Protein AF-0000000070793028 (afdb_homodimer)

pLDDT: mean 82.44, std 12.99, range [37.78, 98.0]

Organism: Legionella pneumophila subsp. pneumophila (strain Philadelphia 1 / ATCC 33152 / DSM 7513) (NCBI:txid272624)

Radius of gyration: 43.84 Å; Cα contacts (8 Å, |Δi|>4): 1846; chains: 2; bounding box: 76×145×100 Å

Nearest PDB structures (foldseek):
  5m3c-assembly1_B  TM=6.333E-01  e=8.699E-37  Pseudomonas aeruginosa
  4rnh-assembly1_A-2  TM=5.774E-01  e=2.459E-36  Pseudomonas aeruginosa PAO1
  8arv-assembly1_B  TM=9.266E-01  e=2.371E-21  Pseudomonas aeruginosa PAO1
  8pps-assembly1_B  TM=9.010E-01  e=1.137E-17  Pseudomonas aeruginosa PAO1
  8pps-assembly1_A  TM=9.004E-01  e=2.727E-17  Pseudomonas aeruginosa PAO1

Secondary structure (DSSP, 8-state):
--HHHHHHHHHHHHHHHHHHHHHHHHHHHHHHHHHHHHHHHHHHHSS--HHHHHHHHHH-HHHHHHTTHHHHHHHHHHHHHHHHHHHHHHHHHHHHHHHHHHHHHHHHHHHB-TTT--B-HHHHHHHHHHHHHHHTTT--EEEEEEEETTHHHHTTTS-HHHHHHHHHHHHHHHHT-HHHHHHBSS--EEEEEETTEEEEEESSBPTT--HHHHHHHHHHHHTSEEEETTEEEE--EEEEEEEETTT-SSHHHHHHHHHHHHHHHHHTT-SEEE--HHHHHHHHHHHHHHHHHHHHHHTT-EEEEEEEEEETTT--EEEEEEEEEEEETTTEEEEHHHHHHHHTTBTHHHHHHHHHHHHHHHHHHHHHHTT---EEEEE----TTHHHHHHHHHHHHT--GGGEEEEEEHHHHHHTHHHHHHHHHHHHHHT-EEEEEEET-SS--SGGGGGS---EEEEPHHHHHTTTT-HHHHHHHHHHHHHHHHHTPEEEEE---SHHHHHHHHHHT--EEESTTT---B-HHHHHHHHH-/--HHHHHHHHHHHHHHHHHHHHHHHHHHHHHHHHHHHHHHHHHHHSS--HHHHHHHHHH-HHHHHHHHHHHHHHHHHHHHHHHHHHHHHHHHHHHHHHHHHHHHHHHHHHHB-TTT--B-HHHHHHHHHHHHHHHTTT--EEEEEEEETTHHHHTTTS-HHHHHHHHHHHHHHHHT-HHHHHHBSS--EEEEEETTEEEEEESSBPTT--HHHHHHHHHHHHTSEEEETTEEEE--EEEEEEEETTT-SSHHHHHHHHHHHHHHHHHTT-SEEE--HHHHHHHHHHHHHHHHHHHHHHTT-EEEEEEEEEETTT--EEEEEEEEEEEETTTEEEEHHHHHHHHTTBTHHHHHHHHHHHHHHHHHHHHHHTT---EEEEE----TTHHHHHHHHHHHHT--GGGEEEEEEHHHHHHTHHHHHHHHHHHHHHT-EEEEEEET-SS--SGGGGGS---EEEEPHHHHHTTTT-HHHHHHHHHHHHHHHHHTPEEEEE---SHHHHHHHHHHT--EEESTTT---B-HHHHHHHHH-

InterPro domains:
  IPR000160 GGDEF domain [PF00990] (111-270)
  IPR000160 GGDEF domain [PS50887] (139-278)
  IPR000160 GGDEF domain [SM00267] (99-275)
  IPR000160 GGDEF domain [cd01949] (112-270)
  IPR001633 EAL domain [PF00563] (291-520)
  IPR001633 EAL domain [PS50883] (286-533)
  IPR001633 EAL domain [SM00052] (285-526)
  IPR001633 EAL domain [cd01948] (291-526)
  IPR029787 Nucleotide cyclase [SSF55073] (115-274)
  IPR035919 EAL domain superfamily [G3DSA:3.20.20.450] (290-533)
  IPR035919 EAL domain superfamily [SSF141868] (290-532)
  IPR043128 Reverse transcriptase/Diguanylate cyclase domain [G3DSA:3.30.70.270] (112-289)

Foldseek 3Di:
DPPVVVLVVVLVVLVVVLVVVLVVQLVVLVVVLVVVLQVQLCVPPVHRDPVSSVVSVVPPCVSVVSVCRNVVSNVVSVVVSVVVSVVVSVVSVVVVVVVVVVVVVVVQVVQADPLQRFGEPVVQQVVLVVLLVVQDQPFKKKKKKKFWPPLCNVPVVADSSQVVNQLSVLVVVLCVDPVNCQQAPDRKGKYAYDSGMIMIIRSGGDDPDDVVVVVVVSQVSQQFFGQGPNDTDGIQMAMFMEMPPVQHSHSVSRNVQRVLQSVVCVVVVHRGGYGDPVSVCLVVVLVLVVVQLLVCLVVLVKFKWWFFKAFLVPRAGQATEIWIWHQDPPPGIDTCVSNVVSCVVHCSQVSVVLSRLLVVLQLQLVCVVVPQQHAYEYEGAQDLCVLVSNVVSCVVSVHQQQSYEYEYEPVRCVVCVPSNQVRQVSSVVSVHAYEYECPPVDPDDCVSVLSGPHAEYEHDQVLLQCLQPDVVSVVVVLVVCVVCVVSNHQYEYENNCDDSSSVSCVVSPHGMYTHPVSHDTGGSVVVSVVNVD/DPPVVVLVVVLVVLVVVLVVVLVVQLVVLVVVLVVVLQVQLCVPPVHRDPVSSVCSVVPPCVSVVSVCRNVVSNVVSVVVSVVVSVVVSVVSVVVVVVVVVVVVVVVQVVQADPLQRFGEPVVQQVVLVVLLVVQDQPFKKKKKKKFWPPLCNPPVVADLSQVVNQLSVLVVVLCVDPVNCQQAPDRKGKYAYDSGMIMIIRSGGDPPDDVVVVVVVSQVSSQFFGQGPNDTDGIQMAMFMEMPPVQHSHSVSRNVQRVLQSVVCVVVVHRGGYGDPVSVCLVVVLVLVVVQLLVCLVVLVKFKWWFFKAFLVPRAGQATEIWIWHQDPPPGIDTCVSNVVSCVVHCSQVSVVLSRLLVVLQLQLVCVVVPQQHAYEYEGAQDLCVLVSNVVSCVVSVHQQLSYEYEYEPVRCVVCVPSNQVRQVSSVVSVHAYEYECPPVDPDDCVSVLSGPHAEYEHDQVLLQCLQPDVVSVVVVLVVCVVCVVSNHAYEYENNCDDSSSVSCVVSPHGMYTHPHSHDTGGSVVVSVVNVD

Solvent-accessible surface area (backbone atoms only — not comparable to full-atom values): 53905 Å² total; per-residue (Å²): 131,65,61,63,59,58,48,49,53,54,49,51,53,50,48,53,51,39,52,55,45,24,50,51,38,31,53,55,28,51,49,46,39,51,52,22,37,43,52,34,5,30,72,74,64,74,40,82,44,74,66,27,36,51,48,28,65,72,70,34,60,28,48,58,43,35,63,46,42,28,57,51,36,34,50,48,38,48,55,41,37,53,52,50,47,52,51,46,48,51,51,43,50,50,51,49,50,49,41,47,48,49,34,48,50,39,50,48,55,65,26,28,33,86,83,64,67,28,34,13,57,63,42,46,40,52,50,44,44,51,31,51,66,71,44,52,89,84,41,34,25,39,35,33,28,38,32,52,54,59,54,66,72,66,34,61,74,45,62,60,65,54,48,46,34,48,50,48,53,49,52,57,53,50,58,68,29,67,69,50,45,64,45,24,82,46,80,64,43,62,27,39,66,48,78,51,28,32,34,38,39,31,50,26,43,40,88,88,63,55,63,68,58,51,51,51,50,49,47,60,64,52,61,41,68,41,68,44,97,88,38,37,32,54,58,51,58,30,31,4,27,19,38,36,62,87,56,30,89,42,41,71,49,24,52,48,35,4,50,50,12,28,50,50,10,54,74,67,72,36,61,51,30,68,50,50,72,69,61,50,50,50,37,54,50,48,47,54,50,50,53,52,48,51,51,28,57,75,67,67,50,63,43,61,27,34,24,56,28,22,32,61,88,80,62,47,75,52,29,28,43,44,42,53,29,38,75,39,93,84,78,37,77,40,50,45,85,70,50,47,76,72,30,52,60,26,48,58,44,54,55,45,42,52,53,50,50,53,54,51,52,54,50,48,39,52,40,40,74,72,68,47,88,49,31,42,31,40,72,49,78,85,50,85,62,49,52,61,53,49,53,51,52,30,60,75,58,69,48,65,40,69,38,38,33,40,30,30,45,62,65,61,45,63,74,39,48,68,62,36,49,55,42,44,50,54,32,39,73,65,41,33,42,32,28,34,34,44,50,61,74,46,67,37,28,70,63,67,55,70,78,44,79,58,42,30,35,27,42,39,36,78,41,39,62,35,29,73,80,30,67,67,36,32,40,51,50,47,26,51,43,51,32,27,51,59,70,64,27,46,44,26,42,32,34,34,63,44,68,62,34,49,52,53,38,49,73,64,65,41,52,32,31,29,24,61,58,80,38,59,68,29,46,65,69,59,42,54,54,59,72,73,103,132,64,61,64,59,59,48,49,52,52,48,49,54,49,50,54,53,37,52,54,44,23,51,49,38,31,53,54,29,51,50,47,39,50,52,21,37,44,51,35,4,29,71,73,65,75,40,82,44,74,66,28,34,52,47,29,65,71,71,33,60,28,47,57,44,36,63,46,43,27,58,52,35,35,51,48,37,47,54,43,37,52,52,50,48,52,50,47,48,51,51,43,49,52,51,49,49,51,41,46,48,49,34,47,49,38,49,48,54,63,27,29,33,87,82,62,68,28,34,15,55,62,42,45,42,51,51,43,44,51,30,49,65,72,42,50,90,80,41,34,26,39,34,34,30,37,33,51,52,58,55,66,73,67,34,63,73,44,62,59,64,53,48,47,34,49,48,49,53,49,52,57,54,50,57,68,29,68,68,52,45,65,45,24,81,48,80,63,43,63,26,40,66,48,79,52,29,30,34,37,39,32,49,28,44,40,88,88,64,54,63,68,58,51,52,52,51,50,48,59,64,53,62,41,70,40,70,44,96,87,38,34,32,54,57,52,59,32,29,6,28,20,37,36,60,87,56,28,89,44,42,71,49,24,51,48,35,4,50,50,11,28,49,50,10,54,74,67,71,37,59,51,30,67,50,50,74,68,61,50,50,51,38,54,50,47,47,51,49,48,52,52,47,51,50,27,55,73,67,65,52,63,42,63,28,35,24,56,28,23,32,61,88,80,63,48,74,51,28,27,42,44,43,52,30,38,75,38,94,84,77,36,77,40,52,45,86,69,50,45,77,74,31,52,60,29,50,55,45,55,56,46,43,53,55,49,49,53,53,50,51,53,50,50,39,52,39,41,74,72,68,48,89,49,30,43,30,40,73,48,78,86,51,87,60,48,52,62,53,48,54,51,51,30,61,75,58,70,48,66,41,69,40,37,32,40,30,29,44,63,65,61,45,62,74,40,46,69,62,38,49,55,42,44,51,55,32,40,73,65,43,33,43,32,29,34,34,45,52,60,72,46,68,37,29,69,61,67,55,71,78,43,81,58,43,31,36,27,42,38,37,80,41,38,61,35,30,73,80,30,68,66,36,31,39,51,52,48,27,50,43,51,32,28,53,59,69,65,27,46,45,27,40,31,33,34,63,45,69,63,35,48,52,52,38,50,73,66,64,41,52,32,32,29,24,62,58,81,38,61,69,28,46,65,69,60,41,55,54,58,72,73,105

Structure (mmCIF, N/CA/C/O backbone):
data_AF-0000000070793028-model_v1
#
loop_
_entity.id
_entity.type
_entity.pdbx_description
1 polymer 'Diguanylate cyclase/phosphodiesterase domain 2'
#
loop_
_atom_site.group_PDB
_atom_site.id
_atom_site.type_symbol
_atom_site.label_atom_id
_atom_site.label_alt_id
_atom_site.label_comp_id
_atom_site.label_asym_id
_atom_site.label_entity_id
_atom_site.label_seq_id
_atom_site.pdbx_PDB_ins_code
_atom_site.Cartn_x
_atom_site.Cartn_y
_atom_site.Cartn_z
_atom_site.occupancy
_atom_site.B_iso_or_equiv
_atom_site.auth_seq_id
_atom_site.auth_comp_id
_atom_site.auth_asym_id
_atom_site.auth_atom_id
_atom_site.pdbx_PDB_model_num
ATOM 1 N N . MET A 1 1 ? 0.364 45.406 9.336 1 38.03 1 MET A N 1
ATOM 2 C CA . MET A 1 1 ? -0.402 46.562 9.742 1 38.03 1 MET A CA 1
ATOM 3 C C . MET A 1 1 ? 0.38 47.406 10.742 1 38.03 1 MET A C 1
ATOM 5 O O . MET A 1 1 ? 0.902 46.906 11.727 1 38.03 1 MET A O 1
ATOM 9 N N . ASN A 1 2 ? 0.795 48.531 10.273 1 39.72 2 ASN A N 1
ATOM 10 C CA . ASN A 1 2 ? 1.703 49.469 10.953 1 39.72 2 ASN A CA 1
ATOM 11 C C . ASN A 1 2 ? 1.126 49.938 12.281 1 39.72 2 ASN A C 1
ATOM 13 O O . ASN A 1 2 ? 0.086 50.594 12.312 1 39.72 2 ASN A O 1
ATOM 17 N N . ILE A 1 3 ? 1.421 49.312 13.211 1 48.75 3 ILE A N 1
ATOM 18 C CA . ILE A 1 3 ? 1.117 49.656 14.594 1 48.75 3 ILE A CA 1
ATOM 19 C C . ILE A 1 3 ? 1.218 51.188 14.766 1 48.75 3 ILE A C 1
ATOM 21 O O . ILE A 1 3 ? 0.395 51.781 15.453 1 48.75 3 ILE A O 1
ATOM 25 N N . LYS A 1 4 ? 2.156 51.656 14.125 1 51.72 4 LYS A N 1
ATOM 26 C CA . LYS A 1 4 ? 2.471 53.062 14.289 1 51.72 4 LYS A CA 1
ATOM 27 C C . LYS A 1 4 ? 1.321 53.938 13.805 1 51.72 4 LYS A C 1
ATOM 29 O O . LYS A 1 4 ? 0.979 54.938 14.445 1 51.72 4 LYS A O 1
ATOM 34 N N . SER A 1 5 ? 0.736 53.562 12.805 1 51.03 5 SER A N 1
ATOM 35 C CA . SER A 1 5 ? -0.311 54.406 12.234 1 51.03 5 SER A CA 1
ATOM 36 C C . SER A 1 5 ? -1.57 54.375 13.094 1 51.03 5 SER A C 1
ATOM 38 O O . SER A 1 5 ? -2.209 55.406 13.305 1 51.03 5 SER A O 1
ATOM 40 N N . ASN A 1 6 ? -1.872 53.188 13.602 1 52.53 6 ASN A N 1
ATOM 41 C CA . ASN A 1 6 ? -3.076 53.125 14.422 1 52.53 6 ASN A CA 1
ATOM 42 C C . ASN A 1 6 ? -2.889 53.812 15.766 1 52.53 6 ASN A C 1
ATOM 44 O O . ASN A 1 6 ? -3.822 54.438 16.281 1 52.53 6 ASN A O 1
ATOM 48 N N . LEU A 1 7 ? -1.711 53.781 16.156 1 54.06 7 LEU A N 1
ATOM 49 C CA . LEU A 1 7 ? -1.372 54.5 17.391 1 54.06 7 LEU A CA 1
ATOM 50 C C . LEU A 1 7 ? -1.397 56 17.156 1 54.06 7 LEU A C 1
ATOM 52 O O . LEU A 1 7 ? -1.752 56.75 18.062 1 54.06 7 LEU A O 1
ATOM 56 N N . ALA A 1 8 ? -0.998 56.344 15.984 1 55.41 8 ALA A N 1
ATOM 57 C CA . ALA A 1 8 ? -1.013 57.75 15.641 1 55.41 8 ALA A CA 1
ATOM 58 C C . ALA A 1 8 ? -2.428 58.344 15.703 1 55.41 8 ALA A C 1
ATOM 60 O O . ALA A 1 8 ? -2.635 59.438 16.203 1 55.41 8 ALA A O 1
ATOM 61 N N . TYR A 1 9 ? -3.371 57.531 15.266 1 55.03 9 TYR A N 1
ATOM 62 C CA . TYR A 1 9 ? -4.758 58 15.266 1 55.03 9 TYR A CA 1
ATOM 63 C C . TYR A 1 9 ? -5.285 58.125 16.688 1 55.03 9 TYR A C 1
ATOM 65 O O . TYR A 1 9 ? -5.961 59.094 17.031 1 55.03 9 TYR A O 1
ATOM 73 N N . SER A 1 10 ? -4.875 57.188 17.484 1 59.66 10 SER A N 1
ATOM 74 C CA . SER A 1 10 ? -5.309 57.219 18.875 1 59.66 10 SER A CA 1
ATOM 75 C C . SER A 1 10 ? -4.688 58.406 19.609 1 59.66 10 SER A C 1
ATOM 77 O O . SER A 1 10 ? -5.344 59.031 20.438 1 59.66 10 SER A O 1
ATOM 79 N N . SER A 1 11 ? -3.504 58.688 19.25 1 60.09 11 SER A N 1
ATOM 80 C CA . SER A 1 11 ? -2.809 59.812 19.812 1 60.09 11 SER A CA 1
ATOM 81 C C . SER A 1 11 ? -3.475 61.125 19.422 1 60.09 11 SER A C 1
ATOM 83 O O . SER A 1 11 ? -3.59 62.062 20.234 1 60.09 11 SER A O 1
ATOM 85 N N . VAL A 1 12 ? -3.893 61.156 18.188 1 58.31 12 VAL A N 1
ATOM 86 C CA . VAL A 1 12 ? -4.539 62.375 17.688 1 58.31 12 VAL A CA 1
ATOM 87 C C . VAL A 1 12 ? -5.875 62.562 18.391 1 58.31 12 VAL A C 1
ATOM 89 O O . VAL A 1 12 ? -6.23 63.719 18.734 1 58.31 12 VAL A O 1
ATOM 92 N N . ILE A 1 13 ? -6.543 61.5 18.641 1 60.06 13 ILE A N 1
ATOM 93 C CA . ILE A 1 13 ? -7.836 61.594 19.297 1 60.06 13 ILE A CA 1
ATOM 94 C C . ILE A 1 13 ? -7.641 62.031 20.75 1 60.06 13 ILE A C 1
ATOM 96 O O . ILE A 1 13 ? -8.367 62.906 21.234 1 60.06 13 ILE A O 1
ATOM 100 N N . LEU A 1 14 ? -6.582 61.531 21.328 1 63.25 14 LEU A N 1
ATOM 101 C CA . LEU A 1 14 ? -6.324 61.906 22.703 1 63.25 14 LEU A CA 1
ATOM 102 C C . LEU A 1 14 ? -5.871 63.375 22.797 1 63.25 14 LEU A C 1
ATOM 104 O O . LEU A 1 14 ? -6.293 64.125 23.688 1 63.25 14 LEU A O 1
ATOM 108 N N . LYS A 1 15 ? -5.129 63.812 21.812 1 61.56 15 LYS A N 1
ATOM 109 C CA . LYS A 1 15 ? -4.637 65.188 21.766 1 61.56 15 LYS A CA 1
ATOM 110 C C . LYS A 1 15 ? -5.781 66.188 21.531 1 61.56 15 LYS A C 1
ATOM 112 O O . LYS A 1 15 ? -5.793 67.25 22.109 1 61.56 15 LYS A O 1
ATOM 117 N N . GLY A 1 16 ? -6.676 65.812 20.688 1 62.75 16 GLY A N 1
ATOM 118 C CA . GLY A 1 16 ? -7.848 66.625 20.453 1 62.75 16 GLY A CA 1
ATOM 119 C C . GLY A 1 16 ? -8.688 66.812 21.703 1 62.75 16 GLY A C 1
ATOM 120 O O . GLY A 1 16 ? -9.172 67.938 21.953 1 62.75 16 GLY A O 1
ATOM 121 N N . HIS A 1 17 ? -8.766 65.812 22.469 1 64.12 17 HIS A N 1
ATOM 122 C CA . HIS A 1 17 ? -9.523 65.938 23.719 1 64.12 17 HIS A CA 1
ATOM 123 C C . HIS A 1 17 ? -8.781 66.812 24.734 1 64.12 17 HIS A C 1
ATOM 125 O O . HIS A 1 17 ? -9.398 67.562 25.469 1 64.12 17 HIS A O 1
ATOM 131 N N . VAL A 1 18 ? -7.535 66.75 24.703 1 63.78 18 VAL A N 1
ATOM 132 C CA . VAL A 1 18 ? -6.703 67.562 25.578 1 63.78 18 VAL A CA 1
ATOM 133 C C . VAL A 1 18 ? -6.891 69.062 25.234 1 63.78 18 VAL A C 1
ATOM 135 O O . VAL A 1 18 ? -7.043 69.875 26.141 1 63.78 18 VAL A O 1
ATOM 138 N N . ASN A 1 19 ? -6.91 69.312 23.969 1 62.62 19 ASN A N 1
ATOM 139 C CA . ASN A 1 19 ? -7.078 70.688 23.531 1 62.62 19 ASN A CA 1
ATOM 140 C C . ASN A 1 19 ? -8.438 71.25 23.953 1 62.62 19 ASN A C 1
ATOM 142 O O . ASN A 1 19 ? -8.531 72.438 24.359 1 62.62 19 ASN A O 1
ATOM 146 N N . ARG A 1 20 ? -9.375 70.5 23.906 1 66.31 20 ARG A N 1
ATOM 147 C CA . ARG A 1 20 ? -10.719 70.938 24.266 1 66.31 20 ARG A CA 1
ATOM 148 C C . ARG A 1 20 ? -10.805 71.25 25.75 1 66.31 20 ARG A C 1
ATOM 150 O O . ARG A 1 20 ? -11.391 72.25 26.125 1 66.31 20 ARG A O 1
ATOM 157 N N . TYR A 1 21 ? -10.109 70.562 26.531 1 64.56 21 TYR A N 1
ATOM 158 C CA . TYR A 1 21 ? -10.203 70.812 27.969 1 64.56 21 TYR A CA 1
ATOM 159 C C . TYR A 1 21 ? -9.281 71.938 28.406 1 64.56 21 TYR A C 1
ATOM 161 O O . TYR A 1 21 ? -9.586 72.625 29.359 1 64.56 21 TYR A O 1
ATOM 169 N N . ALA A 1 22 ? -8.227 72.125 27.703 1 64.19 22 ALA A N 1
ATOM 170 C CA . ALA A 1 22 ? -7.379 73.312 27.938 1 64.19 22 ALA A CA 1
ATOM 171 C C . ALA A 1 22 ? -8.125 74.562 27.656 1 64.19 22 ALA A C 1
ATOM 173 O O . ALA A 1 22 ? -8 75.562 28.422 1 64.19 22 ALA A O 1
ATOM 174 N N . PHE A 1 23 ? -8.953 74.562 26.688 1 66.88 23 PHE A N 1
ATOM 175 C CA . PHE A 1 23 ? -9.734 75.688 26.328 1 66.88 23 PHE A CA 1
ATOM 176 C C . PHE A 1 23 ? -10.797 76 27.391 1 66.88 23 PHE A C 1
ATOM 178 O O . PHE A 1 23 ? -11.07 77.125 27.719 1 66.88 23 PHE A O 1
ATOM 185 N N . LEU A 1 24 ? -11.234 74.938 27.953 1 69.12 24 LEU A N 1
ATOM 186 C CA . LEU A 1 24 ? -12.227 75.062 29 1 69.12 24 LEU A CA 1
ATOM 187 C C . LEU A 1 24 ? -11.586 75.688 30.25 1 69.12 24 LEU A C 1
ATOM 189 O O . LEU A 1 24 ? -12.195 76.562 30.906 1 69.12 24 LEU A O 1
ATOM 193 N N . GLY A 1 25 ? -10.367 75.312 30.5 1 67.56 25 GLY A N 1
ATOM 194 C CA . GLY A 1 25 ? -9.641 75.938 31.594 1 67.56 25 GLY A CA 1
ATOM 195 C C . GLY A 1 25 ? -9.383 77.438 31.375 1 67.56 25 GLY A C 1
ATOM 196 O O . GLY A 1 25 ? -9.516 78.25 32.312 1 67.56 25 GLY A O 1
ATOM 197 N N . LEU A 1 26 ? -9.125 77.875 30.219 1 67.5 26 LEU A N 1
ATOM 198 C CA . LEU A 1 26 ? -8.914 79.25 29.859 1 67.5 26 LEU A CA 1
ATOM 199 C C . LEU A 1 26 ? -10.195 80.062 30.047 1 67.5 26 LEU A C 1
ATOM 201 O O . LEU A 1 26 ? -10.148 81.188 30.578 1 67.5 26 LEU A O 1
ATOM 205 N N . LEU A 1 27 ? -11.25 79.5 29.703 1 71.75 27 LEU A N 1
ATOM 206 C CA . LEU A 1 27 ? -12.531 80.188 29.828 1 71.75 27 LEU A CA 1
ATOM 207 C C . LEU A 1 27 ? -12.875 80.375 31.281 1 71.75 27 LEU A C 1
ATOM 209 O O . LEU A 1 27 ? -13.367 81.5 31.641 1 71.75 27 LEU A O 1
ATOM 213 N N . ILE A 1 28 ? -12.539 79.438 32.094 1 70.12 28 ILE A N 1
ATOM 214 C CA . ILE A 1 28 ? -12.82 79.562 33.531 1 70.12 28 ILE A CA 1
ATOM 215 C C . ILE A 1 28 ? -11.93 80.625 34.156 1 70.12 28 ILE A C 1
ATOM 217 O O . ILE A 1 28 ? -12.391 81.438 34.938 1 70.12 28 ILE A O 1
ATOM 221 N N . SER A 1 29 ? -10.695 80.75 33.625 1 71.38 29 SER A N 1
ATOM 222 C CA . SER A 1 29 ? -9.75 81.688 34.156 1 71.38 29 SER A CA 1
ATOM 223 C C . SER A 1 29 ? -10.125 83.125 33.75 1 71.38 29 SER A C 1
ATOM 225 O O . SER A 1 29 ? -10.125 84.062 34.562 1 71.38 29 SER A O 1
ATOM 227 N N . VAL A 1 30 ? -10.555 83.312 32.594 1 71.06 30 VAL A N 1
ATOM 228 C CA . VAL A 1 30 ? -10.938 84.625 32.094 1 71.06 30 VAL A CA 1
ATOM 229 C C . VAL A 1 30 ? -12.219 85.062 32.781 1 71.06 30 VAL A C 1
ATOM 231 O O . VAL A 1 30 ? -12.336 86.25 33.156 1 71.06 30 VAL A O 1
ATOM 234 N N . GLY A 1 31 ? -13.039 84.125 33 1 73.94 31 GLY A N 1
ATOM 235 C CA . GLY A 1 31 ? -14.266 84.5 33.688 1 73.94 31 GLY A CA 1
ATOM 236 C C . GLY A 1 31 ? -14.031 84.938 35.125 1 73.94 31 GLY A C 1
ATOM 237 O O . GLY A 1 31 ? -14.648 85.875 35.625 1 73.94 31 GLY A O 1
ATOM 238 N N . SER A 1 32 ? -13.078 84.312 35.75 1 72.44 32 SER A N 1
ATOM 239 C CA . SER A 1 32 ? -12.742 84.688 37.125 1 72.44 32 SER A CA 1
ATOM 240 C C . SER A 1 32 ? -12.133 86.062 37.188 1 72.44 32 SER A C 1
ATOM 242 O O . SER A 1 32 ? -12.43 86.812 38.125 1 72.44 32 SER A O 1
ATOM 244 N N . ILE A 1 33 ? -11.391 86.438 36.219 1 72.75 33 ILE A N 1
ATOM 245 C CA . ILE A 1 33 ? -10.758 87.75 36.156 1 72.75 33 ILE A CA 1
ATOM 246 C C . ILE A 1 33 ? -11.812 88.812 35.969 1 72.75 33 ILE A C 1
ATOM 248 O O . ILE A 1 33 ? -11.797 89.875 36.625 1 72.75 33 ILE A O 1
ATOM 252 N N . LEU A 1 34 ? -12.711 88.5 35.188 1 75 34 LEU A N 1
ATOM 253 C CA . LEU A 1 34 ? -13.766 89.438 34.875 1 75 34 LEU A CA 1
ATOM 254 C C . LEU A 1 34 ? -14.648 89.688 36.094 1 75 34 LEU A C 1
ATOM 256 O O . LEU A 1 34 ? -14.977 90.812 36.438 1 75 34 LEU A O 1
ATOM 260 N N . ILE A 1 35 ? -14.867 88.562 36.719 1 76.94 35 ILE A N 1
ATOM 261 C CA . ILE A 1 35 ? -15.727 88.688 37.875 1 76.94 35 ILE A CA 1
ATOM 262 C C . ILE A 1 35 ? -15.008 89.438 39 1 76.94 35 ILE A C 1
ATOM 264 O O . ILE A 1 35 ? -15.586 90.312 39.625 1 76.94 35 ILE A O 1
ATOM 268 N N . ALA A 1 36 ? -13.711 89.25 39.156 1 75 36 ALA A N 1
ATOM 269 C CA . ALA A 1 36 ? -12.914 89.875 40.156 1 75 36 ALA A CA 1
ATOM 270 C C . ALA A 1 36 ? -12.797 91.375 39.875 1 75 36 ALA A C 1
ATOM 272 O O . ALA A 1 36 ? -12.945 92.25 40.781 1 75 36 ALA A O 1
ATOM 273 N N . SER A 1 37 ? -12.703 91.688 38.625 1 73.56 37 SER A N 1
ATOM 274 C CA . SER A 1 37 ? -12.562 93.125 38.219 1 73.56 37 SER A CA 1
ATOM 275 C C . SER A 1 37 ? -13.859 93.875 38.406 1 73.56 37 SER A C 1
ATOM 277 O O . SER A 1 37 ? -13.852 95 38.812 1 73.56 37 SER A O 1
ATOM 279 N N . CYS A 1 38 ? -14.875 93.125 38.219 1 77.19 38 CYS A N 1
ATOM 280 C CA . CYS A 1 38 ? -16.172 93.75 38.375 1 77.19 38 CYS A CA 1
ATOM 281 C C . CYS A 1 38 ? -16.469 94 39.844 1 77.19 38 CYS A C 1
ATOM 283 O O . CYS A 1 38 ? -16.984 95.062 40.219 1 77.19 38 CYS A O 1
ATOM 285 N N . ILE A 1 39 ? -16.047 93.125 40.625 1 77.69 39 ILE A N 1
ATOM 286 C CA . ILE A 1 39 ? -16.312 93.25 42.062 1 77.69 39 ILE A CA 1
ATOM 287 C C . ILE A 1 39 ? -15.453 94.375 42.625 1 77.69 39 ILE A C 1
ATOM 289 O O . ILE A 1 39 ? -15.945 95.188 43.406 1 77.69 39 ILE A O 1
ATOM 293 N N . VAL A 1 40 ? -14.273 94.562 42.156 1 76 40 VAL A N 1
ATOM 294 C CA . VAL A 1 40 ? -13.367 95.562 42.625 1 76 40 VAL A CA 1
ATOM 295 C C . VAL A 1 40 ? -13.836 96.938 42.125 1 76 40 VAL A C 1
ATOM 297 O O . VAL A 1 40 ? -13.797 97.938 42.875 1 76 40 VAL A O 1
ATOM 300 N N . SER A 1 41 ? -14.359 96.938 40.969 1 73.94 41 SER A N 1
ATOM 301 C CA . SER A 1 41 ? -14.898 98.188 40.406 1 73.94 41 SER A CA 1
ATOM 302 C C . SER A 1 41 ? -16.094 98.688 41.219 1 73.94 41 SER A C 1
ATOM 304 O O . SER A 1 41 ? -16.188 99.875 41.531 1 73.94 41 SER A O 1
ATOM 306 N N . TYR A 1 42 ? -16.844 97.812 41.594 1 79.44 42 TYR A N 1
ATOM 307 C CA . TYR A 1 42 ? -18.031 98.125 42.375 1 79.44 42 TYR A CA 1
ATOM 308 C C . TYR A 1 42 ? -17.641 98.625 43.75 1 79.44 42 TYR A C 1
ATOM 310 O O . TYR A 1 42 ? -18.234 99.625 44.25 1 79.44 42 TYR A O 1
ATOM 318 N N . GLN A 1 43 ? -16.625 98.188 44.25 1 76.94 43 GLN A N 1
ATOM 319 C CA . GLN A 1 43 ? -16.172 98.562 45.594 1 76.94 43 GLN A CA 1
ATOM 320 C C . GLN A 1 43 ? -15.531 100 45.562 1 76.94 43 GLN A C 1
ATOM 322 O O . GLN A 1 43 ? -15.703 100.75 46.469 1 76.94 43 GLN A O 1
ATOM 327 N N . LEU A 1 44 ? -14.945 100.25 44.406 1 71.56 44 LEU A N 1
ATOM 328 C CA . LEU A 1 44 ? -14.203 101.5 44.312 1 71.56 44 LEU A CA 1
ATOM 329 C C . LEU A 1 44 ? -15.117 102.688 43.875 1 71.56 44 LEU A C 1
ATOM 331 O O . LEU A 1 44 ? -15 103.812 44.375 1 71.56 44 LEU A O 1
ATOM 335 N N . THR A 1 45 ? -16.016 102.375 42.938 1 73 45 THR A N 1
ATOM 336 C CA . THR A 1 45 ? -16.734 103.5 42.312 1 73 45 THR A CA 1
ATOM 337 C C . THR A 1 45 ? -18.234 103.438 42.625 1 73 45 THR A C 1
ATOM 339 O O . THR A 1 45 ? -18.969 104.375 42.344 1 73 45 THR A O 1
ATOM 342 N N . GLY A 1 46 ? -18.781 102.375 43.312 1 75.06 46 GLY A N 1
ATOM 343 C CA . GLY A 1 46 ? -20.188 102.188 43.625 1 75.06 46 GLY A CA 1
ATOM 344 C C . GLY A 1 46 ? -21 101.688 42.438 1 75.06 46 GLY A C 1
ATOM 345 O O . GLY A 1 46 ? -22.188 101.375 42.562 1 75.06 46 GLY A O 1
ATOM 346 N N . SER A 1 47 ? -20.375 101.625 41.25 1 73.81 47 SER A N 1
ATOM 347 C CA . SER A 1 47 ? -21.047 101.125 40.031 1 73.81 47 SER A CA 1
ATOM 348 C C . SER A 1 47 ? -20.094 100.312 39.156 1 73.81 47 SER A C 1
ATOM 350 O O . SER A 1 47 ? -18.875 100.5 39.25 1 73.81 47 SER A O 1
ATOM 352 N N . VAL A 1 48 ? -20.641 99.375 38.469 1 72.75 48 VAL A N 1
ATOM 353 C CA . VAL A 1 48 ? -19.875 98.562 37.5 1 72.75 48 VAL A CA 1
ATOM 354 C C . VAL A 1 48 ? -19.828 99.312 36.156 1 72.75 48 VAL A C 1
ATOM 356 O O . VAL A 1 48 ? -20.844 99.438 35.469 1 72.75 48 VAL A O 1
ATOM 359 N N . SER A 1 49 ? -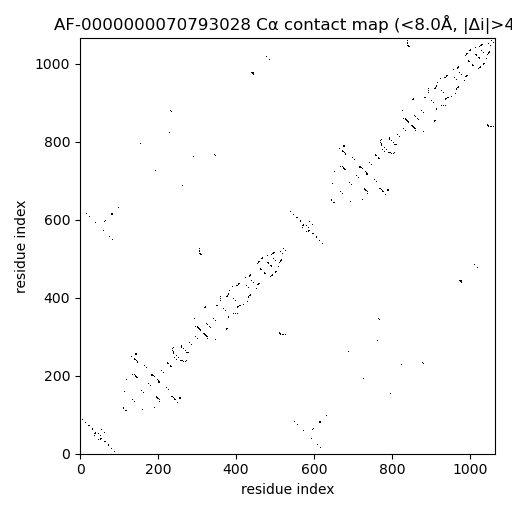18.719 100.188 35.969 1 73.25 49 SER A N 1
ATOM 360 C CA . SER A 1 49 ? -18.531 100.938 34.75 1 73.25 49 SER A CA 1
ATOM 361 C C . SER A 1 49 ? -17.172 100.688 34.125 1 73.25 49 SER A C 1
ATOM 363 O O . SER A 1 49 ? -16.297 100.062 34.781 1 73.25 49 SER A O 1
ATOM 365 N N . LEU A 1 50 ? -17.016 101 32.906 1 73.62 50 LEU A N 1
ATOM 366 C CA . LEU A 1 50 ? -15.758 100.812 32.188 1 73.62 50 LEU A CA 1
ATOM 367 C C . LEU A 1 50 ? -14.625 101.562 32.844 1 73.62 50 LEU A C 1
ATOM 369 O O . LEU A 1 50 ? -13.5 101.125 32.938 1 73.62 50 LEU A O 1
ATOM 373 N N . GLY A 1 51 ? -14.938 102.688 33.312 1 70.88 51 GLY A N 1
ATOM 374 C CA . GLY A 1 51 ? -13.969 103.5 34.031 1 70.88 51 GLY A CA 1
ATOM 375 C C . GLY A 1 51 ? -13.562 102.875 35.375 1 70.88 51 GLY A C 1
ATOM 376 O O . GLY A 1 51 ? -12.383 102.875 35.719 1 70.88 51 GLY A O 1
ATOM 377 N N . GLY A 1 52 ? -14.5 102.375 36.031 1 70.88 52 GLY A N 1
ATOM 378 C CA . GLY A 1 52 ? -14.211 101.688 37.281 1 70.88 52 GLY A CA 1
ATOM 379 C C . GLY A 1 52 ? -13.398 100.438 37.094 1 70.88 52 GLY A C 1
ATOM 380 O O . GLY A 1 52 ? -12.523 100.125 37.906 1 70.88 52 GLY A O 1
ATOM 381 N N . PHE A 1 53 ? -13.648 99.812 36 1 70.31 53 PHE A N 1
ATOM 382 C CA . PHE A 1 53 ? -12.906 98.625 35.625 1 70.31 53 PHE A CA 1
ATOM 383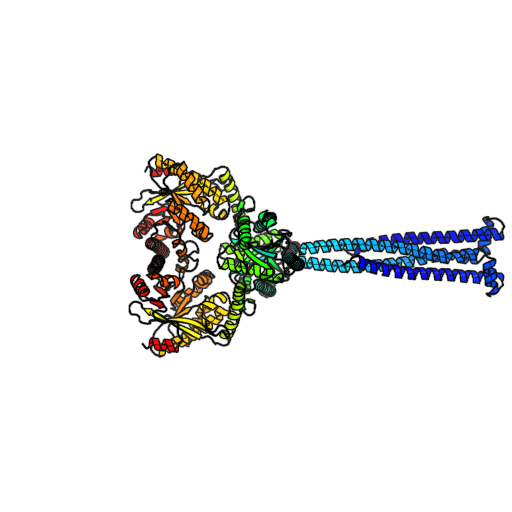 C C . PHE A 1 53 ? -11.438 98.938 35.375 1 70.31 53 PHE A C 1
ATOM 385 O O . PHE A 1 53 ? -10.547 98.25 35.844 1 70.31 53 PHE A O 1
ATOM 392 N N . ILE A 1 54 ? -11.203 99.938 34.75 1 71.25 54 ILE A N 1
ATOM 393 C CA . ILE A 1 54 ? -9.844 100.375 34.438 1 71.25 54 ILE A CA 1
ATOM 394 C C . ILE A 1 54 ? -9.141 100.812 35.688 1 71.25 54 ILE A C 1
ATOM 396 O O . ILE A 1 54 ? -7.965 100.5 35.906 1 71.25 54 ILE A O 1
ATOM 400 N N . GLN A 1 55 ? -9.852 101.438 36.531 1 74.94 55 GLN A N 1
ATOM 401 C CA . GLN A 1 55 ? -9.273 101.875 37.781 1 74.94 55 GLN A CA 1
ATOM 402 C C . GLN A 1 55 ? -8.977 100.75 38.719 1 74.94 55 GLN A C 1
ATOM 404 O O . GLN A 1 55 ? -7.949 100.688 39.406 1 74.94 55 GLN A O 1
ATOM 409 N N . ALA A 1 56 ? -9.812 99.875 38.625 1 71.06 56 ALA A N 1
ATOM 410 C CA . ALA A 1 56 ? -9.586 98.625 39.438 1 71.06 56 ALA A CA 1
ATOM 411 C C . ALA A 1 56 ? -8.344 97.875 38.969 1 71.06 56 ALA A C 1
ATOM 413 O O . ALA A 1 56 ? -7.535 97.438 39.781 1 71.06 56 ALA A O 1
ATOM 414 N N . GLN A 1 57 ? -8.164 97.75 37.625 1 67.38 57 GLN A N 1
ATOM 415 C CA . GLN A 1 57 ? -7.035 97.062 37.031 1 67.38 57 GLN A CA 1
ATOM 416 C C . GLN A 1 57 ? -5.727 97.812 37.281 1 67.38 57 GLN A C 1
ATOM 418 O O . GLN A 1 57 ? -4.68 97.188 37.469 1 67.38 57 GLN A O 1
ATOM 423 N N . ARG A 1 58 ? -5.84 99.125 37.531 1 68.44 58 ARG A N 1
ATOM 424 C CA . ARG A 1 58 ? -4.652 99.938 37.75 1 68.44 58 ARG A CA 1
ATOM 425 C C . ARG A 1 58 ? -4.285 100 39.219 1 68.44 58 ARG A C 1
ATOM 427 O O . ARG A 1 58 ? -3.105 100.062 39.562 1 68.44 58 ARG A O 1
ATOM 434 N N . SER A 1 59 ? -5.297 99.812 40 1 72.19 59 SER A N 1
ATOM 435 C CA . SER A 1 59 ? -5.02 100.188 41.406 1 72.19 59 SER A CA 1
ATOM 436 C C . SER A 1 59 ? -4.898 98.938 42.281 1 72.19 59 SER A C 1
ATOM 438 O O . SER A 1 59 ? -4.387 99 43.375 1 72.19 59 SER A O 1
ATOM 440 N N . ASN A 1 60 ? -5.32 97.75 41.719 1 74.69 60 ASN A N 1
ATOM 441 C CA . ASN A 1 60 ? -5.363 96.562 42.562 1 74.69 60 ASN A CA 1
ATOM 442 C C . ASN A 1 60 ? -4.402 95.5 42.094 1 74.69 60 ASN A C 1
ATOM 444 O O . ASN A 1 60 ? -4.715 94.75 41.156 1 74.69 60 ASN A O 1
ATOM 448 N N . PRO A 1 61 ? -3.303 95.375 42.719 1 73.69 61 PRO A N 1
ATOM 449 C CA . PRO A 1 61 ? -2.287 94.375 42.281 1 73.69 61 PRO A CA 1
ATOM 450 C C . PRO A 1 61 ? -2.781 92.938 42.344 1 73.69 61 PRO A C 1
ATOM 452 O O . PRO A 1 61 ? -2.244 92.062 41.656 1 73.69 61 PRO A O 1
ATOM 455 N N . ALA A 1 62 ? -3.881 92.688 43.094 1 73.81 62 ALA A N 1
ATOM 456 C CA . ALA A 1 62 ? -4.43 91.312 43.156 1 73.81 62 ALA A CA 1
ATOM 457 C C . ALA A 1 62 ? -5.008 90.938 41.812 1 73.81 62 ALA A C 1
ATOM 459 O O . ALA A 1 62 ? -4.969 89.75 41.438 1 73.81 62 ALA A O 1
ATOM 460 N N . ILE A 1 63 ? -5.465 91.812 41.062 1 74.06 63 ILE A N 1
ATOM 461 C CA . ILE A 1 63 ? -6.051 91.562 39.75 1 74.06 63 ILE A CA 1
ATOM 462 C C . ILE A 1 63 ? -4.949 91.188 38.75 1 74.06 63 ILE A C 1
ATOM 464 O O . ILE A 1 63 ? -5.141 90.375 37.844 1 74.06 63 ILE A O 1
ATOM 468 N N . TRP A 1 64 ? -3.711 91.625 39.031 1 72.69 64 TRP A N 1
ATOM 469 C CA . TRP A 1 64 ? -2.586 91.312 38.156 1 72.69 64 TRP A CA 1
ATOM 470 C C . TRP A 1 64 ? -2.203 89.875 38.25 1 72.69 64 TRP A C 1
ATOM 472 O O . TRP A 1 64 ? -1.866 89.25 37.281 1 72.69 64 TRP A O 1
ATOM 482 N N . ILE A 1 65 ? -2.365 89.438 39.438 1 72.69 65 ILE A N 1
ATOM 483 C CA . ILE A 1 65 ? -2.059 88 39.656 1 72.69 65 ILE A CA 1
ATOM 484 C C . ILE A 1 65 ? -3.166 87.188 39.062 1 72.69 65 ILE A C 1
ATOM 486 O O . ILE A 1 65 ? -2.893 86.125 38.469 1 72.69 65 ILE A O 1
ATOM 490 N N . LEU A 1 66 ? -4.348 87.625 39.188 1 72.19 66 LEU A N 1
ATOM 491 C CA . LEU A 1 66 ? -5.477 86.875 38.625 1 72.19 66 LEU A CA 1
ATOM 492 C C . LEU A 1 66 ? -5.367 86.875 37.094 1 72.19 66 LEU A C 1
ATOM 494 O O . LEU A 1 66 ? -5.754 85.875 36.469 1 72.19 66 LEU A O 1
ATOM 498 N N . ASP A 1 67 ? -4.691 87.875 36.562 1 67.12 67 ASP A N 1
ATOM 499 C CA . ASP A 1 67 ? -4.512 87.938 35.125 1 67.12 67 ASP A CA 1
ATOM 500 C C . ASP A 1 67 ? -3.537 86.875 34.625 1 67.12 67 ASP A C 1
ATOM 502 O O . ASP A 1 67 ? -3.572 86.5 33.438 1 67.12 67 ASP A O 1
ATOM 506 N N . LEU A 1 68 ? -2.785 86.312 35.531 1 70.62 68 LEU A N 1
ATOM 507 C CA . LEU A 1 68 ? -1.801 85.312 35.156 1 70.62 68 LEU A CA 1
ATOM 508 C C . LEU A 1 68 ? -2.398 83.875 35.219 1 70.62 68 LEU A C 1
ATOM 510 O O . LEU A 1 68 ? -1.828 82.938 34.656 1 70.62 68 LEU A O 1
ATOM 514 N N . THR A 1 69 ? -3.602 83.875 35.844 1 69.44 69 THR A N 1
ATOM 515 C CA . THR A 1 69 ? -4.188 82.562 36.125 1 69.44 69 THR A CA 1
ATOM 516 C C . THR A 1 69 ? -4.57 81.812 34.844 1 69.44 69 THR A C 1
ATOM 518 O O . THR A 1 69 ? -4.375 80.625 34.719 1 69.44 69 THR A O 1
ATOM 521 N N . PRO A 1 70 ? -5.039 82.562 33.781 1 66.44 70 PRO A N 1
ATOM 522 C CA . PRO A 1 70 ? -5.355 81.875 32.562 1 66.44 70 PRO A CA 1
ATOM 523 C C . PRO A 1 70 ? -4.129 81.188 31.922 1 66.44 70 PRO A C 1
ATOM 525 O O . PRO A 1 70 ? -4.219 80.062 31.422 1 66.44 70 PRO A O 1
ATOM 528 N N . PHE A 1 71 ? -3.051 81.812 32.031 1 64.88 71 PHE A N 1
ATOM 529 C CA . PHE A 1 71 ? -1.824 81.25 31.469 1 64.88 71 PHE A CA 1
ATOM 530 C C . PHE A 1 71 ? -1.367 80.062 32.281 1 64.88 71 PHE A C 1
ATOM 532 O O . PHE A 1 71 ? -0.907 79.062 31.688 1 64.88 71 PHE A O 1
ATOM 539 N N . MET A 1 72 ? -1.618 80.125 33.531 1 68.12 72 MET A N 1
ATOM 540 C CA . MET A 1 72 ? -1.228 79 34.375 1 68.12 72 MET A CA 1
ATOM 541 C C . MET A 1 72 ? -2.117 77.812 34.125 1 68.12 72 MET A C 1
ATOM 543 O O . MET A 1 72 ? -1.636 76.688 34.094 1 68.12 72 MET A O 1
ATOM 547 N N . PHE A 1 73 ? -3.365 78.062 33.812 1 67.56 73 PHE A N 1
ATOM 548 C CA . PHE A 1 73 ? -4.309 77 33.531 1 67.56 73 PHE A CA 1
ATOM 549 C C . PHE A 1 73 ? -3.998 76.312 32.188 1 67.56 73 PHE A C 1
ATOM 551 O O . PHE A 1 73 ? -4.047 75.062 32.094 1 67.56 73 PHE A O 1
ATOM 558 N N . VAL A 1 74 ? -3.699 77.125 31.266 1 63.16 74 VAL A N 1
ATOM 559 C CA . VAL A 1 74 ? -3.412 76.625 29.938 1 63.16 74 VAL A CA 1
ATOM 560 C C . VAL A 1 74 ? -2.129 75.75 29.969 1 63.16 74 VAL A C 1
ATOM 562 O O . VAL A 1 74 ? -2.074 74.688 29.422 1 63.16 74 VAL A O 1
ATOM 565 N N . TYR A 1 75 ? -1.206 76.312 30.625 1 62.97 75 TYR A N 1
ATOM 566 C CA . TYR A 1 75 ? 0.078 75.625 30.688 1 62.97 75 TYR A CA 1
ATOM 567 C C . TYR A 1 75 ? -0.038 74.312 31.469 1 62.97 75 TYR A C 1
ATOM 569 O O . TYR A 1 75 ? 0.491 73.25 31.062 1 62.97 75 TYR A O 1
ATOM 577 N N . TRP A 1 76 ? -0.752 74.438 32.531 1 66.12 76 TRP A N 1
ATOM 578 C CA . TRP A 1 76 ? -0.971 73.25 33.344 1 66.12 76 TRP A CA 1
ATOM 579 C C . TRP A 1 76 ? -1.772 72.188 32.594 1 66.12 76 TRP A C 1
ATOM 581 O O . TRP A 1 76 ? -1.436 71 32.625 1 66.12 76 TRP A O 1
ATOM 591 N N . GLY A 1 77 ? -2.797 72.625 31.953 1 62.97 77 GLY A N 1
ATOM 592 C CA . GLY A 1 77 ? -3.617 71.688 31.172 1 62.97 77 GLY A CA 1
ATOM 593 C C . GLY A 1 77 ? -2.85 71 30.062 1 62.97 77 GLY A C 1
ATOM 594 O O . GLY A 1 77 ? -2.986 69.812 29.859 1 62.97 77 GLY A O 1
ATOM 595 N N . GLN A 1 78 ? -2.076 71.75 29.406 1 59.91 78 GLN A N 1
ATOM 596 C CA . GLN A 1 78 ? -1.307 71.188 28.297 1 59.91 78 GLN A CA 1
ATOM 597 C C . GLN A 1 78 ? -0.252 70.25 28.797 1 59.91 78 GLN A C 1
ATOM 599 O O . GLN A 1 78 ? -0.059 69.188 28.203 1 59.91 78 GLN A O 1
ATOM 604 N N . ALA A 1 79 ? 0.403 70.625 29.828 1 63.09 79 ALA A N 1
ATOM 605 C CA . ALA A 1 79 ? 1.449 69.75 30.375 1 63.09 79 ALA A CA 1
ATOM 606 C C . ALA A 1 79 ? 0.866 68.438 30.875 1 63.09 79 ALA A C 1
ATOM 608 O O . ALA A 1 79 ? 1.439 67.375 30.656 1 63.09 79 ALA A O 1
ATOM 609 N N . PHE A 1 80 ? -0.225 68.625 31.484 1 64.25 80 PHE A N 1
ATOM 610 C CA . PHE A 1 80 ? -0.927 67.438 32 1 64.25 80 PHE A CA 1
ATOM 611 C C . PHE A 1 80 ? -1.357 66.5 30.875 1 64.25 80 PHE A C 1
ATOM 613 O O . PHE A 1 80 ? -1.153 65.312 30.938 1 64.25 80 PHE A O 1
ATOM 620 N N . CYS A 1 81 ? -1.915 67.062 29.953 1 60.53 81 CYS A N 1
ATOM 621 C CA . CYS A 1 81 ? -2.439 66.312 28.844 1 60.53 81 CYS A CA 1
ATOM 622 C C . CYS A 1 81 ? -1.317 65.625 28.094 1 60.53 81 CYS A C 1
ATOM 624 O O . CYS A 1 81 ? -1.458 64.438 27.719 1 60.53 81 CYS A O 1
ATOM 626 N N . TYR A 1 82 ? -0.352 66.375 27.922 1 59.75 82 TYR A N 1
ATOM 627 C CA . TYR A 1 82 ? 0.783 65.75 27.219 1 59.75 82 TYR A CA 1
ATOM 628 C C . TYR A 1 82 ? 1.328 64.562 27.984 1 59.75 82 TYR A C 1
ATOM 630 O O . TYR A 1 82 ? 1.645 63.531 27.391 1 59.75 82 TYR A O 1
ATOM 638 N N . GLY A 1 83 ? 1.393 64.688 29.266 1 63.62 83 GLY A N 1
ATOM 639 C CA . GLY A 1 83 ? 1.876 63.594 30.078 1 63.62 83 GLY A CA 1
ATOM 640 C C . GLY A 1 83 ? 0.967 62.375 30.047 1 63.62 83 GLY A C 1
ATOM 641 O O . GLY A 1 83 ? 1.44 61.25 29.938 1 63.62 83 GLY A O 1
ATOM 642 N N . LEU A 1 84 ? -0.252 62.562 30.094 1 63.38 84 LEU A N 1
ATOM 643 C CA . LEU A 1 84 ? -1.223 61.5 30.109 1 63.38 84 LEU A CA 1
ATOM 644 C C . LEU A 1 84 ? -1.264 60.781 28.75 1 63.38 84 LEU A C 1
ATOM 646 O O . LEU A 1 84 ? -1.354 59.562 28.688 1 63.38 84 LEU A O 1
ATOM 650 N N . VAL A 1 85 ? -1.31 61.562 27.719 1 60.94 85 VAL A N 1
ATOM 651 C CA . VAL A 1 85 ? -1.351 61 26.375 1 60.94 85 VAL A CA 1
ATOM 652 C C . VAL A 1 85 ? -0.11 60.156 26.141 1 60.94 85 VAL A C 1
ATOM 654 O O . VAL A 1 85 ? -0.202 59.062 25.562 1 60.94 85 VAL A O 1
ATOM 657 N N . ASN A 1 86 ? 0.972 60.656 26.594 1 62.78 86 ASN A N 1
ATOM 658 C CA . ASN A 1 86 ? 2.203 59.906 26.422 1 62.78 86 ASN A CA 1
ATOM 659 C C . ASN A 1 86 ? 2.15 58.594 27.172 1 62.78 86 ASN A C 1
ATOM 661 O O . ASN A 1 86 ? 2.604 57.562 26.656 1 62.78 86 ASN A O 1
ATOM 665 N N . LYS A 1 87 ? 1.602 58.625 28.328 1 65.44 87 LYS A N 1
ATOM 666 C CA . LYS A 1 87 ? 1.516 57.406 29.109 1 65.44 87 LYS A CA 1
ATOM 667 C C . LYS A 1 87 ? 0.507 56.438 28.5 1 65.44 87 LYS A C 1
ATOM 669 O O . LYS A 1 87 ? 0.755 55.219 28.438 1 65.44 87 LYS A O 1
ATOM 674 N N . ALA A 1 88 ? -0.579 56.938 28.109 1 63.56 88 ALA A N 1
ATOM 675 C CA . ALA A 1 88 ? -1.583 56.094 27.438 1 63.56 88 ALA A CA 1
ATOM 676 C C . ALA A 1 88 ? -1.02 55.469 26.172 1 63.56 88 ALA A C 1
ATOM 678 O O . ALA A 1 88 ? -1.276 54.281 25.906 1 63.56 88 ALA A O 1
ATOM 679 N N . GLU A 1 89 ? -0.335 56.281 25.453 1 60.94 89 GLU A N 1
ATOM 680 C CA . GLU A 1 89 ? 0.289 55.781 24.234 1 60.94 89 GLU A CA 1
ATOM 681 C C . GLU A 1 89 ? 1.272 54.656 24.547 1 60.94 89 GLU A C 1
ATOM 683 O O . GLU A 1 89 ? 1.317 53.625 23.828 1 60.94 89 GLU A O 1
ATOM 688 N N . SER A 1 90 ? 2.023 54.875 25.5 1 65.06 90 SER A N 1
ATOM 689 C CA . SER A 1 90 ? 2.996 53.844 25.875 1 65.06 90 SER A CA 1
ATOM 690 C C . SER A 1 90 ? 2.307 52.531 26.266 1 65.06 90 SER A C 1
ATOM 692 O O . SER A 1 90 ? 2.762 51.469 25.891 1 65.06 90 SER A O 1
ATOM 694 N N . LEU A 1 91 ? 1.286 52.656 26.938 1 62.66 91 LEU A N 1
ATOM 695 C CA . LEU A 1 91 ? 0.53 51.5 27.344 1 62.66 91 LEU A CA 1
ATOM 696 C C . LEU A 1 91 ? -0.09 50.781 26.141 1 62.66 91 LEU A C 1
ATOM 698 O O . LEU A 1 91 ? -0.101 49.562 26.062 1 62.66 91 LEU A O 1
ATOM 702 N N . LEU A 1 92 ? -0.624 51.531 25.297 1 59.12 92 LEU A N 1
ATOM 703 C CA . LEU A 1 92 ? -1.209 51 24.078 1 59.12 92 LEU A CA 1
ATOM 704 C C . LEU A 1 92 ? -0.155 50.281 23.25 1 59.12 92 LEU A C 1
ATOM 706 O O . LEU A 1 92 ? -0.415 49.188 22.719 1 59.12 92 LEU A O 1
ATOM 710 N N . VAL A 1 93 ? 0.936 50.938 23.172 1 59.72 93 VAL A N 1
ATOM 711 C CA . VAL A 1 93 ? 2.023 50.344 22.406 1 59.72 93 VAL A CA 1
ATOM 712 C C . VAL A 1 93 ? 2.438 49 23.031 1 59.72 93 VAL A C 1
ATOM 714 O O . VAL A 1 93 ? 2.619 48 22.328 1 59.72 93 VAL A O 1
ATOM 717 N N . ASP A 1 94 ? 2.574 49 24.312 1 61.78 94 ASP A N 1
ATOM 718 C CA . ASP A 1 94 ? 3.008 47.812 25 1 61.78 94 ASP A CA 1
ATOM 719 C C . ASP A 1 94 ? 2.006 46.656 24.812 1 61.78 94 ASP A C 1
ATOM 721 O O . ASP A 1 94 ? 2.393 45.531 24.531 1 61.78 94 ASP A O 1
ATOM 725 N N . LYS A 1 95 ? 0.808 47 24.984 1 61.19 95 LYS A N 1
ATOM 726 C CA . LYS A 1 95 ? -0.224 45.969 24.844 1 61.19 95 LYS A CA 1
ATOM 727 C C . LYS A 1 95 ? -0.33 45.469 23.406 1 61.19 95 LYS A C 1
ATOM 729 O O . LYS A 1 95 ? -0.519 44.281 23.156 1 61.19 95 LYS A O 1
ATOM 734 N N . THR A 1 96 ? -0.266 46.375 22.5 1 59.16 96 THR A N 1
ATOM 735 C CA . THR A 1 96 ? -0.298 46 21.094 1 59.16 96 THR A CA 1
ATOM 736 C C . THR A 1 96 ? 0.893 45.125 20.734 1 59.16 96 THR A C 1
ATOM 738 O O . THR A 1 96 ? 0.749 44.156 19.984 1 59.16 96 THR A O 1
ATOM 741 N N . LYS A 1 97 ? 1.955 45.531 21.297 1 60.78 97 LYS A N 1
ATOM 742 C CA . LYS A 1 97 ? 3.143 44.719 21.062 1 60.78 97 LYS A CA 1
ATOM 743 C C . LYS A 1 97 ? 2.953 43.281 21.578 1 60.78 97 LYS A C 1
ATOM 745 O O . LYS A 1 97 ? 3.344 42.312 20.922 1 60.78 97 LYS A O 1
ATOM 750 N N . GLU A 1 98 ? 2.453 43.281 22.703 1 62.75 98 GLU A N 1
ATOM 751 C CA . GLU A 1 98 ? 2.195 42 23.312 1 62.75 98 GLU A CA 1
ATOM 752 C C . GLU A 1 98 ? 1.252 41.156 22.438 1 62.75 98 GLU A C 1
ATOM 754 O O . GLU A 1 98 ? 1.497 39.969 22.203 1 62.75 98 GLU A O 1
ATOM 759 N N . LEU A 1 99 ? 0.216 41.781 22.109 1 60.5 99 LEU A N 1
ATOM 760 C CA . LEU A 1 99 ? -0.782 41.062 21.297 1 60.5 99 LEU A CA 1
ATOM 761 C C . LEU A 1 99 ? -0.223 40.719 19.938 1 60.5 99 LEU A C 1
ATOM 763 O O . LEU A 1 99 ? -0.514 39.625 19.406 1 60.5 99 LEU A O 1
ATOM 767 N N . LEU A 1 100 ? 0.485 41.562 19.453 1 58.97 100 LEU A N 1
ATOM 768 C CA . LEU A 1 100 ? 1.136 41.312 18.172 1 58.97 100 LEU A CA 1
ATOM 769 C C . LEU A 1 100 ? 2.137 40.156 18.297 1 58.97 100 LEU A C 1
ATOM 771 O O . LEU A 1 100 ? 2.271 39.344 17.391 1 58.97 100 LEU A O 1
ATOM 775 N N . ASN A 1 101 ? 2.74 40.188 19.391 1 61.66 101 ASN A N 1
ATOM 776 C CA . ASN A 1 101 ? 3.652 39.062 19.625 1 61.66 101 ASN A CA 1
ATOM 777 C C . ASN A 1 101 ? 2.91 37.719 19.672 1 61.66 101 ASN A C 1
ATOM 779 O O . ASN A 1 101 ? 3.391 36.719 19.141 1 61.66 101 ASN A O 1
ATOM 783 N N . ILE A 1 102 ? 1.849 37.844 20.359 1 59.19 102 ILE A N 1
ATOM 784 C CA . ILE A 1 102 ? 1.028 36.625 20.422 1 59.19 102 ILE A CA 1
ATOM 785 C C . ILE A 1 102 ? 0.546 36.25 19.016 1 59.19 102 ILE A C 1
ATOM 787 O O . ILE A 1 102 ? 0.608 35.094 18.625 1 59.19 102 ILE A O 1
ATOM 791 N N . SER A 1 103 ? -0.052 37.25 18.391 1 60.56 103 SER A N 1
ATOM 792 C CA . SER A 1 103 ? -0.522 37.031 17.031 1 60.56 103 SER A CA 1
ATOM 793 C C . SER A 1 103 ? 0.606 36.562 16.125 1 60.56 103 SER A C 1
ATOM 795 O O . SER A 1 103 ? 0.401 35.688 15.281 1 60.56 103 SER A O 1
ATOM 797 N N . GLY A 1 104 ? 1.718 37.219 16.344 1 59.34 104 GLY A N 1
ATOM 798 C CA . GLY A 1 104 ? 2.879 36.812 15.57 1 59.34 104 GLY A CA 1
ATOM 799 C C . GLY A 1 104 ? 3.262 35.344 15.828 1 59.34 104 GLY A C 1
ATOM 800 O O . GLY A 1 104 ? 3.543 34.594 14.891 1 59.34 104 GLY A O 1
ATOM 801 N N . ASN A 1 105 ? 3.221 35.062 17.047 1 61.59 105 ASN A N 1
ATOM 802 C CA . ASN A 1 105 ? 3.533 33.688 17.406 1 61.59 105 ASN A CA 1
ATOM 803 C C . ASN A 1 105 ? 2.512 32.719 16.828 1 61.59 105 ASN A C 1
ATOM 805 O O . ASN A 1 105 ? 2.873 31.625 16.391 1 61.59 105 ASN A O 1
ATOM 809 N N . LEU A 1 106 ? 1.292 33.156 16.969 1 63.12 106 LEU A N 1
ATOM 810 C CA . LEU A 1 106 ? 0.225 32.344 16.422 1 63.12 106 LEU A CA 1
ATOM 811 C C . LEU A 1 106 ? 0.36 32.188 14.914 1 63.12 106 LEU A C 1
ATOM 813 O O . LEU A 1 106 ? 0.118 31.109 14.367 1 63.12 106 LEU A O 1
ATOM 817 N N . GLU A 1 107 ? 0.673 33.281 14.336 1 64.19 107 GLU A N 1
ATOM 818 C CA . GLU A 1 107 ? 0.88 33.25 12.891 1 64.19 107 GLU A CA 1
ATOM 819 C C . GLU A 1 107 ? 2.021 32.281 12.523 1 64.19 107 GLU A C 1
ATOM 821 O O . GLU A 1 107 ? 1.95 31.594 11.516 1 64.19 107 GLU A O 1
ATOM 826 N N . LEU A 1 108 ? 2.953 32.375 13.328 1 62.12 108 LEU A N 1
ATOM 827 C CA . LEU A 1 108 ? 4.078 31.469 13.094 1 62.12 108 LEU A CA 1
ATOM 828 C C . LEU A 1 108 ? 3.645 30.016 13.227 1 62.12 108 LEU A C 1
ATOM 830 O O . LEU A 1 108 ? 4.059 29.156 12.43 1 62.12 108 LEU A O 1
ATOM 834 N N . LYS A 1 109 ? 2.842 29.906 14.125 1 66.56 109 LYS A N 1
ATOM 835 C CA . LYS A 1 109 ? 2.385 28.547 14.375 1 66.56 109 LYS A CA 1
ATOM 836 C C . LYS A 1 109 ? 1.522 28.031 13.219 1 66.56 109 LYS A C 1
ATOM 838 O O . LYS A 1 109 ? 1.446 26.828 12.977 1 66.56 109 LYS A O 1
ATOM 843 N N . LEU A 1 110 ? 1.021 29 12.547 1 70.38 110 LEU A N 1
ATOM 844 C CA . LEU A 1 110 ? 0.171 28.625 11.422 1 70.38 110 LEU A CA 1
ATOM 845 C C . LEU A 1 110 ? 1.012 28.281 10.195 1 70.38 110 LEU A C 1
ATOM 847 O O . LEU A 1 110 ? 0.531 27.625 9.273 1 70.38 110 LEU A O 1
ATOM 851 N N . LYS A 1 111 ? 2.229 28.766 10.352 1 79.5 111 LYS A N 1
ATOM 852 C CA . LYS A 1 111 ? 3.061 28.625 9.164 1 79.5 111 LYS A CA 1
ATOM 853 C C . LYS A 1 111 ? 4.016 27.438 9.297 1 79.5 111 LYS A C 1
ATOM 855 O O . LYS A 1 111 ? 4.715 27.094 8.344 1 79.5 111 LYS A O 1
ATOM 860 N N . TYR A 1 112 ? 3.959 26.859 10.383 1 82 112 TYR A N 1
ATOM 861 C CA . TYR A 1 112 ? 4.902 25.766 10.609 1 82 112 TYR A CA 1
ATOM 862 C C . TYR A 1 112 ? 4.176 24.5 11.047 1 82 112 TYR A C 1
ATOM 864 O O . TYR A 1 112 ? 3.127 24.562 11.688 1 82 112 TYR A O 1
ATOM 872 N N . ASP A 1 113 ? 4.742 23.438 10.602 1 80 113 ASP A N 1
ATOM 873 C CA . ASP A 1 113 ? 4.234 22.141 11.039 1 80 113 ASP A CA 1
ATOM 874 C C . ASP A 1 113 ? 4.598 21.859 12.492 1 80 113 ASP A C 1
ATOM 876 O O . ASP A 1 113 ? 5.758 22 12.883 1 80 113 ASP A O 1
ATOM 880 N N . SER A 1 114 ? 3.678 21.516 13.25 1 72.19 114 SER A N 1
ATOM 881 C CA . SER A 1 114 ? 3.871 21.375 14.688 1 72.19 114 SER A CA 1
ATOM 882 C C . SER A 1 114 ? 4.75 20.172 15.016 1 72.19 114 SER A C 1
ATOM 884 O O . SER A 1 114 ? 5.422 20.141 16.047 1 72.19 114 SER A O 1
ATOM 886 N N . LEU A 1 115 ? 4.781 19.219 14.188 1 74.31 115 LEU A N 1
ATOM 887 C CA . LEU A 1 115 ? 5.535 18 14.469 1 74.31 115 LEU A CA 1
ATOM 888 C C . LEU A 1 115 ? 7.012 18.188 14.133 1 74.31 115 LEU A C 1
ATOM 890 O O . LEU A 1 115 ? 7.883 17.812 14.922 1 74.31 115 LEU A O 1
ATOM 894 N N . THR A 1 116 ? 7.277 18.766 13.023 1 86.69 116 THR A N 1
ATOM 895 C CA . THR A 1 116 ? 8.648 18.812 12.516 1 86.69 116 THR A CA 1
ATOM 896 C C . THR A 1 116 ? 9.219 20.219 12.641 1 86.69 116 THR A C 1
ATOM 898 O O . THR A 1 116 ? 10.422 20.422 12.484 1 86.69 116 THR A O 1
ATOM 901 N N . ASN A 1 117 ? 8.367 21.234 12.852 1 82.56 117 ASN A N 1
ATOM 902 C CA . ASN A 1 117 ? 8.742 22.641 12.898 1 82.56 117 ASN A CA 1
ATOM 903 C C . ASN A 1 117 ? 9.242 23.125 11.539 1 82.56 117 ASN A C 1
ATOM 905 O O . ASN A 1 117 ? 9.984 24.109 11.461 1 82.56 117 ASN A O 1
ATOM 909 N N . LEU A 1 118 ? 8.938 22.406 10.578 1 90.81 118 LEU A N 1
ATOM 910 C CA . LEU A 1 118 ? 9.188 22.859 9.211 1 90.81 118 LEU A CA 1
ATOM 911 C C . LEU A 1 118 ? 8.055 23.75 8.719 1 90.81 118 LEU A C 1
ATOM 913 O O . LEU A 1 118 ? 6.938 23.688 9.234 1 90.81 118 LEU A O 1
ATOM 917 N N . PRO A 1 119 ? 8.461 24.641 7.762 1 89.56 119 PRO A N 1
ATOM 918 C CA . PRO A 1 119 ? 7.371 25.375 7.109 1 89.56 119 PRO A CA 1
ATOM 919 C C . PRO A 1 119 ? 6.27 24.453 6.59 1 89.56 119 PRO A C 1
ATOM 921 O O . PRO A 1 119 ? 6.551 23.328 6.172 1 89.56 119 PRO A O 1
ATOM 924 N N . ASN A 1 120 ? 5.051 24.859 6.734 1 86.12 120 ASN A N 1
ATOM 925 C CA . ASN A 1 120 ? 3.936 24.094 6.211 1 86.12 120 ASN A CA 1
ATOM 926 C C . ASN A 1 120 ? 3.588 24.5 4.781 1 86.12 120 ASN A C 1
ATOM 928 O O . ASN A 1 120 ? 4.336 25.25 4.145 1 86.12 120 ASN A O 1
ATOM 932 N N . ASN A 1 121 ? 2.514 24 4.238 1 82.94 121 ASN A N 1
ATOM 933 C CA . ASN A 1 121 ? 2.096 24.266 2.863 1 82.94 121 ASN A CA 1
ATOM 934 C C . ASN A 1 121 ? 1.858 25.75 2.623 1 82.94 121 ASN A C 1
ATOM 936 O O . ASN A 1 121 ? 2.18 26.266 1.552 1 82.94 121 ASN A O 1
ATOM 940 N N . ARG A 1 122 ? 1.363 26.406 3.564 1 78.31 122 ARG A N 1
ATOM 941 C CA . ARG A 1 122 ? 1.043 27.828 3.426 1 78.31 122 ARG A CA 1
ATOM 942 C C . ARG A 1 122 ? 2.307 28.656 3.227 1 78.31 122 ARG A C 1
ATOM 944 O O . ARG A 1 122 ? 2.373 29.484 2.316 1 78.31 122 ARG A O 1
ATOM 951 N N . LEU A 1 123 ? 3.189 28.453 4.137 1 87.31 123 LEU A N 1
ATOM 952 C CA . LEU A 1 123 ? 4.438 29.203 4.027 1 87.31 123 LEU A CA 1
ATOM 953 C C . LEU A 1 123 ? 5.18 28.844 2.748 1 87.31 123 LEU A C 1
ATOM 955 O O . LEU A 1 123 ? 5.801 29.703 2.115 1 87.31 123 LEU A O 1
ATOM 959 N N . LEU A 1 124 ? 5.176 27.609 2.441 1 92.81 124 LEU A N 1
ATOM 960 C CA . LEU A 1 124 ? 5.812 27.172 1.202 1 92.81 124 LEU A CA 1
ATOM 961 C C . LEU A 1 124 ? 5.23 27.922 0.005 1 92.81 124 LEU A C 1
ATOM 963 O O . LEU A 1 124 ? 5.977 28.438 -0.832 1 92.81 124 LEU A O 1
ATOM 967 N N . ASN A 1 125 ? 3.961 27.969 -0.063 1 89.56 125 ASN A N 1
ATOM 968 C CA . ASN A 1 125 ? 3.303 28.656 -1.167 1 89.56 125 ASN A CA 1
ATOM 969 C C . ASN A 1 125 ? 3.68 30.141 -1.208 1 89.56 125 ASN A C 1
ATOM 971 O O . ASN A 1 125 ? 3.902 30.688 -2.283 1 89.56 125 ASN A O 1
ATOM 975 N N . GLU A 1 126 ? 3.703 30.703 -0.087 1 87.62 126 GLU A N 1
ATOM 976 C CA . GLU A 1 126 ? 4.105 32.094 0.003 1 87.62 126 GLU A CA 1
ATOM 977 C C . GLU A 1 126 ? 5.52 32.312 -0.53 1 87.62 126 GLU A C 1
ATOM 979 O O . GLU A 1 126 ? 5.785 33.281 -1.254 1 87.62 126 GLU A O 1
ATOM 984 N N . LYS A 1 127 ? 6.324 31.438 -0.133 1 92.12 127 LYS A N 1
ATOM 985 C CA . LYS A 1 127 ? 7.719 31.547 -0.545 1 92.12 127 LYS A CA 1
ATOM 986 C C . LYS A 1 127 ? 7.875 31.281 -2.039 1 92.12 127 LYS A C 1
ATOM 988 O O . LYS A 1 127 ? 8.734 31.875 -2.695 1 92.12 127 LYS A O 1
ATOM 993 N N . ILE A 1 128 ? 7.125 30.391 -2.564 1 94.5 128 ILE A N 1
ATOM 994 C CA . ILE A 1 128 ? 7.152 30.141 -4 1 94.5 128 ILE A CA 1
ATOM 995 C C . ILE A 1 128 ? 6.711 31.391 -4.746 1 94.5 128 ILE A C 1
ATOM 997 O O . ILE A 1 128 ? 7.352 31.812 -5.719 1 94.5 128 ILE A O 1
ATOM 1001 N N . ARG A 1 129 ? 5.656 32 -4.277 1 91.56 129 ARG A N 1
ATOM 1002 C CA . ARG A 1 129 ? 5.152 33.219 -4.906 1 91.56 129 ARG A CA 1
ATOM 1003 C C . ARG A 1 129 ? 6.207 34.312 -4.887 1 91.56 129 ARG A C 1
ATOM 1005 O O . ARG A 1 129 ? 6.422 35 -5.895 1 91.56 129 ARG A O 1
ATOM 1012 N N . LEU A 1 130 ? 6.781 34.469 -3.777 1 90.94 130 LEU A N 1
ATOM 1013 C CA . LEU A 1 130 ? 7.82 35.469 -3.631 1 90.94 130 LEU A CA 1
ATOM 1014 C C . LEU A 1 130 ? 8.984 35.188 -4.574 1 90.94 130 LEU A C 1
ATOM 1016 O O . LEU A 1 130 ? 9.539 36.125 -5.172 1 90.94 130 LEU A O 1
ATOM 1020 N N . ALA A 1 131 ? 9.375 34 -4.645 1 92.62 131 ALA A N 1
ATOM 1021 C CA . ALA A 1 131 ? 10.484 33.625 -5.508 1 92.62 131 ALA A CA 1
ATOM 1022 C C . ALA A 1 131 ? 10.164 33.906 -6.973 1 92.62 131 ALA A C 1
ATOM 1024 O O . ALA A 1 131 ? 11.016 34.375 -7.727 1 92.62 131 ALA A O 1
ATOM 1025 N N . ILE A 1 132 ? 8.969 33.562 -7.359 1 93.31 132 ILE A N 1
ATOM 1026 C CA . ILE A 1 132 ? 8.531 33.781 -8.734 1 93.31 132 ILE A CA 1
ATOM 1027 C C . ILE A 1 132 ? 8.586 35.281 -9.047 1 93.31 132 ILE A C 1
ATOM 1029 O O . ILE A 1 132 ? 9.062 35.656 -10.117 1 93.31 132 ILE A O 1
ATOM 1033 N N . GLU A 1 133 ? 8.156 36.062 -8.125 1 90.06 133 GLU A N 1
ATOM 1034 C CA . GLU A 1 133 ? 8.148 37.5 -8.297 1 90.06 133 GLU A CA 1
ATOM 1035 C C . GLU A 1 133 ? 9.57 38.031 -8.438 1 90.06 133 GLU A C 1
ATOM 1037 O O . GLU A 1 133 ? 9.812 38.938 -9.242 1 90.06 133 GLU A O 1
ATOM 1042 N N . GLN A 1 134 ? 10.406 37.531 -7.703 1 88.19 134 GLN A N 1
ATOM 1043 C CA . GLN A 1 134 ? 11.789 38 -7.703 1 88.19 134 GLN A CA 1
ATOM 1044 C C . GLN A 1 134 ? 12.531 37.531 -8.953 1 88.19 134 GLN A C 1
ATOM 1046 O O . GLN A 1 134 ? 13.414 38.219 -9.453 1 88.19 134 GLN A O 1
ATOM 1051 N N . LEU A 1 135 ? 12.297 36.344 -9.352 1 87.88 135 LEU A N 1
ATOM 1052 C CA . LEU A 1 135 ? 13 35.75 -10.484 1 87.88 135 LEU A CA 1
ATOM 1053 C C . LEU A 1 135 ? 12.555 36.375 -11.797 1 87.88 135 LEU A C 1
ATOM 1055 O O . LEU A 1 135 ? 13.352 36.5 -12.719 1 87.88 135 LEU A O 1
ATOM 1059 N N . GLY A 1 136 ? 11.43 36.844 -11.914 1 79.81 136 GLY A N 1
ATOM 1060 C CA . GLY A 1 136 ? 10.922 37.344 -13.188 1 79.81 136 GLY A CA 1
ATOM 1061 C C . GLY A 1 136 ? 10.836 36.25 -14.242 1 79.81 136 GLY A C 1
ATOM 1062 O O . GLY A 1 136 ? 10.672 35.062 -13.922 1 79.81 136 GLY A O 1
ATOM 1063 N N . SER A 1 137 ? 10.914 36.5 -15.477 1 77.94 137 SER A N 1
ATOM 1064 C CA . SER A 1 137 ? 10.68 35.562 -16.562 1 77.94 137 SER A CA 1
ATOM 1065 C C . SER A 1 137 ? 11.961 34.812 -16.969 1 77.94 137 SER A C 1
ATOM 1067 O O . SER A 1 137 ? 11.922 33.844 -17.688 1 77.94 137 SER A O 1
ATOM 1069 N N . GLN A 1 138 ? 13.07 35.219 -16.469 1 79.56 138 GLN A N 1
ATOM 1070 C CA . GLN A 1 138 ? 14.305 34.656 -17 1 79.56 138 GLN A CA 1
ATOM 1071 C C . GLN A 1 138 ? 14.875 33.594 -16.031 1 79.56 138 GLN A C 1
ATOM 1073 O O . GLN A 1 138 ? 15.719 32.781 -16.422 1 79.56 138 GLN A O 1
ATOM 1078 N N . GLY A 1 139 ? 14.414 33.594 -14.891 1 87.44 139 GLY A N 1
ATOM 1079 C CA . GLY A 1 139 ? 14.969 32.656 -13.945 1 87.44 139 GLY A CA 1
ATOM 1080 C C . GLY A 1 139 ? 14.117 31.406 -13.781 1 87.44 139 GLY A C 1
ATOM 1081 O O . GLY A 1 139 ? 12.992 31.344 -14.281 1 87.44 139 GLY A O 1
ATOM 1082 N N . GLU A 1 140 ? 14.883 30.328 -13.25 1 93 140 GLU A N 1
ATOM 1083 C CA . GLU A 1 140 ? 14.172 29.078 -13.008 1 93 140 GLU A CA 1
ATOM 1084 C C . GLU A 1 140 ? 14.164 28.734 -11.516 1 93 140 GLU A C 1
ATOM 1086 O O . GLU A 1 140 ? 15.117 29.047 -10.797 1 93 140 GLU A O 1
ATOM 1091 N N . LEU A 1 141 ? 13.117 28.297 -11.086 1 94.81 141 LEU A N 1
ATOM 1092 C CA . LEU A 1 141 ? 13.047 27.734 -9.742 1 94.81 141 LEU A CA 1
ATOM 1093 C C . LEU A 1 141 ? 12.469 26.312 -9.773 1 94.81 141 LEU A C 1
ATOM 1095 O O . LEU A 1 141 ? 11.758 25.953 -10.711 1 94.81 141 LEU A O 1
ATOM 1099 N N . ALA A 1 142 ? 12.812 25.531 -8.805 1 95.75 142 ALA A N 1
ATOM 1100 C CA . ALA A 1 142 ? 12.352 24.141 -8.742 1 95.75 142 ALA A CA 1
ATOM 1101 C C . ALA A 1 142 ? 11.547 23.891 -7.473 1 95.75 142 ALA A C 1
ATOM 1103 O O . ALA A 1 142 ? 11.898 24.391 -6.398 1 95.75 142 ALA A O 1
ATOM 1104 N N . VAL A 1 143 ? 10.461 23.234 -7.664 1 96.62 143 VAL A N 1
ATOM 1105 C CA . VAL A 1 143 ? 9.695 22.672 -6.566 1 96.62 143 VAL A CA 1
ATOM 1106 C C . VAL A 1 143 ? 9.789 21.141 -6.605 1 96.62 143 VAL A C 1
ATOM 1108 O O . VAL A 1 143 ? 9.391 20.516 -7.59 1 96.62 143 VAL A O 1
ATOM 1111 N N . ILE A 1 144 ? 10.32 20.641 -5.539 1 96.94 144 ILE A N 1
ATOM 1112 C CA . ILE A 1 144 ? 10.531 19.188 -5.465 1 96.94 144 ILE A CA 1
ATOM 1113 C C . ILE A 1 144 ? 9.711 18.609 -4.324 1 96.94 144 ILE A C 1
ATOM 1115 O O . ILE A 1 144 ? 9.867 19 -3.166 1 96.94 144 ILE A O 1
ATOM 1119 N N . VAL A 1 145 ? 8.875 17.672 -4.66 1 95.19 145 VAL A N 1
ATOM 1120 C CA . VAL A 1 145 ? 8.07 17 -3.648 1 95.19 145 VAL A CA 1
ATOM 1121 C C . VAL A 1 145 ? 8.656 15.617 -3.359 1 95.19 145 VAL A C 1
ATOM 1123 O O . VAL A 1 145 ? 9.062 14.898 -4.277 1 95.19 145 VAL A O 1
ATOM 1126 N N . ILE A 1 146 ? 8.781 15.336 -2.08 1 93.5 146 ILE A N 1
ATOM 1127 C CA . ILE A 1 146 ? 9.336 14.07 -1.617 1 93.5 146 ILE A CA 1
ATOM 1128 C C . ILE A 1 146 ? 8.289 13.305 -0.812 1 93.5 146 ILE A C 1
ATOM 1130 O O . ILE A 1 146 ? 7.77 13.82 0.183 1 93.5 146 ILE A O 1
ATOM 1134 N N . LYS A 1 147 ? 8.062 12.148 -1.234 1 88.75 147 LYS A N 1
ATOM 1135 C CA . LYS A 1 147 ? 7.113 11.305 -0.516 1 88.75 147 LYS A CA 1
ATOM 1136 C C . LYS A 1 147 ? 7.809 10.086 0.089 1 88.75 147 LYS A C 1
ATOM 1138 O O . LYS A 1 147 ? 8.594 9.414 -0.582 1 88.75 147 LYS A O 1
ATOM 1143 N N . ILE A 1 148 ? 7.527 9.867 1.376 1 82.31 148 ILE A N 1
ATOM 1144 C CA . ILE A 1 148 ? 7.988 8.641 2.018 1 82.31 148 ILE A CA 1
ATOM 1145 C C . ILE A 1 148 ? 7.059 7.484 1.654 1 82.31 148 ILE A C 1
ATOM 1147 O O . ILE A 1 148 ? 5.852 7.555 1.896 1 82.31 148 ILE A O 1
ATOM 1151 N N . ASN A 1 149 ? 7.699 6.488 1.111 1 72.12 149 ASN A N 1
ATOM 1152 C CA . ASN A 1 149 ? 6.887 5.367 0.656 1 72.12 149 ASN A CA 1
ATOM 1153 C C . ASN A 1 149 ? 6.488 4.457 1.814 1 72.12 149 ASN A C 1
ATOM 1155 O O . ASN A 1 149 ? 7.34 4.035 2.598 1 72.12 149 ASN A O 1
ATOM 1159 N N . ASP A 1 150 ? 5.246 4.148 1.967 1 61.12 150 ASP A N 1
ATOM 1160 C CA . ASP A 1 150 ? 4.66 3.123 2.824 1 61.12 150 ASP A CA 1
ATOM 1161 C C . ASP A 1 150 ? 5.152 3.264 4.262 1 61.12 150 ASP A C 1
ATOM 1163 O O . ASP A 1 150 ? 5.574 2.283 4.879 1 61.12 150 ASP A O 1
ATOM 1167 N N . LEU A 1 151 ? 5.297 4.43 4.754 1 62.84 151 LEU A N 1
ATOM 1168 C CA . LEU A 1 151 ? 5.805 4.746 6.086 1 62.84 151 LEU A CA 1
ATOM 1169 C C . LEU A 1 151 ? 5.113 3.895 7.145 1 62.84 151 LEU A C 1
ATOM 1171 O O . LEU A 1 151 ? 5.773 3.293 7.996 1 62.84 151 LEU A O 1
ATOM 1175 N N . ASN A 1 152 ? 3.92 3.734 7.02 1 51.75 152 ASN A N 1
ATOM 1176 C CA . ASN A 1 152 ? 3.168 3.07 8.078 1 51.75 152 ASN A CA 1
ATOM 1177 C C . ASN A 1 152 ? 3.264 1.552 7.969 1 51.75 152 ASN A C 1
ATOM 1179 O O . ASN A 1 152 ? 3.234 0.849 8.984 1 51.75 152 ASN A O 1
ATOM 1183 N N . TYR A 1 153 ? 3.457 1.223 6.793 1 48.66 153 TYR A N 1
ATOM 1184 C CA . TYR A 1 153 ? 3.48 -0.218 6.566 1 48.66 153 TYR A CA 1
ATOM 1185 C C . TYR A 1 153 ? 4.836 -0.806 6.941 1 48.66 153 TYR A C 1
ATOM 1187 O O . TYR A 1 153 ? 4.91 -1.841 7.609 1 48.66 153 TYR A O 1
ATOM 1195 N N . ASN A 1 154 ? 5.766 -0.084 6.605 1 51.62 154 ASN A N 1
ATOM 1196 C CA . ASN A 1 154 ? 7.098 -0.664 6.719 1 51.62 154 ASN A CA 1
ATOM 1197 C C . ASN A 1 154 ? 7.676 -0.469 8.117 1 51.62 154 ASN A C 1
ATOM 1199 O O . ASN A 1 154 ? 8.578 -1.2 8.531 1 51.62 154 ASN A O 1
ATOM 1203 N N . PHE A 1 155 ? 7.086 0.477 8.812 1 54.84 155 PHE A N 1
ATOM 1204 C CA . PHE A 1 155 ? 7.734 0.817 10.078 1 54.84 155 PHE A CA 1
ATOM 1205 C C . PHE A 1 155 ? 6.715 0.882 11.211 1 54.84 155 PHE A C 1
ATOM 1207 O O . PHE A 1 155 ? 6.773 1.778 12.055 1 54.84 155 PHE A O 1
ATOM 1214 N N . SER A 1 156 ? 5.859 -0.004 11.062 1 54.88 156 SER A N 1
ATOM 1215 C CA . SER A 1 156 ? 4.77 -0.033 12.039 1 54.88 156 SER A CA 1
ATOM 1216 C C . SER A 1 156 ? 5.297 -0.228 13.453 1 54.88 156 SER A C 1
ATOM 1218 O O . SER A 1 156 ? 4.625 0.122 14.422 1 54.88 156 SER A O 1
ATOM 1220 N N . SER A 1 157 ? 6.438 -0.695 13.422 1 53.62 157 SER A N 1
ATOM 1221 C CA . SER A 1 157 ? 7.035 -0.949 14.727 1 53.62 157 SER A CA 1
ATOM 1222 C C . SER A 1 157 ? 7.652 0.319 15.305 1 53.62 157 SER A C 1
ATOM 1224 O O . SER A 1 157 ? 8.031 0.35 16.484 1 53.62 157 SER A O 1
ATOM 1226 N N . PHE A 1 158 ? 7.641 1.277 14.492 1 60.69 158 PHE A N 1
ATOM 1227 C CA . PHE A 1 158 ? 8.242 2.535 14.914 1 60.69 158 PHE A CA 1
ATOM 1228 C C . PHE A 1 158 ? 7.184 3.615 15.086 1 60.69 158 PHE A C 1
ATOM 1230 O O . PHE A 1 158 ? 6.078 3.494 14.555 1 60.69 158 PHE A O 1
ATOM 1237 N N . ASN A 1 159 ? 7.504 4.449 16 1 61.28 159 ASN A N 1
ATOM 1238 C CA . ASN A 1 159 ? 6.691 5.66 16.031 1 61.28 159 ASN A CA 1
ATOM 1239 C C . ASN A 1 159 ? 6.84 6.469 14.742 1 61.28 159 ASN A C 1
ATOM 1241 O O . ASN A 1 159 ? 7.926 6.973 14.445 1 61.28 159 ASN A O 1
ATOM 1245 N N . THR A 1 160 ? 5.875 6.461 13.93 1 68.31 160 THR A N 1
ATOM 1246 C CA . THR A 1 160 ? 5.906 7.125 12.633 1 68.31 160 THR A CA 1
ATOM 1247 C C . THR A 1 160 ? 6.254 8.602 12.797 1 68.31 160 THR A C 1
ATOM 1249 O O . THR A 1 160 ? 6.926 9.188 11.938 1 68.31 160 THR A O 1
ATOM 1252 N N . ASN A 1 161 ? 5.863 9.18 13.984 1 70.06 161 ASN A N 1
ATOM 1253 C CA . ASN A 1 161 ? 6.188 10.586 14.211 1 70.06 161 ASN A CA 1
ATOM 1254 C C . ASN A 1 161 ? 7.691 10.797 14.359 1 70.06 161 ASN A C 1
ATOM 1256 O O . ASN A 1 161 ? 8.227 11.797 13.883 1 70.06 161 ASN A O 1
ATOM 1260 N N . ASN A 1 162 ? 8.172 9.891 14.969 1 76.12 162 ASN A N 1
ATOM 1261 C CA . ASN A 1 162 ? 9.617 9.992 15.133 1 76.12 162 ASN A CA 1
ATOM 1262 C C . ASN A 1 162 ? 10.344 9.828 13.805 1 76.12 162 ASN A C 1
ATOM 1264 O O . ASN A 1 162 ? 11.359 10.484 13.562 1 76.12 162 ASN A O 1
ATOM 1268 N N . ILE A 1 163 ? 9.836 8.977 13.039 1 80.69 163 ILE A N 1
ATOM 1269 C CA . ILE A 1 163 ? 10.43 8.773 11.727 1 80.69 163 ILE A CA 1
ATOM 1270 C C . ILE A 1 163 ? 10.328 10.062 10.906 1 80.69 163 ILE A C 1
ATOM 1272 O O . ILE A 1 163 ? 11.305 10.492 10.297 1 80.69 163 ILE A O 1
ATOM 1276 N N . VAL A 1 164 ? 9.18 10.633 11.016 1 83.5 164 VAL A N 1
ATOM 1277 C CA . VAL A 1 164 ? 8.922 11.852 10.258 1 83.5 164 VAL A CA 1
ATOM 1278 C C . VAL A 1 164 ? 9.828 12.977 10.75 1 83.5 164 VAL A C 1
ATOM 1280 O O . VAL A 1 164 ? 10.367 13.742 9.945 1 83.5 164 VAL A O 1
ATOM 1283 N N . LYS A 1 165 ? 10.008 13.047 12.055 1 85.56 165 LYS A N 1
ATOM 1284 C CA . LYS A 1 165 ? 10.867 14.078 12.633 1 85.56 165 LYS A CA 1
ATOM 1285 C C . LYS A 1 165 ? 12.312 13.906 12.188 1 85.56 165 LYS A C 1
ATOM 1287 O O . LYS A 1 165 ? 12.977 14.883 11.82 1 85.56 165 LYS A O 1
ATOM 1292 N N . GLN A 1 166 ? 12.727 12.727 12.266 1 87.06 166 GLN A N 1
ATOM 1293 C CA . GLN A 1 166 ? 14.102 12.453 11.867 1 87.06 166 GLN A CA 1
ATOM 1294 C C . GLN A 1 166 ? 14.305 12.695 10.375 1 87.06 166 GLN A C 1
ATOM 1296 O O . GLN A 1 166 ? 15.367 13.172 9.961 1 87.06 166 GLN A O 1
ATOM 1301 N N . PHE A 1 167 ? 13.375 12.328 9.648 1 90.19 167 PHE A N 1
ATOM 1302 C CA . PHE A 1 167 ? 13.453 12.578 8.219 1 90.19 167 PHE A CA 1
ATOM 1303 C C . PHE A 1 167 ? 13.5 14.07 7.93 1 90.19 167 PHE A C 1
ATOM 1305 O O . PHE A 1 167 ? 14.234 14.516 7.039 1 90.19 167 PHE A O 1
ATOM 1312 N N . ALA A 1 168 ? 12.711 14.828 8.633 1 92.25 168 ALA A N 1
ATOM 1313 C CA . ALA A 1 168 ? 12.734 16.281 8.508 1 92.25 168 ALA A CA 1
ATOM 1314 C C . ALA A 1 168 ? 14.133 16.828 8.773 1 92.25 168 ALA A C 1
ATOM 1316 O O . ALA A 1 168 ? 14.609 17.719 8.047 1 92.25 168 ALA A O 1
ATOM 1317 N N . GLU A 1 169 ? 14.734 16.344 9.797 1 89.12 169 GLU A N 1
ATOM 1318 C CA . GLU A 1 169 ? 16.094 16.781 10.125 1 89.12 169 GLU A CA 1
ATOM 1319 C C . GLU A 1 169 ? 17.062 16.406 9.008 1 89.12 169 GLU A C 1
ATOM 1321 O O . GLU A 1 169 ? 17.984 17.188 8.695 1 89.12 169 GLU A O 1
ATOM 1326 N N . LYS A 1 170 ? 16.891 15.281 8.516 1 91.12 170 LYS A N 1
ATOM 1327 C CA . LYS A 1 170 ? 17.719 14.852 7.395 1 91.12 170 LYS A CA 1
ATOM 1328 C C . LYS A 1 170 ? 17.562 15.789 6.199 1 91.12 170 LYS A C 1
ATOM 1330 O O . LYS A 1 170 ? 18.547 16.141 5.543 1 91.12 170 LYS A O 1
ATOM 1335 N N . LEU A 1 171 ? 16.375 16.109 5.91 1 93.81 171 LEU A N 1
ATOM 1336 C CA . LEU A 1 171 ? 16.125 17 4.789 1 93.81 171 LEU A CA 1
ATOM 1337 C C . LEU A 1 171 ? 16.812 18.344 5.004 1 93.81 171 LEU A C 1
ATOM 1339 O O . LEU A 1 171 ? 17.312 18.953 4.055 1 93.81 171 LEU A O 1
ATOM 1343 N N . LYS A 1 172 ? 16.828 18.812 6.238 1 90.62 172 LYS A N 1
ATOM 1344 C CA . LYS A 1 172 ? 17.531 20.062 6.555 1 90.62 172 LYS A CA 1
ATOM 1345 C C . LYS A 1 172 ? 19.031 19.938 6.23 1 90.62 172 LYS A C 1
ATOM 1347 O O . LYS A 1 172 ? 19.625 20.891 5.711 1 90.62 172 LYS A O 1
ATOM 1352 N N . SER A 1 173 ? 19.5 18.797 6.551 1 88.94 173 SER A N 1
ATOM 1353 C CA . SER A 1 173 ? 20.906 18.562 6.285 1 88.94 173 SER A CA 1
ATOM 1354 C C . SER A 1 173 ? 21.188 18.484 4.789 1 88.94 173 SER A C 1
ATOM 1356 O O . SER A 1 173 ? 22.266 18.859 4.328 1 88.94 173 SER A O 1
ATOM 1358 N N . VAL A 1 174 ? 20.266 17.953 4.055 1 90.88 174 VAL A N 1
ATOM 1359 C CA . VAL A 1 174 ? 20.406 17.828 2.609 1 90.88 174 VAL A CA 1
ATOM 1360 C C . VAL A 1 174 ? 20.484 19.203 1.962 1 90.88 174 VAL A C 1
ATOM 1362 O O . VAL A 1 174 ? 21.188 19.391 0.962 1 90.88 174 VAL A O 1
ATOM 1365 N N . LEU A 1 175 ? 19.797 20.125 2.578 1 89 175 LEU A N 1
ATOM 1366 C CA . LEU A 1 175 ? 19.766 21.469 2.016 1 89 175 LEU A CA 1
ATOM 1367 C C . LEU A 1 175 ? 21.141 22.125 2.068 1 89 175 LEU A C 1
ATOM 1369 O O . LEU A 1 175 ? 21.453 23 1.264 1 89 175 LEU A O 1
ATOM 1373 N N . ILE A 1 176 ? 21.969 21.672 3.01 1 86.62 176 ILE A N 1
ATOM 1374 C CA . ILE A 1 176 ? 23.266 22.312 3.182 1 86.62 176 ILE A CA 1
ATOM 1375 C C . ILE A 1 176 ? 24.344 21.484 2.475 1 86.62 176 ILE A C 1
ATOM 1377 O O . ILE A 1 176 ? 25.531 21.766 2.607 1 86.62 176 ILE A O 1
ATOM 1381 N N . ASP A 1 177 ? 23.906 20.484 1.822 1 88.56 177 ASP A N 1
ATOM 1382 C CA . ASP A 1 177 ? 24.812 19.703 1 1 88.56 177 ASP A CA 1
ATOM 1383 C C . ASP A 1 177 ? 25.484 20.562 -0.066 1 88.56 177 ASP A C 1
ATOM 1385 O O . ASP A 1 177 ? 24.828 21.422 -0.669 1 88.56 177 ASP A O 1
ATOM 1389 N N . PRO A 1 178 ? 26.75 20.297 -0.266 1 86.69 178 PRO A N 1
ATOM 1390 C CA . PRO A 1 178 ? 27.5 21.172 -1.183 1 86.69 178 PRO A CA 1
ATOM 1391 C C . PRO A 1 178 ? 26.906 21.188 -2.59 1 86.69 178 PRO A C 1
ATOM 1393 O O . PRO A 1 178 ? 26.859 22.234 -3.227 1 86.69 178 PRO A O 1
ATOM 1396 N N . TYR A 1 179 ? 26.609 20.047 -3.066 1 88.19 179 TYR A N 1
ATOM 1397 C CA . TYR A 1 179 ? 26.016 20 -4.402 1 88.19 179 TYR A CA 1
ATOM 1398 C C . TYR A 1 179 ? 24.703 20.766 -4.449 1 88.19 179 TYR A C 1
ATOM 1400 O O . TYR A 1 179 ? 24.422 21.484 -5.414 1 88.19 179 TYR A O 1
ATOM 1408 N N . MET A 1 180 ? 23.922 20.641 -3.467 1 87.06 180 MET A N 1
ATOM 1409 C CA . MET A 1 180 ? 22.625 21.297 -3.398 1 87.06 180 MET A CA 1
ATOM 1410 C C . MET A 1 180 ? 22.797 22.812 -3.307 1 87.06 180 MET A C 1
ATOM 1412 O O . MET A 1 180 ? 22.047 23.562 -3.926 1 87.06 180 MET A O 1
ATOM 1416 N N . LEU A 1 181 ? 23.75 23.203 -2.57 1 85.44 181 LEU A N 1
ATOM 1417 C CA . LEU A 1 181 ? 24.047 24.625 -2.406 1 85.44 181 LEU A CA 1
ATOM 1418 C C . LEU A 1 181 ? 24.531 25.234 -3.717 1 85.44 181 LEU A C 1
ATOM 1420 O O . LEU A 1 181 ? 24.234 26.391 -4.008 1 85.44 181 LEU A O 1
ATOM 1424 N N . LYS A 1 182 ? 25.25 24.422 -4.457 1 86.62 182 LYS A N 1
ATOM 1425 C CA . LYS A 1 182 ? 25.766 24.906 -5.734 1 86.62 182 LYS A CA 1
ATOM 1426 C C . LYS A 1 182 ? 24.672 24.953 -6.789 1 86.62 182 LYS A C 1
ATOM 1428 O O . LYS A 1 182 ? 24.734 25.766 -7.719 1 86.62 182 LYS A O 1
ATOM 1433 N N . ALA A 1 183 ? 23.719 24.125 -6.59 1 86.81 183 ALA A N 1
ATOM 1434 C CA . ALA A 1 183 ? 22.656 24 -7.582 1 86.81 183 ALA A CA 1
ATOM 1435 C C . ALA A 1 183 ? 21.703 25.188 -7.52 1 86.81 183 ALA A C 1
ATOM 1437 O O . ALA A 1 183 ? 20.984 25.469 -8.484 1 86.81 183 ALA A O 1
ATOM 1438 N N . SER A 1 184 ? 21.656 25.906 -6.395 1 84.38 184 SER A N 1
ATOM 1439 C CA . SER A 1 184 ? 20.734 27.016 -6.223 1 84.38 184 SER A CA 1
ATOM 1440 C C . SER A 1 184 ? 21.453 28.266 -5.73 1 84.38 184 SER A C 1
ATOM 1442 O O . SER A 1 184 ? 22.406 28.172 -4.961 1 84.38 184 SER A O 1
ATOM 1444 N N . LEU A 1 185 ? 21.109 29.438 -6.258 1 77.19 185 LEU A N 1
ATOM 1445 C CA . LEU A 1 185 ? 21.688 30.719 -5.867 1 77.19 185 LEU A CA 1
ATOM 1446 C C . LEU A 1 185 ? 20.875 31.375 -4.762 1 77.19 185 LEU A C 1
ATOM 1448 O O . LEU A 1 185 ? 21.234 32.469 -4.277 1 77.19 185 LEU A O 1
ATOM 1452 N N . GLY A 1 186 ? 19.859 30.75 -4.27 1 77 186 GLY A N 1
ATOM 1453 C CA . GLY A 1 186 ? 19.016 31.281 -3.207 1 77 186 GLY A CA 1
ATOM 1454 C C . GLY A 1 186 ? 18.938 30.359 -1.996 1 77 186 GLY A C 1
ATOM 1455 O O . GLY A 1 186 ? 19.641 29.344 -1.932 1 77 186 GLY A O 1
ATOM 1456 N N . ILE A 1 187 ? 18.156 30.828 -1.037 1 81.94 187 ILE A N 1
ATOM 1457 C CA . ILE A 1 187 ? 17.984 30.047 0.186 1 81.94 187 ILE A CA 1
ATOM 1458 C C . ILE A 1 187 ? 16.938 28.969 -0.038 1 81.94 187 ILE A C 1
ATOM 1460 O O . ILE A 1 187 ? 15.742 29.266 -0.156 1 81.94 187 ILE A O 1
ATOM 1464 N N . ASN A 1 188 ? 17.453 27.781 -0.075 1 89.69 188 ASN A N 1
ATOM 1465 C CA . ASN A 1 188 ? 16.547 26.641 -0.224 1 89.69 188 ASN A CA 1
ATOM 1466 C C . ASN A 1 188 ? 15.68 26.453 1.013 1 89.69 188 ASN A C 1
ATOM 1468 O O . ASN A 1 188 ? 16.047 26.875 2.109 1 89.69 188 ASN A O 1
ATOM 1472 N N . MET A 1 189 ? 14.539 25.938 0.746 1 93.19 189 MET A N 1
ATOM 1473 C CA . MET A 1 189 ? 13.609 25.703 1.846 1 93.19 189 MET A CA 1
ATOM 1474 C C . MET A 1 189 ? 13.062 24.281 1.809 1 93.19 189 MET A C 1
ATOM 1476 O O . MET A 1 189 ? 12.82 23.734 0.732 1 93.19 189 MET A O 1
ATOM 1480 N N . VAL A 1 190 ? 12.922 23.734 2.98 1 94.88 190 VAL A N 1
ATOM 1481 C CA . VAL A 1 190 ? 12.227 22.469 3.129 1 94.88 190 VAL A CA 1
ATOM 1482 C C . VAL A 1 190 ? 10.922 22.672 3.891 1 94.88 190 VAL A C 1
ATOM 1484 O O . VAL A 1 190 ? 10.875 23.438 4.859 1 94.88 190 VAL A O 1
ATOM 1487 N N . ALA A 1 191 ? 9.875 22.141 3.361 1 94.69 191 ALA A N 1
ATOM 1488 C CA . ALA A 1 191 ? 8.547 22.25 3.969 1 94.69 191 ALA A CA 1
ATOM 1489 C C . ALA A 1 191 ? 7.895 20.875 4.102 1 94.69 191 ALA A C 1
ATOM 1491 O O . ALA A 1 191 ? 8.281 19.922 3.416 1 94.69 191 ALA A O 1
ATOM 1492 N N . ARG A 1 192 ? 7.055 20.75 5.059 1 90.12 192 ARG A N 1
ATOM 1493 C CA . ARG A 1 192 ? 6.234 19.547 5.184 1 90.12 192 ARG A CA 1
ATOM 1494 C C . ARG A 1 192 ? 4.82 19.797 4.672 1 90.12 192 ARG A C 1
ATOM 1496 O O . ARG A 1 192 ? 4.152 20.734 5.113 1 90.12 192 ARG A O 1
ATOM 1503 N N . LEU A 1 193 ? 4.453 19.031 3.701 1 81.75 193 LEU A N 1
ATOM 1504 C CA . LEU A 1 193 ? 3.143 19.188 3.082 1 81.75 193 LEU A CA 1
ATOM 1505 C C . LEU A 1 193 ? 2.086 18.391 3.834 1 81.75 193 LEU A C 1
ATOM 1507 O O . LEU A 1 193 ? 1.008 18.906 4.133 1 81.75 193 LEU A O 1
ATOM 1511 N N . GLN A 1 194 ? 2.361 17.062 3.957 1 71.81 194 GLN A N 1
ATOM 1512 C CA . GLN A 1 194 ? 1.464 16.125 4.613 1 71.81 194 GLN A CA 1
ATOM 1513 C C . GLN A 1 194 ? 2.242 15.125 5.473 1 71.81 194 GLN A C 1
ATOM 1515 O O . GLN A 1 194 ? 3.436 15.312 5.723 1 71.81 194 GLN A O 1
ATOM 1520 N N . SER A 1 195 ? 1.519 14.172 6.008 1 68.88 195 SER A N 1
ATOM 1521 C CA . SER A 1 195 ? 2.076 13.203 6.945 1 68.88 195 SER A CA 1
ATOM 1522 C C . SER A 1 195 ? 3.355 12.578 6.398 1 68.88 195 SER A C 1
ATOM 1524 O O . SER A 1 195 ? 4.367 12.508 7.102 1 68.88 195 SER A O 1
ATOM 1526 N N . ASP A 1 196 ? 3.379 12.281 5.16 1 77.56 196 ASP A N 1
ATOM 1527 C CA . ASP A 1 196 ? 4.543 11.594 4.613 1 77.56 196 ASP A CA 1
ATOM 1528 C C . ASP A 1 196 ? 5.078 12.312 3.375 1 77.56 196 ASP A C 1
ATOM 1530 O O . ASP A 1 196 ? 5.777 11.711 2.557 1 77.56 196 ASP A O 1
ATOM 1534 N N . GLU A 1 197 ? 4.684 13.594 3.236 1 87 197 GLU A N 1
ATOM 1535 C CA . GLU A 1 197 ? 5.098 14.359 2.066 1 87 197 GLU A CA 1
ATOM 1536 C C . GLU A 1 197 ? 5.84 15.625 2.473 1 87 197 GLU A C 1
ATOM 1538 O O . GLU A 1 197 ? 5.402 16.344 3.375 1 87 197 GLU A O 1
ATOM 1543 N N . PHE A 1 198 ? 6.906 15.812 1.855 1 93.56 198 PHE A N 1
ATOM 1544 C CA . PHE A 1 198 ? 7.73 17 2.053 1 93.56 198 PHE A CA 1
ATOM 1545 C C . PHE A 1 198 ? 8 17.703 0.727 1 93.56 198 PHE A C 1
ATOM 1547 O O . PHE A 1 198 ? 7.746 17.141 -0.34 1 93.56 198 PHE A O 1
ATOM 1554 N N . ALA A 1 199 ? 8.461 18.891 0.808 1 95.88 199 ALA A N 1
ATOM 1555 C CA . ALA A 1 199 ? 8.812 19.625 -0.402 1 95.88 199 ALA A CA 1
ATOM 1556 C C . ALA A 1 199 ? 10.094 20.438 -0.203 1 95.88 199 ALA A C 1
ATOM 1558 O O . ALA A 1 199 ? 10.359 20.922 0.9 1 95.88 199 ALA A O 1
ATOM 1559 N N . ILE A 1 200 ? 10.852 20.562 -1.207 1 96.06 200 ILE A N 1
ATOM 1560 C CA . ILE A 1 200 ? 12.023 21.422 -1.255 1 96.06 200 ILE A CA 1
ATOM 1561 C C . ILE A 1 200 ? 11.812 22.516 -2.299 1 96.06 200 ILE A C 1
ATOM 1563 O O . ILE A 1 200 ? 11.414 22.234 -3.432 1 96.06 200 ILE A O 1
ATOM 1567 N N . LEU A 1 201 ? 11.969 23.703 -1.868 1 96.44 201 LEU A N 1
ATOM 1568 C CA . LEU A 1 201 ? 11.953 24.844 -2.785 1 96.44 201 LEU A CA 1
ATOM 1569 C C . LEU A 1 201 ? 13.367 25.328 -3.072 1 96.44 201 LEU A C 1
ATOM 1571 O O . LEU A 1 201 ? 14.117 25.672 -2.146 1 96.44 201 LEU A O 1
ATOM 1575 N N . MET A 1 202 ? 13.711 25.281 -4.254 1 94.38 202 MET A N 1
ATOM 1576 C CA . MET A 1 202 ? 14.922 25.922 -4.742 1 94.38 202 MET A CA 1
ATOM 1577 C C . MET A 1 202 ? 14.586 27.172 -5.543 1 94.38 202 MET A C 1
ATOM 1579 O O . MET A 1 202 ? 14.32 27.094 -6.742 1 94.38 202 MET A O 1
ATOM 1583 N N . PRO A 1 203 ? 14.68 28.297 -4.938 1 91.31 203 PRO A N 1
ATOM 1584 C CA . PRO A 1 203 ? 14.07 29.516 -5.484 1 91.31 203 PRO A CA 1
ATOM 1585 C C . PRO A 1 203 ? 14.805 30.031 -6.715 1 91.31 203 PRO A C 1
ATOM 1587 O O . PRO A 1 203 ? 14.227 30.766 -7.52 1 91.31 203 PRO A O 1
ATOM 1590 N N . ARG A 1 204 ? 16.094 29.766 -6.898 1 92.12 204 ARG A N 1
ATOM 1591 C CA . ARG A 1 204 ? 16.875 30.188 -8.062 1 92.12 204 ARG A CA 1
ATOM 1592 C C . ARG A 1 204 ? 17.875 29.125 -8.477 1 92.12 204 ARG A C 1
ATOM 1594 O O . ARG A 1 204 ? 18.953 29.016 -7.891 1 92.12 204 ARG A O 1
ATOM 1601 N N . LEU A 1 205 ? 17.547 28.469 -9.523 1 92.38 205 LEU A N 1
ATOM 1602 C CA . LEU A 1 205 ? 18.422 27.422 -10.023 1 92.38 205 LEU A CA 1
ATOM 1603 C C . LEU A 1 205 ? 19.578 28 -10.812 1 92.38 205 LEU A C 1
ATOM 1605 O O . LEU A 1 205 ? 19.422 29.016 -11.5 1 92.38 205 LEU A O 1
ATOM 1609 N N . LYS A 1 206 ? 20.703 27.359 -10.672 1 89.31 206 LYS A N 1
ATOM 1610 C CA . LYS A 1 206 ? 21.844 27.734 -11.508 1 89.31 206 LYS A CA 1
ATOM 1611 C C . LYS A 1 206 ? 21.531 27.5 -12.992 1 89.31 206 LYS A C 1
ATOM 1613 O O . LYS A 1 206 ? 20.828 26.562 -13.344 1 89.31 206 LYS A O 1
ATOM 1618 N N . LYS A 1 207 ? 22.188 28.359 -13.727 1 84.62 207 LYS A N 1
ATOM 1619 C CA . LYS A 1 207 ? 22 28.25 -15.172 1 84.62 207 LYS A CA 1
ATOM 1620 C C . LYS A 1 207 ? 22.547 26.922 -15.695 1 84.62 207 LYS A C 1
ATOM 1622 O O . LYS A 1 207 ? 23.609 26.484 -15.258 1 84.62 207 LYS A O 1
ATOM 1627 N N . ASP A 1 208 ? 21.891 26.078 -16.484 1 80.25 208 ASP A N 1
ATOM 1628 C CA . ASP A 1 208 ? 22.297 24.875 -17.188 1 80.25 208 ASP A CA 1
ATOM 1629 C C . ASP A 1 208 ? 22.297 23.672 -16.25 1 80.25 208 ASP A C 1
ATOM 1631 O O . ASP A 1 208 ? 22.969 22.672 -16.516 1 80.25 208 ASP A O 1
ATOM 1635 N N . LEU A 1 209 ? 21.672 23.891 -15.125 1 86.81 209 LEU A N 1
ATOM 1636 C CA . LEU A 1 209 ? 21.578 22.75 -14.211 1 86.81 209 LEU A CA 1
ATOM 1637 C C . LEU A 1 209 ? 20.703 21.656 -14.805 1 86.81 209 LEU A C 1
ATOM 1639 O O . LEU A 1 209 ? 19.625 21.938 -15.359 1 86.81 209 LEU A O 1
ATOM 1643 N N . GLU A 1 210 ? 21.25 20.438 -14.773 1 88.38 210 GLU A N 1
ATOM 1644 C CA . GLU A 1 210 ? 20.453 19.281 -15.188 1 88.38 210 GLU A CA 1
ATOM 1645 C C . GLU A 1 210 ? 19.609 18.766 -14.031 1 88.38 210 GLU A C 1
ATOM 1647 O O . GLU A 1 210 ? 20.125 18.156 -13.094 1 88.38 210 GLU A O 1
ATOM 1652 N N . ILE A 1 211 ? 18.359 18.922 -14.172 1 91.19 211 ILE A N 1
ATOM 1653 C CA . ILE A 1 211 ? 17.406 18.609 -13.102 1 91.19 211 ILE A CA 1
ATOM 1654 C C . ILE A 1 211 ? 17.484 17.109 -12.789 1 91.19 211 ILE A C 1
ATOM 1656 O O . ILE A 1 211 ? 17.344 16.719 -11.625 1 91.19 211 ILE A O 1
ATOM 1660 N N . ASN A 1 212 ? 17.703 16.344 -13.812 1 91.94 212 ASN A N 1
ATOM 1661 C CA . ASN A 1 212 ? 17.828 14.906 -13.602 1 91.94 212 ASN A CA 1
ATOM 1662 C C . ASN A 1 212 ? 18.984 14.578 -12.656 1 91.94 212 ASN A C 1
ATOM 1664 O O . ASN A 1 212 ? 18.844 13.75 -11.758 1 91.94 212 ASN A O 1
ATOM 1668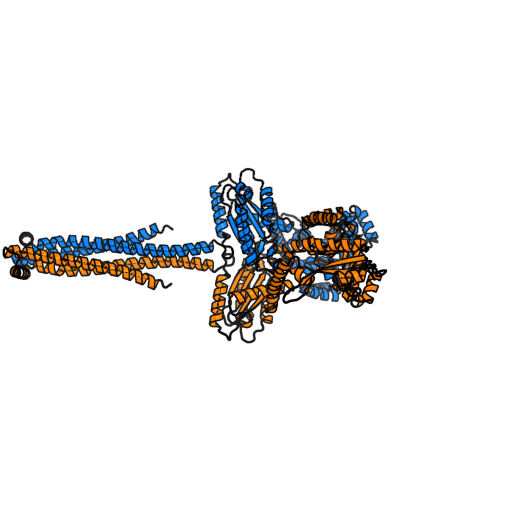 N N . GLU A 1 213 ? 20.031 15.242 -12.898 1 90.75 213 GLU A N 1
ATOM 1669 C CA . GLU A 1 213 ? 21.203 15.023 -12.047 1 90.75 213 GLU A CA 1
ATOM 1670 C C . GLU A 1 213 ? 20.922 15.477 -10.617 1 90.75 213 GLU A C 1
ATOM 1672 O O . GLU A 1 213 ? 21.375 14.828 -9.664 1 90.75 213 GLU A O 1
ATOM 1677 N N . LEU A 1 214 ? 20.297 16.562 -10.547 1 92.19 214 LEU A N 1
ATOM 1678 C CA . LEU A 1 214 ? 19.938 17.094 -9.234 1 92.19 214 LEU A CA 1
ATOM 1679 C C . LEU A 1 214 ? 19.078 16.078 -8.469 1 92.19 214 LEU A C 1
ATOM 1681 O O . LEU A 1 214 ? 19.328 15.812 -7.293 1 92.19 214 LEU A O 1
ATOM 1685 N N . LEU A 1 215 ? 18.062 15.531 -9.07 1 93.88 215 LEU A N 1
ATOM 1686 C CA . LEU A 1 215 ? 17.125 14.602 -8.43 1 93.88 215 LEU A CA 1
ATOM 1687 C C . LEU A 1 215 ? 17.828 13.305 -8.062 1 93.88 215 LEU A C 1
ATOM 1689 O O . LEU A 1 215 ? 17.578 12.734 -7 1 93.88 215 LEU A O 1
ATOM 1693 N N . ILE A 1 216 ? 18.703 12.891 -8.922 1 88.38 216 ILE A N 1
ATOM 1694 C CA . ILE A 1 216 ? 19.469 11.688 -8.633 1 88.38 216 ILE A CA 1
ATOM 1695 C C . ILE A 1 216 ? 20.344 11.906 -7.41 1 88.38 216 ILE A C 1
ATOM 1697 O O . ILE A 1 216 ? 20.422 11.047 -6.531 1 88.38 216 ILE A O 1
ATOM 1701 N N . HIS A 1 217 ? 21 13.031 -7.441 1 89.88 217 HIS A N 1
ATOM 1702 C CA . HIS A 1 217 ? 21.828 13.375 -6.293 1 89.88 217 HIS A CA 1
ATOM 1703 C C . HIS A 1 217 ? 21 13.453 -5.016 1 89.88 217 HIS A C 1
ATOM 1705 O O . HIS A 1 217 ? 21.422 12.953 -3.967 1 89.88 217 HIS A O 1
ATOM 1711 N N . LEU A 1 218 ? 19.906 14.078 -5.113 1 92.44 218 LEU A N 1
ATOM 1712 C CA . LEU A 1 218 ? 19 14.195 -3.977 1 92.44 218 LEU A CA 1
ATOM 1713 C C . LEU A 1 218 ? 18.609 12.812 -3.459 1 92.44 218 LEU A C 1
ATOM 1715 O O . LEU A 1 218 ? 18.625 12.57 -2.25 1 92.44 218 LEU A O 1
ATOM 1719 N N . LEU A 1 219 ? 18.234 11.945 -4.309 1 89.31 219 LEU A N 1
ATOM 1720 C CA . LEU A 1 219 ? 17.812 10.602 -3.945 1 89.31 219 LEU A CA 1
ATOM 1721 C C . LEU A 1 219 ? 18.938 9.844 -3.264 1 89.31 219 LEU A C 1
ATOM 1723 O O . LEU A 1 219 ? 18.703 9.078 -2.326 1 89.31 219 LEU A O 1
ATOM 1727 N N . THR A 1 220 ? 20.094 10.078 -3.754 1 82.81 220 THR A N 1
ATOM 1728 C CA . THR A 1 220 ? 21.266 9.438 -3.15 1 82.81 220 THR A CA 1
ATOM 1729 C C . THR A 1 220 ? 21.438 9.898 -1.706 1 82.81 220 THR A C 1
ATOM 1731 O O . THR A 1 220 ? 21.797 9.102 -0.835 1 82.81 220 THR A O 1
ATOM 1734 N N . LEU A 1 221 ? 21.203 11.148 -1.521 1 86.5 221 LEU A N 1
ATOM 1735 C CA . LEU A 1 221 ? 21.328 11.703 -0.178 1 86.5 221 LEU A CA 1
ATOM 1736 C C . LEU A 1 221 ? 20.219 11.18 0.73 1 86.5 221 LEU A C 1
ATOM 1738 O O . LEU A 1 221 ? 20.422 10.992 1.93 1 86.5 221 LEU A O 1
ATOM 1742 N N . LEU A 1 222 ? 19.062 10.93 0.142 1 87.06 222 LEU A N 1
ATOM 1743 C CA . LEU A 1 222 ? 17.906 10.516 0.918 1 87.06 222 LEU A CA 1
ATOM 1744 C C . LEU A 1 222 ? 17.969 9.031 1.245 1 87.06 222 LEU A C 1
ATOM 1746 O O . LEU A 1 222 ? 17.375 8.586 2.232 1 87.06 222 LEU A O 1
ATOM 1750 N N . ASN A 1 223 ? 18.5 8.328 0.287 1 70.56 223 ASN A N 1
ATOM 1751 C CA . ASN A 1 223 ? 18.578 6.883 0.456 1 70.56 223 ASN A CA 1
ATOM 1752 C C . ASN A 1 223 ? 19.5 6.496 1.604 1 70.56 223 ASN A C 1
ATOM 1754 O O . ASN A 1 223 ? 19.781 5.316 1.809 1 70.56 223 ASN A O 1
ATOM 1758 N N . SER A 1 224 ? 19.688 7.406 2.539 1 61.62 224 SER A N 1
ATOM 1759 C CA . SER A 1 224 ? 20.562 7.086 3.666 1 61.62 224 SER A CA 1
ATOM 1760 C C . SER A 1 224 ? 19.75 6.691 4.895 1 61.62 224 SER A C 1
ATOM 1762 O O . SER A 1 224 ? 18.547 6.98 4.973 1 61.62 224 SER A O 1
ATOM 1764 N N . ASN A 1 225 ? 20.391 5.93 5.789 1 69.75 225 ASN A N 1
ATOM 1765 C CA . ASN A 1 225 ? 19.828 5.359 7.016 1 69.75 225 ASN A CA 1
ATOM 1766 C C . ASN A 1 225 ? 19.438 6.445 8.008 1 69.75 225 ASN A C 1
ATOM 1768 O O . ASN A 1 225 ? 20.062 7.5 8.07 1 69.75 225 ASN A O 1
ATOM 1772 N N . LEU A 1 226 ? 18.172 6.379 8.438 1 76.56 226 LEU A N 1
ATOM 1773 C CA . LEU A 1 226 ? 17.688 7.242 9.508 1 76.56 226 LEU A CA 1
ATOM 1774 C C . LEU A 1 226 ? 17.766 6.531 10.852 1 76.56 226 LEU A C 1
ATOM 1776 O O . LEU A 1 226 ? 17.359 5.371 10.969 1 76.56 226 LEU A O 1
ATOM 1780 N N . MET A 1 227 ? 18.422 7.164 11.703 1 75.94 227 MET A N 1
ATOM 1781 C CA . MET A 1 227 ? 18.469 6.605 13.055 1 75.94 227 MET A CA 1
ATOM 1782 C C . MET A 1 227 ? 17.203 6.969 13.828 1 75.94 227 MET A C 1
ATOM 1784 O O . MET A 1 227 ? 16.938 8.141 14.094 1 75.94 227 MET A O 1
ATOM 1788 N N . VAL A 1 228 ? 16.406 6.008 13.992 1 72.81 228 VAL A N 1
ATOM 1789 C CA . VAL A 1 228 ? 15.18 6.215 14.766 1 72.81 228 VAL A CA 1
ATOM 1790 C C . VAL A 1 228 ? 15.18 5.305 15.992 1 72.81 228 VAL A C 1
ATOM 1792 O O . VAL A 1 228 ? 15.273 4.082 15.867 1 72.81 228 VAL A O 1
ATOM 1795 N N . ASP A 1 229 ? 15.07 5.965 17.125 1 66.25 229 ASP A N 1
ATOM 1796 C CA . ASP A 1 229 ? 15.031 5.23 18.375 1 66.25 229 ASP A CA 1
ATOM 1797 C C . ASP A 1 229 ? 16.203 4.254 18.484 1 66.25 229 ASP A C 1
ATOM 1799 O O . ASP A 1 229 ? 16.016 3.096 18.859 1 66.25 229 ASP A O 1
ATOM 1803 N N . GLY A 1 230 ? 17.359 4.703 17.922 1 64.75 230 GLY A N 1
ATOM 1804 C CA . GLY A 1 230 ? 18.594 3.938 18.031 1 64.75 230 GLY A CA 1
ATOM 1805 C C . GLY A 1 230 ? 18.766 2.92 16.922 1 64.75 230 GLY A C 1
ATOM 1806 O O . GLY A 1 230 ? 19.75 2.176 16.891 1 64.75 230 GLY A O 1
ATOM 1807 N N . ILE A 1 231 ? 17.797 2.826 16.078 1 66.12 231 ILE A N 1
ATOM 1808 C CA . ILE A 1 231 ? 17.844 1.849 14.992 1 66.12 231 ILE A CA 1
ATOM 1809 C C . ILE A 1 231 ? 17.891 2.57 13.641 1 66.12 231 ILE A C 1
ATOM 1811 O O . ILE A 1 231 ? 17.172 3.543 13.43 1 66.12 231 ILE A O 1
ATOM 1815 N N . ASN A 1 232 ? 18.797 2.133 12.852 1 71.31 232 ASN A N 1
ATOM 1816 C CA . ASN A 1 232 ? 18.859 2.703 11.508 1 71.31 232 ASN A CA 1
ATOM 1817 C C . ASN A 1 232 ? 17.797 2.109 10.594 1 71.31 232 ASN A C 1
ATOM 1819 O O . ASN A 1 232 ? 17.688 0.889 10.461 1 71.31 232 ASN A O 1
ATOM 1823 N N . ILE A 1 233 ? 17 2.984 10.07 1 71.06 233 ILE A N 1
ATOM 1824 C CA . ILE A 1 233 ? 15.945 2.525 9.164 1 71.06 233 ILE A CA 1
ATOM 1825 C C . ILE A 1 233 ? 16.203 3.08 7.766 1 71.06 233 ILE A C 1
ATOM 1827 O O . ILE A 1 233 ? 16.734 4.18 7.613 1 71.06 233 ILE A O 1
ATOM 1831 N N . ASN A 1 234 ? 15.859 2.25 6.766 1 69.62 234 ASN A N 1
ATOM 1832 C CA . ASN A 1 234 ? 15.93 2.688 5.379 1 69.62 234 ASN A CA 1
ATOM 1833 C C . ASN A 1 234 ? 14.555 3.055 4.832 1 69.62 234 ASN A C 1
ATOM 1835 O O . ASN A 1 234 ? 13.688 2.191 4.695 1 69.62 234 ASN A O 1
ATOM 1839 N N . LEU A 1 235 ? 14.43 4.324 4.547 1 74.75 235 LEU A N 1
ATOM 1840 C CA . LEU A 1 235 ? 13.164 4.797 4 1 74.75 235 LEU A CA 1
ATOM 1841 C C . LEU A 1 235 ? 13.227 4.891 2.479 1 74.75 235 LEU A C 1
ATOM 1843 O O . LEU A 1 235 ? 14.234 5.336 1.923 1 74.75 235 LEU A O 1
ATOM 1847 N N . ALA A 1 236 ? 12.305 4.285 1.851 1 75.69 236 ALA A N 1
ATOM 1848 C CA . ALA A 1 236 ? 12.164 4.516 0.415 1 75.69 236 ALA A CA 1
ATOM 1849 C C . ALA A 1 236 ? 11.352 5.781 0.139 1 75.69 236 ALA A C 1
ATOM 1851 O O . ALA A 1 236 ? 10.359 6.047 0.812 1 75.69 236 ALA A O 1
ATOM 1852 N N . THR A 1 237 ? 11.93 6.57 -0.733 1 86.19 237 THR A N 1
ATOM 1853 C CA . THR A 1 237 ? 11.234 7.809 -1.067 1 86.19 237 THR A CA 1
ATOM 1854 C C . THR A 1 237 ? 11.008 7.914 -2.574 1 86.19 237 THR A C 1
ATOM 1856 O O . THR A 1 237 ? 11.742 7.309 -3.359 1 86.19 237 THR A O 1
ATOM 1859 N N . THR A 1 238 ? 9.953 8.5 -2.977 1 87.88 238 THR A N 1
ATOM 1860 C CA . THR A 1 238 ? 9.68 8.906 -4.352 1 87.88 238 THR A CA 1
ATOM 1861 C C . THR A 1 238 ? 9.68 10.422 -4.48 1 87.88 238 THR A C 1
ATOM 1863 O O . THR A 1 238 ? 9.156 11.125 -3.611 1 87.88 238 THR A O 1
ATOM 1866 N N . VAL A 1 239 ? 10.328 10.875 -5.566 1 94.06 239 VAL A N 1
ATOM 1867 C CA . VAL A 1 239 ? 10.516 12.312 -5.703 1 94.06 239 VAL A CA 1
ATOM 1868 C C . VAL A 1 239 ? 9.883 12.797 -7.008 1 94.06 239 VAL A C 1
ATOM 1870 O O . VAL A 1 239 ? 9.953 12.109 -8.031 1 94.06 239 VAL A O 1
ATOM 1873 N N . GLY A 1 240 ? 9.156 13.898 -6.953 1 94.44 240 GLY A N 1
ATOM 1874 C CA . GLY A 1 240 ? 8.602 14.594 -8.109 1 94.44 240 GLY A CA 1
ATOM 1875 C C . GLY A 1 240 ? 9 16.047 -8.172 1 94.44 240 GLY A C 1
ATOM 1876 O O . GLY A 1 240 ? 9.055 16.734 -7.145 1 94.44 240 GLY A O 1
ATOM 1877 N N . ALA A 1 241 ? 9.305 16.547 -9.391 1 96.69 241 ALA A N 1
ATOM 1878 C CA . ALA A 1 241 ? 9.773 17.922 -9.516 1 96.69 241 ALA A CA 1
ATOM 1879 C C . ALA A 1 241 ? 8.977 18.688 -10.57 1 96.69 241 ALA A C 1
ATOM 1881 O O . ALA A 1 241 ? 8.523 18.109 -11.555 1 96.69 241 ALA A O 1
ATOM 1882 N N . ALA A 1 242 ? 8.812 19.953 -10.359 1 95.94 242 ALA A N 1
ATOM 1883 C CA . ALA A 1 242 ? 8.266 20.922 -11.305 1 95.94 242 ALA A CA 1
ATOM 1884 C C . ALA A 1 242 ? 9.125 22.172 -11.359 1 95.94 242 ALA A C 1
ATOM 1886 O O . ALA A 1 242 ? 9.602 22.656 -10.328 1 95.94 242 ALA A O 1
ATOM 1887 N N . ILE A 1 243 ? 9.289 22.688 -12.531 1 95.25 243 ILE A N 1
ATOM 1888 C CA . ILE A 1 243 ? 10.211 23.797 -12.734 1 95.25 243 ILE A CA 1
ATOM 1889 C C . ILE A 1 243 ? 9.445 25.016 -13.227 1 95.25 243 ILE A C 1
ATOM 1891 O O . ILE A 1 243 ? 8.57 24.906 -14.094 1 95.25 243 ILE A O 1
ATOM 1895 N N . TYR A 1 244 ? 9.648 26.125 -12.555 1 93.88 244 TYR A N 1
ATOM 1896 C CA . TYR A 1 244 ? 9.203 27.406 -13.062 1 93.88 244 TYR A CA 1
ATOM 1897 C C . TYR A 1 244 ? 10.172 27.953 -14.109 1 93.88 244 TYR A C 1
ATOM 1899 O O . TYR A 1 244 ? 11.391 27.875 -13.938 1 93.88 244 TYR A O 1
ATOM 1907 N N . PRO A 1 245 ? 9.695 28.484 -15.266 1 93 245 PRO A N 1
ATOM 1908 C CA . PRO A 1 245 ? 8.297 28.719 -15.625 1 93 245 PRO A CA 1
ATOM 1909 C C . PRO A 1 245 ? 7.746 27.641 -16.562 1 93 245 PRO A C 1
ATOM 1911 O O . PRO A 1 245 ? 6.57 27.672 -16.938 1 93 245 PRO A O 1
ATOM 1914 N N . ILE A 1 246 ? 8.539 26.672 -16.828 1 91.12 246 ILE A N 1
ATOM 1915 C CA . ILE A 1 246 ? 8.227 25.703 -17.891 1 91.12 246 ILE A CA 1
ATOM 1916 C C . ILE A 1 246 ? 7.027 24.859 -17.469 1 91.12 246 ILE A C 1
ATOM 1918 O O . ILE A 1 246 ? 6.191 24.5 -18.297 1 91.12 246 ILE A O 1
ATOM 1922 N N . HIS A 1 247 ? 6.969 24.641 -16.203 1 92.94 247 HIS A N 1
ATOM 1923 C CA . HIS A 1 247 ? 5.926 23.719 -15.758 1 92.94 247 HIS A CA 1
ATOM 1924 C C . HIS A 1 247 ? 4.789 24.469 -15.07 1 92.94 247 HIS A C 1
ATOM 1926 O O . HIS A 1 247 ? 3.865 23.844 -14.539 1 92.94 247 HIS A O 1
ATOM 1932 N N . GLY A 1 248 ? 4.844 25.688 -14.977 1 90.31 248 GLY A N 1
ATOM 1933 C CA . GLY A 1 248 ? 3.812 26.5 -14.344 1 90.31 248 GLY A CA 1
ATOM 1934 C C . GLY A 1 248 ? 4.312 27.844 -13.867 1 90.31 248 GLY A C 1
ATOM 1935 O O . GLY A 1 248 ? 5.504 28 -13.586 1 90.31 248 GLY A O 1
ATOM 1936 N N . GLU A 1 249 ? 3.311 28.766 -13.703 1 90.81 249 GLU A N 1
ATOM 1937 C CA . GLU A 1 249 ? 3.711 30.125 -13.359 1 90.81 249 GLU A CA 1
ATOM 1938 C C . GLU A 1 249 ? 3.127 30.547 -12.016 1 90.81 249 GLU A C 1
ATOM 1940 O O . GLU A 1 249 ? 3.332 31.672 -11.57 1 90.81 249 GLU A O 1
ATOM 1945 N N . GLU A 1 250 ? 2.439 29.609 -11.43 1 89 250 GLU A N 1
ATOM 1946 C CA . GLU A 1 250 ? 1.816 29.906 -10.141 1 89 250 GLU A CA 1
ATOM 1947 C C . GLU A 1 250 ? 2.246 28.891 -9.078 1 89 250 GLU A C 1
ATOM 1949 O O . GLU A 1 250 ? 2.564 27.75 -9.406 1 89 250 GLU A O 1
ATOM 1954 N N . ASP A 1 251 ? 2.215 29.328 -7.879 1 89.06 251 ASP A N 1
ATOM 1955 C CA . ASP A 1 251 ? 2.691 28.516 -6.758 1 89.06 251 ASP A CA 1
ATOM 1956 C C . ASP A 1 251 ? 1.893 27.219 -6.633 1 89.06 251 ASP A C 1
ATOM 1958 O O . ASP A 1 251 ? 2.469 26.141 -6.594 1 89.06 251 ASP A O 1
ATOM 1962 N N . ASP A 1 252 ? 0.61 27.344 -6.598 1 82 252 ASP A N 1
ATOM 1963 C CA . ASP A 1 252 ? -0.261 26.188 -6.398 1 82 252 ASP A CA 1
ATOM 1964 C C . ASP A 1 252 ? -0.148 25.203 -7.566 1 82 252 ASP A C 1
ATOM 1966 O O . ASP A 1 252 ? -0.195 23.984 -7.367 1 82 252 ASP A O 1
ATOM 1970 N N . VAL A 1 253 ? 0.082 25.781 -8.742 1 83.75 253 VAL A N 1
ATOM 1971 C CA . VAL A 1 253 ? 0.196 24.969 -9.945 1 83.75 253 VAL A CA 1
ATOM 1972 C C . VAL A 1 253 ? 1.494 24.156 -9.898 1 83.75 253 VAL A C 1
ATOM 1974 O O . VAL A 1 253 ? 1.498 22.953 -10.18 1 83.75 253 VAL A O 1
ATOM 1977 N N . LEU A 1 254 ? 2.551 24.859 -9.57 1 91.5 254 LEU A N 1
ATOM 1978 C CA . LEU A 1 254 ? 3.854 24.203 -9.516 1 91.5 254 LEU A CA 1
ATOM 1979 C C . LEU A 1 254 ? 3.859 23.078 -8.484 1 91.5 254 LEU A C 1
ATOM 1981 O O . LEU A 1 254 ? 4.359 21.984 -8.75 1 91.5 254 LEU A O 1
ATOM 1985 N N . LEU A 1 255 ? 3.309 23.359 -7.379 1 90.31 255 LEU A N 1
ATOM 1986 C CA . LEU A 1 255 ? 3.256 22.359 -6.32 1 90.31 255 LEU A CA 1
ATOM 1987 C C . LEU A 1 2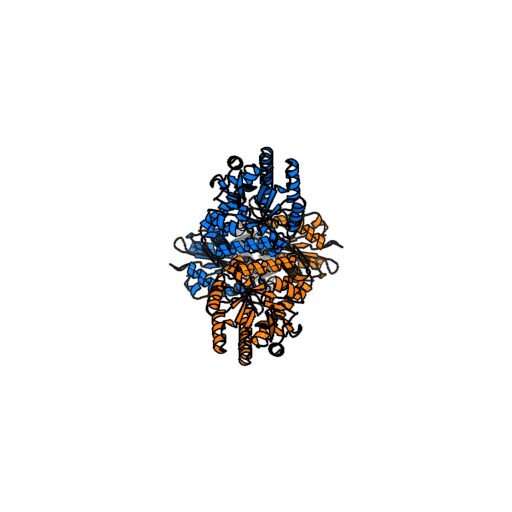55 ? 2.416 21.156 -6.746 1 90.31 255 LEU A C 1
ATOM 1989 O O . LEU A 1 255 ? 2.82 20 -6.543 1 90.31 255 LEU A O 1
ATOM 1993 N N . ASN A 1 256 ? 1.34 21.453 -7.309 1 80.75 256 ASN A N 1
ATOM 1994 C CA . ASN A 1 256 ? 0.476 20.391 -7.793 1 80.75 256 ASN A CA 1
ATOM 1995 C C . ASN A 1 256 ? 1.167 19.547 -8.867 1 80.75 256 ASN A C 1
ATOM 1997 O O . ASN A 1 256 ? 1.03 18.328 -8.883 1 80.75 256 ASN A O 1
ATOM 2001 N N . HIS A 1 257 ? 1.847 20.219 -9.742 1 87.69 257 HIS A N 1
ATOM 2002 C CA . HIS A 1 257 ? 2.561 19.531 -10.805 1 87.69 257 HIS A CA 1
ATOM 2003 C C . HIS A 1 257 ? 3.652 18.625 -10.234 1 87.69 257 HIS A C 1
ATOM 2005 O O . HIS A 1 257 ? 3.879 17.516 -10.742 1 87.69 257 HIS A O 1
ATOM 2011 N N . ALA A 1 258 ? 4.281 19.094 -9.234 1 92.06 258 ALA A N 1
ATOM 2012 C CA . ALA A 1 258 ? 5.285 18.266 -8.578 1 92.06 258 ALA A CA 1
ATOM 2013 C C . ALA A 1 258 ? 4.648 17.031 -7.945 1 92.06 258 ALA A C 1
ATOM 2015 O O . ALA A 1 258 ? 5.211 15.93 -8 1 92.06 258 ALA A O 1
ATOM 2016 N N . ILE A 1 259 ? 3.5 17.203 -7.363 1 84.06 259 ILE A N 1
ATOM 2017 C CA . ILE A 1 259 ? 2.775 16.109 -6.73 1 84.06 259 ILE A CA 1
ATOM 2018 C C . ILE A 1 259 ? 2.361 15.086 -7.789 1 84.06 259 ILE A C 1
ATOM 2020 O O . ILE A 1 259 ? 2.5 13.883 -7.582 1 84.06 259 ILE A O 1
ATOM 2024 N N . ILE A 1 260 ? 1.934 15.594 -8.938 1 79.81 260 ILE A N 1
ATOM 2025 C CA . ILE A 1 260 ? 1.547 14.727 -10.047 1 79.81 260 ILE A CA 1
ATOM 2026 C C . ILE A 1 260 ? 2.75 13.906 -10.5 1 79.81 260 ILE A C 1
ATOM 2028 O O . ILE A 1 260 ? 2.615 12.727 -10.828 1 79.81 260 ILE A O 1
ATOM 2032 N N . ALA A 1 261 ? 3.867 14.555 -10.539 1 88.62 261 ALA A N 1
ATOM 2033 C CA . ALA A 1 261 ? 5.086 13.859 -10.938 1 88.62 261 ALA A CA 1
ATOM 2034 C C . ALA A 1 261 ? 5.406 12.711 -9.984 1 88.62 261 ALA A C 1
ATOM 2036 O O . ALA A 1 261 ? 5.871 11.648 -10.406 1 88.62 261 ALA A O 1
ATOM 2037 N N . VAL A 1 262 ? 5.18 12.898 -8.695 1 87.56 262 VAL A N 1
ATOM 2038 C CA . VAL A 1 262 ? 5.402 11.844 -7.715 1 87.56 262 VAL A CA 1
ATOM 2039 C C . VAL A 1 262 ? 4.492 10.656 -8.016 1 87.56 262 VAL A C 1
ATOM 2041 O O . VAL A 1 262 ? 4.938 9.508 -7.996 1 87.56 262 VAL A O 1
ATOM 2044 N N . TYR A 1 263 ? 3.344 11.039 -8.336 1 73.75 263 TYR A N 1
ATOM 2045 C CA . TYR A 1 263 ? 2.367 9.992 -8.617 1 73.75 263 TYR A CA 1
ATOM 2046 C C . TYR A 1 263 ? 2.766 9.195 -9.852 1 73.75 263 TYR A C 1
ATOM 2048 O O . TYR A 1 263 ? 2.639 7.969 -9.875 1 73.75 263 TYR A O 1
ATOM 2056 N N . GLN A 1 264 ? 3.139 9.922 -10.766 1 77.88 264 GLN A N 1
ATOM 2057 C CA . GLN A 1 264 ? 3.559 9.266 -12 1 77.88 264 GLN A CA 1
ATOM 2058 C C . GLN A 1 264 ? 4.762 8.352 -11.758 1 77.88 264 GLN A C 1
ATOM 2060 O O . GLN A 1 264 ? 4.84 7.258 -12.312 1 77.88 264 GLN A O 1
ATOM 2065 N N . ALA A 1 265 ? 5.648 8.836 -11.016 1 84.38 265 ALA A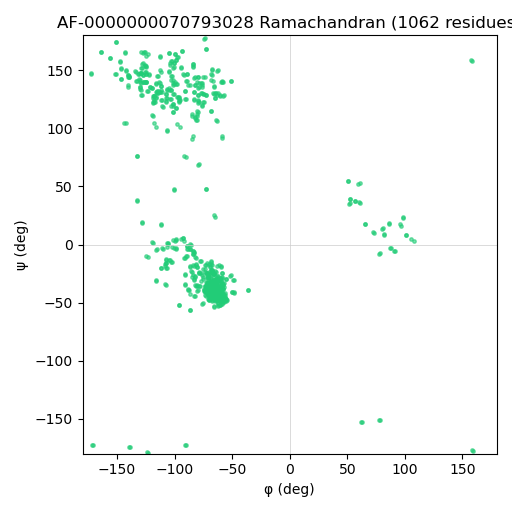 N 1
ATOM 2066 C CA . ALA A 1 265 ? 6.832 8.047 -10.688 1 84.38 265 ALA A CA 1
ATOM 2067 C C . ALA A 1 265 ? 6.445 6.75 -9.977 1 84.38 265 ALA A C 1
ATOM 2069 O O . ALA A 1 265 ? 6.965 5.68 -10.297 1 84.38 265 ALA A O 1
ATOM 2070 N N . ARG A 1 266 ? 5.535 6.82 -9.102 1 74.19 266 ARG A N 1
ATOM 2071 C CA . ARG A 1 266 ? 5.094 5.656 -8.344 1 74.19 266 ARG A CA 1
ATOM 2072 C C . ARG A 1 266 ? 4.371 4.66 -9.242 1 74.19 266 ARG A C 1
ATOM 2074 O O . ARG A 1 266 ? 4.574 3.451 -9.133 1 74.19 266 ARG A O 1
ATOM 2081 N N . LYS A 1 267 ? 3.586 5.215 -10.07 1 67.38 267 LYS A N 1
ATOM 2082 C CA . LYS A 1 267 ? 2.844 4.387 -11.016 1 67.38 267 LYS A CA 1
ATOM 2083 C C . LYS A 1 267 ? 3.791 3.598 -11.914 1 67.38 267 LYS A C 1
ATOM 2085 O O . LYS A 1 267 ? 3.51 2.447 -12.266 1 67.38 267 LYS A O 1
ATOM 2090 N N . GLU A 1 268 ? 4.832 4.285 -12.227 1 68.25 268 GLU A N 1
ATOM 2091 C CA . GLU A 1 268 ? 5.797 3.668 -13.133 1 68.25 268 GLU A CA 1
ATOM 2092 C C . GLU A 1 268 ? 6.895 2.941 -12.352 1 68.25 268 GLU A C 1
ATOM 2094 O O . GLU A 1 268 ? 7.867 2.469 -12.945 1 68.25 268 GLU A O 1
ATOM 2099 N N . ASN A 1 269 ? 6.715 2.898 -11.07 1 69.81 269 ASN A N 1
ATOM 2100 C CA . ASN A 1 269 ? 7.695 2.271 -10.195 1 69.81 269 ASN A CA 1
ATOM 2101 C C . ASN A 1 269 ? 9.078 2.891 -10.367 1 69.81 269 ASN A C 1
ATOM 2103 O O . ASN A 1 269 ? 10.078 2.176 -10.484 1 69.81 269 ASN A O 1
ATOM 2107 N N . LYS A 1 270 ? 9.109 4.168 -10.57 1 79.38 270 LYS A N 1
ATOM 2108 C CA . LYS A 1 270 ? 10.344 4.941 -10.617 1 79.38 270 LYS A CA 1
ATOM 2109 C C . LYS A 1 270 ? 10.57 5.711 -9.32 1 79.38 270 LYS A C 1
ATOM 2111 O O . LYS A 1 270 ? 9.641 5.887 -8.531 1 79.38 270 LYS A O 1
ATOM 2116 N N . SER A 1 271 ? 11.852 6.031 -9.133 1 84.56 271 SER A N 1
ATOM 2117 C CA . SER A 1 271 ? 12.188 6.734 -7.898 1 84.56 271 SER A CA 1
ATOM 2118 C C . SER A 1 271 ? 11.945 8.234 -8.039 1 84.56 271 SER A C 1
ATOM 2120 O O . SER A 1 271 ? 11.898 8.953 -7.035 1 84.56 271 SER A O 1
ATOM 2122 N N . TYR A 1 272 ? 11.859 8.664 -9.305 1 91.31 272 TYR A N 1
ATOM 2123 C CA . TYR A 1 272 ? 11.594 10.086 -9.484 1 91.31 272 TYR A CA 1
ATOM 2124 C C . TYR A 1 272 ? 10.961 10.352 -10.844 1 91.31 272 TYR A C 1
ATOM 2126 O O . TYR A 1 272 ? 11 9.5 -11.734 1 91.31 272 TYR A O 1
ATOM 2134 N N . ALA A 1 273 ? 10.336 11.484 -10.953 1 93.56 273 ALA A N 1
ATOM 2135 C CA . ALA A 1 273 ? 9.812 11.977 -12.219 1 93.56 273 ALA A CA 1
ATOM 2136 C C . ALA A 1 273 ? 9.773 13.5 -12.25 1 93.56 273 ALA A C 1
ATOM 2138 O O . ALA A 1 273 ? 9.664 14.141 -11.203 1 93.56 273 ALA A O 1
ATOM 2139 N N . ILE A 1 274 ? 9.984 14.016 -13.438 1 95.44 274 ILE A N 1
ATOM 2140 C CA . ILE A 1 274 ? 9.797 15.445 -13.695 1 95.44 274 ILE A CA 1
ATOM 2141 C C . ILE A 1 274 ? 8.461 15.664 -14.406 1 95.44 274 ILE A C 1
ATOM 2143 O O . ILE A 1 274 ? 8.125 14.938 -15.352 1 95.44 274 ILE A O 1
ATOM 2147 N N . TYR A 1 275 ? 7.801 16.672 -13.961 1 92.75 275 TYR A N 1
ATOM 2148 C CA . TYR A 1 275 ? 6.473 16.938 -14.508 1 92.75 275 TYR A CA 1
ATOM 2149 C C . TYR A 1 275 ? 6.527 17.141 -16.016 1 92.75 275 TYR A C 1
ATOM 2151 O O . TYR A 1 275 ? 7.469 17.75 -16.531 1 92.75 275 TYR A O 1
ATOM 2159 N N . SER A 1 276 ? 5.559 16.609 -16.641 1 90.19 276 SER A N 1
ATOM 2160 C CA . SER A 1 276 ? 5.254 16.891 -18.047 1 90.19 276 SER A CA 1
ATOM 2161 C C . SER A 1 276 ? 3.75 17 -18.266 1 90.19 276 SER A C 1
ATOM 2163 O O . SER A 1 276 ? 2.963 16.359 -17.562 1 90.19 276 SER A O 1
ATOM 2165 N N . PRO A 1 277 ? 3.387 17.922 -19.172 1 82.5 277 PRO A N 1
ATOM 2166 C CA . PRO A 1 277 ? 1.957 18.125 -19.422 1 82.5 277 PRO A CA 1
ATOM 2167 C C . PRO A 1 277 ? 1.223 16.828 -19.734 1 82.5 277 PRO A C 1
ATOM 2169 O O . PRO A 1 277 ? 0.035 16.703 -19.438 1 82.5 277 PRO A O 1
ATOM 2172 N N . GLU A 1 278 ? 1.879 15.867 -20.25 1 79.06 278 GLU A N 1
ATOM 2173 C CA . GLU A 1 278 ? 1.285 14.578 -20.594 1 79.06 278 GLU A CA 1
ATOM 2174 C C . GLU A 1 278 ? 0.785 13.859 -19.344 1 79.06 278 GLU A C 1
ATOM 2176 O O . GLU A 1 278 ? -0.172 13.078 -19.406 1 79.06 278 GLU A O 1
ATOM 2181 N N . MET A 1 279 ? 1.368 14.227 -18.297 1 75.81 279 MET A N 1
ATOM 2182 C CA . MET A 1 279 ? 0.982 13.594 -17.031 1 75.81 279 MET A CA 1
ATOM 2183 C C . MET A 1 279 ? -0.405 14.055 -16.594 1 75.81 279 MET A C 1
ATOM 2185 O O . MET A 1 279 ? -1.159 13.281 -16 1 75.81 279 MET A O 1
ATOM 2189 N N . GLU A 1 280 ? -0.644 15.344 -16.766 1 67.38 280 GLU A N 1
ATOM 2190 C CA . GLU A 1 280 ? -1.943 15.914 -16.422 1 67.38 280 GLU A CA 1
ATOM 2191 C C . GLU A 1 280 ? -3.021 15.453 -17.406 1 67.38 280 GLU A C 1
ATOM 2193 O O . GLU A 1 280 ? -4.164 15.211 -17 1 67.38 280 GLU A O 1
ATOM 2198 N N . GLU A 1 281 ? -2.639 15.562 -18.656 1 60.53 281 GLU A N 1
ATOM 2199 C CA . GLU A 1 281 ? -3.568 15.125 -19.688 1 60.53 281 GLU A CA 1
ATOM 2200 C C . GLU A 1 281 ? -4.117 13.734 -19.391 1 60.53 281 GLU A C 1
ATOM 2202 O O . GLU A 1 281 ? -5.305 13.469 -19.594 1 60.53 281 GLU A O 1
ATOM 2207 N N . ASP A 1 282 ? -3.309 13.086 -18.781 1 61.62 282 ASP A N 1
ATOM 2208 C CA . ASP A 1 282 ? -3.73 11.727 -18.438 1 61.62 282 ASP A CA 1
ATOM 2209 C C . ASP A 1 282 ? -4.777 11.742 -17.328 1 61.62 282 ASP A C 1
ATOM 2211 O O . ASP A 1 282 ? -5.766 11.016 -17.391 1 61.62 282 ASP A O 1
ATOM 2215 N N . LEU A 1 283 ? -4.566 12.672 -16.484 1 60.03 283 LEU A N 1
ATOM 2216 C CA . LEU A 1 283 ? -5.512 12.75 -15.375 1 60.03 283 LEU A CA 1
ATOM 2217 C C . LEU A 1 283 ? -6.836 13.359 -15.828 1 60.03 283 LEU A C 1
ATOM 2219 O O . LEU A 1 283 ? -7.902 12.852 -15.477 1 60.03 283 LEU A O 1
ATOM 2223 N N . ILE A 1 284 ? -6.781 14.523 -16.484 1 58.59 284 ILE A N 1
ATOM 2224 C CA . ILE A 1 284 ? -7.965 15.211 -17 1 58.59 284 ILE A CA 1
ATOM 2225 C C . ILE A 1 284 ? -8.703 14.297 -17.984 1 58.59 284 ILE A C 1
ATOM 2227 O O . ILE A 1 284 ? -9.922 14.164 -17.922 1 58.59 284 ILE A O 1
ATOM 2231 N N . ASN A 1 285 ? -7.902 13.781 -18.844 1 64.94 285 ASN A N 1
ATOM 2232 C CA . ASN A 1 285 ? -8.492 12.875 -19.812 1 64.94 285 ASN A CA 1
ATOM 2233 C C . ASN A 1 285 ? -9.211 11.711 -19.141 1 64.94 285 ASN A C 1
ATOM 2235 O O . ASN A 1 285 ? -10.297 11.312 -19.547 1 64.94 285 ASN A O 1
ATOM 2239 N N . ASN A 1 286 ? -8.633 11.398 -18.094 1 70.44 286 ASN A N 1
ATOM 2240 C CA . ASN A 1 286 ? -9.266 10.297 -17.375 1 70.44 286 ASN A CA 1
ATOM 2241 C C . ASN A 1 286 ? -10.594 10.719 -16.766 1 70.44 286 ASN A C 1
ATOM 2243 O O . ASN A 1 286 ? -11.555 9.953 -16.766 1 70.44 286 ASN A O 1
ATOM 2247 N N . ARG A 1 287 ? -10.641 11.914 -16.328 1 67.31 287 ARG A N 1
ATOM 2248 C CA . ARG A 1 287 ? -11.867 12.43 -15.727 1 67.31 287 ARG A CA 1
ATOM 2249 C C . ARG A 1 287 ? -12.953 12.609 -16.781 1 67.31 287 ARG A C 1
ATOM 2251 O O . ARG A 1 287 ? -14.125 12.297 -16.547 1 67.31 287 ARG A O 1
ATOM 2258 N N . ILE A 1 288 ? -12.555 13.18 -17.797 1 72.44 288 ILE A N 1
ATOM 2259 C CA . ILE A 1 288 ? -13.492 13.375 -18.906 1 72.44 288 ILE A CA 1
ATOM 2260 C C . ILE A 1 288 ? -14.031 12.023 -19.359 1 72.44 288 ILE A C 1
ATOM 2262 O O . ILE A 1 288 ? -15.234 11.875 -19.594 1 72.44 288 ILE A O 1
ATOM 2266 N N . VAL A 1 289 ? -13.203 11.156 -19.438 1 78.62 289 VAL A N 1
ATOM 2267 C CA . VAL A 1 289 ? -13.594 9.812 -19.844 1 78.62 289 VAL A CA 1
ATOM 2268 C C . VAL A 1 289 ? -14.594 9.242 -18.844 1 78.62 289 VAL A C 1
ATOM 2270 O O . VAL A 1 289 ? -15.602 8.656 -19.234 1 78.62 289 VAL A O 1
ATOM 2273 N N . MET A 1 290 ? -14.32 9.508 -17.625 1 79.5 290 MET A N 1
ATOM 2274 C CA . MET A 1 290 ? -15.195 8.969 -16.594 1 79.5 290 MET A CA 1
ATOM 2275 C C . MET A 1 290 ? -16.562 9.625 -16.625 1 79.5 290 MET A C 1
ATOM 2277 O O . MET A 1 290 ? -17.594 8.953 -16.469 1 79.5 290 MET A O 1
ATOM 2281 N N . ASN A 1 291 ? -16.594 10.875 -16.828 1 76.44 291 ASN A N 1
ATOM 2282 C CA . ASN A 1 291 ? -17.859 11.594 -16.922 1 76.44 291 ASN A CA 1
ATOM 2283 C C . ASN A 1 291 ? -18.672 11.141 -18.125 1 76.44 291 ASN A C 1
ATOM 2285 O O . ASN A 1 291 ? -19.891 10.992 -18.047 1 76.44 291 ASN A O 1
ATOM 2289 N N . GLU A 1 292 ? -18 11.023 -19.172 1 82.88 292 GLU A N 1
ATOM 2290 C CA . GLU A 1 292 ? -18.688 10.586 -20.375 1 82.88 292 GLU A CA 1
ATOM 2291 C C . GLU A 1 292 ? -19.188 9.148 -20.234 1 82.88 292 GLU A C 1
ATOM 2293 O O . GLU A 1 292 ? -20.25 8.805 -20.766 1 82.88 292 GLU A O 1
ATOM 2298 N N . LEU A 1 293 ? -18.453 8.398 -19.609 1 87 293 LEU A N 1
ATOM 2299 C CA . LEU A 1 293 ? -18.891 7.031 -19.344 1 87 293 LEU A CA 1
ATOM 2300 C C . LEU A 1 293 ? -20.141 7.023 -18.469 1 87 293 LEU A C 1
ATOM 2302 O O . LEU A 1 293 ? -21.062 6.246 -18.719 1 87 293 LEU A O 1
ATOM 2306 N N . GLN A 1 294 ? -20.109 7.82 -17.438 1 84.31 294 GLN A N 1
ATOM 2307 C CA . GLN A 1 294 ? -21.281 7.938 -16.578 1 84.31 294 GLN A CA 1
ATOM 2308 C C . GLN A 1 294 ? -22.531 8.312 -17.375 1 84.31 294 GLN A C 1
ATOM 2310 O O . GLN A 1 294 ? -23.594 7.723 -17.188 1 84.31 294 GLN A O 1
ATOM 2315 N N . ARG A 1 295 ? -22.391 9.273 -18.188 1 84.5 295 ARG A N 1
ATOM 2316 C CA . ARG A 1 295 ? -23.484 9.703 -19.047 1 84.5 295 ARG A CA 1
ATOM 2317 C C . ARG A 1 295 ? -23.953 8.562 -19.938 1 84.5 295 ARG A C 1
ATOM 2319 O O . ARG A 1 295 ? -25.156 8.375 -20.141 1 84.5 295 ARG A O 1
ATOM 2326 N N . SER A 1 296 ? -23 7.898 -20.516 1 87.94 296 SER A N 1
ATOM 2327 C CA . SER A 1 296 ? -23.328 6.789 -21.406 1 87.94 296 SER A CA 1
ATOM 2328 C C . SER A 1 296 ? -24.094 5.695 -20.656 1 87.94 296 SER A C 1
ATOM 2330 O O . SER A 1 296 ? -24.984 5.062 -21.219 1 87.94 296 SER A O 1
ATOM 2332 N N . ILE A 1 297 ? -23.75 5.457 -19.469 1 87.75 297 ILE A N 1
ATOM 2333 C CA . ILE A 1 297 ? -24.406 4.453 -18.641 1 87.75 297 ILE A CA 1
ATOM 2334 C C . ILE A 1 297 ? -25.828 4.91 -18.328 1 87.75 297 ILE A C 1
ATOM 2336 O O . ILE A 1 297 ? -26.781 4.133 -18.422 1 87.75 297 ILE A O 1
ATOM 2340 N N . GLU A 1 298 ? -25.938 6.16 -17.969 1 85.88 298 GLU A N 1
ATOM 2341 C CA . GLU A 1 298 ? -27.25 6.719 -17.625 1 85.88 298 GLU A CA 1
ATOM 2342 C C . GLU A 1 298 ? -28.172 6.719 -18.828 1 85.88 298 GLU A C 1
ATOM 2344 O O . GLU A 1 298 ? -29.375 6.469 -18.688 1 85.88 298 GLU A O 1
ATOM 2349 N N . ASN A 1 299 ? -27.625 6.969 -19.969 1 88.94 299 ASN A N 1
ATOM 2350 C CA . ASN A 1 299 ? -28.406 7.016 -21.188 1 88.94 299 ASN A CA 1
ATOM 2351 C C . ASN A 1 299 ? -28.547 5.633 -21.812 1 88.94 299 ASN A C 1
ATOM 2353 O O . ASN A 1 299 ? -29.172 5.484 -22.875 1 88.94 299 ASN A O 1
ATOM 2357 N N . LYS A 1 300 ? -27.906 4.668 -21.234 1 88.62 300 LYS A N 1
ATOM 2358 C CA . LYS A 1 300 ? -27.938 3.293 -21.719 1 88.62 300 LYS A CA 1
ATOM 2359 C C . LYS A 1 300 ? -27.375 3.201 -23.141 1 88.62 300 LYS A C 1
ATOM 2361 O O . LYS A 1 300 ? -27.938 2.504 -23.984 1 88.62 300 LYS A O 1
ATOM 2366 N N . ASP A 1 301 ? -26.359 4.059 -23.328 1 86.69 301 ASP A N 1
ATOM 2367 C CA . ASP A 1 301 ? -25.703 4.117 -24.641 1 86.69 301 ASP A CA 1
ATOM 2368 C C . ASP A 1 301 ? -24.391 3.346 -24.625 1 86.69 301 ASP A C 1
ATOM 2370 O O . ASP A 1 301 ? -23.375 3.816 -25.156 1 86.69 301 ASP A O 1
ATOM 2374 N N . LEU A 1 302 ? -24.375 2.246 -24.141 1 89.88 302 LEU A N 1
ATOM 2375 C CA . LEU A 1 302 ? -23.203 1.384 -24.141 1 89.88 302 LEU A CA 1
ATOM 2376 C C . LEU A 1 302 ? -23.281 0.369 -25.281 1 89.88 302 LEU A C 1
ATOM 2378 O O . LEU A 1 302 ? -24.344 -0.164 -25.578 1 89.88 302 LEU A O 1
ATOM 2382 N N . LYS A 1 303 ? -22.188 0.198 -25.891 1 92.62 303 LYS A N 1
ATOM 2383 C CA . LYS A 1 303 ? -22.109 -0.841 -26.922 1 92.62 303 LYS A CA 1
ATOM 2384 C C . LYS A 1 303 ? -21.344 -2.055 -26.391 1 92.62 303 LYS A C 1
ATOM 2386 O O . LYS A 1 303 ? -20.312 -1.908 -25.734 1 92.62 303 LYS A O 1
ATOM 2391 N N . ILE A 1 304 ? -21.906 -3.205 -26.656 1 95.44 304 ILE A N 1
ATOM 2392 C CA . ILE A 1 304 ? -21.25 -4.43 -26.219 1 95.44 304 ILE A CA 1
ATOM 2393 C C . ILE A 1 304 ? -20.656 -5.152 -27.438 1 95.44 304 ILE A C 1
ATOM 2395 O O . ILE A 1 304 ? -21.375 -5.406 -28.406 1 95.44 304 ILE A O 1
ATOM 2399 N N . TYR A 1 305 ? -19.422 -5.375 -27.391 1 96.12 305 TYR A N 1
ATOM 2400 C CA . TYR A 1 305 ? -18.719 -6.141 -28.406 1 96.12 305 TYR A CA 1
ATOM 2401 C C . TYR A 1 305 ? -18.391 -7.547 -27.922 1 96.12 305 TYR A C 1
ATOM 2403 O O . TYR A 1 305 ? -18.344 -7.793 -26.719 1 96.12 305 TYR A O 1
ATOM 2411 N N . TYR A 1 306 ? -18.25 -8.438 -28.922 1 97.44 306 TYR A N 1
ATOM 2412 C CA . TYR A 1 306 ? -18.031 -9.844 -28.594 1 97.44 306 TYR A CA 1
ATOM 2413 C C . TYR A 1 306 ? -16.828 -10.398 -29.328 1 97.44 306 TYR A C 1
ATOM 2415 O O . TYR A 1 306 ? -16.703 -10.242 -30.547 1 97.44 306 TYR A O 1
ATOM 2423 N N . GLN A 1 307 ? -15.961 -11.008 -28.578 1 97 307 GLN A N 1
ATOM 2424 C CA . GLN A 1 307 ? -14.836 -11.727 -29.156 1 97 307 GLN A CA 1
ATOM 2425 C C . GLN A 1 307 ? -15.031 -13.234 -29.047 1 97 307 GLN A C 1
ATOM 2427 O O . GLN A 1 307 ? -15.234 -13.766 -27.953 1 97 307 GLN A O 1
ATOM 2432 N N . PRO A 1 308 ? -14.938 -13.906 -30.156 1 97.75 308 PRO A N 1
ATOM 2433 C CA . PRO A 1 308 ? -15.203 -15.344 -30.125 1 97.75 308 PRO A CA 1
ATOM 2434 C C . PRO A 1 308 ? -14.164 -16.125 -29.312 1 97.75 308 PRO A C 1
ATOM 2436 O O . PRO A 1 308 ? -12.969 -15.812 -29.375 1 97.75 308 PRO A O 1
ATOM 2439 N N . ILE A 1 309 ? -14.633 -17.047 -28.5 1 97.62 309 ILE A N 1
ATOM 2440 C CA . ILE A 1 309 ? -13.812 -18.047 -27.828 1 97.62 309 ILE A CA 1
ATOM 2441 C C . ILE A 1 309 ? -13.922 -19.375 -28.578 1 97.62 309 ILE A C 1
ATOM 2443 O O . ILE A 1 309 ? -15.031 -19.875 -28.797 1 97.62 309 ILE A O 1
ATOM 2447 N N . VAL A 1 310 ? -12.773 -19.938 -28.875 1 97.12 310 VAL A N 1
ATOM 2448 C CA . VAL A 1 310 ? -12.781 -21.078 -29.781 1 97.12 310 VAL A CA 1
ATOM 2449 C C . VAL A 1 310 ? -12.141 -22.281 -29.078 1 97.12 310 VAL A C 1
ATOM 2451 O O . VAL A 1 310 ? -11.266 -22.125 -28.234 1 97.12 310 VAL A O 1
ATOM 2454 N N . GLU A 1 311 ? -12.648 -23.422 -29.391 1 96.56 311 GLU A N 1
ATOM 2455 C CA . GLU A 1 311 ? -11.953 -24.656 -29.047 1 96.56 311 GLU A CA 1
ATOM 2456 C C . GLU A 1 311 ? -10.75 -24.875 -29.969 1 96.56 311 GLU A C 1
ATOM 2458 O O . GLU A 1 311 ? -10.898 -24.984 -31.188 1 96.56 311 GLU A O 1
ATOM 2463 N N . LEU A 1 312 ? -9.602 -25 -29.422 1 95.44 312 LEU A N 1
ATOM 2464 C CA . LEU A 1 312 ? -8.375 -24.938 -30.203 1 95.44 312 LEU A CA 1
ATOM 2465 C C . LEU A 1 312 ? -8.203 -26.203 -31.031 1 95.44 312 LEU A C 1
ATOM 2467 O O . LEU A 1 312 ? -7.547 -26.188 -32.094 1 95.44 312 LEU A O 1
ATOM 2471 N N . ALA A 1 313 ? -8.797 -27.266 -30.609 1 92.38 313 ALA A N 1
ATOM 2472 C CA . ALA A 1 313 ? -8.648 -28.547 -31.297 1 92.38 313 ALA A CA 1
ATOM 2473 C C . ALA A 1 313 ? -9.328 -28.516 -32.656 1 92.38 313 ALA A C 1
ATOM 2475 O O . ALA A 1 313 ? -8.797 -29.031 -33.656 1 92.38 313 ALA A O 1
ATOM 2476 N N . ASN A 1 314 ? -10.531 -27.875 -32.75 1 92 314 ASN A N 1
ATOM 2477 C CA . ASN A 1 314 ? -11.32 -27.953 -33.969 1 92 314 ASN A CA 1
ATOM 2478 C C . ASN A 1 314 ? -11.648 -26.562 -34.5 1 92 314 ASN A C 1
ATOM 2480 O O . ASN A 1 314 ? -12.148 -26.438 -35.625 1 92 314 ASN A O 1
ATOM 2484 N N . GLY A 1 315 ? -11.391 -25.562 -33.75 1 91.62 315 GLY A N 1
ATOM 2485 C CA . GLY A 1 315 ? -11.617 -24.203 -34.219 1 91.62 315 GLY A CA 1
ATOM 2486 C C . GLY A 1 315 ? -13.062 -23.766 -34.094 1 91.62 315 GLY A C 1
ATOM 2487 O O . GLY A 1 315 ? -13.422 -22.672 -34.562 1 91.62 315 GLY A O 1
ATOM 2488 N N . GLN A 1 316 ? -13.875 -24.516 -33.469 1 94.62 316 GLN A N 1
ATOM 2489 C CA . GLN A 1 316 ? -15.289 -24.203 -33.312 1 94.62 316 GLN A CA 1
ATOM 2490 C C . GLN A 1 316 ? -15.484 -23.109 -32.25 1 94.62 316 GLN A C 1
ATOM 2492 O O . GLN A 1 316 ? -14.844 -23.141 -31.188 1 94.62 316 GLN A O 1
ATOM 2497 N N . ILE A 1 317 ? -16.406 -22.172 -32.562 1 97.06 317 ILE A N 1
ATOM 2498 C CA . ILE A 1 317 ? -16.766 -21.125 -31.578 1 97.06 317 ILE A CA 1
ATOM 2499 C C . ILE A 1 317 ? -17.672 -21.719 -30.5 1 97.06 317 ILE A C 1
ATOM 2501 O O . ILE A 1 317 ? -18.766 -22.203 -30.797 1 97.06 317 ILE A O 1
ATOM 2505 N N . VAL A 1 318 ? -17.219 -21.672 -29.266 1 96.69 318 VAL A N 1
ATOM 2506 C CA . VAL A 1 318 ? -17.984 -22.266 -28.172 1 96.69 318 VAL A CA 1
ATOM 2507 C C . VAL A 1 318 ? -18.578 -21.156 -27.297 1 96.69 318 VAL A C 1
ATOM 2509 O O . VAL A 1 318 ? -19.5 -21.422 -26.516 1 96.69 318 VAL A O 1
ATOM 2512 N N . GLY A 1 319 ? -18.078 -20.016 -27.422 1 97.5 319 GLY A N 1
ATOM 2513 C CA . GLY A 1 319 ? -18.562 -18.891 -26.641 1 97.5 319 GLY A CA 1
ATOM 2514 C C . GLY A 1 319 ? -17.969 -17.562 -27.078 1 97.5 319 GLY A C 1
ATOM 2515 O O . GLY A 1 319 ? -17.375 -17.469 -28.141 1 97.5 319 GLY A O 1
ATOM 2516 N N . ALA A 1 320 ? -18.266 -16.5 -26.266 1 97.69 320 ALA A N 1
ATOM 2517 C CA . ALA A 1 320 ? -17.75 -15.156 -26.578 1 97.69 320 ALA A CA 1
ATOM 2518 C C . ALA A 1 320 ? -17.469 -14.375 -25.297 1 97.69 320 ALA A C 1
ATOM 2520 O O . ALA A 1 320 ? -18.141 -14.57 -24.281 1 97.69 320 ALA A O 1
ATOM 2521 N N . GLU A 1 321 ? -16.422 -13.648 -25.375 1 97.19 321 GLU A N 1
ATOM 2522 C CA . GLU A 1 321 ? -16.172 -12.672 -24.328 1 97.19 321 GLU A CA 1
ATOM 2523 C C . GLU A 1 321 ? -16.812 -11.32 -24.656 1 97.19 321 GLU A C 1
ATOM 2525 O O . GLU A 1 321 ? -16.562 -10.766 -25.734 1 97.19 321 GLU A O 1
ATOM 2530 N N . SER A 1 322 ? -17.594 -10.891 -23.75 1 96.62 322 SER A N 1
ATOM 2531 C CA . SER A 1 322 ? -18.234 -9.594 -23.953 1 96.62 322 SER A CA 1
ATOM 2532 C C . SER A 1 322 ? -17.391 -8.469 -23.391 1 96.62 322 SER A C 1
ATOM 2534 O O . SER A 1 322 ? -16.734 -8.625 -22.344 1 96.62 322 SER A O 1
ATOM 2536 N N . SER A 1 323 ? -17.344 -7.359 -24.094 1 93.62 323 SER A N 1
ATOM 2537 C CA . SER A 1 323 ? -16.625 -6.18 -23.641 1 93.62 323 SER A CA 1
ATOM 2538 C C . SER A 1 323 ? -17.391 -4.902 -23.969 1 93.62 323 SER A C 1
ATOM 2540 O O . SER A 1 323 ? -17.891 -4.746 -25.078 1 93.62 323 SER A O 1
ATOM 2542 N N . ALA A 1 324 ? -17.391 -4.027 -22.984 1 92.44 324 ALA A N 1
ATOM 2543 C CA . ALA A 1 324 ? -18.125 -2.779 -23.156 1 92.44 324 ALA A CA 1
ATOM 2544 C C . ALA A 1 324 ? -17.281 -1.752 -23.906 1 92.44 324 ALA A C 1
ATOM 2546 O O . ALA A 1 324 ? -16.062 -1.727 -23.781 1 92.44 324 ALA A O 1
ATOM 2547 N N . ARG A 1 325 ? -17.969 -1.027 -24.703 1 92.19 325 ARG A N 1
ATOM 2548 C CA . ARG A 1 325 ? -17.422 0.139 -25.375 1 92.19 325 ARG A CA 1
ATOM 2549 C C . ARG A 1 325 ? -18.359 1.334 -25.281 1 92.19 325 ARG A C 1
ATOM 2551 O O . ARG A 1 325 ? -19.578 1.164 -25.125 1 92.19 325 ARG A O 1
ATOM 2558 N N . PHE A 1 326 ? -17.781 2.48 -25.25 1 87.94 326 PHE A N 1
ATOM 2559 C CA . PHE A 1 326 ? -18.656 3.646 -25.328 1 87.94 326 PHE A CA 1
ATOM 2560 C C . PHE A 1 326 ? -18.062 4.719 -26.219 1 87.94 326 PHE A C 1
ATOM 2562 O O . PHE A 1 326 ? -16.844 4.77 -26.422 1 87.94 326 PHE A O 1
ATOM 2569 N N . GLU A 1 327 ? -18.953 5.32 -26.859 1 86.88 327 GLU A N 1
ATOM 2570 C CA . GLU A 1 327 ? -18.547 6.363 -27.797 1 86.88 327 GLU A CA 1
ATOM 2571 C C . GLU A 1 327 ? -18.266 7.676 -27.062 1 86.88 327 GLU A C 1
ATOM 2573 O O . GLU A 1 327 ? -19.172 8.289 -26.5 1 86.88 327 GLU A O 1
ATOM 2578 N N . HIS A 1 328 ? -17.031 7.996 -27.094 1 84.69 328 HIS A N 1
ATOM 2579 C CA . HIS A 1 328 ? -16.625 9.297 -26.562 1 84.69 328 HIS A CA 1
ATOM 2580 C C . HIS A 1 328 ? -16.703 10.375 -27.641 1 84.69 328 HIS A C 1
ATOM 2582 O O . HIS A 1 328 ? -16.281 10.148 -28.781 1 84.69 328 HIS A O 1
ATOM 2588 N N . PRO A 1 329 ? -17.203 11.5 -27.312 1 81.12 329 PRO A N 1
ATOM 2589 C CA . PRO A 1 329 ? -17.406 12.539 -28.312 1 81.12 329 PRO A CA 1
ATOM 2590 C C . PRO A 1 329 ? -16.109 12.961 -29 1 81.12 329 PRO A C 1
ATOM 2592 O O . PRO A 1 329 ? -16.094 13.219 -30.219 1 81.12 329 PRO A O 1
ATOM 2595 N N . GLU A 1 330 ? -15.031 12.969 -28.375 1 79.31 330 GLU A N 1
ATOM 2596 C CA . GLU A 1 330 ? -13.766 13.453 -28.922 1 79.31 330 GLU A CA 1
ATOM 2597 C C . GLU A 1 330 ? -12.812 12.305 -29.219 1 79.31 330 GLU A C 1
ATOM 2599 O O . GLU A 1 330 ? -12.078 12.336 -30.203 1 79.31 330 GLU A O 1
ATOM 2604 N N . LEU A 1 331 ? -12.852 11.273 -28.406 1 80.69 331 LEU A N 1
ATOM 2605 C CA . LEU A 1 331 ? -11.844 10.219 -28.484 1 80.69 331 LEU A CA 1
ATOM 2606 C C . LEU A 1 331 ? -12.359 9.023 -29.281 1 80.69 331 LEU A C 1
ATOM 2608 O O . LEU A 1 331 ? -11.617 8.078 -29.531 1 80.69 331 LEU A O 1
ATOM 2612 N N . GLY A 1 332 ? -13.609 9.141 -29.672 1 84.94 332 GLY A N 1
ATOM 2613 C CA . GLY A 1 332 ? -14.18 8.039 -30.422 1 84.94 332 GLY A CA 1
ATOM 2614 C C . GLY A 1 332 ? -14.586 6.867 -29.547 1 84.94 332 GLY A C 1
ATOM 2615 O O . GLY A 1 332 ? -14.953 7.051 -28.391 1 84.94 332 GLY A O 1
ATOM 2616 N N . LEU A 1 333 ? -14.508 5.691 -30.203 1 87.31 333 LEU A N 1
ATOM 2617 C CA . LEU A 1 333 ? -14.945 4.492 -29.5 1 87.31 333 LEU A CA 1
ATOM 2618 C C . LEU A 1 333 ? -13.859 3.99 -28.547 1 87.31 333 LEU A C 1
ATOM 2620 O O . LEU A 1 333 ? -12.789 3.566 -29 1 87.31 333 LEU A O 1
ATOM 2624 N N . LEU A 1 334 ? -14.227 4.082 -27.281 1 89 334 LEU A N 1
ATOM 2625 C CA . LEU A 1 334 ? -13.273 3.672 -26.266 1 89 334 LEU A CA 1
ATOM 2626 C C . LEU A 1 334 ? -13.586 2.268 -25.766 1 89 334 LEU A C 1
ATOM 2628 O O . LEU A 1 334 ? -14.75 1.923 -25.562 1 89 334 LEU A O 1
ATOM 2632 N N . SER A 1 335 ? -12.508 1.539 -25.578 1 87.25 335 SER A N 1
ATOM 2633 C CA . SER A 1 335 ? -12.664 0.169 -25.109 1 87.25 335 SER A CA 1
ATOM 2634 C C . SER A 1 335 ? -12.57 0.098 -23.578 1 87.25 335 SER A C 1
ATOM 2636 O O . SER A 1 335 ? -12.078 1.032 -22.938 1 87.25 335 SER A O 1
ATOM 2638 N N . ALA A 1 336 ? -13 -1.096 -23.047 1 85.25 336 ALA A N 1
ATOM 2639 C CA . ALA A 1 336 ? -12.977 -1.336 -21.609 1 85.25 336 ALA A CA 1
ATOM 2640 C C . ALA A 1 336 ? -11.547 -1.272 -21.078 1 85.25 336 ALA A C 1
ATOM 2642 O O . ALA A 1 336 ? -11.32 -0.832 -19.938 1 85.25 336 ALA A O 1
ATOM 2643 N N . GLU A 1 337 ? -10.609 -1.628 -21.797 1 75.75 337 GLU A N 1
ATOM 2644 C CA . GLU A 1 337 ? -9.211 -1.608 -21.375 1 75.75 337 GLU A CA 1
ATOM 2645 C C . GLU A 1 337 ? -8.773 -0.202 -20.984 1 75.75 337 GLU A C 1
ATOM 2647 O O . GLU A 1 337 ? -7.914 -0.037 -20.109 1 75.75 337 GLU A O 1
ATOM 2652 N N . LYS A 1 338 ? -9.406 0.683 -21.578 1 75.38 338 LYS A N 1
ATOM 2653 C CA . LYS A 1 338 ? -9.008 2.07 -21.359 1 75.38 338 LYS A CA 1
ATOM 2654 C C . LYS A 1 338 ? -9.734 2.666 -20.156 1 75.38 338 LYS A C 1
ATOM 2656 O O . LYS A 1 338 ? -9.156 3.445 -19.391 1 75.38 338 LYS A O 1
ATOM 2661 N N . PHE A 1 339 ? -10.992 2.291 -20.047 1 79.12 339 PHE A N 1
ATOM 2662 C CA . PHE A 1 339 ? -11.727 3.043 -19.047 1 79.12 339 PHE A CA 1
ATOM 2663 C C . PHE A 1 339 ? -11.953 2.201 -17.781 1 79.12 339 PHE A C 1
ATOM 2665 O O . PHE A 1 339 ? -12.289 2.732 -16.734 1 79.12 339 PHE A O 1
ATOM 2672 N N . MET A 1 340 ? -11.742 0.937 -17.812 1 78.75 340 MET A N 1
ATOM 2673 C CA . MET A 1 340 ? -11.992 0.086 -16.641 1 78.75 340 MET A CA 1
ATOM 2674 C C . MET A 1 340 ? -11.094 0.486 -15.477 1 78.75 340 MET A C 1
ATOM 2676 O O . MET A 1 340 ? -11.555 0.586 -14.336 1 78.75 340 MET A O 1
ATOM 2680 N N . PRO A 1 341 ? -9.766 0.68 -15.75 1 69.44 341 PRO A N 1
ATOM 2681 C CA . PRO A 1 341 ? -8.891 1.065 -14.648 1 69.44 341 PRO A CA 1
ATOM 2682 C C . PRO A 1 341 ? -9.32 2.371 -13.977 1 69.44 341 PRO A C 1
ATOM 2684 O O . PRO A 1 341 ? -9.047 2.586 -12.797 1 69.44 341 PRO A O 1
ATOM 2687 N N . LEU A 1 342 ? -10.023 3.156 -14.734 1 70.12 342 LEU A N 1
ATOM 2688 C CA . LEU A 1 342 ? -10.422 4.473 -14.25 1 70.12 342 LEU A CA 1
ATOM 2689 C C . LEU A 1 342 ? -11.609 4.363 -13.305 1 70.12 342 LEU A C 1
ATOM 2691 O O . LEU A 1 342 ? -11.805 5.223 -12.438 1 70.12 342 LEU A O 1
ATOM 2695 N N . ILE A 1 343 ? -12.344 3.336 -13.461 1 73.44 343 ILE A N 1
ATOM 2696 C CA . ILE A 1 343 ? -13.602 3.314 -12.719 1 73.44 343 ILE A CA 1
ATOM 2697 C C . ILE A 1 343 ? -13.531 2.258 -11.617 1 73.44 343 ILE A C 1
ATOM 2699 O O . ILE A 1 343 ? -14.484 2.088 -10.859 1 73.44 343 ILE A O 1
ATOM 2703 N N . GLU A 1 344 ? -12.406 1.581 -11.656 1 66.69 344 GLU A N 1
ATOM 2704 C CA . GLU A 1 344 ? -12.234 0.612 -10.578 1 66.69 344 GLU A CA 1
ATOM 2705 C C . GLU A 1 344 ? -12.32 1.286 -9.211 1 66.69 344 GLU A C 1
ATOM 2707 O O . GLU A 1 344 ? -11.703 2.328 -8.984 1 66.69 344 GLU A O 1
ATOM 2712 N N . GLY A 1 345 ? -13.109 0.785 -8.391 1 59.47 345 GLY A N 1
ATOM 2713 C CA . GLY A 1 345 ? -13.266 1.354 -7.062 1 59.47 345 GLY A CA 1
ATOM 2714 C C . GLY A 1 345 ? -14.352 2.404 -6.984 1 59.47 345 GLY A C 1
ATOM 2715 O O . GLY A 1 345 ? -14.609 2.965 -5.914 1 59.47 345 GLY A O 1
ATOM 2716 N N . THR A 1 346 ? -14.898 2.705 -8.172 1 67.44 346 THR A N 1
ATOM 2717 C CA . THR A 1 346 ? -15.984 3.68 -8.203 1 67.44 346 THR A CA 1
ATOM 2718 C C . THR A 1 346 ? -17.344 2.98 -8.289 1 67.44 346 THR A C 1
ATOM 2720 O O . THR A 1 346 ? -17.406 1.78 -8.562 1 67.44 346 THR A O 1
ATOM 2723 N N . SER A 1 347 ? -18.406 3.771 -7.984 1 70.25 347 SER A N 1
ATOM 2724 C CA . SER A 1 347 ? -19.75 3.225 -8.102 1 70.25 347 SER A CA 1
ATOM 2725 C C . SER A 1 347 ? -20.125 2.99 -9.562 1 70.25 347 SER A C 1
ATOM 2727 O O . SER A 1 347 ? -21.062 2.244 -9.852 1 70.25 347 SER A O 1
ATOM 2729 N N . LEU A 1 348 ? -19.391 3.656 -10.406 1 77.12 348 LEU A N 1
ATOM 2730 C CA . LEU A 1 348 ? -19.672 3.521 -11.828 1 77.12 348 LEU A CA 1
ATOM 2731 C C . LEU A 1 348 ? -19.516 2.074 -12.281 1 77.12 348 LEU A C 1
ATOM 2733 O O . LEU A 1 348 ? -20.203 1.627 -13.195 1 77.12 348 LEU A O 1
ATOM 2737 N N . ILE A 1 349 ? -18.656 1.452 -11.57 1 78.38 349 ILE A N 1
ATOM 2738 C CA . ILE A 1 349 ? -18.375 0.076 -11.969 1 78.38 349 ILE A CA 1
ATOM 2739 C C . ILE A 1 349 ? -19.609 -0.786 -11.734 1 78.38 349 ILE A C 1
ATOM 2741 O O . ILE A 1 349 ? -19.891 -1.714 -12.5 1 78.38 349 ILE A O 1
ATOM 2745 N N . HIS A 1 350 ? -20.375 -0.469 -10.758 1 78.75 350 HIS A N 1
ATOM 2746 C CA . HIS A 1 350 ? -21.578 -1.234 -10.445 1 78.75 350 HIS A CA 1
ATOM 2747 C C . HIS A 1 350 ? -22.688 -0.968 -11.461 1 78.75 350 HIS A C 1
ATOM 2749 O O . HIS A 1 350 ? -23.375 -1.895 -11.891 1 78.75 350 HIS A O 1
ATOM 2755 N N . ASN A 1 351 ? -22.828 0.287 -11.781 1 83.5 351 ASN A N 1
ATOM 2756 C CA . ASN A 1 351 ? -23.828 0.643 -12.797 1 83.5 351 ASN A CA 1
ATOM 2757 C C . ASN A 1 351 ? -23.484 0.034 -14.148 1 83.5 351 ASN A C 1
ATOM 2759 O O . ASN A 1 351 ? -24.375 -0.426 -14.875 1 83.5 351 ASN A O 1
ATOM 2763 N N . LEU A 1 352 ? -22.234 0.128 -14.391 1 87.81 352 LEU A N 1
ATOM 2764 C CA . LEU A 1 352 ? -21.766 -0.466 -15.641 1 87.81 352 LEU A CA 1
ATOM 2765 C C . LEU A 1 352 ? -22.031 -1.968 -15.656 1 87.81 352 LEU A C 1
ATOM 2767 O O . LEU A 1 352 ? -22.484 -2.506 -16.672 1 87.81 352 LEU A O 1
ATOM 2771 N N . THR A 1 353 ? -21.766 -2.59 -14.531 1 87.44 353 THR A N 1
ATOM 2772 C CA . THR A 1 353 ? -21.953 -4.031 -14.391 1 87.44 353 THR A CA 1
ATOM 2773 C C . THR A 1 353 ? -23.406 -4.41 -14.641 1 87.44 353 THR A C 1
ATOM 2775 O O . THR A 1 353 ? -23.688 -5.352 -15.375 1 87.44 353 THR A O 1
ATOM 2778 N N . THR A 1 354 ? -24.25 -3.688 -14.055 1 88.56 354 THR A N 1
ATOM 2779 C CA . THR A 1 354 ? -25.672 -3.967 -14.18 1 88.56 354 THR A CA 1
ATOM 2780 C C . THR A 1 354 ? -26.125 -3.832 -15.633 1 88.56 354 THR A C 1
ATOM 2782 O O . THR A 1 354 ? -26.797 -4.723 -16.172 1 88.56 354 THR A O 1
ATOM 2785 N N . LEU A 1 355 ? -25.797 -2.756 -16.25 1 89.75 355 LEU A N 1
ATOM 2786 C CA . LEU A 1 355 ? -26.188 -2.508 -17.641 1 89.75 355 LEU A CA 1
ATOM 2787 C C . LEU A 1 355 ? -25.578 -3.543 -18.578 1 89.75 355 LEU A C 1
ATOM 2789 O O . LEU A 1 355 ? -26.25 -4.055 -19.469 1 89.75 355 LEU A O 1
ATOM 2793 N N . MET A 1 356 ? -24.359 -3.771 -18.391 1 91.94 356 MET A N 1
ATOM 2794 C CA . MET A 1 356 ? -23.656 -4.719 -19.25 1 91.94 356 MET A CA 1
ATOM 2795 C C . MET A 1 356 ? -24.266 -6.113 -19.141 1 91.94 356 MET A C 1
ATOM 2797 O O . MET A 1 356 ? -24.5 -6.766 -20.156 1 91.94 356 MET A O 1
ATOM 2801 N N . LEU A 1 357 ? -24.562 -6.555 -17.953 1 94.75 357 LEU A N 1
ATOM 2802 C CA . LEU A 1 357 ? -25.109 -7.887 -17.734 1 94.75 357 LEU A CA 1
ATOM 2803 C C . LEU A 1 357 ? -26.484 -8.016 -18.391 1 94.75 357 LEU A C 1
ATOM 2805 O O . LEU A 1 357 ? -26.797 -9.055 -18.984 1 94.75 357 LEU A O 1
ATOM 2809 N N . LYS A 1 358 ? -27.25 -7.004 -18.219 1 94.25 358 LYS A N 1
ATOM 2810 C CA . LYS A 1 358 ? -28.562 -7.02 -18.828 1 94.25 358 LYS A CA 1
ATOM 2811 C C . LYS A 1 358 ? -28.469 -7.191 -20.344 1 94.25 358 LYS A C 1
ATOM 2813 O O . LYS A 1 358 ? -29.172 -8.023 -20.922 1 94.25 358 LYS A O 1
ATOM 2818 N N . GLU A 1 359 ? -27.594 -6.422 -20.953 1 94.5 359 GLU A N 1
ATOM 2819 C CA . GLU A 1 359 ? -27.438 -6.469 -22.406 1 94.5 359 GLU A CA 1
ATOM 2820 C C . GLU A 1 359 ? -26.844 -7.805 -22.859 1 94.5 359 GLU A C 1
ATOM 2822 O O . GLU A 1 359 ? -27.25 -8.359 -23.875 1 94.5 359 GLU A O 1
ATOM 2827 N N . VAL A 1 360 ? -25.938 -8.312 -22.141 1 96.88 360 VAL A N 1
ATOM 2828 C CA . VAL A 1 360 ? -25.25 -9.547 -22.5 1 96.88 360 VAL A CA 1
ATOM 2829 C C . VAL A 1 360 ? -26.203 -10.727 -22.391 1 96.88 360 VAL A C 1
ATOM 2831 O O . VAL A 1 360 ? -26.266 -11.57 -23.297 1 96.88 360 VAL A O 1
ATOM 2834 N N . ILE A 1 361 ? -26.984 -10.789 -21.297 1 97.12 361 ILE A N 1
ATOM 2835 C CA . ILE A 1 361 ? -27.891 -11.914 -21.078 1 97.12 361 ILE A CA 1
ATOM 2836 C C . ILE A 1 361 ? -29.031 -11.844 -22.094 1 97.12 361 ILE A C 1
ATOM 2838 O O . ILE A 1 361 ? -29.469 -12.875 -22.625 1 97.12 361 ILE A O 1
ATOM 2842 N N . LYS A 1 362 ? -29.5 -10.641 -22.344 1 96.69 362 LYS A N 1
ATOM 2843 C CA . LYS A 1 362 ? -30.516 -10.461 -23.375 1 96.69 362 LYS A CA 1
ATOM 2844 C C . LYS A 1 362 ? -30.031 -10.977 -24.734 1 96.69 362 LYS A C 1
ATOM 2846 O O . LYS A 1 362 ? -30.75 -11.695 -25.422 1 96.69 362 LYS A O 1
ATOM 2851 N N . GLN A 1 363 ? -28.828 -10.602 -25.078 1 97 363 GLN A N 1
ATOM 2852 C CA . GLN A 1 363 ? -28.25 -11.031 -26.359 1 97 363 GLN A CA 1
ATOM 2853 C C . GLN A 1 363 ? -28.016 -12.539 -26.375 1 97 363 GLN A C 1
ATOM 2855 O O . GLN A 1 363 ? -28.203 -13.188 -27.406 1 97 363 GLN A O 1
ATOM 2860 N N . LEU A 1 364 ? -27.547 -13.062 -25.281 1 97.81 364 LEU A N 1
ATOM 2861 C CA . LEU A 1 364 ? -27.359 -14.5 -25.156 1 97.81 364 LEU A CA 1
ATOM 2862 C C . LEU A 1 364 ? -28.656 -15.258 -25.406 1 97.81 364 LEU A C 1
ATOM 2864 O O . LEU A 1 364 ? -28.656 -16.266 -26.109 1 97.81 364 LEU A O 1
ATOM 2868 N N . ALA A 1 365 ? -29.734 -14.75 -24.844 1 97.62 365 ALA A N 1
ATOM 2869 C CA . ALA A 1 365 ? -31.047 -15.352 -25.062 1 97.62 365 ALA A CA 1
ATOM 2870 C C . ALA A 1 365 ? -31.422 -15.328 -26.531 1 97.62 365 ALA A C 1
ATOM 2872 O O . ALA A 1 365 ? -31.969 -16.297 -27.062 1 97.62 365 ALA A O 1
ATOM 2873 N N . ALA A 1 366 ? -31.141 -14.25 -27.188 1 97.38 366 ALA A N 1
ATOM 2874 C CA . ALA A 1 366 ? -31.453 -14.109 -28.609 1 97.38 366 ALA A CA 1
ATOM 2875 C C . ALA A 1 366 ? -30.672 -15.125 -29.438 1 97.38 366 ALA A C 1
ATOM 2877 O O . ALA A 1 366 ? -31.219 -15.703 -30.375 1 97.38 366 ALA A O 1
ATOM 2878 N N . TRP A 1 367 ? -29.422 -15.297 -29.188 1 97.69 367 TRP A N 1
ATOM 2879 C CA . TRP A 1 367 ? -28.609 -16.266 -29.906 1 97.69 367 TRP A CA 1
ATOM 2880 C C . TRP A 1 367 ? -29.078 -17.688 -29.656 1 97.69 367 TRP A C 1
ATOM 2882 O O . TRP A 1 367 ? -29.109 -18.516 -30.562 1 97.69 367 TRP A O 1
ATOM 2892 N N . HIS A 1 368 ? -29.453 -17.984 -28.406 1 97.19 368 HIS A N 1
ATOM 2893 C CA . HIS A 1 368 ? -29.969 -19.312 -28.094 1 97.19 368 HIS A CA 1
ATOM 2894 C C . HIS A 1 368 ? -31.266 -19.578 -28.844 1 97.19 368 HIS A C 1
ATOM 2896 O O . HIS A 1 368 ? -31.484 -20.688 -29.344 1 97.19 368 HIS A O 1
ATOM 2902 N N . ASP A 1 369 ? -32.125 -18.578 -28.891 1 96.56 369 ASP A N 1
ATOM 2903 C CA . ASP A 1 369 ? -33.406 -18.688 -29.625 1 96.56 369 ASP A CA 1
ATOM 2904 C C . ASP A 1 369 ? -33.156 -18.938 -31.109 1 96.56 369 ASP A C 1
ATOM 2906 O O . ASP A 1 369 ? -33.938 -19.594 -31.781 1 96.56 369 ASP A O 1
ATOM 2910 N N . ALA A 1 370 ? -32.031 -18.406 -31.562 1 96.12 370 ALA A N 1
ATOM 2911 C CA . ALA A 1 370 ? -31.688 -18.562 -32.969 1 96.12 370 ALA A CA 1
ATOM 2912 C C . ALA A 1 370 ? -31 -19.906 -33.219 1 96.12 370 ALA A C 1
ATOM 2914 O O . ALA A 1 370 ? -30.609 -20.219 -34.344 1 96.12 370 ALA A O 1
ATOM 2915 N N . GLY A 1 371 ? -30.703 -20.672 -32.156 1 95.44 371 GLY A N 1
ATOM 2916 C CA . GLY A 1 371 ? -30.188 -22.031 -32.281 1 95.44 371 GLY A CA 1
ATOM 2917 C C . GLY A 1 371 ? -28.703 -22.141 -31.969 1 95.44 371 GLY A C 1
ATOM 2918 O O . GLY A 1 371 ? -28.109 -23.203 -32.125 1 95.44 371 GLY A O 1
ATOM 2919 N N . HIS A 1 372 ? -28.125 -21.078 -31.547 1 96 372 HIS A N 1
ATOM 2920 C CA . HIS A 1 372 ? -26.703 -21.078 -31.188 1 96 372 HIS A CA 1
ATOM 2921 C C . HIS A 1 372 ? -26.531 -21.234 -29.688 1 96 372 HIS A C 1
ATOM 2923 O O . HIS A 1 372 ? -26.609 -20.25 -28.938 1 96 372 HIS A O 1
ATOM 2929 N N . LYS A 1 373 ? -26.156 -22.391 -29.219 1 95.62 373 LYS A N 1
ATOM 2930 C CA . LYS A 1 373 ? -26 -22.656 -27.781 1 95.62 373 LYS A CA 1
ATOM 2931 C C . LYS A 1 373 ? -24.562 -22.391 -27.328 1 95.62 373 LYS A C 1
ATOM 2933 O O . LYS A 1 373 ? -23.812 -23.328 -27.047 1 95.62 373 LYS A O 1
ATOM 2938 N N . ILE A 1 374 ? -24.25 -21.141 -27.203 1 97.19 374 ILE A N 1
ATOM 2939 C CA . ILE A 1 374 ? -22.922 -20.719 -26.797 1 97.19 374 ILE A CA 1
ATOM 2940 C C . ILE A 1 374 ? -22.969 -20.078 -25.422 1 97.19 374 ILE A C 1
ATOM 2942 O O . ILE A 1 374 ? -24.047 -19.734 -24.922 1 97.19 374 ILE A O 1
ATOM 2946 N N . PHE A 1 375 ? -21.828 -20 -24.781 1 97.62 375 PHE A N 1
ATOM 2947 C CA . PHE A 1 375 ? -21.766 -19.234 -23.547 1 97.62 375 PHE A CA 1
ATOM 2948 C C . PHE A 1 375 ? -21.234 -17.828 -23.797 1 97.62 375 PHE A C 1
ATOM 2950 O O . PHE A 1 375 ? -20.672 -17.547 -24.875 1 97.62 375 PHE A O 1
ATOM 2957 N N . VAL A 1 376 ? -21.453 -16.938 -22.906 1 98 376 VAL A N 1
ATOM 2958 C CA . VAL A 1 376 ? -20.875 -15.602 -22.969 1 98 376 VAL A CA 1
ATOM 2959 C C . VAL A 1 376 ? -20.219 -15.258 -21.625 1 98 376 VAL A C 1
ATOM 2961 O O . VAL A 1 376 ? -20.766 -15.586 -20.578 1 98 376 VAL A O 1
ATOM 2964 N N . SER A 1 377 ? -19.031 -14.734 -21.75 1 96.81 377 SER A N 1
ATOM 2965 C CA . SER A 1 377 ? -18.328 -14.281 -20.547 1 96.81 377 SER A CA 1
ATOM 2966 C C . SER A 1 377 ? -18.391 -12.758 -20.422 1 96.81 377 SER A C 1
ATOM 2968 O O . SER A 1 377 ? -18.422 -12.047 -21.422 1 96.81 377 SER A O 1
ATOM 2970 N N . ALA A 1 378 ? -18.469 -12.297 -19.188 1 93.44 378 ALA A N 1
ATOM 2971 C CA . ALA A 1 378 ? -18.484 -10.867 -18.891 1 93.44 378 ALA A CA 1
ATOM 2972 C C . ALA A 1 378 ? -17.469 -10.516 -17.812 1 93.44 378 ALA A C 1
ATOM 2974 O O . ALA A 1 378 ? -17.344 -11.227 -16.812 1 93.44 378 ALA A O 1
ATOM 2975 N N . ASN A 1 379 ? -16.766 -9.453 -18.062 1 87.88 379 ASN A N 1
ATOM 2976 C CA . ASN A 1 379 ? -15.82 -8.922 -17.062 1 87.88 379 ASN A CA 1
ATOM 2977 C C . ASN A 1 379 ? -16.516 -8.039 -16.047 1 87.88 379 ASN A C 1
ATOM 2979 O O . ASN A 1 379 ? -17.172 -7.055 -16.406 1 87.88 379 ASN A O 1
ATOM 2983 N N . LEU A 1 380 ? -16.312 -8.414 -14.75 1 83.25 380 LEU A N 1
ATOM 2984 C CA . LEU A 1 380 ? -17.062 -7.672 -13.75 1 83.25 380 LEU A CA 1
ATOM 2985 C C . LEU A 1 380 ? -16.219 -7.465 -12.484 1 83.25 380 LEU A C 1
ATOM 2987 O O . LEU A 1 380 ? -15.164 -8.07 -12.336 1 83.25 380 LEU A O 1
ATOM 2991 N N . SER A 1 381 ? -16.734 -6.555 -11.695 1 78.44 381 SER A N 1
ATOM 2992 C CA . SER A 1 381 ? -16.188 -6.387 -10.352 1 78.44 381 SER A CA 1
ATOM 2993 C C . SER A 1 381 ? -17.094 -7.055 -9.312 1 78.44 381 SER A C 1
ATOM 2995 O O . SER A 1 381 ? -18.297 -7.195 -9.523 1 78.44 381 SER A O 1
ATOM 2997 N N . VAL A 1 382 ? -16.453 -7.457 -8.242 1 80.62 382 VAL A N 1
ATOM 2998 C CA . VAL A 1 382 ? -17.203 -8.164 -7.199 1 80.62 382 VAL A CA 1
ATOM 2999 C C . VAL A 1 382 ? -18.031 -7.168 -6.398 1 80.62 382 VAL A C 1
ATOM 3001 O O . VAL A 1 382 ? -17.547 -6.109 -6 1 80.62 382 VAL A O 1
ATOM 3004 N N . ASN A 1 383 ? -19.312 -7.535 -6.266 1 78.25 383 ASN A N 1
ATOM 3005 C CA . ASN A 1 383 ? -20.203 -6.797 -5.383 1 78.25 383 ASN A CA 1
ATOM 3006 C C . ASN A 1 383 ? -21.234 -7.719 -4.73 1 78.25 383 ASN A C 1
ATOM 3008 O O . ASN A 1 383 ? -21.641 -8.719 -5.32 1 78.25 383 ASN A O 1
ATOM 3012 N N . ARG A 1 384 ? -21.672 -7.363 -3.594 1 80.5 384 ARG A N 1
ATOM 3013 C CA . ARG A 1 384 ? -22.562 -8.211 -2.797 1 80.5 384 ARG A CA 1
ATOM 3014 C C . ARG A 1 384 ? -23.891 -8.43 -3.508 1 80.5 384 ARG A C 1
ATOM 3016 O O . ARG A 1 384 ? -24.531 -9.477 -3.332 1 80.5 384 ARG A O 1
ATOM 3023 N N . GLY A 1 385 ? -24.312 -7.527 -4.258 1 88.06 385 GLY A N 1
ATOM 3024 C CA . GLY A 1 385 ? -25.609 -7.613 -4.914 1 88.06 385 GLY A CA 1
ATOM 3025 C C . GLY A 1 385 ? -25.562 -8.367 -6.23 1 88.06 385 GLY A C 1
ATOM 3026 O O . GLY A 1 385 ? -26.594 -8.617 -6.84 1 88.06 385 GLY A O 1
ATOM 3027 N N . LEU A 1 386 ? -24.422 -8.812 -6.609 1 91.88 386 LEU A N 1
ATOM 3028 C CA . LEU A 1 386 ? -24.203 -9.406 -7.926 1 91.88 386 LEU A CA 1
ATOM 3029 C C . LEU A 1 386 ? -25 -10.695 -8.078 1 91.88 386 LEU A C 1
ATOM 3031 O O . LEU A 1 386 ? -25.672 -10.898 -9.094 1 91.88 386 LEU A O 1
ATOM 3035 N N . PRO A 1 387 ? -25.031 -11.586 -7.078 1 95.75 387 PRO A N 1
ATOM 3036 C CA . PRO A 1 387 ? -25.781 -12.844 -7.234 1 95.75 387 PRO A CA 1
ATOM 3037 C C . PRO A 1 387 ? -27.281 -12.617 -7.434 1 95.75 387 PRO A C 1
ATOM 3039 O O . PRO A 1 387 ? -27.891 -13.258 -8.289 1 95.75 387 PRO A O 1
ATOM 3042 N N . ASP A 1 388 ? -27.797 -11.703 -6.645 1 96.06 388 ASP A N 1
ATOM 3043 C CA . ASP A 1 388 ? -29.219 -11.422 -6.758 1 96.06 388 ASP A CA 1
ATOM 3044 C C . ASP A 1 388 ? -29.562 -10.852 -8.133 1 96.06 388 ASP A C 1
ATOM 3046 O O . ASP A 1 388 ? -30.578 -11.219 -8.727 1 96.06 388 ASP A O 1
ATOM 3050 N N . LEU A 1 389 ? -28.766 -10.016 -8.555 1 94.75 389 LEU A N 1
ATOM 3051 C CA . LEU A 1 389 ? -28.969 -9.398 -9.859 1 94.75 389 LEU A CA 1
ATOM 3052 C C . LEU A 1 389 ? -28.922 -10.445 -10.969 1 94.75 389 LEU A C 1
ATOM 3054 O O . LEU A 1 389 ? -29.797 -10.469 -11.844 1 94.75 389 LEU A O 1
ATOM 3058 N N . ILE A 1 390 ? -27.984 -11.281 -10.945 1 96.44 390 ILE A N 1
ATOM 3059 C CA . ILE A 1 390 ? -27.766 -12.289 -11.984 1 96.44 390 ILE A CA 1
ATOM 3060 C C . ILE A 1 390 ? -28.922 -13.289 -11.969 1 96.44 390 ILE A C 1
ATOM 3062 O O . ILE A 1 390 ? -29.438 -13.672 -13.023 1 96.44 390 ILE A O 1
ATOM 3066 N N . GLU A 1 391 ? -29.219 -13.695 -10.797 1 96.81 391 GLU A N 1
ATOM 3067 C CA . GLU A 1 391 ? -30.328 -14.633 -10.672 1 96.81 391 GLU A CA 1
ATOM 3068 C C . GLU A 1 391 ? -31.609 -14.07 -11.297 1 96.81 391 GLU A C 1
ATOM 3070 O O . GLU A 1 391 ? -32.312 -14.766 -12.039 1 96.81 391 GLU A O 1
ATOM 3075 N N . LYS A 1 392 ? -31.891 -12.883 -10.992 1 97.06 392 LYS A N 1
ATOM 3076 C CA . LYS A 1 392 ? -33.094 -12.219 -11.531 1 97.06 392 LYS A CA 1
ATOM 3077 C C . LYS A 1 392 ? -33.031 -12.148 -13.055 1 97.06 392 LYS A C 1
ATOM 3079 O O . LYS A 1 392 ? -34 -12.484 -13.734 1 97.06 392 LYS A O 1
ATOM 3084 N N . LEU A 1 393 ? -31.922 -11.75 -13.594 1 96.44 393 LEU A N 1
ATOM 3085 C CA . LEU A 1 393 ? -31.766 -11.586 -15.039 1 96.44 393 LEU A CA 1
ATOM 3086 C C . LEU A 1 393 ? -31.859 -12.922 -15.758 1 96.44 393 LEU A C 1
ATOM 3088 O O . LEU A 1 393 ? -32.5 -13.031 -16.812 1 96.44 393 LEU A O 1
ATOM 3092 N N . LEU A 1 394 ? -31.234 -13.945 -15.242 1 97.38 394 LEU A N 1
ATOM 3093 C CA . LEU A 1 394 ? -31.281 -15.266 -15.852 1 97.38 394 LEU A CA 1
ATOM 3094 C C . LEU A 1 394 ? -32.719 -15.805 -15.875 1 97.38 394 LEU A C 1
ATOM 3096 O O . LEU A 1 394 ? -33.125 -16.438 -16.859 1 97.38 394 LEU A O 1
ATOM 3100 N N . ASN A 1 395 ? -33.406 -15.562 -14.805 1 97 395 ASN A N 1
ATOM 3101 C CA . ASN A 1 395 ? -34.812 -15.992 -14.75 1 97 395 ASN A CA 1
ATOM 3102 C C . ASN A 1 395 ? -35.656 -15.219 -15.742 1 97 395 ASN A C 1
ATOM 3104 O O . ASN A 1 395 ? -36.5 -15.797 -16.422 1 97 395 ASN A O 1
ATOM 3108 N N . ASP A 1 396 ? -35.469 -13.945 -15.82 1 96.81 396 ASP A N 1
ATOM 3109 C CA . ASP A 1 396 ? -36.25 -13.086 -16.703 1 96.81 396 ASP A CA 1
ATOM 3110 C C . ASP A 1 396 ? -36.094 -13.531 -18.172 1 96.81 396 ASP A C 1
ATOM 3112 O O . ASP A 1 396 ? -37.062 -13.469 -18.938 1 96.81 396 ASP A O 1
ATOM 3116 N N . TYR A 1 397 ? -34.906 -13.969 -18.516 1 96.88 397 TYR A N 1
ATOM 3117 C CA . TYR A 1 397 ? -34.625 -14.281 -19.922 1 96.88 397 TYR A CA 1
ATOM 3118 C C . TYR A 1 397 ? -34.562 -15.789 -20.141 1 96.88 397 TYR A C 1
ATOM 3120 O O . TYR A 1 397 ? -34.219 -16.25 -21.234 1 96.88 397 TYR A O 1
ATOM 3128 N N . GLU A 1 398 ? -34.719 -16.562 -19.094 1 96.31 398 GLU A N 1
ATOM 3129 C CA . GLU A 1 398 ? -34.781 -18.016 -19.141 1 96.31 398 GLU A CA 1
ATOM 3130 C C . GLU A 1 398 ? -33.5 -18.609 -19.703 1 96.31 398 GLU A C 1
ATOM 3132 O O . GLU A 1 398 ? -33.531 -19.406 -20.656 1 96.31 398 GLU A O 1
ATOM 3137 N N . ILE A 1 399 ? -32.438 -18.25 -19.172 1 97 399 ILE A N 1
ATOM 3138 C CA . ILE A 1 399 ? -31.141 -18.75 -19.562 1 97 399 ILE A CA 1
ATOM 3139 C C . ILE A 1 399 ? -30.562 -19.609 -18.438 1 97 399 ILE A C 1
ATOM 3141 O O . ILE A 1 399 ? -30.609 -19.219 -17.266 1 97 399 ILE A O 1
ATOM 3145 N N . ALA A 1 400 ? -30.078 -20.734 -18.797 1 97.19 400 ALA A N 1
ATOM 3146 C CA . ALA A 1 400 ? -29.422 -21.594 -17.812 1 97.19 400 ALA A CA 1
ATOM 3147 C C . ALA A 1 400 ? -28.109 -20.969 -17.328 1 97.19 400 ALA A C 1
ATOM 3149 O O . ALA A 1 400 ? -27.359 -20.422 -18.125 1 97.19 400 ALA A O 1
ATOM 3150 N N . PRO A 1 401 ? -27.719 -21.047 -16.078 1 97.12 401 PRO A N 1
ATOM 3151 C CA . PRO A 1 401 ? -26.562 -20.375 -15.508 1 97.12 401 PRO A CA 1
ATOM 3152 C C . PRO A 1 401 ? -25.25 -20.828 -16.109 1 97.12 401 PRO A C 1
ATOM 3154 O O . PRO A 1 401 ? -24.281 -20.062 -16.188 1 97.12 401 PRO A O 1
ATOM 3157 N N . GLN A 1 402 ? -25.188 -22.016 -16.594 1 95.56 402 GLN A N 1
ATOM 3158 C CA . GLN A 1 402 ? -23.938 -22.578 -17.094 1 95.56 402 GLN A CA 1
ATOM 3159 C C . GLN A 1 402 ? -23.484 -21.844 -18.359 1 95.56 402 GLN A C 1
ATOM 3161 O O . GLN A 1 402 ? -22.312 -21.969 -18.75 1 95.56 402 GLN A O 1
ATOM 3166 N N . PHE A 1 403 ? -24.406 -21.109 -19.016 1 97.19 403 PHE A N 1
ATOM 3167 C CA . PHE A 1 403 ? -24.078 -20.422 -20.25 1 97.19 403 PHE A CA 1
ATOM 3168 C C . PHE A 1 403 ? -23.547 -19.016 -19.969 1 97.19 403 PHE A C 1
ATOM 3170 O O . PHE A 1 403 ? -23.156 -18.297 -20.891 1 97.19 403 PHE A O 1
ATOM 3177 N N . LEU A 1 404 ? -23.5 -18.656 -18.75 1 96.94 404 LEU A N 1
ATOM 3178 C CA . LEU A 1 404 ? -22.906 -17.391 -18.344 1 96.94 404 LEU A CA 1
ATOM 3179 C C . LEU A 1 404 ? -21.609 -17.609 -17.562 1 96.94 404 LEU A C 1
ATOM 3181 O O . LEU A 1 404 ? -21.594 -18.359 -16.594 1 96.94 404 LEU A O 1
ATOM 3185 N N . LYS A 1 405 ? -20.578 -17.016 -18.031 1 97 405 LYS A N 1
ATOM 3186 C CA . LYS A 1 405 ? -19.297 -17.031 -17.344 1 97 405 LYS A CA 1
ATOM 3187 C C . LYS A 1 405 ? -18.922 -15.633 -16.844 1 97 405 LYS A C 1
ATOM 3189 O O . LYS A 1 405 ? -19.156 -14.641 -17.531 1 97 405 LYS A O 1
ATOM 3194 N N . LEU A 1 406 ? -18.406 -15.586 -15.703 1 95.88 406 LEU A N 1
ATOM 3195 C CA . LEU A 1 406 ? -18 -14.305 -15.141 1 95.88 406 LEU A CA 1
ATOM 3196 C C . LEU A 1 406 ? -16.484 -14.258 -14.961 1 95.88 406 LEU A C 1
ATOM 3198 O O . LEU A 1 406 ? -15.891 -15.195 -14.414 1 95.88 406 LEU A O 1
ATOM 3202 N N . GLU A 1 407 ? -15.938 -13.203 -15.453 1 93.81 407 GLU A N 1
ATOM 3203 C CA . GLU A 1 407 ? -14.492 -13.016 -15.359 1 93.81 407 GLU A CA 1
ATOM 3204 C C . GLU A 1 407 ? -14.141 -11.93 -14.344 1 93.81 407 GLU A C 1
ATOM 3206 O O . GLU A 1 407 ? -14.703 -10.836 -14.383 1 93.81 407 GLU A O 1
ATOM 3211 N N . PHE A 1 408 ? -13.219 -12.32 -13.469 1 89.25 408 PHE A N 1
ATOM 3212 C CA . PHE A 1 408 ? -12.742 -11.383 -12.461 1 89.25 408 PHE A CA 1
ATOM 3213 C C . PHE A 1 408 ? -11.219 -11.266 -12.508 1 89.25 408 PHE A C 1
ATOM 3215 O O . PHE A 1 408 ? -10.531 -12.234 -12.828 1 89.25 408 PHE A O 1
ATOM 3222 N N . THR A 1 409 ? -10.781 -10.07 -12.164 1 81.19 409 THR A N 1
ATOM 3223 C CA . THR A 1 409 ? -9.336 -9.922 -12.062 1 81.19 409 THR A CA 1
ATOM 3224 C C . THR A 1 409 ? -8.836 -10.383 -10.688 1 81.19 409 THR A C 1
ATOM 3226 O O . THR A 1 409 ? -9.602 -10.391 -9.719 1 81.19 409 THR A O 1
ATOM 3229 N N . GLU A 1 410 ? -7.582 -10.773 -10.648 1 78.44 410 GLU A N 1
ATOM 3230 C CA . GLU A 1 410 ? -6.977 -11.188 -9.383 1 78.44 410 GLU A CA 1
ATOM 3231 C C . GLU A 1 410 ? -7.027 -10.062 -8.359 1 78.44 410 GLU A C 1
ATOM 3233 O O . GLU A 1 410 ? -7.266 -10.305 -7.172 1 78.44 410 GLU A O 1
ATOM 3238 N N . ARG A 1 411 ? -6.844 -8.914 -8.734 1 69.38 411 ARG A N 1
ATOM 3239 C CA . ARG A 1 411 ? -6.809 -7.742 -7.863 1 69.38 411 ARG A CA 1
ATOM 3240 C C . ARG A 1 411 ? -8.141 -7.547 -7.148 1 69.38 411 ARG A C 1
ATOM 3242 O O . ARG A 1 411 ? -8.172 -7.277 -5.949 1 69.38 411 ARG A O 1
ATOM 3249 N N . THR A 1 412 ? -9.133 -7.641 -7.883 1 70.25 412 THR A N 1
ATOM 3250 C CA . THR A 1 412 ? -10.469 -7.43 -7.324 1 70.25 412 THR A CA 1
ATOM 3251 C C . THR A 1 412 ? -10.805 -8.516 -6.309 1 70.25 412 THR A C 1
ATOM 3253 O O . THR A 1 412 ? -11.477 -8.25 -5.309 1 70.25 412 THR A O 1
ATOM 3256 N N . CYS A 1 413 ? -10.352 -9.688 -6.578 1 75.5 413 CYS A N 1
ATOM 3257 C CA . CYS A 1 413 ? -10.633 -10.812 -5.691 1 75.5 413 CYS A CA 1
ATOM 3258 C C . CYS A 1 413 ? -9.906 -10.648 -4.359 1 75.5 413 CYS A C 1
ATOM 3260 O O . CYS A 1 413 ? -10.445 -10.992 -3.309 1 75.5 413 CYS A O 1
ATOM 3262 N N . LEU A 1 414 ? -8.734 -10.047 -4.457 1 67.44 414 LEU A N 1
ATOM 3263 C CA . LEU A 1 414 ? -7.891 -9.922 -3.273 1 67.44 414 LEU A CA 1
ATOM 3264 C C . LEU A 1 414 ? -8.305 -8.719 -2.436 1 67.44 414 LEU A C 1
ATOM 3266 O O . LEU A 1 414 ? -8.148 -8.719 -1.213 1 67.44 414 LEU A O 1
ATOM 3270 N N . ALA A 1 415 ? -8.82 -7.695 -3.064 1 62.06 415 ALA A N 1
ATOM 3271 C CA . ALA A 1 415 ? -9.164 -6.449 -2.381 1 62.06 415 ALA A CA 1
ATOM 3272 C C . ALA A 1 415 ? -10.234 -6.688 -1.319 1 62.06 415 ALA A C 1
ATOM 3274 O O . ALA A 1 415 ? -10.18 -6.113 -0.23 1 62.06 415 ALA A O 1
ATOM 3275 N N . GLU A 1 416 ? -11.219 -7.527 -1.542 1 66.38 416 GLU A N 1
ATOM 3276 C CA . GLU A 1 416 ? -12.289 -7.859 -0.609 1 66.38 416 GLU A CA 1
ATOM 3277 C C . GLU A 1 416 ? -12.492 -9.367 -0.517 1 66.38 416 GLU A C 1
ATOM 3279 O O . GLU A 1 416 ? -13.531 -9.883 -0.922 1 66.38 416 GLU A O 1
ATOM 3284 N N . GLN A 1 417 ? -11.641 -9.969 0.143 1 71.38 417 GLN A N 1
ATOM 3285 C CA . GLN A 1 417 ? -11.602 -11.422 0.115 1 71.38 417 GLN A CA 1
ATOM 3286 C C . GLN A 1 417 ? -12.859 -12.023 0.729 1 71.38 417 GLN A C 1
ATOM 3288 O O . GLN A 1 417 ? -13.414 -12.992 0.206 1 71.38 417 GLN A O 1
ATOM 3293 N N . MET A 1 418 ? -13.312 -11.422 1.804 1 70.88 418 MET A N 1
ATOM 3294 C CA . MET A 1 418 ? -14.484 -11.977 2.477 1 70.88 418 MET A CA 1
ATOM 3295 C C . MET A 1 418 ? -15.734 -11.836 1.606 1 70.88 418 MET A C 1
ATOM 3297 O O . MET A 1 418 ? -16.484 -12.789 1.442 1 70.88 418 MET A O 1
ATOM 3301 N N . VAL A 1 419 ? -15.898 -10.695 1.124 1 76.75 419 VAL A N 1
ATOM 3302 C CA . VAL A 1 419 ? -17.047 -10.445 0.254 1 76.75 419 VAL A CA 1
ATOM 3303 C C . VAL A 1 419 ? -16.953 -11.328 -0.989 1 76.75 419 VAL A C 1
ATOM 3305 O O . VAL A 1 419 ? -17.953 -11.898 -1.429 1 76.75 419 VAL A O 1
ATOM 3308 N N . THR A 1 420 ? -15.773 -11.43 -1.5 1 86 420 THR A N 1
ATOM 3309 C CA . THR A 1 420 ? -15.547 -12.227 -2.701 1 86 420 THR A CA 1
ATOM 3310 C C . THR A 1 420 ? -15.906 -13.688 -2.455 1 86 420 THR A C 1
ATOM 3312 O O . THR A 1 420 ? -16.562 -14.32 -3.287 1 86 420 THR A O 1
ATOM 3315 N N . SER A 1 421 ? -15.5 -14.141 -1.364 1 88 421 SER A N 1
ATOM 3316 C CA . SER A 1 421 ? -15.789 -15.539 -1.039 1 88 421 SER A CA 1
ATOM 3317 C C . SER A 1 421 ? -17.281 -15.797 -0.979 1 88 421 SER A C 1
ATOM 3319 O O . SER A 1 421 ? -17.766 -16.781 -1.528 1 88 421 SER A O 1
ATOM 3321 N N . GLU A 1 422 ? -17.969 -14.953 -0.322 1 90.12 422 GLU A N 1
ATOM 3322 C CA . GLU A 1 422 ? -19.406 -15.094 -0.195 1 90.12 422 GLU A CA 1
ATOM 3323 C C . GLU A 1 422 ? -20.094 -15.016 -1.558 1 90.12 422 GLU A C 1
ATOM 3325 O O . GLU A 1 422 ? -20.953 -15.852 -1.878 1 90.12 422 GLU A O 1
ATOM 3330 N N . VAL A 1 423 ? -19.734 -14.133 -2.297 1 93.06 423 VAL A N 1
ATOM 3331 C CA . VAL A 1 423 ? -20.344 -13.891 -3.604 1 93.06 423 VAL A CA 1
ATOM 3332 C C . VAL A 1 423 ? -20.016 -15.055 -4.539 1 93.06 423 VAL A C 1
ATOM 3334 O O . VAL A 1 423 ? -20.906 -15.57 -5.227 1 93.06 423 VAL A O 1
ATOM 3337 N N . PHE A 1 424 ? -18.844 -15.484 -4.551 1 95.31 424 PHE A N 1
ATOM 3338 C CA . PHE A 1 424 ? -18.406 -16.562 -5.438 1 95.31 424 PHE A CA 1
ATOM 3339 C C . PHE A 1 424 ? -19.109 -17.859 -5.094 1 95.31 424 PHE A C 1
ATOM 3341 O O . PHE A 1 424 ? -19.5 -18.609 -5.984 1 95.31 424 PHE A O 1
ATOM 3348 N N . GLU A 1 425 ? -19.25 -18.078 -3.871 1 95.25 425 GLU A N 1
ATOM 3349 C CA . GLU A 1 425 ? -19.938 -19.297 -3.443 1 95.25 425 GLU A CA 1
ATOM 3350 C C . GLU A 1 425 ? -21.391 -19.297 -3.914 1 95.25 425 GLU A C 1
ATOM 3352 O O . GLU A 1 425 ? -21.891 -20.328 -4.402 1 95.25 425 GLU A O 1
ATOM 3357 N N . ARG A 1 426 ? -22.016 -18.25 -3.732 1 96.31 426 ARG A N 1
ATOM 3358 C CA . ARG A 1 426 ? -23.406 -18.141 -4.16 1 96.31 426 ARG A CA 1
ATOM 3359 C C . ARG A 1 426 ? -23.531 -18.297 -5.672 1 96.31 426 ARG A C 1
ATOM 3361 O O . ARG A 1 426 ? -24.438 -18.984 -6.156 1 96.31 426 ARG A O 1
ATOM 3368 N N . LEU A 1 427 ? -22.656 -17.703 -6.34 1 96.44 427 LEU A N 1
ATOM 3369 C CA . LEU A 1 427 ? -22.672 -17.781 -7.797 1 96.44 427 LEU A CA 1
ATOM 3370 C C . LEU A 1 427 ? -22.391 -19.203 -8.266 1 96.44 427 LEU A C 1
ATOM 3372 O O . LEU A 1 427 ? -23.047 -19.703 -9.18 1 96.44 427 LEU A O 1
ATOM 3376 N N . SER A 1 428 ? -21.453 -19.766 -7.656 1 96 428 SER A N 1
ATOM 3377 C CA . SER A 1 428 ? -21.094 -21.141 -7.996 1 96 428 SER A CA 1
ATOM 3378 C C . SER A 1 428 ? -22.266 -22.094 -7.727 1 96 428 SER A C 1
ATOM 3380 O O . SER A 1 428 ? -22.531 -23 -8.516 1 96 428 SER A O 1
ATOM 3382 N N . THR A 1 429 ? -22.906 -21.891 -6.68 1 95.81 429 THR A N 1
ATOM 3383 C CA . THR A 1 429 ? -24.047 -22.719 -6.312 1 95.81 429 THR A CA 1
ATOM 3384 C C . THR A 1 429 ? -25.156 -22.578 -7.34 1 95.81 429 THR A C 1
ATOM 3386 O O . THR A 1 429 ? -25.891 -23.547 -7.609 1 95.81 429 THR A O 1
ATOM 3389 N N . MET A 1 430 ? -25.25 -21.453 -7.945 1 96 430 MET A N 1
ATOM 3390 C CA . MET A 1 430 ? -26.234 -21.203 -8.984 1 96 430 MET A CA 1
ATOM 3391 C C . MET A 1 430 ? -25.875 -21.922 -10.281 1 96 430 MET A C 1
ATOM 3393 O O . MET A 1 430 ? -26.719 -22.078 -11.164 1 96 430 MET A O 1
ATOM 3397 N N . GLY A 1 431 ? -24.609 -22.312 -10.336 1 96.06 431 GLY A N 1
ATOM 3398 C CA . GLY A 1 431 ? -24.156 -23 -11.531 1 96.06 431 GLY A CA 1
ATOM 3399 C C . GLY A 1 431 ? -23.375 -22.109 -12.484 1 96.06 431 GLY A C 1
ATOM 3400 O O . GLY A 1 431 ? -23.062 -22.516 -13.602 1 96.06 431 GLY A O 1
ATOM 3401 N N . ILE A 1 432 ? -23.062 -20.922 -12.07 1 96.12 432 ILE A N 1
ATOM 3402 C CA . ILE A 1 432 ? -22.297 -19.984 -12.891 1 96.12 432 ILE A CA 1
ATOM 3403 C C . ILE A 1 432 ? -20.812 -20.328 -12.812 1 96.12 432 ILE A C 1
ATOM 3405 O O . ILE A 1 432 ? -20.297 -20.656 -11.75 1 96.12 432 ILE A O 1
ATOM 3409 N N . LYS A 1 433 ? -20.188 -20.219 -13.938 1 95.62 433 LYS A N 1
ATOM 3410 C CA . LYS A 1 433 ? -18.766 -20.5 -13.984 1 95.62 433 LYS A CA 1
ATOM 3411 C C . LYS A 1 433 ? -17.938 -19.234 -13.742 1 95.62 433 LYS A C 1
ATOM 3413 O O . LYS A 1 433 ? -18.203 -18.203 -14.344 1 95.62 433 LYS A O 1
ATOM 3418 N N . LEU A 1 434 ? -17 -19.359 -12.898 1 95.88 434 LEU A N 1
ATOM 3419 C CA . LEU A 1 434 ? -16.172 -18.234 -12.523 1 95.88 434 LEU A CA 1
ATOM 3420 C C . LEU A 1 434 ? -14.773 -18.359 -13.133 1 95.88 434 LEU A C 1
ATOM 3422 O O . LEU A 1 434 ? -14.172 -19.438 -13.094 1 95.88 434 LEU A O 1
ATOM 3426 N N . CYS A 1 435 ? -14.352 -17.266 -13.695 1 95 435 CYS A N 1
ATOM 3427 C CA . CYS A 1 435 ? -13.062 -17.234 -14.383 1 95 435 CYS A CA 1
ATOM 3428 C C . CYS A 1 435 ? -12.18 -16.125 -13.836 1 95 435 CYS A C 1
ATOM 3430 O O . CYS A 1 435 ? -12.672 -15.023 -13.555 1 95 435 CYS A O 1
ATOM 3432 N N . ILE A 1 436 ? -10.883 -16.438 -13.688 1 92.38 436 ILE A N 1
ATOM 3433 C CA . ILE A 1 436 ? -9.922 -15.414 -13.32 1 92.38 436 ILE A CA 1
ATOM 3434 C C . ILE A 1 436 ? -9.234 -14.875 -14.578 1 92.38 436 ILE A C 1
ATOM 3436 O O . ILE A 1 436 ? -8.602 -15.633 -15.32 1 92.38 436 ILE A O 1
ATOM 3440 N N . ASP A 1 437 ? -9.375 -13.555 -14.719 1 89.44 437 ASP A N 1
ATOM 3441 C CA . ASP A 1 437 ? -8.773 -12.883 -15.867 1 89.44 437 ASP A CA 1
ATOM 3442 C C . ASP A 1 437 ? -7.34 -12.445 -15.562 1 89.44 437 ASP A C 1
ATOM 3444 O O . ASP A 1 437 ? -7.02 -12.109 -14.414 1 89.44 437 ASP A O 1
ATOM 3448 N N . ASP A 1 438 ? -6.5 -12.477 -16.609 1 82.12 438 ASP A N 1
ATOM 3449 C CA . ASP A 1 438 ? -5.105 -12.062 -16.516 1 82.12 438 ASP A CA 1
ATOM 3450 C C . ASP A 1 438 ? -4.41 -12.742 -15.336 1 82.12 438 ASP A C 1
ATOM 3452 O O . ASP A 1 438 ? -3.814 -12.07 -14.484 1 82.12 438 ASP A O 1
ATOM 3456 N N . PHE A 1 439 ? -4.484 -14 -15.344 1 85.38 439 PHE A N 1
ATOM 3457 C CA . PHE A 1 439 ? -3.951 -14.805 -14.25 1 85.38 439 PHE A CA 1
ATOM 3458 C C . PHE A 1 439 ? -2.449 -14.586 -14.102 1 85.38 439 PHE A C 1
ATOM 3460 O O . PHE A 1 439 ? -1.714 -14.609 -15.086 1 85.38 439 PHE A O 1
ATOM 3467 N N . CYS A 1 440 ? -1.972 -14.273 -12.922 1 75.94 440 CYS A N 1
ATOM 3468 C CA . CYS A 1 440 ? -0.587 -14.141 -12.477 1 75.94 440 CYS A CA 1
ATOM 3469 C C . CYS A 1 440 ? 0.044 -12.875 -13.039 1 75.94 440 CYS A C 1
ATOM 3471 O O . CYS A 1 440 ? 1.27 -12.75 -13.078 1 75.94 440 CYS A O 1
ATOM 3473 N N . SER A 1 441 ? -0.746 -11.969 -13.656 1 67.62 441 SER A N 1
ATOM 3474 C CA . SER A 1 441 ? -0.186 -10.734 -14.188 1 67.62 441 SER A CA 1
ATOM 3475 C C . SER A 1 441 ? 0.018 -9.695 -13.094 1 67.62 441 SER A C 1
ATOM 3477 O O . SER A 1 441 ? 0.808 -8.766 -13.25 1 67.62 441 SER A O 1
ATOM 3479 N N . GLU A 1 442 ? -0.665 -9.945 -12.102 1 62.62 442 GLU A N 1
ATOM 3480 C CA . GLU A 1 442 ? -0.564 -8.992 -11.008 1 62.62 442 GLU A CA 1
ATOM 3481 C C . GLU A 1 442 ? 0.274 -9.555 -9.859 1 62.62 442 GLU A C 1
ATOM 3483 O O . GLU A 1 442 ? 0.714 -10.703 -9.914 1 62.62 442 GLU A O 1
ATOM 3488 N N . ASN A 1 443 ? 0.647 -8.68 -9.016 1 58.78 443 ASN A N 1
ATOM 3489 C CA . ASN A 1 443 ? 1.536 -9.016 -7.91 1 58.78 443 ASN A CA 1
ATOM 3490 C C . ASN A 1 443 ? 0.818 -9.844 -6.844 1 58.78 443 ASN A C 1
ATOM 3492 O O . ASN A 1 443 ? 0.876 -9.516 -5.656 1 58.78 443 ASN A O 1
ATOM 3496 N N . SER A 1 444 ? 0.088 -10.914 -7.379 1 62.91 444 SER A N 1
ATOM 3497 C CA . SER A 1 444 ? -0.583 -11.703 -6.355 1 62.91 444 SER A CA 1
ATOM 3498 C C . SER A 1 444 ? -0.284 -13.195 -6.52 1 62.91 444 SER A C 1
ATOM 3500 O O . SER A 1 444 ? -0.073 -13.672 -7.637 1 62.91 444 SER A O 1
ATOM 3502 N N . SER A 1 445 ? -0.253 -13.797 -5.332 1 69.69 445 SER A N 1
ATOM 3503 C CA . SER A 1 445 ? -0.047 -15.242 -5.312 1 69.69 445 SER A CA 1
ATOM 3504 C C . SER A 1 445 ? -1.309 -15.984 -5.734 1 69.69 445 SER A C 1
ATOM 3506 O O . SER A 1 445 ? -2.422 -15.562 -5.41 1 69.69 445 SER A O 1
ATOM 3508 N N . PHE A 1 446 ? -1.096 -17.125 -6.465 1 77.69 446 PHE A N 1
ATOM 3509 C CA . PHE A 1 446 ? -2.236 -17.906 -6.941 1 77.69 446 PHE A CA 1
ATOM 3510 C C . PHE A 1 446 ? -2.828 -18.734 -5.812 1 77.69 446 PHE A C 1
ATOM 3512 O O . PHE A 1 446 ? -3.939 -19.25 -5.934 1 77.69 446 PHE A O 1
ATOM 3519 N N . ILE A 1 447 ? -2.203 -18.906 -4.746 1 78.62 447 ILE A N 1
ATOM 3520 C CA . ILE A 1 447 ? -2.602 -19.812 -3.674 1 78.62 447 ILE A CA 1
ATOM 3521 C C . ILE A 1 447 ? -3.949 -19.375 -3.105 1 78.62 447 ILE A C 1
ATOM 3523 O O . ILE A 1 447 ? -4.809 -20.203 -2.809 1 78.62 447 ILE A O 1
ATOM 3527 N N . TYR A 1 448 ? -4.145 -18.141 -2.971 1 77.44 448 TYR A N 1
ATOM 3528 C CA . TYR A 1 448 ? -5.395 -17.641 -2.406 1 77.44 448 TYR A CA 1
ATOM 3529 C C . TYR A 1 448 ? -6.574 -18 -3.305 1 77.44 448 TYR A C 1
ATOM 3531 O O . TYR A 1 448 ? -7.699 -18.156 -2.826 1 77.44 448 TYR A O 1
ATOM 3539 N N . LEU A 1 449 ? -6.309 -18.094 -4.527 1 84.62 449 LEU A N 1
ATOM 3540 C CA . LEU A 1 449 ? -7.363 -18.375 -5.492 1 84.62 449 LEU A CA 1
ATOM 3541 C C . LEU A 1 449 ? -7.918 -19.781 -5.301 1 84.62 449 LEU A C 1
ATOM 3543 O O . LEU A 1 449 ? -9.031 -20.078 -5.742 1 84.62 449 LEU A O 1
ATOM 3547 N N . THR A 1 450 ? -7.148 -20.625 -4.688 1 87.25 450 THR A N 1
ATOM 3548 C CA . THR A 1 450 ? -7.586 -22 -4.453 1 87.25 450 THR A CA 1
ATOM 3549 C C . THR A 1 450 ? -8.734 -22.031 -3.445 1 87.25 450 THR A C 1
ATOM 3551 O O . THR A 1 450 ? -9.422 -23.047 -3.318 1 87.25 450 THR A O 1
ATOM 3554 N N . ASP A 1 451 ? -8.953 -20.984 -2.762 1 85.75 451 ASP A N 1
ATOM 3555 C CA . ASP A 1 451 ? -10.039 -20.891 -1.784 1 85.75 451 ASP A CA 1
ATOM 3556 C C . ASP A 1 451 ? -11.352 -20.516 -2.457 1 85.75 451 ASP A C 1
ATOM 3558 O O . ASP A 1 451 ? -12.414 -20.562 -1.828 1 85.75 451 ASP A O 1
ATOM 3562 N N . PHE A 1 452 ? -11.281 -20.188 -3.666 1 90.06 452 PHE A N 1
ATOM 3563 C CA . PHE A 1 452 ? -12.469 -19.812 -4.418 1 90.06 452 PHE A CA 1
ATOM 3564 C C . PHE A 1 452 ? -12.906 -20.922 -5.359 1 90.06 452 PHE A C 1
ATOM 3566 O O . PHE A 1 452 ? -12.07 -21.703 -5.828 1 90.06 452 PHE A O 1
ATOM 3573 N N . PRO A 1 453 ? -14.164 -20.969 -5.566 1 93.19 453 PRO A N 1
ATOM 3574 C CA . PRO A 1 453 ? -14.648 -21.969 -6.52 1 93.19 453 PRO A CA 1
ATOM 3575 C C . PRO A 1 453 ? -14.469 -21.531 -7.973 1 93.19 453 PRO A C 1
ATOM 3577 O O . PRO A 1 453 ? -15.445 -21.375 -8.711 1 93.19 453 PRO A O 1
ATOM 3580 N N . ILE A 1 454 ? -13.266 -21.469 -8.367 1 91.81 454 ILE A N 1
ATOM 3581 C CA . ILE A 1 454 ? -12.922 -21.031 -9.719 1 91.81 454 ILE A CA 1
ATOM 3582 C C . ILE A 1 454 ? -12.828 -22.25 -10.641 1 91.81 454 ILE A C 1
ATOM 3584 O O . ILE A 1 454 ? -12.398 -23.328 -10.219 1 91.81 454 ILE A O 1
ATOM 3588 N N . GLU A 1 455 ? -13.234 -21.984 -11.906 1 91.88 455 GLU A N 1
ATOM 3589 C CA . GLU A 1 455 ? -13.203 -23.078 -12.867 1 91.88 455 GLU A CA 1
ATOM 3590 C C . GLU A 1 455 ? -12.219 -22.812 -14 1 91.88 455 GLU A C 1
ATOM 3592 O O . GLU A 1 455 ? -11.641 -23.734 -14.562 1 91.88 455 GLU A O 1
ATOM 3597 N N . ASN A 1 456 ? -12.094 -21.562 -14.273 1 93.38 456 ASN A N 1
ATOM 3598 C CA . ASN A 1 456 ? -11.289 -21.188 -15.43 1 93.38 456 ASN A CA 1
ATOM 3599 C C . ASN A 1 456 ? -10.289 -20.078 -15.086 1 93.38 456 ASN A C 1
ATOM 3601 O O . ASN A 1 456 ? -10.555 -19.25 -14.211 1 93.38 456 ASN A O 1
ATOM 3605 N N . ILE A 1 457 ? -9.156 -20.156 -15.742 1 93.62 457 ILE A N 1
ATOM 3606 C CA . ILE A 1 457 ? -8.203 -19.062 -15.68 1 93.62 457 ILE A CA 1
ATOM 3607 C C . ILE A 1 457 ? -7.828 -18.609 -17.094 1 93.62 457 ILE A C 1
ATOM 3609 O O . ILE A 1 457 ? -7.801 -19.422 -18.016 1 93.62 457 ILE A O 1
ATOM 3613 N N . LYS A 1 458 ? -7.711 -17.406 -17.297 1 95.25 458 LYS A N 1
ATOM 3614 C CA . LYS A 1 458 ? -7.305 -16.859 -18.594 1 95.25 458 LYS A CA 1
ATOM 3615 C C . LYS A 1 458 ? -5.844 -16.406 -18.562 1 95.25 458 LYS A C 1
ATOM 3617 O O . LYS A 1 458 ? -5.449 -15.617 -17.703 1 95.25 458 LYS A O 1
ATOM 3622 N N . VAL A 1 459 ? -5.047 -16.938 -19.516 1 92.62 459 VAL A N 1
ATOM 3623 C CA . VAL A 1 459 ? -3.65 -16.531 -19.641 1 92.62 459 VAL A CA 1
ATOM 3624 C C . VAL A 1 459 ? -3.566 -15.164 -20.297 1 92.62 459 VAL A C 1
ATOM 3626 O O . VAL A 1 459 ? -4.203 -14.93 -21.328 1 92.62 459 VAL A O 1
ATOM 3629 N N . GLU A 1 460 ? -2.742 -14.383 -19.766 1 87.31 460 GLU A N 1
ATOM 3630 C CA . GLU A 1 460 ? -2.648 -12.992 -20.203 1 87.31 460 GLU A CA 1
ATOM 3631 C C . GLU A 1 460 ? -2.086 -12.906 -21.625 1 87.31 460 GLU A C 1
ATOM 3633 O O . GLU A 1 460 ? -1.174 -13.656 -21.984 1 87.31 460 GLU A O 1
ATOM 3638 N N . LYS A 1 461 ? -2.555 -11.945 -22.328 1 89.31 461 LYS A N 1
ATOM 3639 C CA . LYS A 1 461 ? -2.281 -11.773 -23.766 1 89.31 461 LYS A CA 1
ATOM 3640 C C . LYS A 1 461 ? -0.799 -11.508 -24 1 89.31 461 LYS A C 1
ATOM 3642 O O . LYS A 1 461 ? -0.234 -11.992 -24.984 1 89.31 461 LYS A O 1
ATOM 3647 N N . SER A 1 462 ? -0.134 -10.812 -23.188 1 86.12 462 SER A N 1
ATOM 3648 C CA . SER A 1 462 ? 1.254 -10.422 -23.406 1 86.12 462 SER A CA 1
ATOM 3649 C C . SER A 1 462 ? 2.18 -11.633 -23.406 1 86.12 462 SER A C 1
ATOM 3651 O O . SER A 1 462 ? 3.217 -11.625 -24.078 1 86.12 462 SER A O 1
ATOM 3653 N N . PHE A 1 463 ? 1.808 -12.656 -22.766 1 88.38 463 PHE A N 1
ATOM 3654 C CA . PHE A 1 463 ? 2.613 -13.867 -22.719 1 88.38 463 PHE A CA 1
ATOM 3655 C C . PHE A 1 463 ? 2.387 -14.703 -23.984 1 88.38 463 PHE A C 1
ATOM 3657 O O . PHE A 1 463 ? 3.326 -15.297 -24.516 1 88.38 463 PHE A O 1
ATOM 3664 N N . VAL A 1 464 ? 1.206 -14.68 -24.438 1 92.81 464 VAL A N 1
ATOM 3665 C CA . VAL A 1 464 ? 0.805 -15.531 -25.547 1 92.81 464 VAL A CA 1
ATOM 3666 C C . VAL A 1 464 ? 1.303 -14.93 -26.859 1 92.81 464 VAL A C 1
ATOM 3668 O O . VAL A 1 464 ? 1.715 -15.648 -27.766 1 92.81 464 VAL A O 1
ATOM 3671 N N . LEU A 1 465 ? 1.295 -13.617 -26.922 1 90.31 465 LEU A N 1
ATOM 3672 C CA . LEU A 1 465 ? 1.69 -12.914 -28.141 1 90.31 465 LEU A CA 1
ATOM 3673 C C . LEU A 1 465 ? 3.125 -13.258 -28.516 1 90.31 465 LEU A C 1
ATOM 3675 O O . LEU A 1 465 ? 3.453 -13.336 -29.703 1 90.31 465 LEU A O 1
ATOM 3679 N N . LYS A 1 466 ? 3.959 -13.531 -27.562 1 87.56 466 LYS A N 1
ATOM 3680 C CA . LYS A 1 466 ? 5.379 -13.766 -27.828 1 87.56 466 LYS A CA 1
ATOM 3681 C C . LYS A 1 466 ? 5.754 -15.219 -27.562 1 87.56 466 LYS A C 1
ATOM 3683 O O . LYS A 1 466 ? 6.938 -15.555 -27.469 1 87.56 466 LYS A O 1
ATOM 3688 N N . ILE A 1 467 ? 4.789 -16.047 -27.5 1 91.69 467 ILE A N 1
ATOM 3689 C CA . ILE A 1 467 ? 5.008 -17.422 -27.047 1 91.69 467 ILE A CA 1
ATOM 3690 C C . ILE A 1 467 ? 5.895 -18.156 -28.062 1 91.69 467 ILE A C 1
ATOM 3692 O O . ILE A 1 467 ? 6.695 -19.016 -27.672 1 91.69 467 ILE A O 1
ATOM 3696 N N . ALA A 1 468 ? 5.789 -17.812 -29.344 1 88.62 468 ALA A N 1
ATOM 3697 C CA . ALA A 1 468 ? 6.535 -18.516 -30.375 1 88.62 468 ALA A CA 1
ATOM 3698 C C . ALA A 1 468 ? 7.941 -17.938 -30.531 1 88.62 468 ALA A C 1
ATOM 3700 O O . ALA A 1 468 ? 8.859 -18.625 -30.984 1 88.62 468 ALA A O 1
ATOM 3701 N N . LYS A 1 469 ? 8.148 -16.75 -30.156 1 89.69 469 LYS A N 1
ATOM 3702 C CA . LYS A 1 469 ? 9.406 -16.062 -30.422 1 89.69 469 LYS A CA 1
ATOM 3703 C C . LYS A 1 469 ? 10.25 -15.93 -29.156 1 89.69 469 LYS A C 1
ATOM 3705 O O . LYS A 1 469 ? 11.469 -15.742 -29.234 1 89.69 469 LYS A O 1
ATOM 3710 N N . ASP A 1 470 ? 9.617 -16.047 -28.109 1 91.19 470 ASP A N 1
ATOM 3711 C CA . ASP A 1 470 ? 10.297 -15.844 -26.828 1 91.19 470 ASP A CA 1
ATOM 3712 C C . ASP A 1 470 ? 10.227 -17.109 -25.969 1 91.19 470 ASP A C 1
ATOM 3714 O O . ASP A 1 470 ? 9.18 -17.406 -25.391 1 91.19 470 ASP A O 1
ATOM 3718 N N . ALA A 1 471 ? 11.297 -17.703 -25.781 1 90 471 ALA A N 1
ATOM 3719 C CA . ALA A 1 471 ? 11.352 -18.969 -25.047 1 90 471 ALA A CA 1
ATOM 3720 C C . ALA A 1 471 ? 10.93 -18.781 -23.594 1 90 471 ALA A C 1
ATOM 3722 O O . ALA A 1 471 ? 10.312 -19.672 -23 1 90 471 ALA A O 1
ATOM 3723 N N . LYS A 1 472 ? 11.312 -17.734 -23.078 1 88.56 472 LYS A N 1
ATOM 3724 C CA . LYS A 1 472 ? 10.938 -17.453 -21.688 1 88.56 472 LYS A CA 1
ATOM 3725 C C . LYS A 1 472 ? 9.422 -17.344 -21.547 1 88.56 472 LYS A C 1
ATOM 3727 O O . LYS A 1 472 ? 8.836 -17.891 -20.609 1 88.56 472 LYS A O 1
ATOM 3732 N N . LYS A 1 473 ? 8.875 -16.656 -22.406 1 89.62 473 LYS A N 1
ATOM 3733 C CA . LYS A 1 473 ? 7.418 -16.5 -22.375 1 89.62 473 LYS A CA 1
ATOM 3734 C C . LYS A 1 473 ? 6.723 -17.844 -22.594 1 89.62 473 LYS A C 1
ATOM 3736 O O . LYS A 1 473 ? 5.695 -18.125 -21.984 1 89.62 473 LYS A O 1
ATOM 3741 N N . ALA A 1 474 ? 7.254 -18.594 -23.484 1 92.38 474 ALA A N 1
ATOM 3742 C CA . ALA A 1 474 ? 6.711 -19.938 -23.719 1 92.38 474 ALA A CA 1
ATOM 3743 C C . ALA A 1 474 ? 6.742 -20.766 -22.453 1 92.38 474 ALA A C 1
ATOM 3745 O O . ALA A 1 474 ? 5.777 -21.469 -22.141 1 92.38 474 ALA A O 1
ATOM 3746 N N . LYS A 1 475 ? 7.793 -20.672 -21.75 1 92.56 475 LYS A N 1
ATOM 3747 C CA . LYS A 1 475 ? 7.941 -21.438 -20.516 1 92.56 475 LYS A CA 1
ATOM 3748 C C . LYS A 1 475 ? 6.945 -20.953 -19.453 1 92.56 475 LYS A C 1
ATOM 3750 O O . LYS A 1 475 ? 6.422 -21.766 -18.688 1 92.56 475 LYS A O 1
ATOM 3755 N N . ILE A 1 476 ? 6.758 -19.719 -19.422 1 91.19 476 ILE A N 1
ATOM 3756 C CA . ILE A 1 476 ? 5.809 -19.141 -18.469 1 91.19 476 ILE A CA 1
ATOM 3757 C C . ILE A 1 476 ? 4.402 -19.656 -18.781 1 91.19 476 ILE A C 1
ATOM 3759 O O . ILE A 1 476 ? 3.688 -20.094 -17.875 1 91.19 476 ILE A O 1
ATOM 3763 N N . VAL A 1 477 ? 4.051 -19.625 -20.031 1 93.88 477 VAL A N 1
ATOM 3764 C CA . VAL A 1 477 ? 2.727 -20.094 -20.422 1 93.88 477 VAL A CA 1
ATOM 3765 C C . VAL A 1 477 ? 2.586 -21.578 -20.109 1 93.88 477 VAL A C 1
ATOM 3767 O O . VAL A 1 477 ? 1.557 -22 -19.578 1 93.88 477 VAL A O 1
ATOM 3770 N N . GLU A 1 478 ? 3.572 -22.281 -20.422 1 94.62 478 GLU A N 1
ATOM 3771 C CA . GLU A 1 478 ? 3.572 -23.703 -20.094 1 94.62 478 GLU A CA 1
ATOM 3772 C C . GLU A 1 478 ? 3.365 -23.922 -18.594 1 94.62 478 GLU A C 1
ATOM 3774 O O . GLU A 1 478 ? 2.566 -24.766 -18.188 1 94.62 478 GLU A O 1
ATOM 3779 N N . ALA A 1 479 ? 4.078 -23.188 -17.828 1 92.69 479 ALA A N 1
ATOM 3780 C CA . ALA A 1 479 ? 3.967 -23.297 -16.375 1 92.69 479 ALA A CA 1
ATOM 3781 C C . ALA A 1 479 ? 2.551 -22.984 -15.906 1 92.69 479 ALA A C 1
ATOM 3783 O O . ALA A 1 479 ? 2.002 -23.672 -15.047 1 92.69 479 ALA A O 1
ATOM 3784 N N . ILE A 1 480 ? 1.991 -21.984 -16.453 1 92.25 480 ILE A N 1
ATOM 3785 C CA . ILE A 1 480 ? 0.65 -21.547 -16.078 1 92.25 480 ILE A CA 1
ATOM 3786 C C . ILE A 1 480 ? -0.362 -22.641 -16.438 1 92.25 480 ILE A C 1
ATOM 3788 O O . ILE A 1 480 ? -1.233 -22.984 -15.648 1 92.25 480 ILE A O 1
ATOM 3792 N N . VAL A 1 481 ? -0.243 -23.141 -17.625 1 93.81 481 VAL A N 1
ATOM 3793 C CA . VAL A 1 481 ? -1.158 -24.172 -18.109 1 93.81 481 VAL A CA 1
ATOM 3794 C C . VAL A 1 481 ? -1.06 -25.422 -17.234 1 93.81 481 VAL A C 1
ATOM 3796 O O . VAL A 1 481 ? -2.078 -25.953 -16.797 1 93.81 481 VAL A O 1
ATOM 3799 N N . LYS A 1 482 ? 0.097 -25.797 -16.922 1 92.81 482 LYS A N 1
ATOM 3800 C CA . LYS A 1 482 ? 0.302 -26.969 -16.078 1 92.81 482 LYS A CA 1
ATOM 3801 C C . LYS A 1 482 ? -0.217 -26.734 -14.672 1 92.81 482 LYS A C 1
ATOM 3803 O O . LYS A 1 482 ? -0.796 -27.641 -14.055 1 92.81 482 LYS A O 1
ATOM 3808 N N . LEU A 1 483 ? 0.053 -25.609 -14.195 1 92.19 483 LEU A N 1
ATOM 3809 C CA . LEU A 1 483 ? -0.456 -25.234 -12.875 1 92.19 483 LEU A CA 1
ATOM 3810 C C . LEU A 1 483 ? -1.978 -25.328 -12.836 1 92.19 483 LEU A C 1
ATOM 3812 O O . LEU A 1 483 ? -2.547 -25.906 -11.906 1 92.19 483 LEU A O 1
ATOM 3816 N N . ALA A 1 484 ? -2.59 -24.75 -13.812 1 93.12 484 ALA A N 1
ATOM 3817 C CA . ALA A 1 484 ? -4.047 -24.766 -13.898 1 93.12 484 ALA A CA 1
ATOM 3818 C C . ALA A 1 484 ? -4.578 -26.188 -13.945 1 93.12 484 ALA A C 1
ATOM 3820 O O . ALA A 1 484 ? -5.5 -26.531 -13.203 1 93.12 484 ALA A O 1
ATOM 3821 N N . GLN A 1 485 ? -3.971 -26.969 -14.719 1 92.25 485 GLN A N 1
ATOM 3822 C CA . GLN A 1 485 ? -4.387 -28.359 -14.859 1 92.25 485 GLN A CA 1
ATOM 3823 C C . GLN A 1 485 ? -4.234 -29.109 -13.539 1 92.25 485 GLN A C 1
ATOM 3825 O O . GLN A 1 485 ? -5.113 -29.891 -13.164 1 92.25 485 GLN A O 1
ATOM 3830 N N . THR A 1 486 ? -3.172 -28.859 -12.898 1 92.5 486 THR A N 1
ATOM 3831 C CA . THR A 1 486 ? -2.906 -29.531 -11.625 1 92.5 486 THR A CA 1
ATOM 3832 C C . THR A 1 486 ? -3.959 -29.156 -10.586 1 92.5 486 THR A C 1
ATOM 3834 O O . THR A 1 486 ? -4.379 -30 -9.789 1 92.5 486 THR A O 1
ATOM 3837 N N . LEU A 1 487 ? -4.387 -27.969 -10.625 1 92.81 487 LEU A N 1
ATOM 3838 C CA . LEU A 1 487 ? -5.332 -27.469 -9.633 1 92.81 487 LEU A CA 1
ATOM 3839 C C . LEU A 1 487 ? -6.77 -27.719 -10.07 1 92.81 487 LEU A C 1
ATOM 3841 O O . LEU A 1 487 ? -7.715 -27.375 -9.359 1 92.81 487 LEU A O 1
ATOM 3845 N N . GLY A 1 488 ? -6.887 -28.234 -11.227 1 91.88 488 GLY A N 1
ATOM 3846 C CA . GLY A 1 488 ? -8.203 -28.578 -11.727 1 91.88 488 GLY A CA 1
ATOM 3847 C C . GLY A 1 488 ? -8.906 -27.422 -12.406 1 91.88 488 GLY A C 1
ATOM 3848 O O . GLY A 1 488 ? -10.133 -27.391 -12.492 1 91.88 488 GLY A O 1
ATOM 3849 N N . TRP A 1 489 ? -8.195 -26.438 -12.789 1 93.62 489 TRP A N 1
ATOM 3850 C CA . TRP A 1 489 ? -8.734 -25.297 -13.531 1 93.62 489 TRP A CA 1
ATOM 3851 C C . TRP A 1 489 ? -8.562 -25.5 -15.031 1 93.62 489 TRP A C 1
ATOM 3853 O O . TRP A 1 489 ? -7.652 -26.203 -15.469 1 93.62 489 TRP A O 1
ATOM 3863 N N . GLU A 1 490 ? -9.445 -24.906 -15.812 1 94.5 490 GLU A N 1
ATOM 3864 C CA . GLU A 1 490 ? -9.344 -24.969 -17.266 1 94.5 490 GLU A CA 1
ATOM 3865 C C . GLU A 1 490 ? -8.695 -23.703 -17.828 1 94.5 490 GLU A C 1
ATOM 3867 O O . GLU A 1 490 ? -9.234 -22.594 -17.672 1 94.5 490 GLU A O 1
ATOM 3872 N N . PRO A 1 491 ? -7.539 -23.875 -18.469 1 94.62 491 PRO A N 1
ATOM 3873 C CA . PRO A 1 491 ? -6.859 -22.672 -18.984 1 94.62 491 PRO A CA 1
ATOM 3874 C C . PRO A 1 491 ? -7.422 -22.219 -20.312 1 94.62 491 PRO A C 1
ATOM 3876 O O . PRO A 1 491 ? -7.781 -23.031 -21.156 1 94.62 491 PRO A O 1
ATOM 3879 N N . LEU A 1 492 ? -7.613 -20.938 -20.5 1 95.94 492 LEU A N 1
ATOM 3880 C CA . LEU A 1 492 ? -7.949 -20.25 -21.734 1 95.94 492 LEU A CA 1
ATOM 3881 C C . LEU A 1 492 ? -6.863 -19.25 -22.109 1 95.94 492 LEU A C 1
ATOM 3883 O O . LEU A 1 492 ? -6.406 -18.469 -21.266 1 95.94 492 LEU A O 1
ATOM 3887 N N . ALA A 1 493 ? -6.379 -19.344 -23.328 1 96 493 ALA A N 1
ATOM 3888 C CA . ALA A 1 493 ? -5.312 -18.438 -23.766 1 96 493 ALA A CA 1
ATOM 3889 C C . ALA A 1 493 ? -5.875 -17.25 -24.516 1 96 493 ALA A C 1
ATOM 3891 O O . ALA A 1 493 ? -6.672 -17.406 -25.453 1 96 493 ALA A O 1
ATOM 3892 N N . ASP A 1 494 ? -5.516 -16.109 -24.094 1 94.69 494 ASP A N 1
ATOM 3893 C CA . ASP A 1 494 ? -5.895 -14.875 -24.766 1 94.69 494 ASP A CA 1
ATOM 3894 C C . ASP A 1 494 ? -4.734 -14.32 -25.578 1 94.69 494 ASP A C 1
ATOM 3896 O O . ASP A 1 494 ? -3.57 -14.516 -25.234 1 94.69 494 ASP A O 1
ATOM 3900 N N . GLY A 1 495 ? -5.023 -13.758 -26.781 1 93.69 495 GLY A N 1
ATOM 3901 C CA . GLY A 1 495 ? -4.008 -13.062 -27.562 1 93.69 495 GLY A CA 1
ATOM 3902 C C . GLY A 1 495 ? -3.395 -13.914 -28.656 1 93.69 495 GLY A C 1
ATOM 3903 O O . GLY A 1 495 ? -2.273 -13.656 -29.094 1 93.69 495 GLY A O 1
ATOM 3904 N N . ILE A 1 496 ? -4.129 -14.898 -29.047 1 95.81 496 ILE A N 1
ATOM 3905 C CA . ILE A 1 496 ? -3.633 -15.711 -30.141 1 95.81 496 ILE A CA 1
ATOM 3906 C C . ILE A 1 496 ? -3.625 -14.898 -31.438 1 95.81 496 ILE A C 1
ATOM 3908 O O . ILE A 1 496 ? -4.68 -14.484 -31.922 1 95.81 496 ILE A O 1
ATOM 3912 N N . ALA A 1 497 ? -2.416 -14.672 -31.953 1 93.88 497 ALA A N 1
ATOM 3913 C CA . ALA A 1 497 ? -2.307 -13.742 -33.062 1 93.88 497 ALA A CA 1
ATOM 3914 C C . ALA A 1 497 ? -1.912 -14.469 -34.375 1 93.88 497 ALA A C 1
ATOM 3916 O O . ALA A 1 497 ? -2.127 -13.953 -35.469 1 93.88 497 ALA A O 1
ATOM 3917 N N . ASP A 1 498 ? -1.334 -15.68 -34.25 1 93.12 498 ASP A N 1
ATOM 3918 C CA . ASP A 1 498 ? -0.859 -16.375 -35.438 1 93.12 498 ASP A CA 1
ATOM 3919 C C . ASP A 1 498 ? -0.919 -17.891 -35.25 1 93.12 498 ASP A C 1
ATOM 3921 O O . ASP A 1 498 ? -1.245 -18.375 -34.156 1 93.12 498 ASP A O 1
ATOM 3925 N N . GLN A 1 499 ? -0.617 -18.578 -36.312 1 94.12 499 GLN A N 1
ATOM 3926 C CA . GLN A 1 499 ? -0.719 -20.031 -36.344 1 94.12 499 GLN A CA 1
ATOM 3927 C C . GLN A 1 499 ? 0.32 -20.672 -35.438 1 94.12 499 GLN A C 1
ATOM 3929 O O . GLN A 1 499 ? 0.056 -21.703 -34.812 1 94.12 499 GLN A O 1
ATOM 3934 N N . ASN A 1 500 ? 1.446 -20.094 -35.375 1 94.44 500 ASN A N 1
ATOM 3935 C CA . ASN A 1 500 ? 2.504 -20.641 -34.531 1 94.44 500 ASN A CA 1
ATOM 3936 C C . ASN A 1 500 ? 2.098 -20.656 -33.062 1 94.44 500 ASN A C 1
ATOM 3938 O O . ASN A 1 500 ? 2.34 -21.625 -32.344 1 94.44 500 ASN A O 1
ATOM 3942 N N . ALA A 1 501 ? 1.566 -19.562 -32.625 1 94.56 501 ALA A N 1
ATOM 3943 C CA . ALA A 1 501 ? 1.083 -19.484 -31.25 1 94.56 501 ALA A CA 1
ATOM 3944 C C . ALA A 1 501 ? -0.008 -20.516 -30.984 1 94.56 501 ALA A C 1
ATOM 3946 O O . ALA A 1 501 ? -0.022 -21.156 -29.938 1 94.56 501 ALA A O 1
ATOM 3947 N N . LEU A 1 502 ? -0.907 -20.656 -31.984 1 95.19 502 LEU A N 1
ATOM 3948 C CA . LEU A 1 502 ? -2 -21.625 -31.891 1 95.19 502 LEU A CA 1
ATOM 3949 C C . LEU A 1 502 ? -1.463 -23.031 -31.703 1 95.19 502 LEU A C 1
ATOM 3951 O O . LEU A 1 502 ? -1.907 -23.766 -30.812 1 95.19 502 LEU A O 1
ATOM 3955 N N . GLU A 1 503 ? -0.538 -23.406 -32.469 1 94.94 503 GLU A N 1
ATOM 3956 C CA . GLU A 1 503 ? 0.034 -24.75 -32.406 1 94.94 503 GLU A CA 1
ATOM 3957 C C . GLU A 1 503 ? 0.768 -24.984 -31.109 1 94.94 503 GLU A C 1
ATOM 3959 O O . GLU A 1 503 ? 0.652 -26.062 -30.516 1 94.94 503 GLU A O 1
ATOM 3964 N N . LYS A 1 504 ? 1.505 -24.016 -30.688 1 94.5 504 LYS A N 1
ATOM 3965 C CA . LYS A 1 504 ? 2.227 -24.141 -29.422 1 94.5 504 LYS A CA 1
ATOM 3966 C C . LYS A 1 504 ? 1.263 -24.359 -28.25 1 94.5 504 LYS A C 1
ATOM 3968 O O . LYS A 1 504 ? 1.521 -25.172 -27.359 1 94.5 504 LYS A O 1
ATOM 3973 N N . LEU A 1 505 ? 0.238 -23.625 -28.266 1 95.81 505 LEU A N 1
ATOM 3974 C CA . LEU A 1 505 ? -0.75 -23.719 -27.203 1 95.81 505 LEU A CA 1
ATOM 3975 C C . LEU A 1 505 ? -1.457 -25.062 -27.219 1 95.81 505 LEU A C 1
ATOM 3977 O O . LEU A 1 505 ? -1.731 -25.641 -26.156 1 95.81 505 LEU A O 1
ATOM 3981 N N . ARG A 1 506 ? -1.744 -25.562 -28.406 1 94.5 506 ARG A N 1
ATOM 3982 C CA . ARG A 1 506 ? -2.332 -26.891 -28.531 1 94.5 506 ARG A CA 1
ATOM 3983 C C . ARG A 1 506 ? -1.409 -27.953 -27.953 1 94.5 506 ARG A C 1
ATOM 3985 O O . ARG A 1 506 ? -1.863 -28.859 -27.25 1 94.5 506 ARG A O 1
ATOM 3992 N N . ASP A 1 507 ? -0.216 -27.766 -28.234 1 93.81 507 ASP A N 1
ATOM 3993 C CA . ASP A 1 507 ? 0.787 -28.719 -27.766 1 93.81 507 ASP A CA 1
ATOM 3994 C C . ASP A 1 507 ? 0.885 -28.688 -26.234 1 93.81 507 ASP A C 1
ATOM 3996 O O . ASP A 1 507 ? 1.179 -29.719 -25.609 1 93.81 507 ASP A O 1
ATOM 4000 N N . LEU A 1 508 ? 0.626 -27.547 -25.688 1 92.81 508 LEU A N 1
ATOM 4001 C CA . LEU A 1 508 ? 0.724 -27.391 -24.234 1 92.81 508 LEU A CA 1
ATOM 4002 C C . LEU A 1 508 ? -0.539 -27.891 -23.547 1 92.81 508 LEU A C 1
ATOM 4004 O O . LEU A 1 508 ? -0.585 -27.984 -22.312 1 92.81 508 LEU A O 1
ATOM 4008 N N . GLY A 1 509 ? -1.581 -28.172 -24.312 1 91.31 509 GLY A N 1
ATOM 4009 C CA . GLY A 1 509 ? -2.789 -28.734 -23.75 1 91.31 509 GLY A CA 1
ATOM 4010 C C . GLY A 1 509 ? -3.855 -27.703 -23.438 1 91.31 509 GLY A C 1
ATOM 4011 O O . GLY A 1 509 ? -4.781 -27.969 -22.672 1 91.31 509 GLY A O 1
ATOM 4012 N N . CYS A 1 510 ? -3.715 -26.547 -24.016 1 94.06 510 CYS A N 1
ATOM 4013 C CA . CYS A 1 510 ? -4.766 -25.547 -23.844 1 94.06 510 CYS A CA 1
ATOM 4014 C C . CYS A 1 510 ? -5.98 -25.891 -24.688 1 94.06 510 CYS A C 1
ATOM 4016 O O . CYS A 1 510 ? -5.859 -26.125 -25.891 1 94.06 510 CYS A O 1
ATOM 4018 N N . LEU A 1 511 ? -7.145 -25.891 -24.094 1 92.62 511 LEU A N 1
ATOM 4019 C CA . LEU A 1 511 ? -8.344 -26.359 -24.781 1 92.62 511 LEU A CA 1
ATOM 4020 C C . LEU A 1 511 ? -9.039 -25.203 -25.5 1 92.62 511 LEU A C 1
ATOM 4022 O O . LEU A 1 511 ? -9.602 -25.375 -26.578 1 92.62 511 LEU A O 1
ATOM 4026 N N . TYR A 1 512 ? -8.984 -24 -24.906 1 96.06 512 TYR A N 1
ATOM 4027 C CA . TYR A 1 512 ? -9.734 -22.859 -25.438 1 96.06 512 TYR A CA 1
ATOM 4028 C C . TYR A 1 512 ? -8.828 -21.656 -25.625 1 96.06 512 TYR A C 1
ATOM 4030 O O . TYR A 1 512 ? -7.77 -21.562 -25 1 96.06 512 TYR A O 1
ATOM 4038 N N . GLY A 1 513 ? -9.234 -20.812 -26.516 1 96.75 513 GLY A N 1
ATOM 4039 C CA . GLY A 1 513 ? -8.453 -19.609 -26.766 1 96.75 513 GLY A CA 1
ATOM 4040 C C . GLY A 1 513 ? -9.219 -18.547 -27.516 1 96.75 513 GLY A C 1
ATOM 4041 O O . GLY A 1 513 ? -10.328 -18.797 -28 1 96.75 513 GLY A O 1
ATOM 4042 N N . GLN A 1 514 ? -8.688 -17.391 -27.5 1 96.69 514 GLN A N 1
ATOM 4043 C CA . GLN A 1 514 ? -9.211 -16.25 -28.234 1 96.69 514 GLN A CA 1
ATOM 4044 C C . GLN A 1 514 ? -8.078 -15.32 -28.688 1 96.69 514 GLN A C 1
ATOM 4046 O O . GLN A 1 514 ? -6.953 -15.414 -28.188 1 96.69 514 GLN A O 1
ATOM 4051 N N . GLY A 1 515 ? -8.375 -14.516 -29.75 1 95 515 GLY A N 1
ATOM 4052 C CA . GLY A 1 515 ? -7.375 -13.578 -30.25 1 95 515 GLY A CA 1
ATOM 4053 C C . GLY A 1 515 ? -7.633 -13.141 -31.688 1 95 515 GLY A C 1
ATOM 4054 O O . GLY A 1 515 ? -8.625 -13.555 -32.281 1 95 515 GLY A O 1
ATOM 4055 N N . LEU A 1 516 ? -6.758 -12.367 -32.156 1 94.44 516 LEU A N 1
ATOM 4056 C CA . LEU A 1 516 ? -6.902 -11.742 -33.469 1 94.44 516 LEU A CA 1
ATOM 4057 C C . LEU A 1 516 ? -6.832 -12.789 -34.594 1 94.44 516 LEU A C 1
ATOM 4059 O O . LEU A 1 516 ? -7.328 -12.555 -35.688 1 94.44 516 LEU A O 1
ATOM 4063 N N . TYR A 1 517 ? -6.223 -13.867 -34.281 1 94.81 517 TYR A N 1
ATOM 4064 C CA . TYR A 1 517 ? -6.137 -14.945 -35.281 1 94.81 517 TYR A CA 1
ATOM 4065 C C . TYR A 1 517 ? -7.527 -15.406 -35.688 1 94.81 517 TYR A C 1
ATOM 4067 O O . TYR A 1 517 ? -7.738 -15.789 -36.844 1 94.81 517 TYR A O 1
ATOM 4075 N N . PHE A 1 518 ? -8.43 -15.391 -34.812 1 95.38 518 PHE A N 1
ATOM 4076 C CA . PHE A 1 518 ? -9.797 -15.836 -35.094 1 95.38 518 PHE A CA 1
ATOM 4077 C C . PHE A 1 518 ? -10.688 -14.656 -35.438 1 95.38 518 PHE A C 1
ATOM 4079 O O . PHE A 1 518 ? -11.414 -14.703 -36.438 1 95.38 518 PHE A O 1
ATOM 4086 N N . SER A 1 519 ? -10.641 -13.656 -34.531 1 95.56 519 SER A N 1
ATOM 4087 C CA . SER A 1 519 ? -11.445 -12.461 -34.75 1 95.56 519 SER A CA 1
ATOM 4088 C C . SER A 1 519 ? -11.133 -11.383 -33.719 1 95.56 519 SER A C 1
ATOM 4090 O O . SER A 1 519 ? -10.758 -11.695 -32.594 1 95.56 519 SER A O 1
ATOM 4092 N N . ARG A 1 520 ? -11.234 -10.172 -34.156 1 94.31 520 ARG A N 1
ATOM 4093 C CA . ARG A 1 520 ? -11.297 -9.086 -33.188 1 94.31 520 ARG A CA 1
ATOM 4094 C C . ARG A 1 520 ? -12.656 -9.062 -32.469 1 94.31 520 ARG A C 1
ATOM 4096 O O . ARG A 1 520 ? -13.555 -9.828 -32.844 1 94.31 520 ARG A O 1
ATOM 4103 N N . ALA A 1 521 ? -12.734 -8.297 -31.438 1 95.31 521 ALA A N 1
ATOM 4104 C CA . ALA A 1 521 ? -14.055 -8.07 -30.875 1 95.31 521 ALA A CA 1
ATOM 4105 C C . ALA A 1 521 ? -14.969 -7.359 -31.859 1 95.31 521 ALA A C 1
ATOM 4107 O O . ALA A 1 521 ? -14.578 -6.355 -32.469 1 95.31 521 ALA A O 1
ATOM 4108 N N . VAL A 1 522 ? -16.078 -7.906 -32.031 1 96.38 522 VAL A N 1
ATOM 4109 C CA . VAL A 1 522 ? -16.969 -7.375 -33.062 1 96.38 522 VAL A CA 1
ATOM 4110 C C . VAL A 1 522 ? -18.344 -7.098 -32.469 1 96.38 522 VAL A C 1
ATOM 4112 O O . VAL A 1 522 ? -18.641 -7.527 -31.344 1 96.38 522 VAL A O 1
ATOM 4115 N N . ASN A 1 523 ? -19.188 -6.312 -33.219 1 95.25 523 ASN A N 1
ATOM 4116 C CA . ASN A 1 523 ? -20.547 -6.008 -32.75 1 95.25 523 ASN A CA 1
ATOM 4117 C C . ASN A 1 523 ? -21.469 -7.215 -32.875 1 95.25 523 ASN A C 1
ATOM 4119 O O . ASN A 1 523 ? -21.047 -8.266 -33.375 1 95.25 523 ASN A O 1
ATOM 4123 N N . VAL A 1 524 ? -22.656 -7.09 -32.469 1 96.44 524 VAL A N 1
ATOM 4124 C CA . VAL A 1 524 ? -23.625 -8.18 -32.375 1 96.44 524 VAL A CA 1
ATOM 4125 C C . VAL A 1 524 ? -23.875 -8.75 -33.781 1 96.44 524 VAL A C 1
ATOM 4127 O O . VAL A 1 524 ? -23.891 -9.969 -33.938 1 96.44 524 VAL A O 1
ATOM 4130 N N . ALA A 1 525 ? -24.031 -7.887 -34.75 1 96 525 ALA A N 1
ATOM 4131 C CA . ALA A 1 525 ? -24.344 -8.312 -36.094 1 96 525 ALA A CA 1
ATOM 4132 C C . ALA A 1 525 ? -23.203 -9.141 -36.688 1 96 525 ALA A C 1
ATOM 4134 O O . ALA A 1 525 ? -23.422 -10.195 -37.281 1 96 525 ALA A O 1
ATOM 4135 N N . GLU A 1 526 ? -22.047 -8.625 -36.531 1 96.62 526 GLU A N 1
ATOM 4136 C CA . GLU A 1 526 ? -20.859 -9.312 -37.062 1 96.62 526 GLU A CA 1
ATOM 4137 C C . GLU A 1 526 ? -20.641 -10.641 -36.344 1 96.62 526 GLU A C 1
ATOM 4139 O O . GLU A 1 526 ? -20.266 -11.641 -36.969 1 96.62 526 GLU A O 1
ATOM 4144 N N . PHE A 1 527 ? -20.891 -10.68 -35.125 1 97.38 527 PHE A N 1
ATOM 4145 C CA . PHE A 1 527 ? -20.703 -11.914 -34.344 1 97.38 527 PHE A CA 1
ATOM 4146 C C . PHE A 1 527 ? -21.734 -12.961 -34.781 1 97.38 527 PHE A C 1
ATOM 4148 O O . PHE A 1 527 ? -21.422 -14.141 -34.875 1 97.38 527 PHE A O 1
ATOM 4155 N N . THR A 1 528 ? -22.922 -12.516 -34.938 1 96.88 528 THR A N 1
ATOM 4156 C CA . THR A 1 528 ? -23.984 -13.422 -35.375 1 96.88 528 THR A CA 1
ATOM 4157 C C . THR A 1 528 ? -23.625 -14.055 -36.688 1 96.88 528 THR A C 1
ATOM 4159 O O . THR A 1 528 ? -23.906 -15.242 -36.938 1 96.88 528 THR A O 1
ATOM 4162 N N . SER A 1 529 ? -23 -13.234 -37.531 1 96.19 529 SER A N 1
ATOM 4163 C CA . SER A 1 529 ? -22.547 -13.75 -38.812 1 96.19 529 SER A CA 1
ATOM 4164 C C . SER A 1 529 ? -21.469 -14.797 -38.656 1 96.19 529 SER A C 1
ATOM 4166 O O . SER A 1 529 ? -21.406 -15.766 -39.406 1 96.19 529 SER A O 1
ATOM 4168 N N . LEU A 1 530 ? -20.594 -14.594 -37.688 1 95.75 530 LEU A N 1
ATOM 4169 C CA . LEU A 1 530 ? -19.531 -15.539 -37.406 1 95.75 530 LEU A CA 1
ATOM 4170 C C . LEU A 1 530 ? -20.094 -16.875 -36.906 1 95.75 530 LEU A C 1
ATOM 4172 O O . LEU A 1 530 ? -19.531 -17.938 -37.219 1 95.75 530 LEU A O 1
ATOM 4176 N N . LEU A 1 531 ? -21.156 -16.828 -36.188 1 95.31 531 LEU A N 1
ATOM 4177 C CA . LEU A 1 531 ? -21.766 -18.031 -35.625 1 95.31 531 LEU A CA 1
ATOM 4178 C C . LEU A 1 531 ? -22.391 -18.891 -36.719 1 95.31 531 LEU A C 1
ATOM 4180 O O . LEU A 1 531 ? -22.453 -20.109 -36.594 1 95.31 531 LEU A O 1
ATOM 4184 N N . LYS A 1 532 ? -22.797 -18.281 -37.781 1 89.94 532 LYS A N 1
ATOM 4185 C CA . LYS A 1 532 ? -23.453 -18.984 -38.875 1 89.94 532 LYS A CA 1
ATOM 4186 C C . LYS A 1 532 ? -22.422 -19.719 -39.75 1 89.94 532 LYS A C 1
ATOM 4188 O O . LYS A 1 532 ? -22.766 -20.672 -40.438 1 89.94 532 LYS A O 1
ATOM 4193 N N . LYS A 1 533 ? -21.25 -19.281 -39.719 1 80.38 533 LYS A N 1
ATOM 4194 C CA . LYS A 1 533 ? -20.203 -19.922 -40.5 1 80.38 533 LYS A CA 1
ATOM 4195 C C . LYS A 1 533 ? -19.688 -21.172 -39.812 1 80.38 533 LYS A C 1
ATOM 4197 O O . LYS A 1 533 ? -19.344 -22.156 -40.469 1 80.38 533 LYS A O 1
ATOM 4202 N N . MET B 1 1 ? -7.035 35.25 29.375 1 37.78 1 MET B N 1
ATOM 4203 C CA . MET B 1 1 ? -6.48 36.375 30.125 1 37.78 1 MET B CA 1
ATOM 4204 C C . MET B 1 1 ? -7.422 37.594 30.078 1 37.78 1 MET B C 1
ATOM 4206 O O . MET B 1 1 ? -7.891 37.969 29 1 37.78 1 MET B O 1
ATOM 4210 N N . ASN B 1 2 ? -7.984 37.875 31.203 1 39.97 2 ASN B N 1
ATOM 4211 C CA . ASN B 1 2 ? -9.039 38.875 31.406 1 39.97 2 ASN B CA 1
ATOM 4212 C C . ASN B 1 2 ? -8.602 40.25 30.984 1 39.97 2 ASN B C 1
ATOM 4214 O O . ASN B 1 2 ? -7.652 40.812 31.531 1 39.97 2 ASN B O 1
ATOM 4218 N N . ILE B 1 3 ? -8.875 40.562 29.875 1 49.03 3 ILE B N 1
ATOM 4219 C CA . ILE B 1 3 ? -8.695 41.906 29.297 1 49.03 3 ILE B CA 1
ATOM 4220 C C . ILE B 1 3 ? -8.977 42.969 30.359 1 49.03 3 ILE B C 1
ATOM 4222 O O . ILE B 1 3 ? -8.273 43.969 30.438 1 49.03 3 ILE B O 1
ATOM 4226 N N . LYS B 1 4 ? -9.93 42.656 31.062 1 52.19 4 LYS B N 1
ATOM 4227 C CA . LYS B 1 4 ? -10.43 43.625 32.031 1 52.19 4 LYS B CA 1
ATOM 4228 C C . LYS B 1 4 ? -9.367 43.938 33.094 1 52.19 4 LYS B C 1
ATOM 4230 O O . LYS B 1 4 ? -9.188 45.062 33.469 1 52.19 4 LYS B O 1
ATOM 4235 N N . SER B 1 5 ? -8.68 42.969 33.438 1 51.03 5 SER B N 1
ATOM 4236 C CA . SER B 1 5 ? -7.707 43.188 34.5 1 51.03 5 SER B CA 1
ATOM 4237 C C . SER B 1 5 ? -6.508 44 34 1 51.03 5 SER B C 1
ATOM 4239 O O . SER B 1 5 ? -6.012 44.875 34.719 1 51.03 5 SER B O 1
ATOM 4241 N N . ASN B 1 6 ? -6.09 43.688 32.812 1 52.38 6 ASN B N 1
ATOM 4242 C CA . ASN B 1 6 ? -4.938 44.438 32.312 1 52.38 6 ASN B CA 1
ATOM 4243 C C . ASN B 1 6 ? -5.293 45.875 31.984 1 52.38 6 ASN B C 1
ATOM 4245 O O . ASN B 1 6 ? -4.473 46.781 32.188 1 52.38 6 ASN B O 1
ATOM 4249 N N . LEU B 1 7 ? -6.477 46 31.641 1 53.97 7 LEU B N 1
ATOM 4250 C CA . LEU B 1 7 ? -6.973 47.344 31.391 1 53.97 7 LEU B CA 1
ATOM 4251 C C . LEU B 1 7 ? -7.129 48.125 32.688 1 53.97 7 LEU B C 1
ATOM 4253 O O . LEU B 1 7 ? -6.93 49.344 32.75 1 53.97 7 LEU B O 1
ATOM 4257 N N . ALA B 1 8 ? -7.5 47.375 33.688 1 55.72 8 ALA B N 1
ATOM 4258 C CA . ALA B 1 8 ? -7.645 47.969 35 1 55.72 8 ALA B CA 1
ATOM 4259 C C . ALA B 1 8 ? -6.32 48.562 35.469 1 55.72 8 ALA B C 1
ATOM 4261 O O . ALA B 1 8 ? -6.285 49.656 36.031 1 55.72 8 ALA B O 1
ATOM 4262 N N . TYR B 1 9 ? -5.25 47.844 35.188 1 55.12 9 TYR B N 1
ATOM 4263 C CA . TYR B 1 9 ? -3.936 48.312 35.625 1 55.12 9 TYR B CA 1
ATOM 4264 C C . TYR B 1 9 ? -3.52 49.562 34.875 1 55.12 9 TYR B C 1
ATOM 4266 O O . TYR B 1 9 ? -2.996 50.5 35.438 1 55.12 9 TYR B O 1
ATOM 4274 N N . SER B 1 10 ? -3.848 49.531 33.625 1 59.84 10 SER B N 1
ATOM 4275 C CA . SER B 1 10 ? -3.512 50.688 32.812 1 59.84 10 SER B CA 1
ATOM 4276 C C . SER B 1 10 ? -4.324 51.938 33.219 1 59.84 10 SER B C 1
ATOM 4278 O O . SER B 1 10 ? -3.807 53.031 33.219 1 59.84 10 SER B O 1
ATOM 4280 N N . SER B 1 11 ? -5.504 51.656 33.562 1 60.31 11 SER B N 1
ATOM 4281 C CA . SER B 1 11 ? -6.375 52.719 34.062 1 60.31 11 SER B CA 1
ATOM 4282 C C . SER B 1 11 ? -5.859 53.312 35.375 1 60.31 11 SER B C 1
ATOM 4284 O O . SER B 1 11 ? -5.91 54.531 35.594 1 60.31 11 SER B O 1
ATOM 4286 N N . VAL B 1 12 ? -5.379 52.438 36.188 1 58.44 12 VAL B N 1
ATOM 4287 C CA . VAL B 1 12 ? -4.863 52.875 37.469 1 58.44 12 VAL B CA 1
ATOM 4288 C C . VAL B 1 12 ? -3.611 53.719 37.281 1 58.44 12 VAL B C 1
ATOM 4290 O O . VAL B 1 12 ? -3.426 54.719 37.969 1 58.44 12 VAL B O 1
ATOM 4293 N N . ILE B 1 13 ? -2.818 53.312 36.312 1 60.34 13 ILE B N 1
ATOM 4294 C CA . ILE B 1 13 ? -1.587 54.062 36.062 1 60.34 13 ILE B CA 1
ATOM 4295 C C . ILE B 1 13 ? -1.922 55.438 35.5 1 60.34 13 ILE B C 1
ATOM 4297 O O . ILE B 1 13 ? -1.338 56.438 35.906 1 60.34 13 ILE B O 1
ATOM 4301 N N . LEU B 1 14 ? -2.936 55.406 34.656 1 63.53 14 LEU B N 1
ATOM 4302 C CA . LEU B 1 14 ? -3.318 56.688 34.062 1 63.53 14 LEU B CA 1
ATOM 4303 C C . LEU B 1 14 ? -3.961 57.594 35.125 1 63.53 14 LEU B C 1
ATOM 4305 O O . LEU B 1 14 ? -3.688 58.812 35.156 1 63.53 14 LEU B O 1
ATOM 4309 N N . LYS B 1 15 ? -4.691 57.031 36.031 1 61.59 15 LYS B N 1
ATOM 4310 C CA . LYS B 1 15 ? -5.352 57.812 37.094 1 61.59 15 LYS B CA 1
ATOM 4311 C C . LYS B 1 15 ? -4.332 58.375 38.094 1 61.59 15 LYS B C 1
ATOM 4313 O O . LYS B 1 15 ? -4.488 59.5 38.562 1 61.59 15 LYS B O 1
ATOM 4318 N N . GLY B 1 16 ? -3.344 57.562 38.375 1 63.03 16 GLY B N 1
ATOM 4319 C CA . GLY B 1 16 ? -2.277 58.031 39.25 1 63.03 16 GLY B CA 1
ATOM 4320 C C . GLY B 1 16 ? -1.54 59.25 38.688 1 63.03 16 GLY B C 1
ATOM 4321 O O . GLY B 1 16 ? -1.211 60.188 39.406 1 63.03 16 GLY B O 1
ATOM 4322 N N . HIS B 1 17 ? -1.387 59.219 37.406 1 64.62 17 HIS B N 1
ATOM 4323 C CA . HIS B 1 17 ? -0.72 60.344 36.75 1 64.62 17 HIS B CA 1
ATOM 4324 C C . HIS B 1 17 ? -1.614 61.594 36.75 1 64.62 17 HIS B C 1
ATOM 4326 O O . HIS B 1 17 ? -1.138 62.688 36.938 1 64.62 17 HIS B O 1
ATOM 4332 N N . VAL B 1 18 ? -2.84 61.375 36.656 1 63.84 18 VAL B N 1
ATOM 4333 C CA . VAL B 1 18 ? -3.811 62.469 36.688 1 63.84 18 VAL B CA 1
ATOM 4334 C C . VAL B 1 18 ? -3.795 63.156 38.031 1 63.84 18 VAL B C 1
ATOM 4336 O O . VAL B 1 18 ? -3.793 64.375 38.125 1 63.84 18 VAL B O 1
ATOM 4339 N N . ASN B 1 19 ? -3.736 62.344 39.062 1 62.78 19 ASN B N 1
ATOM 4340 C CA . ASN B 1 19 ? -3.723 62.875 40.406 1 62.78 19 ASN B CA 1
ATOM 4341 C C . ASN B 1 19 ? -2.471 63.688 40.656 1 62.78 19 ASN B C 1
ATOM 4343 O O . ASN B 1 19 ? -2.541 64.75 41.312 1 62.78 19 ASN B O 1
ATOM 4347 N N . ARG B 1 20 ? -1.44 63.281 40.125 1 66.62 20 ARG B N 1
ATOM 4348 C CA . ARG B 1 20 ? -0.187 64 40.344 1 66.62 20 ARG B CA 1
ATOM 4349 C C . ARG B 1 20 ? -0.232 65.375 39.688 1 66.62 20 ARG B C 1
ATOM 4351 O O . ARG B 1 20 ? 0.206 66.375 40.25 1 66.62 20 ARG B O 1
ATOM 4358 N N . TYR B 1 21 ? -0.877 65.438 38.594 1 65.38 21 TYR B N 1
ATOM 4359 C CA . TYR B 1 21 ? -0.904 66.75 37.875 1 65.38 21 TYR B CA 1
ATOM 4360 C C . TYR B 1 21 ? -1.984 67.625 38.438 1 65.38 21 TYR B C 1
ATOM 4362 O O . TYR B 1 21 ? -1.833 68.875 38.438 1 65.38 21 TYR B O 1
ATOM 4370 N N . ALA B 1 22 ? -3.004 67.125 39 1 64.25 22 ALA B N 1
ATOM 4371 C CA . ALA B 1 22 ? -4.004 67.875 39.719 1 64.25 22 ALA B CA 1
ATOM 4372 C C . ALA B 1 22 ? -3.4 68.562 40.938 1 64.25 22 ALA B C 1
ATOM 4374 O O . ALA B 1 22 ? -3.686 69.75 41.219 1 64.25 22 ALA B O 1
ATOM 4375 N N . PHE B 1 23 ? -2.523 67.875 41.562 1 67.25 23 PHE B N 1
ATOM 4376 C CA . PHE B 1 23 ? -1.873 68.438 42.75 1 67.25 23 PHE B CA 1
ATOM 4377 C C . PHE B 1 23 ? -0.917 69.562 42.344 1 67.25 23 PHE B C 1
ATOM 4379 O O . PHE B 1 23 ? -0.804 70.562 43.062 1 67.25 23 PHE B O 1
ATOM 4386 N N . LEU B 1 24 ? -0.379 69.375 41.188 1 69.38 24 LEU B N 1
ATOM 4387 C CA . LEU B 1 24 ? 0.515 70.438 40.719 1 69.38 24 LEU B CA 1
ATOM 4388 C C . LEU B 1 24 ? -0.265 71.688 40.406 1 69.38 24 LEU B C 1
ATOM 4390 O O . LEU B 1 24 ? 0.193 72.812 40.688 1 69.38 24 LEU B O 1
ATOM 4394 N N . GLY B 1 25 ? -1.435 71.5 39.875 1 67.56 25 GLY B N 1
ATOM 4395 C CA . GLY B 1 25 ? -2.299 72.625 39.625 1 67.56 25 GLY B CA 1
ATOM 4396 C C . GLY B 1 25 ? -2.725 73.375 40.906 1 67.56 25 GLY B C 1
ATOM 4397 O O . GLY B 1 25 ? -2.74 74.562 40.938 1 67.56 25 GLY B O 1
ATOM 4398 N N . LEU B 1 26 ? -2.961 72.688 41.938 1 67.5 26 LEU B N 1
ATOM 4399 C CA . LEU B 1 26 ? -3.32 73.25 43.25 1 67.5 26 LEU B CA 1
ATOM 4400 C C . LEU B 1 26 ? -2.168 74.062 43.844 1 67.5 26 LEU B C 1
ATOM 4402 O O . LEU B 1 26 ? -2.377 75.125 44.375 1 67.5 26 LEU B O 1
ATOM 4406 N N . LEU B 1 27 ? -1.017 73.562 43.656 1 72.25 27 LEU B N 1
ATOM 4407 C CA . LEU B 1 27 ? 0.16 74.25 44.188 1 72.25 27 LEU B CA 1
ATOM 4408 C C . LEU B 1 27 ? 0.388 75.562 43.469 1 72.25 27 LEU B C 1
ATOM 4410 O O . LEU B 1 27 ? 0.715 76.562 44.094 1 72.25 27 LEU B O 1
ATOM 4414 N N . ILE B 1 28 ? 0.128 75.5 42.156 1 70.69 28 ILE B N 1
ATOM 4415 C CA . ILE B 1 28 ? 0.303 76.75 41.375 1 70.69 28 ILE B CA 1
ATOM 4416 C C . ILE B 1 28 ? -0.744 77.75 41.781 1 70.69 28 ILE B C 1
ATOM 4418 O O . ILE B 1 28 ? -0.428 78.938 41.938 1 70.69 28 ILE B O 1
ATOM 4422 N N . SER B 1 29 ? -1.944 77.312 42.125 1 71.5 29 SER B N 1
ATOM 4423 C CA . SER B 1 29 ? -3.031 78.188 42.5 1 71.5 29 SER B CA 1
ATOM 4424 C C . SER B 1 29 ? -2.805 78.812 43.875 1 71.5 29 SER B C 1
ATOM 4426 O O . SER B 1 29 ? -2.965 80 44.062 1 71.5 29 SER B O 1
ATOM 4428 N N . VAL B 1 30 ? -2.336 78.062 44.75 1 71.12 30 VAL B N 1
ATOM 4429 C CA . VAL B 1 30 ? -2.092 78.562 46.125 1 71.12 30 VAL B CA 1
ATOM 4430 C C . VAL B 1 30 ? -0.915 79.5 46.125 1 71.12 30 VAL B C 1
ATOM 4432 O O . VAL B 1 30 ? -0.958 80.562 46.812 1 71.12 30 VAL B O 1
ATOM 4435 N N . GLY B 1 31 ? -0.007 79.188 45.312 1 74.19 31 GLY B N 1
ATOM 4436 C CA . GLY B 1 31 ? 1.128 80.125 45.219 1 74.19 31 GLY B CA 1
ATOM 4437 C C . GLY B 1 31 ? 0.758 81.438 44.625 1 74.19 31 GLY B C 1
ATOM 4438 O O . GLY B 1 31 ? 1.231 82.5 45.125 1 74.19 31 GLY B O 1
ATOM 4439 N N . SER B 1 32 ? -0.146 81.438 43.75 1 72.81 32 SER B N 1
ATOM 4440 C CA . SER B 1 32 ? -0.598 82.688 43.156 1 72.81 32 SER B CA 1
ATOM 4441 C C . SER B 1 32 ? -1.377 83.562 44.125 1 72.81 32 SER B C 1
ATOM 4443 O O . SER B 1 32 ? -1.221 84.75 44.156 1 72.81 32 SER B O 1
ATOM 4445 N N . ILE B 1 33 ? -2.1 82.938 45 1 72.75 33 ILE B N 1
ATOM 4446 C CA . ILE B 1 33 ? -2.883 83.625 46.031 1 72.75 33 ILE B CA 1
ATOM 4447 C C . ILE B 1 33 ? -1.949 84.25 47.062 1 72.75 33 ILE B C 1
ATOM 4449 O O . ILE B 1 33 ? -2.135 85.438 47.438 1 72.75 33 ILE B O 1
ATOM 4453 N N . LEU B 1 34 ? -0.97 83.5 47.312 1 75.25 34 LEU B N 1
ATOM 4454 C CA . LEU B 1 34 ? -0.023 84 48.312 1 75.25 34 LEU B CA 1
ATOM 4455 C C . LEU B 1 34 ? 0.754 85.188 47.781 1 75.25 34 LEU B C 1
ATOM 4457 O O . LEU B 1 34 ? 0.922 86.188 48.5 1 75.25 34 LEU B O 1
ATOM 4461 N N . ILE B 1 35 ? 1.055 85.062 46.562 1 77.25 35 ILE B N 1
ATOM 4462 C CA . ILE B 1 35 ? 1.832 86.125 45.969 1 77.25 35 ILE B CA 1
ATOM 4463 C C . ILE B 1 35 ? 0.962 87.375 45.812 1 77.25 35 ILE B C 1
ATOM 4465 O O . ILE B 1 35 ? 1.393 88.5 46.125 1 77.25 35 ILE B O 1
ATOM 4469 N N . ALA B 1 36 ? -0.295 87.188 45.469 1 75.19 36 ALA B N 1
ATOM 4470 C CA . ALA B 1 36 ? -1.229 88.312 45.312 1 75.19 36 ALA B CA 1
ATOM 4471 C C . ALA B 1 36 ? -1.502 88.938 46.656 1 75.19 36 ALA B C 1
ATOM 4473 O O . ALA B 1 36 ? -1.507 90.188 46.75 1 75.19 36 ALA B O 1
ATOM 4474 N N . SER B 1 37 ? -1.573 88.188 47.688 1 73.81 37 SER B N 1
ATOM 4475 C CA . SER B 1 37 ? -1.86 88.688 49 1 73.81 37 SER B CA 1
ATOM 4476 C C . SER B 1 37 ? -0.671 89.5 49.562 1 73.81 37 SER B C 1
ATOM 4478 O O . SER B 1 37 ? -0.846 90.562 50.188 1 73.81 37 SER B O 1
ATOM 4480 N N . CYS B 1 38 ? 0.438 89 49.188 1 77.56 38 CYS B N 1
ATOM 4481 C CA . CYS B 1 38 ? 1.643 89.688 49.656 1 77.56 38 CYS B CA 1
ATOM 4482 C C . CYS B 1 38 ? 1.825 91.062 48.938 1 77.56 38 CYS B C 1
ATOM 4484 O O . CYS B 1 38 ? 2.18 92.062 49.562 1 77.56 38 CYS B O 1
ATOM 4486 N N . ILE B 1 39 ? 1.464 91.062 47.75 1 78.25 39 ILE B N 1
ATOM 4487 C CA . ILE B 1 39 ? 1.628 92.25 46.969 1 78.25 39 ILE B CA 1
ATOM 4488 C C . ILE B 1 39 ? 0.613 93.312 47.438 1 78.25 39 ILE B C 1
ATOM 4490 O O . ILE B 1 39 ? 0.958 94.5 47.625 1 78.25 39 ILE B O 1
ATOM 4494 N N . VAL B 1 40 ? -0.545 92.875 47.781 1 76 40 VAL B N 1
ATOM 4495 C CA . VAL B 1 40 ? -1.593 93.75 48.219 1 76 40 VAL B CA 1
ATOM 4496 C C . VAL B 1 40 ? -1.269 94.312 49.625 1 76 40 VAL B C 1
ATOM 4498 O O . VAL B 1 40 ? -1.463 95.438 49.938 1 76 40 VAL B O 1
ATOM 4501 N N . SER B 1 41 ? -0.696 93.438 50.375 1 73.94 41 SER B N 1
ATOM 4502 C CA . SER B 1 41 ? -0.274 93.812 51.719 1 73.94 41 SER B CA 1
ATOM 4503 C C . SER B 1 41 ? 0.807 94.875 51.688 1 73.94 41 SER B C 1
ATOM 4505 O O . SER B 1 41 ? 0.735 95.875 52.406 1 73.94 41 SER B O 1
ATOM 4507 N N . TYR B 1 42 ? 1.645 94.688 50.812 1 80.12 42 TYR B N 1
ATOM 4508 C CA . TYR B 1 42 ? 2.727 95.688 50.688 1 80.12 42 TYR B CA 1
ATOM 4509 C C . TYR B 1 42 ? 2.197 97 50.188 1 80.12 42 TYR B C 1
ATOM 4511 O O . TYR B 1 42 ? 2.645 98.062 50.656 1 80.12 42 TYR B O 1
ATOM 4519 N N . GLN B 1 43 ? 1.222 97 49.438 1 77.38 43 GLN B N 1
ATOM 4520 C CA . GLN B 1 43 ? 0.647 98.25 48.906 1 77.38 43 GLN B CA 1
ATOM 4521 C C . GLN B 1 43 ? -0.155 99 49.969 1 77.38 43 GLN B C 1
ATOM 4523 O O . GLN B 1 43 ? -0.131 100.25 50.031 1 77.38 43 GLN B O 1
ATOM 4528 N N . LEU B 1 44 ? -0.715 98.25 50.875 1 71.81 44 LEU B N 1
ATOM 4529 C CA . LEU B 1 44 ? -1.596 98.812 51.875 1 71.81 44 LEU B CA 1
ATOM 4530 C C . LEU B 1 44 ? -0.804 99.312 53.094 1 71.81 44 LEU B C 1
ATOM 4532 O O . LEU B 1 44 ? -1.08 100.375 53.656 1 71.81 44 LEU B O 1
ATOM 4536 N N . THR B 1 45 ? 0.188 98.5 53.531 1 73.5 45 THR B N 1
ATOM 4537 C CA . THR B 1 45 ? 0.794 98.812 54.812 1 73.5 45 THR B CA 1
ATOM 4538 C C . THR B 1 45 ? 2.266 99.188 54.656 1 73.5 45 THR B C 1
ATOM 4540 O O . THR B 1 45 ? 2.908 99.625 55.594 1 73.5 45 THR B O 1
ATOM 4543 N N . GLY B 1 46 ? 2.887 99.125 53.438 1 75.75 46 GLY B N 1
ATOM 4544 C CA . GLY B 1 46 ? 4.285 99.375 53.188 1 75.75 46 GLY B CA 1
ATOM 4545 C C . GLY B 1 46 ? 5.219 98.25 53.562 1 75.75 46 GLY B C 1
ATOM 4546 O O . GLY B 1 46 ? 6.43 98.312 53.344 1 75.75 46 GLY B O 1
ATOM 4547 N N . SER B 1 47 ? 4.668 97.25 54.219 1 74.44 47 SER B N 1
ATOM 4548 C CA . SER B 1 47 ? 5.465 96.062 54.625 1 74.44 47 SER B CA 1
ATOM 4549 C C . SER B 1 47 ? 4.676 94.812 54.5 1 74.44 47 SER B C 1
ATOM 4551 O O . SER B 1 47 ? 3.441 94.812 54.469 1 74.44 47 SER B O 1
ATOM 4553 N N . VAL B 1 48 ? 5.387 93.688 54.219 1 73.38 48 VAL B N 1
ATOM 4554 C CA . VAL B 1 48 ? 4.77 92.375 54.188 1 73.38 48 VAL B CA 1
ATOM 4555 C C . VAL B 1 48 ? 4.719 91.812 55.594 1 73.38 48 VAL B C 1
ATOM 4557 O O . VAL B 1 48 ? 5.75 91.438 56.188 1 73.38 48 VAL B O 1
ATOM 4560 N N . SER B 1 49 ? 3.523 92.062 56.281 1 73.69 49 SER B N 1
ATOM 4561 C CA . SER B 1 49 ? 3.311 91.562 57.656 1 73.69 49 SER B CA 1
ATOM 4562 C C . SER B 1 49 ? 2.033 90.688 57.719 1 73.69 49 SER B C 1
ATOM 4564 O O . SER B 1 49 ? 1.195 90.75 56.812 1 73.69 49 SER B O 1
ATOM 4566 N N . LEU B 1 50 ? 1.918 89.938 58.781 1 74.06 50 LEU B N 1
ATOM 4567 C CA . LEU B 1 50 ? 0.735 89.125 59 1 74.06 50 LEU B CA 1
ATOM 4568 C C . LEU B 1 50 ? -0.513 90 59.125 1 74.06 50 LEU B C 1
ATOM 4570 O O . LEU B 1 50 ? -1.58 89.625 58.625 1 74.06 50 LEU B O 1
ATOM 4574 N N . GLY B 1 51 ? -0.374 91.062 59.719 1 71.5 51 GLY B N 1
ATOM 4575 C CA . GLY B 1 51 ? -1.47 92 59.812 1 71.5 51 GLY B CA 1
ATOM 4576 C C . GLY B 1 51 ? -1.877 92.625 58.5 1 71.5 51 GLY B C 1
ATOM 4577 O O . GLY B 1 51 ? -3.068 92.75 58.188 1 71.5 51 GLY B O 1
ATOM 4578 N N . GLY B 1 52 ? -0.926 92.938 57.719 1 71.88 52 GLY B N 1
ATOM 4579 C CA . GLY B 1 52 ? -1.194 93.438 56.406 1 71.88 52 GLY B CA 1
ATOM 4580 C C . GLY B 1 52 ? -1.836 92.438 55.469 1 71.88 52 GLY B C 1
ATOM 4581 O O . GLY B 1 52 ? -2.715 92.75 54.688 1 71.88 52 GLY B O 1
ATOM 4582 N N . PHE B 1 53 ? -1.448 91.188 55.719 1 70.75 53 PHE B N 1
ATOM 4583 C CA . PHE B 1 53 ? -2.014 90.125 54.938 1 70.75 53 PHE B CA 1
ATOM 4584 C C . PHE B 1 53 ? -3.494 89.938 55.281 1 70.75 53 PHE B C 1
ATOM 4586 O O . PHE B 1 53 ? -4.316 89.75 54.375 1 70.75 53 PHE B O 1
ATOM 4593 N N . ILE B 1 54 ? -3.811 90 56.438 1 72.06 54 ILE B N 1
ATOM 4594 C CA . ILE B 1 54 ? -5.191 89.875 56.875 1 72.06 54 ILE B CA 1
ATOM 4595 C C . ILE B 1 54 ? -6.02 91.062 56.375 1 72.06 54 ILE B C 1
ATOM 4597 O O . ILE B 1 54 ? -7.152 90.875 55.938 1 72.06 54 ILE B O 1
ATOM 4601 N N . GLN B 1 55 ? -5.438 92.188 56.406 1 75.31 55 GLN B N 1
ATOM 4602 C CA . GLN B 1 55 ? -6.141 93.375 55.938 1 75.31 55 GLN B CA 1
ATOM 4603 C C . GLN B 1 55 ? -6.34 93.312 54.438 1 75.31 55 GLN B C 1
ATOM 4605 O O . GLN B 1 55 ? -7.395 93.75 53.938 1 75.31 55 GLN B O 1
ATOM 4610 N N . ALA B 1 56 ? -5.398 92.812 53.844 1 72.06 56 ALA B N 1
ATOM 4611 C CA . ALA B 1 56 ? -5.512 92.688 52.406 1 72.06 56 ALA B CA 1
ATOM 4612 C C . ALA B 1 56 ? -6.617 91.688 52.031 1 72.06 56 ALA B C 1
ATOM 4614 O O . ALA B 1 56 ? -7.422 92 51.125 1 72.06 56 ALA B O 1
ATOM 4615 N N . GLN B 1 57 ? -6.703 90.625 52.75 1 67.62 57 GLN B N 1
ATOM 4616 C CA . GLN B 1 57 ? -7.699 89.562 52.5 1 67.62 57 GLN B CA 1
ATOM 4617 C C . GLN B 1 57 ? -9.102 90.062 52.844 1 67.62 57 GLN B C 1
ATOM 4619 O O . GLN B 1 57 ? -10.07 89.688 52.188 1 67.62 57 GLN B O 1
ATOM 4624 N N . ARG B 1 58 ? -9.156 91.062 53.719 1 68.38 58 ARG B N 1
ATOM 4625 C CA . ARG B 1 58 ? -10.445 91.562 54.156 1 68.38 58 ARG B CA 1
ATOM 4626 C C . ARG B 1 58 ? -10.914 92.688 53.281 1 68.38 58 ARG B C 1
ATOM 4628 O O . ARG B 1 58 ? -12.109 92.812 53 1 68.38 58 ARG B O 1
ATOM 4635 N N . SER B 1 59 ? -9.938 93.312 52.719 1 72.56 59 SER B N 1
ATOM 4636 C CA . SER B 1 59 ? -10.344 94.625 52.125 1 72.56 59 SER B CA 1
ATOM 4637 C C . SER B 1 59 ? -10.359 94.5 50.594 1 72.56 59 SER B C 1
ATOM 4639 O O . SER B 1 59 ? -10.938 95.375 49.906 1 72.56 59 SER B O 1
ATOM 4641 N N . ASN B 1 60 ? -9.75 93.375 50.031 1 74.88 60 ASN B N 1
ATOM 4642 C CA . ASN B 1 60 ? -9.609 93.375 48.562 1 74.88 60 ASN B CA 1
ATOM 4643 C C . ASN B 1 60 ? -10.406 92.188 47.969 1 74.88 60 ASN B C 1
ATOM 4645 O O . ASN B 1 60 ? -9.977 91.062 48 1 74.88 60 ASN B O 1
ATOM 4649 N N . PRO B 1 61 ? -11.523 92.5 47.406 1 73.62 61 PRO B N 1
ATOM 4650 C CA . PRO B 1 61 ? -12.391 91.438 46.844 1 73.62 61 PRO B CA 1
ATOM 4651 C C . PRO B 1 61 ? -11.734 90.688 45.719 1 73.62 61 PRO B C 1
ATOM 4653 O O . PRO B 1 61 ? -12.125 89.562 45.406 1 73.62 61 PRO B O 1
ATOM 4656 N N . ALA B 1 62 ? -10.664 91.25 45.094 1 73.5 62 ALA B N 1
ATOM 4657 C CA . ALA B 1 62 ? -9.961 90.5 44.031 1 73.5 62 ALA B CA 1
ATOM 4658 C C . ALA B 1 62 ? -9.266 89.25 44.594 1 73.5 62 ALA B C 1
ATOM 4660 O O . ALA B 1 62 ? -9.156 88.25 43.906 1 73.5 62 ALA B O 1
ATOM 4661 N N . ILE B 1 63 ? -8.867 89.312 45.781 1 74.12 63 ILE B N 1
ATOM 4662 C CA . ILE B 1 63 ? -8.18 88.188 46.406 1 74.12 63 ILE B CA 1
ATOM 4663 C C . ILE B 1 63 ? -9.188 87.062 46.719 1 74.12 63 ILE B C 1
ATOM 4665 O O . ILE B 1 63 ? -8.852 85.875 46.656 1 74.12 63 ILE B O 1
ATOM 4669 N N . TRP B 1 64 ? -10.461 87.438 46.844 1 72.75 64 TRP B N 1
ATOM 4670 C CA . TRP B 1 64 ? -11.5 86.438 47.062 1 72.75 64 TRP B CA 1
ATOM 4671 C C . TRP B 1 64 ? -11.711 85.562 45.844 1 72.75 64 TRP B C 1
ATOM 4673 O O . TRP B 1 64 ? -11.906 84.312 45.938 1 72.75 64 TRP B O 1
ATOM 4683 N N . ILE B 1 65 ? -11.57 86.188 44.781 1 72.31 65 ILE B N 1
ATOM 4684 C CA . ILE B 1 65 ? -11.719 85.5 43.531 1 72.31 65 ILE B CA 1
ATOM 4685 C C . ILE B 1 65 ? -10.492 84.625 43.281 1 72.31 65 ILE B C 1
ATOM 4687 O O . ILE B 1 65 ? -10.609 83.438 42.844 1 72.31 65 ILE B O 1
ATOM 4691 N N . LEU B 1 66 ? -9.383 85.125 43.625 1 72.06 66 LEU B N 1
ATOM 4692 C CA . LEU B 1 66 ? -8.148 84.375 43.5 1 72.06 66 LEU B CA 1
ATOM 4693 C C . LEU B 1 66 ? -8.172 83.125 44.406 1 72.06 66 LEU B C 1
ATOM 4695 O O . LEU B 1 66 ? -7.641 82.062 44.062 1 72.06 66 LEU B O 1
ATOM 4699 N N . ASP B 1 67 ? -8.93 83.25 45.5 1 67.31 67 ASP B N 1
ATOM 4700 C CA . ASP B 1 67 ? -9.039 82.188 46.469 1 67.31 67 ASP B CA 1
ATOM 4701 C C . ASP B 1 67 ? -9.852 81 45.875 1 67.31 67 ASP B C 1
ATOM 4703 O O . ASP B 1 67 ? -9.703 79.875 46.312 1 67.31 67 ASP B O 1
ATOM 4707 N N . LEU B 1 68 ? -10.578 81.25 44.812 1 70.56 68 LEU B N 1
ATOM 4708 C CA . LEU B 1 68 ? -11.414 80.25 44.219 1 70.56 68 LEU B CA 1
ATOM 4709 C C . LEU B 1 68 ? -10.656 79.5 43.125 1 70.56 68 LEU B C 1
ATOM 4711 O O . LEU B 1 68 ? -11.078 78.438 42.688 1 70.56 68 LEU B O 1
ATOM 4715 N N . THR B 1 69 ? -9.492 80.062 42.781 1 69.44 69 THR B N 1
ATOM 4716 C CA . THR B 1 69 ? -8.773 79.562 41.594 1 69.44 69 THR B CA 1
ATOM 4717 C C . THR B 1 69 ? -8.234 78.188 41.875 1 69.44 69 THR B C 1
ATOM 4719 O O . THR B 1 69 ? -8.281 77.312 41 1 69.44 69 THR B O 1
ATOM 4722 N N . PRO B 1 70 ? -7.816 77.875 43.125 1 66.38 70 PRO B N 1
ATOM 4723 C CA . PRO B 1 70 ? -7.352 76.5 43.344 1 66.38 70 PRO B CA 1
ATOM 4724 C C . PRO B 1 70 ? -8.453 75.438 43.156 1 66.38 70 PRO B C 1
ATOM 4726 O O . PRO B 1 70 ? -8.195 74.375 42.625 1 66.38 70 PRO B O 1
ATOM 4729 N N . PHE B 1 71 ? -9.602 75.812 43.531 1 64.94 71 PHE B N 1
ATOM 4730 C CA . PHE B 1 71 ? -10.719 74.875 43.375 1 64.94 71 PHE B CA 1
ATOM 4731 C C . PHE B 1 71 ? -11.062 74.688 41.906 1 64.94 71 PHE B C 1
ATOM 4733 O O . PHE B 1 71 ? -11.367 73.562 41.469 1 64.94 71 PHE B O 1
ATOM 4740 N N . MET B 1 72 ? -10.883 75.75 41.188 1 67.88 72 MET B N 1
ATOM 4741 C CA . MET B 1 72 ? -11.18 75.688 39.75 1 67.88 72 MET B CA 1
ATOM 4742 C C . MET B 1 72 ? -10.133 74.812 39.031 1 67.88 72 MET B C 1
ATOM 4744 O O . MET B 1 72 ? -10.469 74.062 38.125 1 67.88 72 MET B O 1
ATOM 4748 N N . PHE B 1 73 ? -8.922 74.875 39.5 1 67.44 73 PHE B N 1
ATOM 4749 C CA . PHE B 1 73 ? -7.84 74.125 38.906 1 67.44 73 PHE B CA 1
ATOM 4750 C C . PHE B 1 73 ? -7.992 72.625 39.188 1 67.44 73 PHE B C 1
ATOM 4752 O O . PHE B 1 73 ? -7.785 71.812 38.312 1 67.44 73 PHE B O 1
ATOM 4759 N N . VAL B 1 74 ? -8.336 72.375 40.375 1 62.91 74 VAL B N 1
ATOM 4760 C CA . VAL B 1 74 ? -8.484 71 40.812 1 62.91 74 VAL B CA 1
ATOM 4761 C C . VAL B 1 74 ? -9.656 70.375 40.062 1 62.91 74 VAL B C 1
ATOM 4763 O O . VAL B 1 74 ? -9.539 69.25 39.531 1 62.91 74 VAL B O 1
ATOM 4766 N N . TYR B 1 75 ? -10.672 71.062 40 1 62.53 75 TYR B N 1
ATOM 4767 C CA . TYR B 1 75 ? -11.859 70.562 39.344 1 62.53 75 TYR B CA 1
ATOM 4768 C C . TYR B 1 75 ? -11.633 70.375 37.844 1 62.53 75 TYR B C 1
ATOM 4770 O O . TYR B 1 75 ? -12 69.312 37.281 1 62.53 75 TYR B O 1
ATOM 4778 N N . TRP B 1 76 ? -10.984 71.312 37.281 1 65.38 76 TRP B N 1
ATOM 4779 C CA . TRP B 1 76 ? -10.672 71.25 35.875 1 65.38 76 TRP B CA 1
ATOM 4780 C C . TRP B 1 76 ? -9.703 70.125 35.594 1 65.38 76 TRP B C 1
ATOM 4782 O O . TRP B 1 76 ? -9.891 69.375 34.625 1 65.38 76 TRP B O 1
ATOM 4792 N N . GLY B 1 77 ? -8.711 70.062 36.406 1 62.69 77 GLY B N 1
ATOM 4793 C CA . GLY B 1 77 ? -7.742 68.938 36.219 1 62.69 77 GLY B CA 1
ATOM 4794 C C . GLY B 1 77 ? -8.352 67.562 36.344 1 62.69 77 GLY B C 1
ATOM 4795 O O . GLY B 1 77 ? -8.047 66.688 35.531 1 62.69 77 GLY B O 1
ATOM 4796 N N . GLN B 1 78 ? -9.18 67.438 37.281 1 59.5 78 GLN B N 1
ATOM 4797 C CA . GLN B 1 78 ? -9.797 66.188 37.5 1 59.5 78 GLN B CA 1
ATOM 4798 C C . GLN B 1 78 ? -10.758 65.812 36.375 1 59.5 78 GLN B C 1
ATOM 4800 O O . GLN B 1 78 ? -10.773 64.688 35.906 1 59.5 78 GLN B O 1
ATOM 4805 N N . ALA B 1 79 ? -11.516 66.75 35.969 1 62.62 79 ALA B N 1
ATOM 4806 C CA . ALA B 1 79 ? -12.484 66.5 34.906 1 62.62 79 ALA B CA 1
ATOM 4807 C C . ALA B 1 79 ? -11.781 66.188 33.594 1 62.62 79 ALA B C 1
ATOM 4809 O O . ALA B 1 79 ? -12.203 65.25 32.875 1 62.62 79 ALA B O 1
ATOM 4810 N N . PHE B 1 80 ? -10.766 66.875 33.406 1 64 80 PHE B N 1
ATOM 4811 C CA . PHE B 1 80 ? -9.961 66.625 32.219 1 64 80 PHE B CA 1
ATOM 4812 C C . PHE B 1 80 ? -9.344 65.25 32.25 1 64 80 PHE B C 1
ATOM 4814 O O . PHE B 1 80 ? -9.398 64.562 31.234 1 64 80 PHE B O 1
ATOM 4821 N N . CYS B 1 81 ? -8.805 65 33.312 1 60.53 81 CYS B N 1
ATOM 4822 C CA . CYS B 1 81 ? -8.102 63.719 33.438 1 60.53 81 CYS B CA 1
ATOM 4823 C C . CYS B 1 81 ? -9.062 62.531 33.281 1 60.53 81 CYS B C 1
ATOM 4825 O O . CYS B 1 81 ? -8.75 61.562 32.625 1 60.53 81 CYS B O 1
ATOM 4827 N N . TYR B 1 82 ? -10.109 62.75 33.906 1 59.69 82 TYR B N 1
ATOM 4828 C CA . TYR B 1 82 ? -11.102 61.688 33.844 1 59.69 82 TYR B CA 1
ATOM 4829 C C . TYR B 1 82 ? -11.539 61.469 32.406 1 59.69 82 TYR B C 1
ATOM 4831 O O . TYR B 1 82 ? -11.672 60.312 31.953 1 59.69 82 TYR B O 1
ATOM 4839 N N . GLY B 1 83 ? -11.727 62.5 31.672 1 63.5 83 GLY B N 1
ATOM 4840 C CA . GLY B 1 83 ? -12.117 62.375 30.281 1 63.5 83 GLY B CA 1
ATOM 4841 C C . GLY B 1 83 ? -11.062 61.719 29.406 1 63.5 83 GLY B C 1
ATOM 4842 O O . GLY B 1 83 ? -11.375 60.875 28.578 1 63.5 83 GLY B O 1
ATOM 4843 N N . LEU B 1 84 ? -9.891 62.062 29.609 1 63.09 84 LEU B N 1
ATOM 4844 C CA . LEU B 1 84 ? -8.789 61.531 28.812 1 63.09 84 LEU B CA 1
ATOM 4845 C C . LEU B 1 84 ? -8.562 60.062 29.125 1 63.09 84 LEU B C 1
ATOM 4847 O O . LEU B 1 84 ? -8.305 59.281 28.219 1 63.09 84 LEU B O 1
ATOM 4851 N N . VAL B 1 85 ? -8.547 59.75 30.391 1 61.12 85 VAL B N 1
ATOM 4852 C CA . VAL B 1 85 ? -8.336 58.375 30.797 1 61.12 85 VAL B CA 1
ATOM 4853 C C . VAL B 1 85 ? -9.438 57.469 30.219 1 61.12 85 VAL B C 1
ATOM 4855 O O . VAL B 1 85 ? -9.164 56.375 29.734 1 61.12 85 VAL B O 1
ATOM 4858 N N . ASN B 1 86 ? -10.617 58.031 30.266 1 62.88 86 ASN B N 1
ATOM 4859 C CA . ASN B 1 86 ? -11.719 57.25 29.719 1 62.88 86 ASN B CA 1
ATOM 4860 C C . ASN B 1 86 ? -11.547 57.031 28.219 1 62.88 86 ASN B C 1
ATOM 4862 O O . ASN B 1 86 ? -11.828 55.938 27.719 1 62.88 86 ASN B O 1
ATOM 4866 N N . LYS B 1 87 ? -11.102 58 27.562 1 65.31 87 LYS B N 1
ATOM 4867 C CA . LYS B 1 87 ? -10.906 57.875 26.109 1 65.31 87 LYS B CA 1
ATOM 4868 C C . LYS B 1 87 ? -9.742 56.938 25.812 1 65.31 87 LYS B C 1
ATOM 4870 O O . LYS B 1 87 ? -9.82 56.094 24.891 1 65.31 87 LYS B O 1
ATOM 4875 N N . ALA B 1 88 ? -8.711 57.094 26.516 1 63.72 88 ALA B N 1
ATOM 4876 C CA . ALA B 1 88 ? -7.562 56.188 26.344 1 63.72 88 ALA B CA 1
ATOM 4877 C C . ALA B 1 88 ? -7.949 54.75 26.625 1 63.72 88 ALA B C 1
ATOM 4879 O O . ALA B 1 88 ? -7.523 53.844 25.906 1 63.72 88 ALA B O 1
ATOM 4880 N N . GLU B 1 89 ? -8.68 54.594 27.656 1 61.12 89 GLU B N 1
ATOM 4881 C CA . GLU B 1 89 ? -9.148 53.25 27.984 1 61.12 89 GLU B CA 1
ATOM 4882 C C . GLU B 1 89 ? -10 52.656 26.859 1 61.12 89 GLU B C 1
ATOM 4884 O O . GLU B 1 89 ? -9.859 51.5 26.531 1 61.12 89 GLU B O 1
ATOM 4889 N N . SER B 1 90 ? -10.836 53.438 26.391 1 65.06 90 SER B N 1
ATOM 4890 C CA . SER B 1 90 ? -11.688 52.969 25.312 1 65.06 90 SER B CA 1
ATOM 4891 C C . SER B 1 90 ? -10.867 52.562 24.094 1 65.06 90 SER B C 1
ATOM 4893 O O . SER B 1 90 ? -11.148 51.531 23.453 1 65.06 90 SER B O 1
ATOM 4895 N N . LEU B 1 91 ? -9.922 53.281 23.797 1 62.75 91 LEU B N 1
ATOM 4896 C CA . LEU B 1 91 ? -9.047 52.969 22.672 1 62.75 91 LEU B CA 1
ATOM 4897 C C . LEU B 1 91 ? -8.258 51.688 22.938 1 62.75 91 LEU B C 1
ATOM 4899 O O . LEU B 1 91 ? -8.086 50.875 22.031 1 62.75 91 LEU B O 1
ATOM 4903 N N . LEU B 1 92 ? -7.77 51.562 24.078 1 59.59 92 LEU B N 1
ATOM 4904 C CA . LEU B 1 92 ? -7.039 50.375 24.469 1 59.59 92 LEU B CA 1
ATOM 4905 C C . LEU B 1 92 ? -7.93 49.125 24.359 1 59.59 92 LEU B C 1
ATOM 4907 O O . LEU B 1 92 ? -7.496 48.094 23.875 1 59.59 92 LEU B O 1
ATOM 4911 N N . VAL B 1 93 ? -9.094 49.344 24.844 1 60.09 93 VAL B N 1
ATOM 4912 C CA . VAL B 1 93 ? -10.039 48.25 24.797 1 60.09 93 VAL B CA 1
ATOM 4913 C C . VAL B 1 93 ? -10.32 47.844 23.359 1 60.09 93 VAL B C 1
ATOM 4915 O O . VAL B 1 93 ? -10.32 46.656 23.016 1 60.09 93 VAL B O 1
ATOM 4918 N N . ASP B 1 94 ? -10.539 48.812 22.531 1 61.84 94 ASP B N 1
ATOM 4919 C CA . ASP B 1 94 ? -10.859 48.531 21.141 1 61.84 94 ASP B CA 1
ATOM 4920 C C . ASP B 1 94 ? -9.703 47.812 20.438 1 61.84 94 ASP B C 1
ATOM 4922 O O . ASP B 1 94 ? -9.914 46.844 19.703 1 61.84 94 ASP B O 1
ATOM 4926 N N . LYS B 1 95 ? -8.578 48.312 20.672 1 61.34 95 LYS B N 1
ATOM 4927 C CA . LYS B 1 95 ? -7.41 47.719 20.016 1 61.34 95 LYS B CA 1
ATOM 4928 C C . LYS B 1 95 ? -7.148 46.312 20.562 1 61.34 95 LYS B C 1
ATOM 4930 O O . LYS B 1 95 ? -6.789 45.406 19.797 1 61.34 95 LYS B O 1
ATOM 4935 N N . THR B 1 96 ? -7.27 46.125 21.797 1 59.38 96 THR B N 1
ATOM 4936 C CA . THR B 1 96 ? -7.102 44.812 22.406 1 59.38 96 THR B CA 1
ATOM 4937 C C . THR B 1 96 ? -8.133 43.844 21.859 1 59.38 96 THR B C 1
ATOM 4939 O O . THR B 1 96 ? -7.809 42.688 21.578 1 59.38 96 THR B O 1
ATOM 4942 N N . LYS B 1 97 ? -9.281 44.375 21.766 1 61.47 97 LYS B N 1
ATOM 4943 C CA . LYS B 1 97 ? -10.328 43.531 21.203 1 61.47 97 LYS B CA 1
ATOM 4944 C C . LYS B 1 97 ? -9.984 43.094 19.781 1 61.47 97 LYS B C 1
ATOM 4946 O O . LYS B 1 97 ? -10.195 41.938 19.422 1 61.47 97 LYS B O 1
ATOM 4951 N N . GLU B 1 98 ? -9.555 44.031 19.094 1 62.75 98 GLU B N 1
ATOM 4952 C CA . GLU B 1 98 ? -9.164 43.719 17.719 1 62.75 98 GLU B CA 1
ATOM 4953 C C . GLU B 1 98 ? -8.062 42.656 17.688 1 62.75 98 GLU B C 1
ATOM 4955 O O . GLU B 1 98 ? -8.125 41.719 16.906 1 62.75 98 GLU B O 1
ATOM 4960 N N . LEU B 1 99 ? -7.102 42.906 18.438 1 60.44 99 LEU B N 1
ATOM 4961 C CA . LEU B 1 99 ? -5.973 41.969 18.469 1 60.44 99 LEU B CA 1
ATOM 4962 C C . LEU B 1 99 ? -6.395 40.625 19.016 1 60.44 99 LEU B C 1
ATOM 4964 O O . LEU B 1 99 ? -5.926 39.594 18.531 1 60.44 99 LEU B O 1
ATOM 4968 N N . LEU B 1 100 ? -7.188 40.688 19.938 1 59 100 LEU B N 1
ATOM 4969 C CA . LEU B 1 100 ? -7.719 39.438 20.484 1 59 100 LEU B CA 1
ATOM 4970 C C . LEU B 1 100 ? -8.555 38.719 19.453 1 59 100 LEU B C 1
ATOM 4972 O O . LEU B 1 100 ? -8.516 37.469 19.375 1 59 100 LEU B O 1
ATOM 4976 N N . ASN B 1 101 ? -9.219 39.469 18.719 1 61.81 101 ASN B N 1
ATOM 4977 C CA . ASN B 1 101 ? -9.977 38.844 17.641 1 61.81 101 ASN B CA 1
ATOM 4978 C C . ASN B 1 101 ? -9.062 38.156 16.641 1 61.81 101 ASN B C 1
ATOM 4980 O O . ASN B 1 101 ? -9.359 37.062 16.156 1 61.81 101 ASN B O 1
ATOM 4984 N N . ILE B 1 102 ? -8.062 38.906 16.359 1 59.31 102 ILE B N 1
ATOM 4985 C CA . ILE B 1 102 ? -7.09 38.344 15.438 1 59.31 102 ILE B CA 1
ATOM 4986 C C . ILE B 1 102 ? -6.473 37.094 16.062 1 59.31 102 ILE B C 1
ATOM 4988 O O . ILE B 1 102 ? -6.34 36.062 15.406 1 59.31 102 ILE B O 1
ATOM 4992 N N . SER B 1 103 ? -6 37.281 17.281 1 60.69 103 SER B N 1
ATOM 4993 C CA . SER B 1 103 ? -5.418 36.156 18 1 60.69 103 SER B CA 1
ATOM 4994 C C . SER B 1 103 ? -6.406 35 18.094 1 60.69 103 SER B C 1
ATOM 4996 O O . SER B 1 103 ? -6.027 33.844 17.953 1 60.69 103 SER B O 1
ATOM 4998 N N . GLY B 1 104 ? -7.609 35.438 18.391 1 59.56 104 GLY B N 1
ATOM 4999 C CA . GLY B 1 104 ? -8.648 34.406 18.453 1 59.56 104 GLY B CA 1
ATOM 5000 C C . GLY B 1 104 ? -8.836 33.656 17.141 1 59.56 104 GLY B C 1
ATOM 5001 O O . GLY B 1 104 ? -8.945 32.438 17.125 1 59.56 104 GLY B O 1
ATOM 5002 N N . ASN B 1 105 ? -8.836 34.438 16.156 1 61.78 105 ASN B N 1
ATOM 5003 C CA . ASN B 1 105 ? -8.977 33.844 14.844 1 61.78 105 ASN B CA 1
ATOM 5004 C C . ASN B 1 105 ? -7.785 32.938 14.516 1 61.78 105 ASN B C 1
ATOM 5006 O O . ASN B 1 105 ? -7.953 31.859 13.922 1 61.78 105 ASN B O 1
ATOM 5010 N N . LEU B 1 106 ? -6.656 33.5 14.859 1 63.25 106 LEU B N 1
ATOM 5011 C CA . LEU B 1 106 ? -5.445 32.719 14.633 1 63.25 106 LEU B CA 1
ATOM 5012 C C . LEU B 1 106 ? -5.457 31.438 15.453 1 63.25 106 LEU B C 1
ATOM 5014 O O . LEU B 1 106 ? -5.027 30.391 14.984 1 63.25 106 LEU B O 1
ATOM 5018 N N . GLU B 1 107 ? -5.891 31.609 16.625 1 64.38 107 GLU B N 1
ATOM 5019 C CA . GLU B 1 107 ? -5.992 30.422 17.484 1 64.38 107 GLU B CA 1
ATOM 5020 C C . GLU B 1 107 ? -6.957 29.406 16.906 1 64.38 107 GLU B C 1
ATOM 5022 O O . GLU B 1 107 ? -6.719 28.188 17 1 64.38 107 GLU B O 1
ATOM 5027 N N . LEU B 1 108 ? -7.949 29.953 16.406 1 62.44 108 LEU B N 1
ATOM 5028 C CA . LEU B 1 108 ? -8.914 29.062 15.773 1 62.44 108 LEU B CA 1
ATOM 5029 C C . LEU B 1 108 ? -8.281 28.328 14.594 1 62.44 108 LEU B C 1
ATOM 5031 O O . LEU B 1 108 ? -8.516 27.125 14.398 1 62.44 108 LEU B O 1
ATOM 5035 N N . LYS B 1 109 ? -7.547 29.062 13.977 1 67.31 109 LYS B N 1
ATOM 5036 C CA . LYS B 1 109 ? -6.918 28.484 12.797 1 67.31 109 LYS B CA 1
ATOM 5037 C C . LYS B 1 109 ? -5.91 27.406 13.188 1 67.31 109 LYS B C 1
ATOM 5039 O O . LYS B 1 109 ? -5.641 26.5 12.406 1 67.31 109 LYS B O 1
ATOM 5044 N N . LEU B 1 110 ? -5.512 27.547 14.383 1 70.75 110 LEU B N 1
ATOM 5045 C CA . LEU B 1 110 ? -4.539 26.578 14.867 1 70.75 110 LEU B CA 1
ATOM 5046 C C . LEU B 1 110 ? -5.23 25.297 15.312 1 70.75 110 LEU B C 1
ATOM 5048 O O . LEU B 1 110 ? -4.594 24.234 15.422 1 70.75 110 LEU B O 1
ATOM 5052 N N . LYS B 1 111 ? -6.52 25.531 15.477 1 79.69 111 LYS B N 1
ATOM 5053 C CA . LYS B 1 111 ? -7.234 24.406 16.062 1 79.69 111 LYS B CA 1
ATOM 5054 C C . LYS B 1 111 ? -8.016 23.641 14.992 1 79.69 111 LYS B C 1
ATOM 5056 O O . LYS B 1 111 ? -8.594 22.594 15.273 1 79.69 111 LYS B O 1
ATOM 5061 N N . TYR B 1 112 ? -7.945 24.125 13.859 1 82.31 112 TYR B N 1
ATOM 5062 C CA . TYR B 1 112 ? -8.727 23.5 12.805 1 82.31 112 TYR B CA 1
ATOM 5063 C C . TYR B 1 112 ? -7.855 23.172 11.602 1 82.31 112 TYR B C 1
ATOM 5065 O O . TYR B 1 112 ? -6.875 23.859 11.32 1 82.31 112 TYR B O 1
ATOM 5073 N N . ASP B 1 113 ? -8.242 22.078 11.008 1 80.5 113 ASP B N 1
ATOM 5074 C CA . ASP B 1 113 ? -7.578 21.688 9.773 1 80.5 113 ASP B CA 1
ATOM 5075 C C . ASP B 1 113 ? -7.996 22.594 8.609 1 80.5 113 ASP B C 1
ATOM 5077 O O . ASP B 1 113 ? -9.188 22.812 8.391 1 80.5 113 ASP B O 1
ATOM 5081 N N . SER B 1 114 ? -7.078 23.109 7.945 1 72.56 114 SER B N 1
ATOM 5082 C CA . SER B 1 114 ? -7.348 24.109 6.918 1 72.56 114 SER B CA 1
ATOM 5083 C C . SER B 1 114 ? -8.055 23.484 5.715 1 72.56 114 SER B C 1
ATOM 5085 O O . SER B 1 114 ? -8.781 24.188 4.996 1 72.56 114 SER B O 1
ATOM 5087 N N . LEU B 1 115 ? -7.902 22.266 5.496 1 74.88 115 LEU B N 1
ATOM 5088 C CA . LEU B 1 115 ? -8.477 21.625 4.316 1 74.88 115 LEU B CA 1
ATOM 5089 C C . LEU B 1 115 ? -9.938 21.25 4.562 1 74.88 115 LEU B C 1
ATOM 5091 O O . LEU B 1 115 ? -10.797 21.516 3.713 1 74.88 115 LEU B O 1
ATOM 5095 N N . THR B 1 116 ? -10.211 20.703 5.684 1 87.06 116 THR B N 1
ATOM 5096 C CA . THR B 1 116 ? -11.531 20.141 5.938 1 87.06 116 THR B CA 1
ATOM 5097 C C . THR B 1 116 ? -12.312 21.031 6.91 1 87.06 116 THR B C 1
ATOM 5099 O O . THR B 1 116 ? -13.523 20.859 7.074 1 87.06 116 THR B O 1
ATOM 5102 N N . ASN B 1 117 ? -11.648 21.938 7.625 1 83.19 117 ASN B N 1
ATOM 5103 C CA . ASN B 1 117 ? -12.234 22.781 8.656 1 83.19 117 ASN B CA 1
ATOM 5104 C C . ASN B 1 117 ? -12.711 21.953 9.852 1 83.19 117 ASN B C 1
ATOM 5106 O O . ASN B 1 117 ? -13.578 22.391 10.609 1 83.19 117 ASN B O 1
ATOM 5110 N N . LEU B 1 118 ? -12.234 20.812 9.922 1 91.12 118 LEU B N 1
ATOM 5111 C CA . LEU B 1 118 ? -12.461 20 11.109 1 91.12 118 LEU B CA 1
ATOM 5112 C C . LEU B 1 118 ? -11.438 20.328 12.203 1 91.12 118 LEU B C 1
ATOM 5114 O O . LEU B 1 118 ? -10.367 20.859 11.906 1 91.12 118 LEU B O 1
ATOM 5118 N N . PRO B 1 119 ? -11.898 20.078 13.461 1 89.75 119 PRO B N 1
ATOM 5119 C CA . PRO B 1 119 ? -10.891 20.188 14.516 1 89.75 119 PRO B CA 1
ATOM 5120 C C . PRO B 1 119 ? -9.633 19.375 14.211 1 89.75 119 PRO B C 1
ATOM 5122 O O . PRO B 1 119 ? -9.711 18.328 13.57 1 89.75 119 PRO B O 1
ATOM 5125 N N . ASN B 1 120 ? -8.5 19.922 14.531 1 86.25 120 ASN B N 1
ATOM 5126 C CA . ASN B 1 120 ? -7.242 19.203 14.344 1 86.25 120 ASN B CA 1
ATOM 5127 C C . ASN B 1 120 ? -6.863 18.406 15.586 1 86.25 120 ASN B C 1
ATOM 5129 O O . ASN B 1 120 ? -7.668 18.25 16.5 1 86.25 120 ASN B O 1
ATOM 5133 N N . ASN B 1 121 ? -5.691 17.844 15.617 1 82.94 121 ASN B N 1
ATOM 5134 C CA . ASN B 1 121 ? -5.223 17 16.703 1 82.94 121 ASN B CA 1
ATOM 5135 C C . ASN B 1 121 ? -5.188 17.766 18.031 1 82.94 121 ASN B C 1
ATOM 5137 O O . ASN B 1 121 ? -5.508 17.203 19.078 1 82.94 121 ASN B O 1
ATOM 5141 N N . ARG B 1 122 ? -4.871 18.969 17.984 1 78.44 122 ARG B N 1
ATOM 5142 C CA . ARG B 1 122 ? -4.754 19.781 19.188 1 78.44 122 ARG B CA 1
ATOM 5143 C C . ARG B 1 122 ? -6.109 19.953 19.875 1 78.44 122 ARG B C 1
ATOM 5145 O O . ARG B 1 122 ? -6.238 19.75 21.078 1 78.44 122 ARG B O 1
ATOM 5152 N N . LEU B 1 123 ? -7.016 20.391 19.078 1 87.5 123 LEU B N 1
ATOM 5153 C CA . LEU B 1 123 ? -8.352 20.594 19.641 1 87.5 123 LEU B CA 1
ATOM 5154 C C . LEU B 1 123 ? -8.938 19.266 20.109 1 87.5 123 LEU B C 1
ATOM 5156 O O . LEU B 1 123 ? -9.633 19.203 21.125 1 87.5 123 LEU B O 1
ATOM 5160 N N . LEU B 1 124 ? -8.734 18.266 19.359 1 92.88 124 LEU B N 1
ATOM 5161 C CA . LEU B 1 124 ? -9.211 16.953 19.75 1 92.88 124 LEU B CA 1
ATOM 5162 C C . LEU B 1 124 ? -8.664 16.562 21.125 1 92.88 124 LEU B C 1
ATOM 5164 O O . LEU B 1 124 ? -9.422 16.125 22 1 92.88 124 LEU B O 1
ATOM 5168 N N . ASN B 1 125 ? -7.414 16.734 21.297 1 89.75 125 ASN B N 1
ATOM 5169 C CA . ASN B 1 125 ? -6.789 16.406 22.562 1 89.75 125 ASN B CA 1
ATOM 5170 C C . ASN B 1 125 ? -7.379 17.219 23.703 1 89.75 125 ASN B C 1
ATOM 5172 O O . ASN B 1 125 ? -7.613 16.703 24.797 1 89.75 125 ASN B O 1
ATOM 5176 N N . GLU B 1 126 ? -7.562 18.438 23.438 1 87.69 126 GLU B N 1
ATOM 5177 C CA . GLU B 1 126 ? -8.172 19.312 24.438 1 87.69 126 GLU B CA 1
ATOM 5178 C C . GLU B 1 126 ? -9.562 18.812 24.828 1 87.69 126 GLU B C 1
ATOM 5180 O O . GLU B 1 126 ? -9.914 18.797 26.016 1 87.69 126 GLU B O 1
ATOM 5185 N N . LYS B 1 127 ? -10.258 18.469 23.844 1 92.38 127 LYS B N 1
ATOM 5186 C CA . LYS B 1 127 ? -11.625 18.016 24.094 1 92.38 127 LYS B CA 1
ATOM 5187 C C . LYS B 1 127 ? -11.641 16.672 24.812 1 92.38 127 LYS B C 1
ATOM 5189 O O . LYS B 1 127 ? -12.523 16.406 25.641 1 92.38 127 LYS B O 1
ATOM 5194 N N . ILE B 1 128 ? -10.734 15.812 24.5 1 94.56 128 ILE B N 1
ATOM 5195 C CA . ILE B 1 128 ? -10.617 14.547 25.203 1 94.56 128 ILE B CA 1
ATOM 5196 C C . ILE B 1 128 ? -10.32 14.805 26.688 1 94.56 128 ILE B C 1
ATOM 5198 O O . ILE B 1 128 ? -10.945 14.219 27.562 1 94.56 128 ILE B O 1
ATOM 5202 N N . ARG B 1 129 ? -9.406 15.695 26.938 1 91.75 129 ARG B N 1
ATOM 5203 C CA . ARG B 1 129 ? -9.047 16.031 28.312 1 91.75 129 ARG B CA 1
ATOM 5204 C C . ARG B 1 129 ? -10.25 16.562 29.078 1 91.75 129 ARG B C 1
ATOM 5206 O O . ARG B 1 129 ? -10.492 16.172 30.219 1 91.75 129 ARG B O 1
ATOM 5213 N N . LEU B 1 130 ? -10.906 17.422 28.438 1 91.25 130 LEU B N 1
ATOM 5214 C CA . LEU B 1 130 ? -12.094 18.016 29.062 1 91.25 130 LEU B CA 1
ATOM 5215 C C . LEU B 1 130 ? -13.133 16.938 29.344 1 91.25 130 LEU B C 1
ATOM 5217 O O . LEU B 1 130 ? -13.773 16.953 30.406 1 91.25 130 LEU B O 1
ATOM 5221 N N . ALA B 1 131 ? -13.328 16.094 28.438 1 92.75 131 ALA B N 1
ATOM 5222 C CA . ALA B 1 131 ? -14.312 15.023 28.609 1 92.75 131 ALA B CA 1
ATOM 5223 C C . ALA B 1 131 ? -13.93 14.109 29.766 1 92.75 131 ALA B C 1
ATOM 5225 O O . ALA B 1 131 ? -14.789 13.695 30.547 1 92.75 131 ALA B O 1
ATOM 5226 N N . ILE B 1 132 ? -12.672 13.766 29.828 1 93.44 132 ILE B N 1
ATOM 5227 C CA . ILE B 1 132 ? -12.188 12.906 30.906 1 93.44 132 ILE B CA 1
ATOM 5228 C C . ILE B 1 132 ? -12.438 13.57 32.25 1 93.44 132 ILE B C 1
ATOM 5230 O O . ILE B 1 132 ? -12.891 12.922 33.188 1 93.44 132 ILE B O 1
ATOM 5234 N N . GLU B 1 133 ? -12.18 14.836 32.312 1 90.19 133 GLU B N 1
ATOM 5235 C CA . GLU B 1 133 ? -12.383 15.594 33.531 1 90.19 133 GLU B CA 1
ATOM 5236 C C . GLU B 1 133 ? -13.852 15.602 33.938 1 90.19 133 GLU B C 1
ATOM 5238 O O . GLU B 1 133 ? -14.18 15.5 35.125 1 90.19 133 GLU B O 1
ATOM 5243 N N . GLN B 1 134 ? -14.672 15.734 33.031 1 88.25 134 GLN B N 1
ATOM 5244 C CA . GLN B 1 134 ? -16.109 15.82 33.281 1 88.25 134 GLN B CA 1
ATOM 5245 C C . GLN B 1 134 ? -16.672 14.453 33.656 1 88.25 134 GLN B C 1
ATOM 5247 O O . GLN B 1 134 ? -17.625 14.367 34.438 1 88.25 134 GLN B O 1
ATOM 5252 N N . LEU B 1 135 ? -16.234 13.445 33 1 88 135 LEU B N 1
ATOM 5253 C CA . LEU B 1 135 ? -16.766 12.094 33.188 1 88 135 LEU B CA 1
ATOM 5254 C C . LEU B 1 135 ? -16.328 11.539 34.531 1 88 135 LEU B C 1
ATOM 5256 O O . LEU B 1 135 ? -17.078 10.789 35.188 1 88 135 LEU B O 1
ATOM 5260 N N . GLY B 1 136 ? -15.281 11.898 35.062 1 79.81 136 GLY B N 1
ATOM 5261 C CA . GLY B 1 136 ? -14.766 11.281 36.281 1 79.81 136 GLY B CA 1
ATOM 5262 C C . GLY B 1 136 ? -14.445 9.812 36.125 1 79.81 136 GLY B C 1
ATOM 5263 O O . GLY B 1 136 ? -14.125 9.359 35.031 1 79.81 136 GLY B O 1
ATOM 5264 N N . SER B 1 137 ? -14.469 9 37.062 1 77.81 137 SER B N 1
ATOM 5265 C CA . SER B 1 137 ? -14.016 7.609 37.062 1 77.81 137 SER B CA 1
ATOM 5266 C C . SER B 1 137 ? -15.141 6.664 36.656 1 77.81 137 SER B C 1
ATOM 5268 O O . SER B 1 137 ? -14.891 5.5 36.344 1 77.81 137 SER B O 1
ATOM 5270 N N . GLN B 1 138 ? -16.328 7.121 36.562 1 79.88 138 GLN B N 1
ATOM 5271 C CA . GLN B 1 138 ? -17.422 6.184 36.344 1 79.88 138 GLN B CA 1
ATOM 5272 C C . GLN B 1 138 ? -17.891 6.203 34.906 1 79.88 138 GLN B C 1
ATOM 5274 O O . GLN B 1 138 ? -18.578 5.273 34.438 1 79.88 138 GLN B O 1
ATOM 5279 N N . GLY B 1 139 ? -17.531 7.156 34.219 1 87.69 139 GLY B N 1
ATOM 5280 C CA . GLY B 1 139 ? -18 7.223 32.844 1 87.69 139 GLY B CA 1
ATOM 5281 C C . GLY B 1 139 ? -16.984 6.711 31.828 1 87.69 139 GLY B C 1
ATOM 5282 O O . GLY B 1 139 ? -15.836 6.445 32.188 1 87.69 139 GLY B O 1
ATOM 5283 N N . GLU B 1 140 ? -17.609 6.348 30.609 1 93.06 140 GLU B N 1
ATOM 5284 C CA . GLU B 1 140 ? -16.75 5.875 29.531 1 93.06 140 GLU B CA 1
ATOM 5285 C C . GLU B 1 140 ? -16.797 6.816 28.328 1 93.06 140 GLU B C 1
ATOM 5287 O O . GLU B 1 140 ? -17.828 7.422 28.047 1 93.06 140 GLU B O 1
ATOM 5292 N N . LEU B 1 141 ? -15.734 7.043 27.797 1 94.88 141 LEU B N 1
ATOM 5293 C CA . LEU B 1 141 ? -15.672 7.75 26.516 1 94.88 141 LEU B CA 1
ATOM 5294 C C . LEU B 1 141 ? -14.891 6.949 25.484 1 94.88 141 LEU B C 1
ATOM 5296 O O . LEU B 1 141 ? -14.07 6.098 25.844 1 94.88 141 LEU B O 1
ATOM 5300 N N . ALA B 1 142 ? -15.172 7.152 24.25 1 95.81 142 ALA B N 1
ATOM 5301 C CA . ALA B 1 142 ? -14.508 6.418 23.172 1 95.81 142 ALA B CA 1
ATOM 5302 C C . ALA B 1 142 ? -13.766 7.363 22.234 1 95.81 142 ALA B C 1
ATOM 5304 O O . ALA B 1 142 ? -14.258 8.445 21.922 1 95.81 142 ALA B O 1
ATOM 5305 N N . VAL B 1 143 ? -12.594 6.984 21.922 1 96.69 143 VAL B N 1
ATOM 5306 C CA . VAL B 1 143 ? -11.82 7.598 20.859 1 96.69 143 VAL B CA 1
ATOM 5307 C C . VAL B 1 143 ? -11.688 6.617 19.688 1 96.69 143 VAL B C 1
ATOM 5309 O O . VAL B 1 143 ? -11.133 5.523 19.859 1 96.69 143 VAL B O 1
ATOM 5312 N N . ILE B 1 144 ? -12.211 7.039 18.594 1 97 144 ILE B N 1
ATOM 5313 C CA . ILE B 1 144 ? -12.211 6.18 17.406 1 97 144 ILE B CA 1
ATOM 5314 C C . ILE B 1 144 ? -11.391 6.824 16.297 1 97 144 ILE B C 1
ATOM 5316 O O . ILE B 1 144 ? -11.688 7.941 15.867 1 97 144 ILE B O 1
ATOM 5320 N N . VAL B 1 145 ? -10.414 6.109 15.852 1 95.19 145 VAL B N 1
ATOM 5321 C CA . VAL B 1 145 ? -9.586 6.598 14.75 1 95.19 145 VAL B CA 1
ATOM 5322 C C . VAL B 1 145 ? -9.977 5.887 13.453 1 95.19 145 VAL B C 1
ATOM 5324 O O . VAL B 1 145 ? -10.195 4.672 13.445 1 95.19 145 VAL B O 1
ATOM 5327 N N . ILE B 1 146 ? -10.141 6.676 12.414 1 93.56 146 ILE B N 1
ATOM 5328 C CA . ILE B 1 146 ? -10.523 6.172 11.102 1 93.56 146 ILE B CA 1
ATOM 5329 C C . ILE B 1 146 ? -9.43 6.484 10.086 1 93.56 146 ILE B C 1
ATOM 5331 O O . ILE B 1 146 ? -9.062 7.645 9.898 1 93.56 146 ILE B O 1
ATOM 5335 N N . LYS B 1 147 ? -9.016 5.48 9.461 1 88.75 147 LYS B N 1
ATOM 5336 C CA . LYS B 1 147 ? -8 5.66 8.43 1 88.75 147 LYS B CA 1
ATOM 5337 C C . LYS B 1 147 ? -8.547 5.273 7.055 1 88.75 147 LYS B C 1
ATOM 5339 O O . LYS B 1 147 ? -9.18 4.227 6.902 1 88.75 147 LYS B O 1
ATOM 5344 N N . ILE B 1 148 ? -8.328 6.18 6.094 1 82.44 148 ILE B N 1
ATOM 5345 C CA . ILE B 1 148 ? -8.648 5.852 4.711 1 82.44 148 ILE B CA 1
ATOM 5346 C C . ILE B 1 148 ? -7.539 4.992 4.109 1 82.44 148 ILE B C 1
ATOM 5348 O O . ILE B 1 148 ? -6.375 5.395 4.098 1 82.44 148 ILE B O 1
ATOM 5352 N N . ASN B 1 149 ? -7.984 3.861 3.619 1 72.38 149 ASN B N 1
ATOM 5353 C CA . ASN B 1 149 ? -6.984 2.938 3.092 1 72.38 149 ASN B CA 1
ATOM 5354 C C . ASN B 1 149 ? -6.539 3.336 1.688 1 72.38 149 ASN B C 1
ATOM 5356 O O . ASN B 1 149 ? -7.371 3.559 0.808 1 72.38 149 ASN B O 1
ATOM 5360 N N . ASP B 1 150 ? -5.277 3.447 1.446 1 61.34 150 ASP B N 1
ATOM 5361 C CA . ASP B 1 150 ? -4.605 3.568 0.155 1 61.34 150 ASP B CA 1
ATOM 5362 C C . ASP B 1 150 ? -5.215 4.695 -0.675 1 61.34 150 ASP B C 1
ATOM 5364 O O . ASP B 1 150 ? -5.523 4.512 -1.854 1 61.34 150 ASP B O 1
ATOM 5368 N N . LEU B 1 151 ? -5.562 5.773 -0.097 1 62.91 151 LEU B N 1
ATOM 5369 C CA . LEU B 1 151 ? -6.203 6.922 -0.729 1 62.91 151 LEU B CA 1
ATOM 5370 C C . LEU B 1 151 ? -5.465 7.324 -2.002 1 62.91 151 LEU B C 1
ATOM 5372 O O . LEU B 1 151 ? -6.082 7.52 -3.049 1 62.91 151 LEU B O 1
ATOM 5376 N N . ASN B 1 152 ? -4.254 7.301 -1.952 1 51.91 152 ASN B N 1
ATOM 5377 C CA . ASN B 1 152 ? -3.484 7.824 -3.076 1 51.91 152 ASN B CA 1
ATOM 5378 C C . ASN B 1 152 ? -3.348 6.789 -4.191 1 51.91 152 ASN B C 1
ATOM 5380 O O . ASN B 1 152 ? -3.287 7.145 -5.367 1 51.91 152 ASN B O 1
ATOM 5384 N N . TYR B 1 153 ? -3.396 5.645 -3.717 1 48.91 153 TYR B N 1
ATOM 5385 C CA . TYR B 1 153 ? -3.191 4.578 -4.691 1 48.91 153 TYR B CA 1
ATOM 5386 C C . TYR B 1 153 ? -4.469 4.305 -5.477 1 48.91 153 TYR B C 1
ATOM 5388 O O . TYR B 1 153 ? -4.434 4.172 -6.703 1 48.91 153 TYR B O 1
ATOM 5396 N N . ASN B 1 154 ? -5.48 4.363 -4.77 1 51.69 154 ASN B N 1
ATOM 5397 C CA . ASN B 1 154 ? -6.719 3.9 -5.383 1 51.69 154 ASN B CA 1
ATOM 5398 C C . ASN B 1 154 ? -7.414 5.016 -6.16 1 51.69 154 ASN B C 1
ATOM 5400 O O . ASN B 1 154 ? -8.219 4.746 -7.051 1 51.69 154 ASN B O 1
ATOM 5404 N N . PHE B 1 155 ? -7.023 6.227 -5.828 1 55.31 155 PHE B N 1
ATOM 5405 C CA . PHE B 1 155 ? -7.805 7.312 -6.41 1 55.31 155 PHE B CA 1
ATOM 5406 C C . PHE B 1 155 ? -6.887 8.375 -7.004 1 55.31 155 PHE B C 1
ATOM 5408 O O . PHE B 1 155 ? -7.133 9.57 -6.844 1 55.31 155 PHE B O 1
ATOM 5415 N N . SER B 1 156 ? -5.902 7.844 -7.551 1 54.97 156 SER B N 1
ATOM 5416 C CA . SER B 1 156 ? -4.891 8.734 -8.117 1 54.97 156 SER B CA 1
ATOM 5417 C C . SER B 1 156 ? -5.484 9.633 -9.195 1 54.97 156 SER B C 1
ATOM 5419 O O . SER B 1 156 ? -4.934 10.695 -9.492 1 54.97 156 SER B O 1
ATOM 5421 N N . SER B 1 157 ? -6.555 9.156 -9.602 1 54 157 SER B N 1
ATOM 5422 C CA . SER B 1 157 ? -7.199 9.922 -10.664 1 54 157 SER B CA 1
ATOM 5423 C C . SER B 1 157 ? -8.039 11.062 -10.094 1 54 157 SER B C 1
ATOM 5425 O O . SER B 1 157 ? -8.508 11.922 -10.836 1 54 157 SER B O 1
ATOM 5427 N N . PHE B 1 158 ? -8.094 11.023 -8.828 1 61 158 PHE B N 1
ATOM 5428 C CA . PHE B 1 158 ? -8.906 12.039 -8.164 1 61 158 PHE B CA 1
ATOM 5429 C C . PHE B 1 158 ? -8.031 12.992 -7.355 1 61 158 PHE B C 1
ATOM 5431 O O . PHE B 1 158 ? -6.883 12.672 -7.043 1 61 158 PHE B O 1
ATOM 5438 N N . ASN B 1 159 ? -8.539 14.164 -7.289 1 61.5 159 ASN B N 1
ATOM 5439 C CA . ASN B 1 159 ? -7.914 15.055 -6.312 1 61.5 159 ASN B CA 1
ATOM 5440 C C . ASN B 1 159 ? -8.094 14.531 -4.887 1 61.5 159 ASN B C 1
ATOM 5442 O O . ASN B 1 159 ? -9.211 14.445 -4.391 1 61.5 159 ASN B O 1
ATOM 5446 N N . THR B 1 160 ? -7.078 14.047 -4.32 1 68.56 160 THR B N 1
ATOM 5447 C CA . THR B 1 160 ? -7.113 13.453 -2.99 1 68.56 160 THR B CA 1
ATOM 5448 C C . THR B 1 160 ? -7.688 14.438 -1.972 1 68.56 160 THR B C 1
ATOM 5450 O O . THR B 1 160 ? -8.375 14.031 -1.032 1 68.56 160 THR B O 1
ATOM 5453 N N . ASN B 1 161 ? -7.477 15.766 -2.24 1 70.25 161 ASN B N 1
ATOM 5454 C CA . ASN B 1 161 ? -8.016 16.766 -1.323 1 70.25 161 ASN B CA 1
ATOM 5455 C C . ASN B 1 161 ? -9.547 16.781 -1.354 1 70.25 161 ASN B C 1
ATOM 5457 O O . ASN B 1 161 ? -10.188 16.953 -0.315 1 70.25 161 ASN B O 1
ATOM 5461 N N . ASN B 1 162 ? -9.922 16.625 -2.475 1 76.44 162 ASN B N 1
ATOM 5462 C CA . ASN B 1 162 ? -11.375 16.609 -2.602 1 76.44 162 ASN B CA 1
ATOM 5463 C C . ASN B 1 162 ? -11.977 15.367 -1.946 1 76.44 162 ASN B C 1
ATOM 5465 O O . ASN B 1 162 ? -13.055 15.438 -1.354 1 76.44 162 ASN B O 1
ATOM 5469 N N . ILE B 1 163 ? -11.297 14.336 -2.096 1 80.94 163 ILE B N 1
ATOM 5470 C CA . ILE B 1 163 ? -11.758 13.102 -1.465 1 80.94 163 ILE B CA 1
ATOM 5471 C C . ILE B 1 163 ? -11.789 13.273 0.051 1 80.94 163 ILE B C 1
ATOM 5473 O O . ILE B 1 163 ? -12.781 12.93 0.701 1 80.94 163 ILE B O 1
ATOM 5477 N N . VAL B 1 164 ? -10.758 13.875 0.515 1 83.88 164 VAL B N 1
ATOM 5478 C CA . VAL B 1 164 ? -10.625 14.078 1.954 1 83.88 164 VAL B CA 1
ATOM 5479 C C . VAL B 1 164 ? -11.719 15.016 2.449 1 83.88 164 VAL B C 1
ATOM 5481 O O . VAL B 1 164 ? -12.312 14.789 3.508 1 83.88 164 VAL B O 1
ATOM 5484 N N . LYS B 1 165 ? -12 16.047 1.674 1 85.94 165 LYS B N 1
ATOM 5485 C CA . LYS B 1 165 ? -13.039 17 2.043 1 85.94 165 LYS B CA 1
ATOM 5486 C C . LYS B 1 165 ? -14.406 16.328 2.09 1 85.94 165 LYS B C 1
ATOM 5488 O O . LYS B 1 165 ? -15.18 16.562 3.025 1 85.94 165 LYS B O 1
ATOM 5493 N N . GLN B 1 166 ? -14.656 15.617 1.095 1 87.25 166 GLN B N 1
ATOM 5494 C CA . GLN B 1 166 ? -15.945 14.938 1.031 1 87.25 166 GLN B CA 1
ATOM 5495 C C . GLN B 1 166 ? -16.078 13.898 2.143 1 87.25 166 GLN B C 1
ATOM 5497 O O . GLN B 1 166 ? -17.156 13.719 2.703 1 87.25 166 GLN B O 1
ATOM 5502 N N . PHE B 1 167 ? -15.055 13.25 2.385 1 90.31 167 PHE B N 1
ATOM 5503 C CA . PHE B 1 167 ? -15.07 12.281 3.475 1 90.31 167 PHE B CA 1
ATOM 5504 C C . PHE B 1 167 ? -15.32 12.969 4.809 1 90.31 167 PHE B C 1
ATOM 5506 O O . PHE B 1 167 ? -16.047 12.445 5.66 1 90.31 167 PHE B O 1
ATOM 5513 N N . ALA B 1 168 ? -14.703 14.086 5.008 1 92.38 168 ALA B N 1
ATOM 5514 C CA . ALA B 1 168 ? -14.93 14.883 6.211 1 92.38 168 ALA B CA 1
ATOM 5515 C C . ALA B 1 168 ? -16.406 15.219 6.371 1 92.38 168 ALA B C 1
ATOM 5517 O O . ALA B 1 168 ? -16.953 15.125 7.473 1 92.38 168 ALA B O 1
ATOM 5518 N N . GLU B 1 169 ? -17 15.633 5.305 1 89.56 169 GLU B N 1
ATOM 5519 C CA . GLU B 1 169 ? -18.422 15.953 5.34 1 89.56 169 GLU B CA 1
ATOM 5520 C C . GLU B 1 169 ? -19.266 14.719 5.688 1 89.56 169 GLU B C 1
ATOM 5522 O O . GLU B 1 169 ? -20.25 14.82 6.418 1 89.56 169 GLU B O 1
ATOM 5527 N N . LYS B 1 170 ? -18.875 13.664 5.133 1 91.25 170 LYS B N 1
ATOM 5528 C CA . LYS B 1 170 ? -19.562 12.414 5.445 1 91.25 170 LYS B CA 1
ATOM 5529 C C . LYS B 1 170 ? -19.469 12.086 6.934 1 91.25 170 LYS B C 1
ATOM 5531 O O . LYS B 1 170 ? -20.438 11.648 7.543 1 91.25 170 LYS B O 1
ATOM 5536 N N . LEU B 1 171 ? -18.328 12.227 7.445 1 93.94 171 LEU B N 1
ATOM 5537 C CA . LEU B 1 171 ? -18.125 11.953 8.859 1 93.94 171 LEU B CA 1
ATOM 5538 C C . LEU B 1 171 ? -19.016 12.852 9.719 1 93.94 171 LEU B C 1
ATOM 5540 O O . LEU B 1 171 ? -19.547 12.414 10.742 1 93.94 171 LEU B O 1
ATOM 5544 N N . LYS B 1 172 ? -19.203 14.094 9.305 1 90.88 172 LYS B N 1
ATOM 5545 C CA . LYS B 1 172 ? -20.094 14.992 10.016 1 90.88 172 LYS B CA 1
ATOM 5546 C C . LYS B 1 172 ? -21.531 14.453 10.023 1 90.88 172 LYS B C 1
ATOM 5548 O O . LYS B 1 172 ? -22.219 14.539 11.031 1 90.88 172 LYS B O 1
ATOM 5553 N N . SER B 1 173 ? -21.844 13.93 8.891 1 89.25 173 SER B N 1
ATOM 5554 C CA . SER B 1 173 ? -23.172 13.367 8.773 1 89.25 173 SER B CA 1
ATOM 5555 C C . SER B 1 173 ? -23.328 12.117 9.633 1 89.25 173 SER B C 1
ATOM 5557 O O . SER B 1 173 ? -24.422 11.844 10.141 1 89.25 173 SER B O 1
ATOM 5559 N N . VAL B 1 174 ? -22.312 11.367 9.758 1 90.94 174 VAL B N 1
ATOM 5560 C CA . VAL B 1 174 ? -22.328 10.141 10.547 1 90.94 174 VAL B CA 1
ATOM 5561 C C . VAL B 1 174 ? -22.562 10.469 12.016 1 90.94 174 VAL B C 1
ATOM 5563 O O . VAL B 1 174 ? -23.219 9.703 12.742 1 90.94 174 VAL B O 1
ATOM 5566 N N . LEU B 1 175 ? -22.062 11.617 12.406 1 89.38 175 LEU B N 1
ATOM 5567 C CA . LEU B 1 175 ? -22.188 12.008 13.805 1 89.38 175 LEU B CA 1
ATOM 5568 C C . LEU B 1 175 ? -23.641 12.25 14.172 1 89.38 175 LEU B C 1
ATOM 5570 O O . LEU B 1 175 ? -24.031 12.117 15.336 1 89.38 175 LEU B O 1
ATOM 5574 N N . ILE B 1 176 ? -24.453 12.578 13.156 1 87.12 176 ILE B N 1
ATOM 5575 C CA . ILE B 1 176 ? -25.844 12.914 13.445 1 87.12 176 ILE B CA 1
ATOM 5576 C C . ILE B 1 176 ? -26.734 11.695 13.18 1 87.12 176 ILE B C 1
ATOM 5578 O O . ILE B 1 176 ? -27.969 11.797 13.219 1 87.12 176 ILE B O 1
ATOM 5582 N N . ASP B 1 177 ? -26.094 10.633 12.852 1 88.94 177 ASP B N 1
ATOM 5583 C CA . ASP B 1 177 ? -26.828 9.375 12.695 1 88.94 177 ASP B CA 1
ATOM 5584 C C . ASP B 1 177 ? -27.531 8.992 13.992 1 88.94 177 ASP B C 1
ATOM 5586 O O . ASP B 1 177 ? -26.969 9.148 15.078 1 88.94 177 ASP B O 1
ATOM 5590 N N . PRO B 1 178 ? -28.734 8.492 13.82 1 87 178 PRO B N 1
ATOM 5591 C CA . PRO B 1 178 ? -29.531 8.203 15.016 1 87 178 PRO B CA 1
ATOM 5592 C C . PRO B 1 178 ? -28.859 7.207 15.953 1 87 178 PRO B C 1
ATOM 5594 O O . PRO B 1 178 ? -28.906 7.371 17.172 1 87 178 PRO B O 1
ATOM 5597 N N . TYR B 1 179 ? -28.359 6.188 15.398 1 88.56 179 TYR B N 1
ATOM 5598 C CA . TYR B 1 179 ? -27.688 5.203 16.234 1 88.56 179 TYR B CA 1
ATOM 5599 C C . TYR B 1 179 ? -26.484 5.828 16.953 1 88.56 179 TYR B C 1
ATOM 5601 O O . TYR B 1 179 ? -26.266 5.57 18.141 1 88.56 179 TYR B O 1
ATOM 5609 N N . MET B 1 180 ? -25.766 6.633 16.297 1 87.25 180 MET B N 1
ATOM 5610 C CA . MET B 1 180 ? -24.594 7.285 16.859 1 87.25 180 MET B CA 1
ATOM 5611 C C . MET B 1 180 ? -24.984 8.258 17.969 1 87.25 180 MET B C 1
ATOM 5613 O O . MET B 1 180 ? -24.312 8.352 18.984 1 87.25 180 MET B O 1
ATOM 5617 N N . LEU B 1 181 ? -26.047 8.938 17.734 1 86.06 181 LEU B N 1
ATOM 5618 C CA . LEU B 1 181 ? -26.562 9.891 18.703 1 86.06 181 LEU B CA 1
ATOM 5619 C C . LEU B 1 181 ? -27.031 9.18 19.969 1 86.06 181 LEU B C 1
ATOM 5621 O O . LEU B 1 181 ? -26.891 9.711 21.078 1 86.06 181 LEU B O 1
ATOM 5625 N N . LYS B 1 182 ? -27.562 8.008 19.75 1 86.69 182 LYS B N 1
ATOM 5626 C CA . LYS B 1 182 ? -28.047 7.23 20.891 1 86.69 182 LYS B CA 1
ATOM 5627 C C . LYS B 1 182 ? -26.891 6.609 21.672 1 86.69 182 LYS B C 1
ATOM 5629 O O . LYS B 1 182 ? -27.016 6.387 22.875 1 86.69 182 LYS B O 1
ATOM 5634 N N . ALA B 1 183 ? -25.875 6.383 20.984 1 87.38 183 ALA B N 1
ATOM 5635 C CA . ALA B 1 183 ? -24.734 5.691 21.578 1 87.38 183 ALA B CA 1
ATOM 5636 C C . ALA B 1 183 ? -23.969 6.613 22.531 1 87.38 183 ALA B C 1
ATOM 5638 O O . ALA B 1 183 ? -23.234 6.145 23.406 1 87.38 183 ALA B O 1
ATOM 5639 N N . SER B 1 184 ? -24.125 7.934 22.375 1 84.69 184 SER B N 1
ATOM 5640 C CA . SER B 1 184 ? -23.391 8.891 23.188 1 84.69 184 SER B CA 1
ATOM 5641 C C . SER B 1 184 ? -24.328 9.93 23.797 1 84.69 184 SER B C 1
ATOM 5643 O O . SER B 1 184 ? -25.312 10.32 23.188 1 84.69 184 SER B O 1
ATOM 5645 N N . LEU B 1 185 ? -24.109 10.305 25.062 1 77.44 185 LEU B N 1
ATOM 5646 C CA . LEU B 1 185 ? -24.906 11.305 25.766 1 77.44 185 LEU B CA 1
ATOM 5647 C C . LEU B 1 185 ? -24.266 12.688 25.656 1 77.44 185 LEU B C 1
ATOM 5649 O O . LEU B 1 185 ? -24.812 13.664 26.172 1 77.44 185 LEU B O 1
ATOM 5653 N N . GLY B 1 186 ? -23.203 12.836 24.922 1 77.31 186 GLY B N 1
ATOM 5654 C CA . GLY B 1 186 ? -22.531 14.109 24.734 1 77.31 186 GLY B CA 1
ATOM 5655 C C . GLY B 1 186 ? -22.406 14.5 23.266 1 77.31 186 GLY B C 1
ATOM 5656 O O . GLY B 1 186 ? -22.953 13.836 22.391 1 77.31 186 GLY B O 1
ATOM 5657 N N . ILE B 1 187 ? -21.766 15.648 23.094 1 82.69 187 ILE B N 1
ATOM 5658 C CA . ILE B 1 187 ? -21.562 16.141 21.734 1 82.69 187 ILE B CA 1
ATOM 5659 C C . ILE B 1 187 ? -20.344 15.461 21.109 1 82.69 187 ILE B C 1
ATOM 5661 O O . ILE B 1 187 ? -19.203 15.727 21.5 1 82.69 187 ILE B O 1
ATOM 5665 N N . ASN B 1 188 ? -20.703 14.617 20.172 1 90.19 188 ASN B N 1
ATOM 5666 C CA . ASN B 1 188 ? -19.625 13.938 19.453 1 90.19 188 ASN B CA 1
ATOM 5667 C C . ASN B 1 188 ? -18.828 14.906 18.594 1 90.19 188 ASN B C 1
ATOM 5669 O O . ASN B 1 188 ? -19.328 15.961 18.203 1 90.19 188 ASN B O 1
ATOM 5673 N N . MET B 1 189 ? -17.609 14.555 18.438 1 93.44 189 MET B N 1
ATOM 5674 C CA . MET B 1 189 ? -16.734 15.406 17.625 1 93.44 189 MET B CA 1
ATOM 5675 C C . MET B 1 189 ? -15.969 14.578 16.594 1 93.44 189 MET B C 1
ATOM 5677 O O . MET B 1 189 ? -15.578 13.445 16.859 1 93.44 189 MET B O 1
ATOM 5681 N N . VAL B 1 190 ? -15.828 15.172 15.445 1 95.06 190 VAL B N 1
ATOM 5682 C CA . VAL B 1 190 ? -14.961 14.609 14.414 1 95.06 190 VAL B CA 1
ATOM 5683 C C . VAL B 1 190 ? -13.758 15.516 14.195 1 95.06 190 VAL B C 1
ATOM 5685 O O . VAL B 1 190 ? -13.898 16.75 14.18 1 95.06 190 VAL B O 1
ATOM 5688 N N . ALA B 1 191 ? -12.609 14.922 14.188 1 94.81 191 ALA B N 1
ATOM 5689 C CA . ALA B 1 191 ? -11.359 15.656 13.984 1 94.81 191 ALA B CA 1
ATOM 5690 C C . ALA B 1 191 ? -10.516 15.008 12.883 1 94.81 191 ALA B C 1
ATOM 5692 O O . ALA B 1 191 ? -10.703 13.836 12.562 1 94.81 191 ALA B O 1
ATOM 5693 N N . ARG B 1 192 ? -9.734 15.797 12.242 1 90.25 192 ARG B N 1
ATOM 5694 C CA . ARG B 1 192 ? -8.758 15.273 11.289 1 90.25 192 ARG B CA 1
ATOM 5695 C C . ARG B 1 192 ? -7.363 15.242 11.906 1 90.25 192 ARG B C 1
ATOM 5697 O O . ARG B 1 192 ? -6.879 16.25 12.406 1 90.25 192 ARG B O 1
ATOM 5704 N N . LEU B 1 193 ? -6.824 14.078 11.953 1 82.06 193 LEU B N 1
ATOM 5705 C CA . LEU B 1 193 ? -5.512 13.891 12.562 1 82.06 193 LEU B CA 1
ATOM 5706 C C . LEU B 1 193 ? -4.402 14.133 11.547 1 82.06 193 LEU B C 1
ATOM 5708 O O . LEU B 1 193 ? -3.436 14.852 11.836 1 82.06 193 LEU B O 1
ATOM 5712 N N . GLN B 1 194 ? -4.48 13.375 10.438 1 71.81 194 GLN B N 1
ATOM 5713 C CA . GLN B 1 194 ? -3.5 13.438 9.359 1 71.81 194 GLN B CA 1
ATOM 5714 C C . GLN B 1 194 ? -4.18 13.375 7.992 1 71.81 194 GLN B C 1
ATOM 5716 O O . GLN B 1 194 ? -5.398 13.516 7.895 1 71.81 194 GLN B O 1
ATOM 5721 N N . SER B 1 195 ? -3.363 13.305 6.961 1 69.06 195 SER B N 1
ATOM 5722 C CA . SER B 1 195 ? -3.832 13.352 5.582 1 69.06 195 SER B CA 1
ATOM 5723 C C . SER B 1 195 ? -4.965 12.352 5.348 1 69.06 195 SER B C 1
ATOM 5725 O O . SER B 1 195 ? -6.004 12.711 4.789 1 69.06 195 SER B O 1
ATOM 5727 N N . ASP B 1 196 ? -4.852 11.203 5.887 1 77.69 196 ASP B N 1
ATOM 5728 C CA . ASP B 1 196 ? -5.863 10.188 5.613 1 77.69 196 ASP B CA 1
ATOM 5729 C C . ASP B 1 196 ? -6.41 9.594 6.91 1 77.69 196 ASP B C 1
ATOM 5731 O O . ASP B 1 196 ? -6.953 8.492 6.914 1 77.69 196 ASP B O 1
ATOM 5735 N N . GLU B 1 197 ? -6.211 10.344 8.016 1 87.19 197 GLU B N 1
ATOM 5736 C CA . GLU B 1 197 ? -6.648 9.844 9.312 1 87.19 197 GLU B CA 1
ATOM 5737 C C . GLU B 1 197 ? -7.598 10.828 9.992 1 87.19 197 GLU B C 1
ATOM 5739 O O . GLU B 1 197 ? -7.34 12.031 10.016 1 87.19 197 GLU B O 1
ATOM 5744 N N . PHE B 1 198 ? -8.633 10.297 10.445 1 93.62 198 PHE B N 1
ATOM 5745 C CA . PHE B 1 198 ? -9.633 11.055 11.18 1 93.62 198 PHE B CA 1
ATOM 5746 C C . PHE B 1 198 ? -9.922 10.414 12.531 1 93.62 198 PHE B C 1
ATOM 5748 O O . PHE B 1 198 ? -9.508 9.281 12.789 1 93.62 198 PHE B O 1
ATOM 5755 N N . ALA B 1 199 ? -10.562 11.148 13.367 1 95.88 199 ALA B N 1
ATOM 5756 C CA . ALA B 1 199 ? -10.93 10.617 14.68 1 95.88 199 ALA B CA 1
ATOM 5757 C C . ALA B 1 199 ? -12.328 11.078 15.086 1 95.88 199 ALA B C 1
ATOM 5759 O O . ALA B 1 199 ? -12.75 12.188 14.734 1 95.88 199 ALA B O 1
ATOM 5760 N N . ILE B 1 200 ? -13.023 10.266 15.758 1 96.19 200 ILE B N 1
ATOM 5761 C CA . ILE B 1 200 ? -14.305 10.594 16.375 1 96.19 200 ILE B CA 1
ATOM 5762 C C . ILE B 1 200 ? -14.18 10.492 17.891 1 96.19 200 ILE B C 1
ATOM 5764 O O . ILE B 1 200 ? -13.664 9.5 18.422 1 96.19 200 ILE B O 1
ATOM 5768 N N . LEU B 1 201 ? -14.555 11.523 18.547 1 96.56 201 LEU B N 1
ATOM 5769 C CA . LEU B 1 201 ? -14.641 11.516 20 1 96.56 201 LEU B CA 1
ATOM 5770 C C . LEU B 1 201 ? -16.094 11.391 20.453 1 96.56 201 LEU B C 1
ATOM 5772 O O . LEU B 1 201 ? -16.938 12.203 20.078 1 96.56 201 LEU B O 1
ATOM 5776 N N . MET B 1 202 ? -16.328 10.398 21.125 1 94.5 202 MET B N 1
ATOM 5777 C CA . MET B 1 202 ? -17.594 10.234 21.844 1 94.5 202 MET B CA 1
ATOM 5778 C C . MET B 1 202 ? -17.391 10.43 23.344 1 94.5 202 MET B C 1
ATOM 5780 O O . MET B 1 202 ? -17.016 9.492 24.062 1 94.5 202 MET B O 1
ATOM 5784 N N . PRO B 1 203 ? -17.672 11.578 23.828 1 91.56 203 PRO B N 1
ATOM 5785 C CA . PRO B 1 203 ? -17.219 11.992 25.156 1 91.56 203 PRO B CA 1
ATOM 5786 C C . PRO B 1 203 ? -17.953 11.25 26.281 1 91.56 203 PRO B C 1
ATOM 5788 O O . PRO B 1 203 ? -17.438 11.164 27.391 1 91.56 203 PRO B O 1
ATOM 5791 N N . ARG B 1 204 ? -19.172 10.742 26.078 1 92.31 204 ARG B N 1
ATOM 5792 C CA . ARG B 1 204 ? -19.906 10 27.078 1 92.31 204 ARG B CA 1
ATOM 5793 C C . ARG B 1 204 ? -20.719 8.867 26.453 1 92.31 204 ARG B C 1
ATOM 5795 O O . ARG B 1 204 ? -21.797 9.094 25.906 1 92.31 204 ARG B O 1
ATOM 5802 N N . LEU B 1 205 ? -20.234 7.699 26.625 1 92.5 205 LEU B N 1
ATOM 5803 C CA . LEU B 1 205 ? -20.906 6.535 26.062 1 92.5 205 LEU B CA 1
ATOM 5804 C C . LEU B 1 205 ? -22.078 6.113 26.922 1 92.5 205 LEU B C 1
ATOM 5806 O O . LEU B 1 205 ? -22.016 6.23 28.156 1 92.5 205 LEU B O 1
ATOM 5810 N N . LYS B 1 206 ? -23.094 5.664 26.266 1 89.44 206 LYS B N 1
ATOM 5811 C CA . LYS B 1 206 ? -24.219 5.082 27 1 89.44 206 LYS B CA 1
ATOM 5812 C C . LYS B 1 206 ? -23.781 3.84 27.766 1 89.44 206 LYS B C 1
ATOM 5814 O O . LYS B 1 206 ? -22.922 3.086 27.312 1 89.44 206 LYS B O 1
ATOM 5819 N N . LYS B 1 207 ? -24.484 3.701 28.859 1 84.81 207 LYS B N 1
ATOM 5820 C CA . LYS B 1 207 ? -24.188 2.539 29.688 1 84.81 207 LYS B CA 1
ATOM 5821 C C . LYS B 1 207 ? -24.516 1.24 28.953 1 84.81 207 LYS B C 1
ATOM 5823 O O . LYS B 1 207 ? -25.516 1.147 28.25 1 84.81 207 LYS B O 1
ATOM 5828 N N . ASP B 1 208 ? -23.672 0.207 28.859 1 80.25 208 ASP B N 1
ATOM 5829 C CA . ASP B 1 208 ? -23.844 -1.144 28.328 1 80.25 208 ASP B CA 1
ATOM 5830 C C . ASP B 1 208 ? -23.734 -1.158 26.812 1 80.25 208 ASP B C 1
ATOM 5832 O O . ASP B 1 208 ? -24.234 -2.072 26.156 1 80.25 208 ASP B O 1
ATOM 5836 N N . LEU B 1 209 ? -23.234 -0.054 26.312 1 86.88 209 LEU B N 1
ATOM 5837 C CA . LEU B 1 209 ? -23.031 -0.029 24.875 1 86.88 209 LEU B CA 1
ATOM 5838 C C . LEU B 1 209 ? -21.969 -1.036 24.453 1 86.88 209 LEU B C 1
ATOM 5840 O O . LEU B 1 209 ? -20.922 -1.139 25.094 1 86.88 209 LEU B O 1
ATOM 5844 N N . GLU B 1 210 ? -22.328 -1.848 23.453 1 88.44 210 GLU B N 1
ATOM 5845 C CA . GLU B 1 210 ? -21.344 -2.76 22.875 1 88.44 210 GLU B CA 1
ATOM 5846 C C . GLU B 1 210 ? -20.516 -2.066 21.797 1 88.44 210 GLU B C 1
ATOM 5848 O O . GLU B 1 210 ? -21.016 -1.781 20.719 1 88.44 210 GLU B O 1
ATOM 5853 N N . ILE B 1 211 ? -19.297 -1.871 22.125 1 91.25 211 ILE B N 1
ATOM 5854 C CA . ILE B 1 211 ? -18.391 -1.104 21.266 1 91.25 211 ILE B CA 1
ATOM 5855 C C . ILE B 1 211 ? -18.266 -1.789 19.906 1 91.25 211 ILE B C 1
ATOM 5857 O O . ILE B 1 211 ? -18.141 -1.12 18.875 1 91.25 211 ILE B O 1
ATOM 5861 N N . ASN B 1 212 ? -18.297 -3.092 19.953 1 92 212 ASN B N 1
ATOM 5862 C CA . ASN B 1 212 ? -18.219 -3.834 18.688 1 92 212 ASN B CA 1
ATOM 5863 C C . ASN B 1 212 ? -19.375 -3.475 17.766 1 92 212 ASN B C 1
ATOM 5865 O O . ASN B 1 212 ? -19.172 -3.268 16.562 1 92 212 ASN B O 1
ATOM 5869 N N . GLU B 1 213 ? -20.5 -3.41 18.344 1 90.81 213 GLU B N 1
ATOM 5870 C CA . GLU B 1 213 ? -21.672 -3.053 17.562 1 90.81 213 GLU B CA 1
ATOM 5871 C C . GLU B 1 213 ? -21.562 -1.628 17.031 1 90.81 213 GLU B C 1
ATOM 5873 O O . GLU B 1 213 ? -21.969 -1.353 15.891 1 90.81 213 GLU B O 1
ATOM 5878 N N . LEU B 1 214 ? -21.109 -0.818 17.875 1 92.19 214 LEU B N 1
ATOM 5879 C CA . LEU B 1 214 ? -20.922 0.572 17.469 1 92.19 214 LEU B CA 1
ATOM 5880 C C . LEU B 1 214 ? -19.969 0.668 16.281 1 92.19 214 LEU B C 1
ATOM 5882 O O . LEU B 1 214 ? -20.266 1.377 15.312 1 92.19 214 LEU B O 1
ATOM 5886 N N . LEU B 1 215 ? -18.844 0.021 16.312 1 93.94 215 LEU B N 1
ATOM 5887 C CA . LEU B 1 215 ? -17.844 0.079 15.258 1 93.94 215 LEU B CA 1
ATOM 5888 C C . LEU B 1 215 ? -18.375 -0.538 13.961 1 93.94 215 LEU B C 1
ATOM 5890 O O . LEU B 1 215 ? -18.094 -0.03 12.875 1 93.94 215 LEU B O 1
ATOM 5894 N N . ILE B 1 216 ? -19.094 -1.581 14.117 1 88.56 216 ILE B N 1
ATOM 5895 C CA . ILE B 1 216 ? -19.688 -2.221 12.953 1 88.56 216 ILE B CA 1
ATOM 5896 C C . ILE B 1 216 ? -20.688 -1.265 12.289 1 88.56 216 ILE B C 1
ATOM 5898 O O . ILE B 1 216 ? -20.703 -1.126 11.062 1 88.56 216 ILE B O 1
ATOM 5902 N N . HIS B 1 217 ? -21.484 -0.688 13.133 1 89.94 217 HIS B N 1
ATOM 5903 C CA . HIS B 1 217 ? -22.438 0.287 12.609 1 89.94 217 HIS B CA 1
ATOM 5904 C C . HIS B 1 217 ? -21.719 1.445 11.93 1 89.94 217 HIS B C 1
ATOM 5906 O O . HIS B 1 217 ? -22.141 1.889 10.852 1 89.94 217 HIS B O 1
ATOM 5912 N N . LEU B 1 218 ? -20.734 1.924 12.562 1 92.44 218 LEU B N 1
ATOM 5913 C CA . LEU B 1 218 ? -19.938 3.008 12 1 92.44 218 LEU B CA 1
ATOM 5914 C C . LEU B 1 218 ? -19.375 2.617 10.633 1 92.44 218 LEU B C 1
ATOM 5916 O O . LEU B 1 218 ? -19.453 3.398 9.68 1 92.44 218 LEU B O 1
ATOM 5920 N N . LEU B 1 219 ? -18.812 1.473 10.523 1 89.5 219 LEU B N 1
ATOM 5921 C CA . LEU B 1 219 ? -18.234 0.985 9.281 1 89.5 219 LEU B CA 1
ATOM 5922 C C . LEU B 1 219 ? -19.281 0.879 8.18 1 89.5 219 LEU B C 1
ATOM 5924 O O . LEU B 1 219 ? -19 1.173 7.016 1 89.5 219 LEU B O 1
ATOM 5928 N N . THR B 1 220 ? -20.422 0.48 8.57 1 83 220 THR B N 1
ATOM 5929 C CA . THR B 1 220 ? -21.516 0.385 7.617 1 83 220 THR B CA 1
ATOM 5930 C C . THR B 1 220 ? -21.859 1.76 7.051 1 83 220 THR B C 1
ATOM 5932 O O . THR B 1 220 ? -22.156 1.89 5.859 1 83 220 THR B O 1
ATOM 5935 N N . LEU B 1 221 ? -21.812 2.709 7.926 1 86.62 221 LEU B N 1
ATOM 5936 C CA . LEU B 1 221 ? -22.109 4.074 7.5 1 86.62 221 LEU B CA 1
ATOM 5937 C C . LEU B 1 221 ? -21 4.613 6.602 1 86.62 221 LEU B C 1
ATOM 5939 O O . LEU B 1 221 ? -21.266 5.395 5.688 1 86.62 221 LEU B O 1
ATOM 5943 N N . LEU B 1 222 ? -19.797 4.168 6.867 1 87.12 222 LEU B N 1
ATOM 5944 C CA . LEU B 1 222 ? -18.641 4.688 6.152 1 87.12 222 LEU B CA 1
ATOM 5945 C C . LEU B 1 222 ? -18.5 4.016 4.789 1 87.12 222 LEU B C 1
ATOM 5947 O O . LEU B 1 222 ? -17.922 4.594 3.865 1 87.12 222 LEU B O 1
ATOM 5951 N N . ASN B 1 223 ? -18.859 2.76 4.801 1 70.94 223 ASN B N 1
ATOM 5952 C CA . ASN B 1 223 ? -18.719 1.99 3.57 1 70.94 223 ASN B CA 1
ATOM 5953 C C . ASN B 1 223 ? -19.656 2.5 2.484 1 70.94 223 ASN B C 1
ATOM 5955 O O . ASN B 1 223 ? -19.797 1.87 1.436 1 70.94 223 ASN B O 1
ATOM 5959 N N . SER B 1 224 ? -20.031 3.764 2.58 1 61.78 224 SER B N 1
ATOM 5960 C CA . SER B 1 224 ? -20.922 4.312 1.559 1 61.78 224 SER B CA 1
ATOM 5961 C C . SER B 1 224 ? -20.141 5.141 0.539 1 61.78 224 SER B C 1
ATOM 5963 O O . SER B 1 224 ? -19 5.551 0.798 1 61.78 224 SER B O 1
ATOM 5965 N N . ASN B 1 225 ? -20.719 5.262 -0.652 1 70.12 225 ASN B N 1
ATOM 5966 C CA . ASN B 1 225 ? -20.172 5.941 -1.825 1 70.12 225 ASN B CA 1
ATOM 5967 C C . ASN B 1 225 ? -20.016 7.441 -1.581 1 70.12 225 ASN B C 1
ATOM 5969 O O . ASN B 1 225 ? -20.797 8.047 -0.853 1 70.12 225 ASN B O 1
ATOM 5973 N N . LEU B 1 226 ? -18.797 7.922 -1.819 1 76.62 226 LEU B N 1
ATOM 5974 C CA . LEU B 1 226 ? -18.531 9.352 -1.789 1 76.62 226 LEU B CA 1
ATOM 5975 C C . LEU B 1 226 ? -18.594 9.953 -3.191 1 76.62 226 LEU B C 1
ATOM 5977 O O . LEU B 1 226 ? -18.016 9.391 -4.133 1 76.62 226 LEU B O 1
ATOM 5981 N N . MET B 1 227 ? -19.406 10.891 -3.271 1 76 227 MET B N 1
ATOM 5982 C CA . MET B 1 227 ? -19.453 11.586 -4.555 1 76 227 MET B CA 1
ATOM 5983 C C . MET B 1 227 ? -18.328 12.594 -4.668 1 76 227 MET B C 1
ATOM 5985 O O . MET B 1 227 ? -18.266 13.562 -3.904 1 76 227 MET B O 1
ATOM 5989 N N . VAL B 1 228 ? -17.406 12.258 -5.465 1 72.88 228 VAL B N 1
ATOM 5990 C CA . VAL B 1 228 ? -16.297 13.172 -5.707 1 72.88 228 VAL B CA 1
ATOM 5991 C C . VAL B 1 228 ? -16.25 13.562 -7.184 1 72.88 228 VAL B C 1
ATOM 5993 O O . VAL B 1 228 ? -16.141 12.695 -8.055 1 72.88 228 VAL B O 1
ATOM 5996 N N . ASP B 1 229 ? -16.344 14.852 -7.367 1 66.5 229 ASP B N 1
ATOM 5997 C CA . ASP B 1 229 ? -16.297 15.383 -8.727 1 66.5 229 ASP B CA 1
ATOM 5998 C C . ASP B 1 229 ? -17.312 14.672 -9.625 1 66.5 229 ASP B C 1
ATOM 6000 O O . ASP B 1 229 ? -16.984 14.289 -10.75 1 66.5 229 ASP B O 1
ATOM 6004 N N . GLY B 1 230 ? -18.469 14.344 -9.008 1 65 230 GLY B N 1
ATOM 6005 C CA . GLY B 1 230 ? -19.578 13.766 -9.75 1 65 230 GLY B CA 1
ATOM 6006 C C . GLY B 1 230 ? -19.5 12.258 -9.852 1 65 230 GLY B C 1
ATOM 6007 O O . GLY B 1 230 ? -20.359 11.625 -10.477 1 65 230 GLY B O 1
ATOM 6008 N N . ILE B 1 231 ? -18.469 11.703 -9.336 1 66.12 231 ILE B N 1
ATOM 6009 C CA . ILE B 1 231 ? -18.281 10.258 -9.406 1 66.12 231 ILE B CA 1
ATOM 6010 C C . ILE B 1 231 ? -18.344 9.656 -8.008 1 66.12 231 ILE B C 1
ATOM 6012 O O . ILE B 1 231 ? -17.766 10.203 -7.066 1 66.12 231 ILE B O 1
ATOM 6016 N N . ASN B 1 232 ? -19.094 8.633 -7.922 1 71.44 232 ASN B N 1
ATOM 6017 C CA . ASN B 1 232 ? -19.156 7.934 -6.641 1 71.44 232 ASN B CA 1
ATOM 6018 C C . ASN B 1 232 ? -17.938 7.016 -6.449 1 71.44 232 ASN B C 1
ATOM 6020 O O . ASN B 1 232 ? -17.656 6.176 -7.305 1 71.44 232 ASN B O 1
ATOM 6024 N N . ILE B 1 233 ? -17.234 7.277 -5.395 1 71.19 233 ILE B N 1
ATOM 6025 C CA . ILE B 1 233 ? -16.078 6.445 -5.105 1 71.19 233 ILE B CA 1
ATOM 6026 C C . ILE B 1 233 ? -16.312 5.664 -3.814 1 71.19 233 ILE B C 1
ATOM 6028 O O . ILE B 1 233 ? -16.984 6.148 -2.902 1 71.19 233 ILE B O 1
ATOM 6032 N N . ASN B 1 234 ? -15.789 4.434 -3.805 1 69.88 234 ASN B N 1
ATOM 6033 C CA . ASN B 1 234 ? -15.836 3.615 -2.598 1 69.88 234 ASN B CA 1
ATOM 6034 C C . ASN B 1 234 ? -14.5 3.627 -1.864 1 69.88 234 ASN B C 1
ATOM 6036 O O . ASN B 1 234 ? -13.492 3.135 -2.385 1 69.88 234 ASN B O 1
ATOM 6040 N N . LEU B 1 235 ? -14.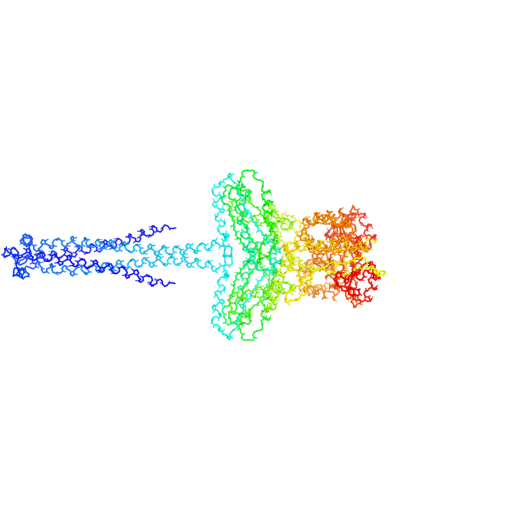555 4.195 -0.696 1 75 235 LEU B N 1
ATOM 6041 C CA . LEU B 1 235 ? -13.336 4.254 0.111 1 75 235 LEU B CA 1
ATOM 6042 C C . LEU B 1 235 ? -13.312 3.129 1.14 1 75 235 LEU B C 1
ATOM 6044 O O . LEU B 1 235 ? -14.336 2.832 1.765 1 75 235 LEU B O 1
ATOM 6048 N N . ALA B 1 236 ? -12.266 2.402 1.132 1 76 236 ALA B N 1
ATOM 6049 C CA . ALA B 1 236 ? -12.062 1.454 2.225 1 76 236 ALA B CA 1
ATOM 6050 C C . ALA B 1 236 ? -11.438 2.137 3.436 1 76 236 ALA B C 1
ATOM 6052 O O . ALA B 1 236 ? -10.531 2.969 3.287 1 76 236 ALA B O 1
ATOM 6053 N N . THR B 1 237 ? -12.055 1.863 4.562 1 86.5 237 THR B N 1
ATOM 6054 C CA . THR B 1 237 ? -11.523 2.469 5.781 1 86.5 237 THR B CA 1
ATOM 6055 C C . THR B 1 237 ? -11.219 1.399 6.824 1 86.5 237 THR B C 1
ATOM 6057 O O . THR B 1 237 ? -11.789 0.31 6.797 1 86.5 237 THR B O 1
ATOM 6060 N N . THR B 1 238 ? -10.227 1.61 7.609 1 88.06 238 THR B N 1
ATOM 6061 C CA . THR B 1 238 ? -9.914 0.834 8.805 1 88.06 238 THR B CA 1
ATOM 6062 C C . THR B 1 238 ? -10.133 1.67 10.062 1 88.06 238 THR B C 1
ATOM 6064 O O . THR B 1 238 ? -9.781 2.852 10.102 1 88.06 238 THR B O 1
ATOM 6067 N N . VAL B 1 239 ? -10.773 1.01 11.055 1 94.12 239 VAL B N 1
ATOM 6068 C CA . VAL B 1 239 ? -11.164 1.762 12.242 1 94.12 239 VAL B CA 1
ATOM 6069 C C . VAL B 1 239 ? -10.516 1.145 13.477 1 94.12 239 VAL B C 1
ATOM 6071 O O . VAL B 1 239 ? -10.414 -0.079 13.586 1 94.12 239 VAL B O 1
ATOM 6074 N N . GLY B 1 240 ? -9.969 1.979 14.344 1 94.5 240 GLY B N 1
ATOM 6075 C CA . GLY B 1 240 ? -9.445 1.592 15.641 1 94.5 240 GLY B CA 1
ATOM 6076 C C . GLY B 1 240 ? -10.055 2.383 16.781 1 94.5 240 GLY B C 1
ATOM 6077 O O . GLY B 1 240 ? -10.273 3.59 16.672 1 94.5 240 GLY B O 1
ATOM 6078 N N . ALA B 1 241 ? -10.344 1.696 17.922 1 96.75 241 ALA B N 1
ATOM 6079 C CA . ALA B 1 241 ? -11.008 2.377 19.031 1 96.75 241 ALA B CA 1
ATOM 6080 C C . ALA B 1 241 ? -10.266 2.146 20.344 1 96.75 241 ALA B C 1
ATOM 6082 O O . ALA B 1 241 ? -9.648 1.094 20.547 1 96.75 241 ALA B O 1
ATOM 6083 N N . ALA B 1 242 ? -10.297 3.109 21.203 1 96.06 242 ALA B N 1
ATOM 6084 C CA . ALA B 1 242 ? -9.836 3.055 22.578 1 96.06 242 ALA B CA 1
ATOM 6085 C C . ALA B 1 242 ? -10.875 3.66 23.531 1 96.06 242 ALA B C 1
ATOM 6087 O O . ALA B 1 242 ? -11.492 4.68 23.219 1 96.06 242 ALA B O 1
ATOM 6088 N N . ILE B 1 243 ? -11.023 3.047 24.656 1 95.31 243 ILE B N 1
ATOM 6089 C CA . ILE B 1 243 ? -12.086 3.438 25.578 1 95.31 243 ILE B CA 1
ATOM 6090 C C . ILE B 1 243 ? -11.477 3.92 26.891 1 95.31 243 ILE B C 1
ATOM 6092 O O . ILE B 1 243 ? -10.539 3.309 27.406 1 95.31 243 ILE B O 1
ATOM 6096 N N . TYR B 1 244 ? -11.875 5.078 27.297 1 93.94 244 TYR B N 1
ATOM 6097 C CA . TYR B 1 244 ? -11.602 5.547 28.656 1 93.94 244 TYR B CA 1
ATOM 6098 C C . TYR B 1 244 ? -12.562 4.926 29.656 1 93.94 244 TYR B C 1
ATOM 6100 O O . TYR B 1 244 ? -13.766 4.836 29.391 1 93.94 244 TYR B O 1
ATOM 6108 N N . PRO B 1 245 ? -12.109 4.441 30.828 1 93 245 PRO B N 1
ATOM 6109 C CA . PRO B 1 245 ? -10.734 4.504 31.328 1 93 245 PRO B CA 1
ATOM 6110 C C . PRO B 1 245 ? -9.969 3.199 31.109 1 93 245 PRO B C 1
ATOM 6112 O O . PRO B 1 245 ? -8.789 3.107 31.469 1 93 245 PRO B O 1
ATOM 6115 N N . ILE B 1 246 ? -10.586 2.273 30.484 1 91.31 246 ILE B N 1
ATOM 6116 C CA . ILE B 1 246 ? -10.062 0.913 30.422 1 91.31 246 ILE B CA 1
ATOM 6117 C C . ILE B 1 246 ? -8.773 0.893 29.594 1 91.31 246 ILE B C 1
ATOM 6119 O O . ILE B 1 246 ? -7.84 0.152 29.906 1 91.31 246 ILE B O 1
ATOM 6123 N N . HIS B 1 247 ? -8.773 1.743 28.625 1 93 247 HIS B N 1
ATOM 6124 C CA . HIS B 1 247 ? -7.637 1.675 27.719 1 93 247 HIS B CA 1
ATOM 6125 C C . HIS B 1 247 ? -6.672 2.836 27.938 1 93 247 HIS B C 1
ATOM 6127 O O . HIS B 1 247 ? -5.703 2.998 27.203 1 93 247 HIS B O 1
ATOM 6133 N N . GLY B 1 248 ? -6.918 3.66 28.828 1 90.38 248 GLY B N 1
ATOM 6134 C CA . GLY B 1 248 ? -6.066 4.801 29.109 1 90.38 248 GLY B CA 1
ATOM 6135 C C . GLY B 1 248 ? -6.793 5.922 29.828 1 90.38 248 GLY B C 1
ATOM 6136 O O . GLY B 1 248 ? -8.008 6.059 29.703 1 90.38 248 GLY B O 1
ATOM 6137 N N . GLU B 1 249 ? -5.953 6.758 30.516 1 90.88 249 GLU B N 1
ATOM 6138 C CA . GLU B 1 249 ? -6.57 7.801 31.328 1 90.88 249 GLU B CA 1
ATOM 6139 C C . GLU B 1 249 ? -6.152 9.188 30.844 1 90.88 249 GLU B C 1
ATOM 6141 O O . GLU B 1 249 ? -6.551 10.195 31.438 1 90.88 249 GLU B O 1
ATOM 6146 N N . GLU B 1 250 ? -5.379 9.18 29.812 1 89.06 250 GLU B N 1
ATOM 6147 C CA . GLU B 1 250 ? -4.898 10.445 29.266 1 89.06 250 GLU B CA 1
ATOM 6148 C C . GLU B 1 250 ? -5.242 10.578 27.797 1 89.06 250 GLU B C 1
ATOM 6150 O O . GLU B 1 250 ? -5.363 9.57 27.078 1 89.06 250 GLU B O 1
ATOM 6155 N N . ASP B 1 251 ? -5.363 11.773 27.375 1 89.12 251 ASP B N 1
ATOM 6156 C CA . ASP B 1 251 ? -5.793 12.078 26.016 1 89.12 251 ASP B CA 1
ATOM 6157 C C . ASP B 1 251 ? -4.816 11.492 24.984 1 89.12 251 ASP B C 1
ATOM 6159 O O . ASP B 1 251 ? -5.227 10.766 24.078 1 89.12 251 ASP B O 1
ATOM 6163 N N . ASP B 1 252 ? -3.57 11.781 25.141 1 81.88 252 ASP B N 1
ATOM 6164 C CA . ASP B 1 252 ? -2.553 11.352 24.188 1 81.88 252 ASP B CA 1
ATOM 6165 C C . ASP B 1 252 ? -2.438 9.836 24.156 1 81.88 252 ASP B C 1
ATOM 6167 O O . ASP B 1 252 ? -2.225 9.242 23.094 1 81.88 252 ASP B O 1
ATOM 6171 N N . VAL B 1 253 ? -2.668 9.242 25.328 1 83.81 253 VAL B N 1
ATOM 6172 C CA . VAL B 1 253 ? -2.574 7.793 25.438 1 83.81 253 VAL B CA 1
ATOM 6173 C C . VAL B 1 253 ? -3.738 7.141 24.703 1 83.81 253 VAL B C 1
ATOM 6175 O O . VAL B 1 253 ? -3.543 6.188 23.938 1 83.81 253 VAL B O 1
ATOM 6178 N N . LEU B 1 254 ? -4.898 7.664 24.953 1 91.44 254 LEU B N 1
ATOM 6179 C CA . LEU B 1 254 ? -6.09 7.113 24.328 1 91.44 254 LEU B CA 1
ATOM 6180 C C . LEU B 1 254 ? -6.004 7.223 22.797 1 91.44 254 LEU B C 1
ATOM 6182 O O . LEU B 1 254 ? -6.309 6.266 22.094 1 91.44 254 LEU B O 1
ATOM 6186 N N . LEU B 1 255 ? -5.578 8.336 22.359 1 90.25 255 LEU B N 1
ATOM 6187 C CA . LEU B 1 255 ? -5.449 8.547 20.922 1 90.25 255 LEU B CA 1
ATOM 6188 C C . LEU B 1 255 ? -4.418 7.602 20.328 1 90.25 255 LEU B C 1
ATOM 6190 O O . LEU B 1 255 ? -4.66 6.988 19.281 1 90.25 255 LEU B O 1
ATOM 6194 N N . ASN B 1 256 ? -3.361 7.504 20.984 1 80.88 256 ASN B N 1
ATOM 6195 C CA . ASN B 1 256 ? -2.318 6.598 20.516 1 80.88 256 ASN B CA 1
ATOM 6196 C C . ASN B 1 256 ? -2.801 5.148 20.5 1 80.88 256 ASN B C 1
ATOM 6198 O O . ASN B 1 256 ? -2.484 4.398 19.578 1 80.88 256 ASN B O 1
ATOM 6202 N N . HIS B 1 257 ? -3.51 4.789 21.516 1 87.75 257 HIS B N 1
ATOM 6203 C CA . HIS B 1 257 ? -4.035 3.43 21.594 1 87.75 257 HIS B CA 1
ATOM 6204 C C . HIS B 1 257 ? -5.02 3.154 20.469 1 87.75 257 HIS B C 1
ATOM 6206 O O . HIS B 1 257 ? -5.047 2.051 19.922 1 87.75 257 HIS B O 1
ATOM 6212 N N . ALA B 1 258 ? -5.777 4.125 20.156 1 92.12 258 ALA B N 1
ATOM 6213 C CA . ALA B 1 258 ? -6.691 3.973 19.031 1 92.12 258 ALA B CA 1
ATOM 6214 C C . ALA B 1 258 ? -5.926 3.801 17.719 1 92.12 258 ALA B C 1
ATOM 6216 O O . ALA B 1 258 ? -6.312 2.998 16.875 1 92.12 258 ALA B O 1
ATOM 6217 N N . ILE B 1 259 ? -4.859 4.527 17.562 1 84.12 259 ILE B N 1
ATOM 6218 C CA . ILE B 1 259 ? -4.027 4.445 16.375 1 84.12 259 ILE B CA 1
ATOM 6219 C C . ILE B 1 259 ? -3.393 3.061 16.281 1 84.12 259 ILE B C 1
ATOM 6221 O O . ILE B 1 259 ? -3.373 2.453 15.203 1 84.12 259 ILE B O 1
ATOM 6225 N N . ILE B 1 260 ? -2.963 2.545 17.422 1 80 260 ILE B N 1
ATOM 6226 C CA . ILE B 1 260 ? -2.373 1.21 17.484 1 80 260 ILE B CA 1
ATOM 6227 C C . ILE B 1 260 ? -3.406 0.173 17.047 1 80 260 ILE B C 1
ATOM 6229 O O . ILE B 1 260 ? -3.074 -0.789 16.344 1 80 260 ILE B O 1
ATOM 6233 N N . ALA B 1 261 ? -4.602 0.381 17.484 1 88.81 261 ALA B N 1
ATOM 6234 C CA . ALA B 1 261 ? -5.672 -0.541 17.109 1 88.81 261 ALA B CA 1
ATOM 6235 C C . ALA B 1 261 ? -5.883 -0.553 15.602 1 88.81 261 ALA B C 1
ATOM 6237 O O . ALA B 1 261 ? -6.152 -1.604 15.016 1 88.81 261 ALA B O 1
ATOM 6238 N N . VAL B 1 262 ? -5.77 0.599 14.953 1 87.62 262 VAL B N 1
ATOM 6239 C CA . VAL B 1 262 ? -5.902 0.674 13.5 1 87.62 262 VAL B CA 1
ATOM 6240 C C . VAL B 1 262 ? -4.809 -0.161 12.844 1 87.62 262 VAL B C 1
ATOM 6242 O O . VAL B 1 262 ? -5.078 -0.923 11.906 1 87.62 262 VAL B O 1
ATOM 6245 N N . TYR B 1 263 ? -3.709 -0.004 13.414 1 73.62 263 TYR B N 1
ATOM 6246 C CA . TYR B 1 263 ? -2.57 -0.726 12.859 1 73.62 263 TYR B CA 1
ATOM 6247 C C . TYR B 1 263 ? -2.76 -2.232 13 1 73.62 263 TYR B C 1
ATOM 6249 O O . TYR B 1 263 ? -2.455 -2.988 12.07 1 73.62 263 TYR B O 1
ATOM 6257 N N . GLN B 1 264 ? -3.172 -2.551 14.102 1 78.12 264 GLN B N 1
ATOM 6258 C CA . GLN B 1 264 ? -3.406 -3.971 14.344 1 78.12 264 GLN B CA 1
ATOM 6259 C C . GLN B 1 264 ? -4.473 -4.52 13.398 1 78.12 264 GLN B C 1
ATOM 6261 O O . GLN B 1 264 ? -4.348 -5.641 12.898 1 78.12 264 GLN B O 1
ATOM 6266 N N . ALA B 1 265 ? -5.473 -3.775 13.242 1 84.62 265 ALA B N 1
ATOM 6267 C CA . ALA B 1 265 ? -6.543 -4.188 12.336 1 84.62 265 ALA B CA 1
ATOM 6268 C C . ALA B 1 265 ? -6.02 -4.379 10.914 1 84.62 265 ALA B C 1
ATOM 6270 O O . ALA B 1 265 ? -6.348 -5.371 10.258 1 84.62 265 ALA B O 1
ATOM 6271 N N . ARG B 1 266 ? -5.191 -3.529 10.477 1 74.31 266 ARG B N 1
ATOM 6272 C CA . ARG B 1 266 ? -4.633 -3.6 9.133 1 74.31 266 ARG B CA 1
ATOM 6273 C C . ARG B 1 266 ? -3.707 -4.801 8.984 1 74.31 266 ARG B C 1
ATOM 6275 O O . ARG B 1 266 ? -3.74 -5.496 7.965 1 74.31 266 ARG B O 1
ATOM 6282 N N . LYS B 1 267 ? -2.959 -4.98 9.992 1 67.5 267 LYS B N 1
ATOM 6283 C CA . LYS B 1 267 ? -2.037 -6.113 10 1 67.5 267 LYS B CA 1
ATOM 6284 C C . LYS B 1 267 ? -2.791 -7.434 9.891 1 67.5 267 LYS B C 1
ATOM 6286 O O . LYS B 1 267 ? -2.318 -8.367 9.242 1 67.5 267 LYS B O 1
ATOM 6291 N N . GLU B 1 268 ? -3.898 -7.41 10.531 1 68.88 268 GLU B N 1
ATOM 6292 C CA . GLU B 1 268 ? -4.695 -8.633 10.555 1 68.88 268 GLU B CA 1
ATOM 6293 C C . GLU B 1 268 ? -5.723 -8.641 9.422 1 68.88 268 GLU B C 1
ATOM 6295 O O . GLU B 1 268 ? -6.578 -9.531 9.367 1 68.88 268 GLU B O 1
ATOM 6300 N N . ASN B 1 269 ? -5.637 -7.648 8.594 1 70.25 269 ASN B N 1
ATOM 6301 C CA . ASN B 1 269 ? -6.574 -7.5 7.484 1 70.25 269 ASN B CA 1
ATOM 6302 C C . ASN B 1 269 ? -8.016 -7.449 7.973 1 70.25 269 ASN B C 1
ATOM 6304 O O . ASN B 1 269 ? -8.891 -8.125 7.414 1 70.25 269 ASN B O 1
ATOM 6308 N N . LYS B 1 270 ? -8.227 -6.816 9.094 1 79.69 270 LYS B N 1
ATOM 6309 C CA . LYS B 1 270 ? -9.562 -6.559 9.633 1 79.69 270 LYS B CA 1
ATOM 6310 C C . LYS B 1 270 ? -9.977 -5.109 9.398 1 79.69 270 LYS B C 1
ATOM 6312 O O . LYS B 1 270 ? -9.141 -4.258 9.102 1 79.69 270 LYS B O 1
ATOM 6317 N N . SER B 1 271 ? -11.312 -4.961 9.438 1 85 271 SER B N 1
ATOM 6318 C CA . SER B 1 271 ? -11.82 -3.619 9.18 1 85 271 SER B CA 1
ATOM 6319 C C . SER B 1 271 ? -11.797 -2.766 10.445 1 85 271 SER B C 1
ATOM 6321 O O . SER B 1 271 ? -11.93 -1.541 10.375 1 85 271 SER B O 1
ATOM 6323 N N . TYR B 1 272 ? -11.695 -3.471 11.578 1 91.44 272 TYR B N 1
ATOM 6324 C CA . TYR B 1 272 ? -11.633 -2.693 12.812 1 91.44 272 TYR B CA 1
ATOM 6325 C C . TYR B 1 272 ? -10.953 -3.488 13.922 1 91.44 272 TYR B C 1
ATOM 6327 O O . TYR B 1 272 ? -10.805 -4.707 13.82 1 91.44 272 TYR B O 1
ATOM 6335 N N . ALA B 1 273 ? -10.492 -2.783 14.906 1 93.69 273 ALA B N 1
ATOM 6336 C CA . ALA B 1 273 ? -9.961 -3.389 16.125 1 93.69 273 ALA B CA 1
ATOM 6337 C C . ALA B 1 273 ? -10.148 -2.465 17.328 1 93.69 273 ALA B C 1
ATOM 6339 O O . ALA B 1 273 ? -10.211 -1.244 17.172 1 93.69 273 ALA B O 1
ATOM 6340 N N . ILE B 1 274 ? -10.359 -3.092 18.469 1 95.44 274 ILE B N 1
ATOM 6341 C CA . ILE B 1 274 ? -10.367 -2.389 19.75 1 95.44 274 ILE B CA 1
ATOM 6342 C C . ILE B 1 274 ? -9.031 -2.607 20.453 1 95.44 274 ILE B C 1
ATOM 6344 O O . ILE B 1 274 ? -8.523 -3.73 20.516 1 95.44 274 ILE B O 1
ATOM 6348 N N . TYR B 1 275 ? -8.555 -1.546 21.016 1 92.81 275 TYR B N 1
ATOM 6349 C CA . TYR B 1 275 ? -7.246 -1.608 21.656 1 92.81 275 TYR B CA 1
ATOM 6350 C C . TYR B 1 275 ? -7.227 -2.664 22.75 1 92.81 275 TYR B C 1
ATOM 6352 O O . TYR B 1 275 ? -8.203 -2.824 23.484 1 92.81 275 TYR B O 1
ATOM 6360 N N . SER B 1 276 ? -6.152 -3.324 22.797 1 90.31 276 SER B N 1
ATOM 6361 C CA . SER B 1 276 ? -5.793 -4.188 23.922 1 90.31 276 SER B CA 1
ATOM 6362 C C . SER B 1 276 ? -4.312 -4.078 24.25 1 90.31 276 SER B C 1
ATOM 6364 O O . SER B 1 276 ? -3.49 -3.803 23.375 1 90.31 276 SER B O 1
ATOM 6366 N N . PRO B 1 277 ? -4.023 -4.152 25.578 1 82.94 277 PRO B N 1
ATOM 6367 C CA . PRO B 1 277 ? -2.629 -4.012 26 1 82.94 277 PRO B CA 1
ATOM 6368 C C . PRO B 1 277 ? -1.688 -4.945 25.234 1 82.94 277 PRO B C 1
ATOM 6370 O O . PRO B 1 277 ? -0.518 -4.617 25.031 1 82.94 277 PRO B O 1
ATOM 6373 N N . GLU B 1 278 ? -2.164 -6.035 24.75 1 79.56 278 GLU B N 1
ATOM 6374 C CA . GLU B 1 278 ? -1.36 -7.004 24.016 1 79.56 278 GLU B CA 1
ATOM 6375 C C . GLU B 1 278 ? -0.845 -6.406 22.703 1 79.56 278 GLU B C 1
ATOM 6377 O O . GLU B 1 278 ? 0.217 -6.793 22.219 1 79.56 278 GLU B O 1
ATOM 6382 N N . MET B 1 279 ? -1.537 -5.445 22.297 1 76.12 279 MET B N 1
ATOM 6383 C CA . MET B 1 279 ? -1.149 -4.809 21.047 1 76.12 279 MET B CA 1
ATOM 6384 C C . MET B 1 279 ? 0.123 -3.988 21.219 1 76.12 279 MET B C 1
ATOM 6386 O O . MET B 1 279 ? 0.941 -3.896 20.312 1 76.12 279 MET B O 1
ATOM 6390 N N . GLU B 1 280 ? 0.181 -3.285 22.344 1 68.12 280 GLU B N 1
ATOM 6391 C CA . GLU B 1 280 ? 1.358 -2.484 22.656 1 68.12 280 GLU B CA 1
ATOM 6392 C C . GLU B 1 280 ? 2.555 -3.369 22.984 1 68.12 280 GLU B C 1
ATOM 6394 O O . GLU B 1 280 ? 3.689 -3.053 22.625 1 68.12 280 GLU B O 1
ATOM 6399 N N . GLU B 1 281 ? 2.246 -4.324 23.844 1 60.78 281 GLU B N 1
ATOM 6400 C CA . GLU B 1 281 ? 3.299 -5.262 24.219 1 60.78 281 GLU B CA 1
ATOM 6401 C C . GLU B 1 281 ? 4.023 -5.805 23 1 60.78 281 GLU B C 1
ATOM 6403 O O . GLU B 1 281 ? 5.246 -5.949 23 1 60.78 281 GLU B O 1
ATOM 6408 N N . ASP B 1 282 ? 3.281 -5.852 22.047 1 61.88 282 ASP B N 1
ATOM 6409 C CA . ASP B 1 282 ? 3.871 -6.355 20.812 1 61.88 282 ASP B CA 1
ATOM 6410 C C . ASP B 1 282 ? 4.824 -5.332 20.203 1 61.88 282 ASP B C 1
ATOM 6412 O O . ASP B 1 282 ? 5.91 -5.684 19.734 1 61.88 282 ASP B O 1
ATOM 6416 N N . LEU B 1 283 ? 4.41 -4.137 20.375 1 60.53 283 LEU B N 1
ATOM 6417 C CA . LEU B 1 283 ? 5.254 -3.092 19.797 1 60.53 283 LEU B CA 1
ATOM 6418 C C . LEU B 1 283 ? 6.504 -2.877 20.641 1 60.53 283 LEU B C 1
ATOM 6420 O O . LEU B 1 283 ? 7.605 -2.754 20.109 1 60.53 283 LEU B O 1
ATOM 6424 N N . ILE B 1 284 ? 6.336 -2.697 21.969 1 59.47 284 ILE B N 1
ATOM 6425 C CA . ILE B 1 284 ? 7.445 -2.504 22.906 1 59.47 284 ILE B CA 1
ATOM 6426 C C . ILE B 1 284 ? 8.375 -3.717 22.859 1 59.47 284 ILE B C 1
ATOM 6428 O O . ILE B 1 284 ? 9.594 -3.568 22.797 1 59.47 284 ILE B O 1
ATOM 6432 N N . ASN B 1 285 ? 7.723 -4.816 22.938 1 65.06 285 ASN B N 1
ATOM 6433 C CA . ASN B 1 285 ? 8.508 -6.047 22.891 1 65.06 285 ASN B CA 1
ATOM 6434 C C . ASN B 1 285 ? 9.336 -6.125 21.609 1 65.06 285 ASN B C 1
ATOM 6436 O O . ASN B 1 285 ? 10.492 -6.535 21.641 1 65.06 285 ASN B O 1
ATOM 6440 N N . ASN B 1 286 ? 8.742 -5.609 20.672 1 70.56 286 ASN B N 1
ATOM 6441 C CA . ASN B 1 286 ? 9.469 -5.629 19.406 1 70.56 286 ASN B CA 1
ATOM 6442 C C . ASN B 1 286 ? 10.672 -4.691 19.438 1 70.56 286 ASN B C 1
ATOM 6444 O O . ASN B 1 286 ? 11.734 -5.027 18.906 1 70.56 286 ASN B O 1
ATOM 6448 N N . ARG B 1 287 ? 10.508 -3.617 20.094 1 67.44 287 ARG B N 1
ATOM 6449 C CA . ARG B 1 287 ? 11.609 -2.66 20.219 1 67.44 287 ARG B CA 1
ATOM 6450 C C . ARG B 1 287 ? 12.727 -3.213 21.094 1 67.44 287 ARG B C 1
ATOM 6452 O O . ARG B 1 287 ? 13.906 -3.047 20.766 1 67.44 287 ARG B O 1
ATOM 6459 N N . ILE B 1 288 ? 12.32 -3.717 22.141 1 72.62 288 ILE B N 1
ATOM 6460 C CA . ILE B 1 288 ? 13.297 -4.312 23.047 1 72.62 288 ILE B CA 1
ATOM 6461 C C . ILE B 1 288 ? 14.062 -5.418 22.328 1 72.62 288 ILE B C 1
ATOM 6463 O O . ILE B 1 288 ? 15.289 -5.508 22.422 1 72.62 288 ILE B O 1
ATOM 6467 N N . VAL B 1 289 ? 13.375 -6.133 21.625 1 78.81 289 VAL B N 1
ATOM 6468 C CA . VAL B 1 289 ? 13.984 -7.215 20.859 1 78.81 289 VAL B CA 1
ATOM 6469 C C . VAL B 1 289 ? 14.984 -6.645 19.859 1 78.81 289 VAL B C 1
ATOM 6471 O O . VAL B 1 289 ? 16.094 -7.156 19.719 1 78.81 289 VAL B O 1
ATOM 6474 N N . MET B 1 290 ? 14.594 -5.566 19.297 1 79.56 290 MET B N 1
ATOM 6475 C CA . MET B 1 290 ? 15.461 -4.965 18.281 1 79.56 290 MET B CA 1
ATOM 6476 C C . MET B 1 290 ? 16.719 -4.395 18.922 1 79.56 290 MET B C 1
ATOM 6478 O O . MET B 1 290 ? 17.812 -4.535 18.375 1 79.56 290 MET B O 1
ATOM 6482 N N . ASN B 1 291 ? 16.578 -3.791 20.031 1 76.56 291 ASN B N 1
ATOM 6483 C CA . ASN B 1 291 ? 17.734 -3.236 20.734 1 76.56 291 ASN B CA 1
ATOM 6484 C C . ASN B 1 291 ? 18.688 -4.332 21.203 1 76.56 291 ASN B C 1
ATOM 6486 O O . ASN B 1 291 ? 19.906 -4.18 21.109 1 76.56 291 ASN B O 1
ATOM 6490 N N . GLU B 1 292 ? 18.109 -5.305 21.703 1 82.88 292 GLU B N 1
ATOM 6491 C CA . GLU B 1 292 ? 18.938 -6.418 22.156 1 82.88 292 GLU B CA 1
ATOM 6492 C C . GLU B 1 292 ? 19.641 -7.105 21 1 82.88 292 GLU B C 1
ATOM 6494 O O . GLU B 1 292 ? 20.766 -7.566 21.141 1 82.88 292 GLU B O 1
ATOM 6499 N N . LEU B 1 293 ? 18.969 -7.195 19.969 1 86.94 293 LEU B N 1
ATOM 6500 C CA . LEU B 1 293 ? 19.578 -7.762 18.766 1 86.94 293 LEU B CA 1
ATOM 6501 C C . LEU B 1 293 ? 20.75 -6.906 18.312 1 86.94 293 LEU B C 1
ATOM 6503 O O . LEU B 1 293 ? 21.797 -7.434 17.922 1 86.94 293 LEU B O 1
ATOM 6507 N N . GLN B 1 294 ? 20.547 -5.605 18.281 1 84.19 294 GLN B N 1
ATOM 6508 C CA . GLN B 1 294 ? 21.625 -4.691 17.906 1 84.19 294 GLN B CA 1
ATOM 6509 C C . GLN B 1 294 ? 22.859 -4.902 18.797 1 84.19 294 GLN B C 1
ATOM 6511 O O . GLN B 1 294 ? 23.984 -4.965 18.297 1 84.19 294 GLN B O 1
ATOM 6516 N N . ARG B 1 295 ? 22.625 -4.977 20.047 1 84.81 295 ARG B N 1
ATOM 6517 C CA . ARG B 1 295 ? 23.703 -5.219 20.984 1 84.81 295 ARG B CA 1
ATOM 6518 C C . ARG B 1 295 ? 24.406 -6.551 20.703 1 84.81 295 ARG B C 1
ATOM 6520 O O . ARG B 1 295 ? 25.625 -6.645 20.766 1 84.81 295 ARG B O 1
ATOM 6527 N N . SER B 1 296 ? 23.594 -7.531 20.469 1 88 296 SER B N 1
ATOM 6528 C CA . SER B 1 296 ? 24.141 -8.852 20.172 1 88 296 SER B CA 1
ATOM 6529 C C . SER B 1 296 ? 25 -8.836 18.922 1 88 296 SER B C 1
ATOM 6531 O O . SER B 1 296 ? 26.016 -9.523 18.844 1 88 296 SER B O 1
ATOM 6533 N N . ILE B 1 297 ? 24.625 -8.109 17.969 1 87.62 297 ILE B N 1
ATOM 6534 C CA . ILE B 1 297 ? 25.359 -7.984 16.719 1 87.62 297 ILE B CA 1
ATOM 6535 C C . ILE B 1 297 ? 26.672 -7.25 16.969 1 87.62 297 ILE B C 1
ATOM 6537 O O . ILE B 1 297 ? 27.734 -7.672 16.5 1 87.62 297 ILE B O 1
ATOM 6541 N N . GLU B 1 298 ? 26.578 -6.188 17.734 1 85.94 298 GLU B N 1
ATOM 6542 C CA . GLU B 1 298 ? 27.766 -5.391 18.047 1 85.94 298 GLU B CA 1
ATOM 6543 C C . GLU B 1 298 ? 28.766 -6.191 18.859 1 85.94 298 GLU B C 1
ATOM 6545 O O . GLU B 1 298 ? 29.984 -6.066 18.672 1 85.94 298 GLU B O 1
ATOM 6550 N N . ASN B 1 299 ? 28.25 -6.996 19.719 1 88.88 299 ASN B N 1
ATOM 6551 C CA . ASN B 1 299 ? 29.109 -7.809 20.578 1 88.88 299 ASN B CA 1
ATOM 6552 C C . ASN B 1 299 ? 29.5 -9.125 19.906 1 88.88 299 ASN B C 1
ATOM 6554 O O . ASN B 1 299 ? 30.203 -9.945 20.5 1 88.88 299 ASN B O 1
ATOM 6558 N N . LYS B 1 300 ? 28.953 -9.344 18.75 1 88.69 300 LYS B N 1
ATOM 6559 C CA . LYS B 1 300 ? 29.203 -10.562 17.984 1 88.69 300 LYS B CA 1
ATOM 6560 C C . LYS B 1 300 ? 28.766 -11.805 18.766 1 88.69 300 LYS B C 1
ATOM 6562 O O . LYS B 1 300 ? 29.469 -12.812 18.781 1 88.69 300 LYS B O 1
ATOM 6567 N N . ASP B 1 301 ? 27.656 -11.578 19.484 1 86.62 301 ASP B N 1
ATOM 6568 C CA . ASP B 1 301 ? 27.094 -12.648 20.297 1 86.62 301 ASP B CA 1
ATOM 6569 C C . ASP B 1 301 ? 25.906 -13.305 19.594 1 86.62 301 ASP B C 1
ATOM 6571 O O . ASP B 1 301 ? 24.875 -13.555 20.219 1 86.62 301 ASP B O 1
ATOM 6575 N N . LEU B 1 302 ? 26.047 -13.609 18.438 1 89.94 302 LEU B N 1
ATOM 6576 C CA . LEU B 1 302 ? 25.016 -14.312 17.688 1 89.94 302 LEU B CA 1
ATOM 6577 C C . LEU B 1 302 ? 25.312 -15.805 17.625 1 89.94 302 LEU B C 1
ATOM 6579 O O . LEU B 1 302 ? 26.469 -16.203 17.469 1 89.94 302 LEU B O 1
ATOM 6583 N N . LYS B 1 303 ? 24.328 -16.547 17.781 1 92.62 303 LYS B N 1
ATOM 6584 C CA . LYS B 1 303 ? 24.453 -17.984 17.625 1 92.62 303 LYS B CA 1
ATOM 6585 C C . LYS B 1 303 ? 23.844 -18.453 16.297 1 92.62 303 LYS B C 1
ATOM 6587 O O . LYS B 1 303 ? 22.75 -18 15.93 1 92.62 303 LYS B O 1
ATOM 6592 N N . ILE B 1 304 ? 24.594 -19.266 15.617 1 95.44 304 ILE B N 1
ATOM 6593 C CA . ILE B 1 304 ? 24.078 -19.781 14.352 1 95.44 304 ILE B CA 1
ATOM 6594 C C . ILE B 1 304 ? 23.703 -21.25 14.508 1 95.44 304 ILE B C 1
ATOM 6596 O O . ILE B 1 304 ? 24.5 -22.062 14.977 1 95.44 304 ILE B O 1
ATOM 6600 N N . TYR B 1 305 ? 22.5 -21.531 14.211 1 96.19 305 TYR B N 1
ATOM 6601 C CA . TYR B 1 305 ? 22 -22.891 14.211 1 96.19 305 TYR B CA 1
ATOM 6602 C C . TYR B 1 305 ? 21.859 -23.422 12.789 1 96.19 305 TYR B C 1
ATOM 6604 O O . TYR B 1 305 ? 21.75 -22.641 11.836 1 96.19 305 TYR B O 1
ATOM 6612 N N . TYR B 1 306 ? 21.906 -24.781 12.719 1 97.5 306 TYR B N 1
ATOM 6613 C CA . TYR B 1 306 ? 21.891 -25.422 11.406 1 97.5 306 TYR B CA 1
ATOM 6614 C C . TYR B 1 306 ? 20.828 -26.516 11.352 1 97.5 306 TYR B C 1
ATOM 6616 O O . TYR B 1 306 ? 20.766 -27.375 12.234 1 97.5 306 TYR B O 1
ATOM 6624 N N . GLN B 1 307 ? 20.016 -26.422 10.336 1 97.06 307 GLN B N 1
ATOM 6625 C CA . GLN B 1 307 ? 19.047 -27.484 10.07 1 97.06 307 GLN B CA 1
ATOM 6626 C C . GLN B 1 307 ? 19.453 -28.297 8.844 1 97.06 307 GLN B C 1
ATOM 6628 O O . GLN B 1 307 ? 19.656 -27.734 7.762 1 97.06 307 GLN B O 1
ATOM 6633 N N . PRO B 1 308 ? 19.531 -29.562 9.008 1 97.75 308 PRO B N 1
ATOM 6634 C CA . PRO B 1 308 ? 20 -30.391 7.895 1 97.75 308 PRO B CA 1
ATOM 6635 C C . PRO B 1 308 ? 19.047 -30.391 6.711 1 97.75 308 PRO B C 1
ATOM 6637 O O . PRO B 1 308 ? 17.828 -30.422 6.902 1 97.75 308 PRO B O 1
ATOM 6640 N N . ILE B 1 309 ? 19.578 -30.266 5.52 1 97.62 309 ILE B N 1
ATOM 6641 C CA . ILE B 1 309 ? 18.875 -30.484 4.262 1 97.62 309 ILE B CA 1
ATOM 6642 C C . ILE B 1 309 ? 19.234 -31.859 3.703 1 97.62 309 ILE B C 1
ATOM 6644 O O . ILE B 1 309 ? 20.406 -32.188 3.535 1 97.62 309 ILE B O 1
ATOM 6648 N N . VAL B 1 310 ? 18.203 -32.594 3.367 1 97.12 310 VAL B N 1
ATOM 6649 C CA . VAL B 1 310 ? 18.438 -34 3.043 1 97.12 310 VAL B CA 1
ATOM 6650 C C . VAL B 1 310 ? 17.938 -34.281 1.634 1 97.12 310 VAL B C 1
ATOM 6652 O O . VAL B 1 310 ? 16.984 -33.656 1.162 1 97.12 310 VAL B O 1
ATOM 6655 N N . GLU B 1 311 ? 18.625 -35.156 0.99 1 96.56 311 GLU B N 1
ATOM 6656 C CA . GLU B 1 311 ? 18.094 -35.75 -0.228 1 96.56 311 GLU B CA 1
ATOM 6657 C C . GLU B 1 311 ? 17 -36.781 0.093 1 96.56 311 GLU B C 1
ATOM 6659 O O . GLU B 1 311 ? 17.25 -37.781 0.778 1 96.56 311 GLU B O 1
ATOM 6664 N N . LEU B 1 312 ? 15.844 -36.594 -0.425 1 95.5 312 LEU B N 1
ATOM 6665 C CA . LEU B 1 312 ? 14.68 -37.344 0.025 1 95.5 312 LEU B CA 1
ATOM 6666 C C . LEU B 1 312 ? 14.758 -38.812 -0.447 1 95.5 312 LEU B C 1
ATOM 6668 O O . LEU B 1 312 ? 14.18 -39.688 0.18 1 95.5 312 LEU B O 1
ATOM 6672 N N . ALA B 1 313 ? 15.477 -39.031 -1.489 1 92.44 313 ALA B N 1
ATOM 6673 C CA . ALA B 1 313 ? 15.57 -40.375 -2.057 1 92.44 313 ALA B CA 1
ATOM 6674 C C . ALA B 1 313 ? 16.328 -41.312 -1.12 1 92.44 313 ALA B C 1
ATOM 6676 O O . ALA B 1 313 ? 15.945 -42.469 -0.948 1 92.44 313 ALA B O 1
ATOM 6677 N N . ASN B 1 314 ? 17.422 -40.812 -0.502 1 92 314 ASN B N 1
ATOM 6678 C CA . ASN B 1 314 ? 18.297 -41.688 0.268 1 92 314 ASN B CA 1
ATOM 6679 C C . ASN B 1 314 ? 18.453 -41.219 1.705 1 92 314 ASN B C 1
ATOM 6681 O O . ASN B 1 314 ? 19 -41.906 2.549 1 92 314 ASN B O 1
ATOM 6685 N N . GLY B 1 315 ? 18 -40.031 1.989 1 91.69 315 GLY B N 1
ATOM 6686 C CA . GLY B 1 315 ? 18.062 -39.531 3.355 1 91.69 315 GLY B CA 1
ATOM 6687 C C . GLY B 1 315 ? 19.406 -38.969 3.721 1 91.69 315 GLY B C 1
ATOM 6688 O O . GLY B 1 315 ? 19.641 -38.594 4.879 1 91.69 315 GLY B O 1
ATOM 6689 N N . GLN B 1 316 ? 20.281 -38.812 2.793 1 94.69 316 GLN B N 1
ATOM 6690 C CA . GLN B 1 316 ? 21.625 -38.281 3.041 1 94.69 316 GLN B CA 1
ATOM 6691 C C . GLN B 1 316 ? 21.578 -36.75 3.229 1 94.69 316 GLN B C 1
ATOM 6693 O O . GLN B 1 316 ? 20.875 -36.062 2.504 1 94.69 316 GLN B O 1
ATOM 6698 N N . ILE B 1 317 ? 22.375 -36.281 4.23 1 97.12 317 ILE B N 1
ATOM 6699 C CA . ILE B 1 317 ? 22.5 -34.844 4.453 1 97.12 317 ILE B CA 1
ATOM 6700 C C . ILE B 1 317 ? 23.406 -34.25 3.387 1 97.12 317 ILE B C 1
ATOM 6702 O O . ILE B 1 317 ? 24.578 -34.625 3.271 1 97.12 317 ILE B O 1
ATOM 6706 N N . VAL B 1 318 ? 22.875 -33.312 2.604 1 96.69 318 VAL B N 1
ATOM 6707 C CA . VAL B 1 318 ? 23.625 -32.719 1.507 1 96.69 318 VAL B CA 1
ATOM 6708 C C . VAL B 1 318 ? 24 -31.281 1.854 1 96.69 318 VAL B C 1
ATOM 6710 O O . VAL B 1 318 ? 24.875 -30.703 1.222 1 96.69 318 VAL B O 1
ATOM 6713 N N . GLY B 1 319 ? 23.328 -30.75 2.791 1 97.56 319 GLY B N 1
ATOM 6714 C CA . GLY B 1 319 ? 23.578 -29.375 3.197 1 97.56 319 GLY B CA 1
ATOM 6715 C C . GLY B 1 319 ? 22.844 -28.984 4.461 1 97.56 319 GLY B C 1
ATOM 6716 O O . GLY B 1 319 ? 22.297 -29.828 5.16 1 97.56 319 GLY B O 1
ATOM 6717 N N . ALA B 1 320 ? 22.922 -27.656 4.805 1 97.75 320 ALA B N 1
ATOM 6718 C CA . ALA B 1 320 ? 22.25 -27.141 5.996 1 97.75 320 ALA B CA 1
ATOM 6719 C C . ALA B 1 320 ? 21.766 -25.719 5.773 1 97.75 320 ALA B C 1
ATOM 6721 O O . ALA B 1 320 ? 22.375 -24.953 5.035 1 97.75 320 ALA B O 1
ATOM 6722 N N . GLU B 1 321 ? 20.625 -25.484 6.324 1 97.25 321 GLU B N 1
ATOM 6723 C CA . GLU B 1 321 ? 20.172 -24.109 6.398 1 97.25 321 GLU B CA 1
ATOM 6724 C C . GLU B 1 321 ? 20.609 -23.438 7.699 1 97.25 321 GLU B C 1
ATOM 6726 O O . GLU B 1 321 ? 20.375 -23.969 8.789 1 97.25 321 GLU B O 1
ATOM 6731 N N . SER B 1 322 ? 21.266 -22.359 7.52 1 96.62 322 SER B N 1
ATOM 6732 C CA . SER B 1 322 ? 21.719 -21.625 8.695 1 96.62 322 SER B CA 1
ATOM 6733 C C . SER B 1 322 ? 20.672 -20.625 9.164 1 96.62 322 SER B C 1
ATOM 6735 O O . SER B 1 322 ? 19.984 -20.016 8.344 1 96.62 322 SER B O 1
ATOM 6737 N N . SER B 1 323 ? 20.516 -20.5 10.469 1 93.62 323 SER B N 1
ATOM 6738 C CA . SER B 1 323 ? 19.594 -19.531 11.055 1 93.62 323 SER B CA 1
ATOM 6739 C C . SER B 1 323 ? 20.188 -18.891 12.305 1 93.62 323 SER B C 1
ATOM 6741 O O . SER B 1 323 ? 20.75 -19.578 13.156 1 93.62 323 SER B O 1
ATOM 6743 N N . ALA B 1 324 ? 20 -17.578 12.344 1 92.5 324 ALA B N 1
ATOM 6744 C CA . ALA B 1 324 ? 20.547 -16.844 13.477 1 92.5 324 ALA B CA 1
ATOM 6745 C C . ALA B 1 324 ? 19.625 -16.922 14.688 1 92.5 324 ALA B C 1
ATOM 6747 O O . ALA B 1 324 ? 18.391 -16.984 14.539 1 92.5 324 ALA B O 1
ATOM 6748 N N . ARG B 1 325 ? 20.25 -16.984 15.805 1 92.31 325 ARG B N 1
ATOM 6749 C CA . ARG B 1 325 ? 19.562 -16.875 17.094 1 92.31 325 ARG B CA 1
ATOM 6750 C C . ARG B 1 325 ? 20.312 -15.922 18.031 1 92.31 325 ARG B C 1
ATOM 6752 O O . ARG B 1 325 ? 21.531 -15.734 17.891 1 92.31 325 ARG B O 1
ATOM 6759 N N . PHE B 1 326 ? 19.578 -15.289 18.859 1 87.81 326 PHE B N 1
ATOM 6760 C CA . PHE B 1 326 ? 20.266 -14.5 19.875 1 87.81 326 PHE B CA 1
ATOM 6761 C C . PHE B 1 326 ? 19.578 -14.633 21.219 1 87.81 326 PHE B C 1
ATOM 6763 O O . PHE B 1 326 ? 18.391 -14.922 21.297 1 87.81 326 PHE B O 1
ATOM 6770 N N . GLU B 1 327 ? 20.422 -14.617 22.156 1 86.81 327 GLU B N 1
ATOM 6771 C CA . GLU B 1 327 ? 19.938 -14.766 23.531 1 86.81 327 GLU B CA 1
ATOM 6772 C C . GLU B 1 327 ? 19.406 -13.445 24.078 1 86.81 327 GLU B C 1
ATOM 6774 O O . GLU B 1 327 ? 20.172 -12.5 24.266 1 86.81 327 GLU B O 1
ATOM 6779 N N . HIS B 1 328 ? 18.125 -13.445 24.234 1 84.75 328 HIS B N 1
ATOM 6780 C CA . HIS B 1 328 ? 17.516 -12.297 24.891 1 84.75 328 HIS B CA 1
ATOM 6781 C C . HIS B 1 328 ? 17.5 -12.461 26.406 1 84.75 328 HIS B C 1
ATOM 6783 O O . HIS B 1 328 ? 17.203 -13.547 26.906 1 84.75 328 HIS B O 1
ATOM 6789 N N . PRO B 1 329 ? 17.812 -11.453 27.109 1 81.12 329 PRO B N 1
ATOM 6790 C CA . PRO B 1 329 ? 17.938 -11.562 28.562 1 81.12 329 PRO B CA 1
ATOM 6791 C C . PRO B 1 329 ? 16.641 -12.031 29.234 1 81.12 329 PRO B C 1
ATOM 6793 O O . PRO B 1 329 ? 16.672 -12.812 30.188 1 81.12 329 PRO B O 1
ATOM 6796 N N . GLU B 1 330 ? 15.531 -11.695 28.75 1 79.38 330 GLU B N 1
ATOM 6797 C CA . GLU B 1 330 ? 14.25 -12.008 29.391 1 79.38 330 GLU B CA 1
ATOM 6798 C C . GLU B 1 330 ? 13.5 -13.078 28.609 1 79.38 330 GLU B C 1
ATOM 6800 O O . GLU B 1 330 ? 12.852 -13.945 29.203 1 79.38 330 GLU B O 1
ATOM 6805 N N . LEU B 1 331 ? 13.641 -13.078 27.312 1 81 331 LEU B N 1
ATOM 6806 C CA . LEU B 1 331 ? 12.805 -13.93 26.469 1 81 331 LEU B CA 1
ATOM 6807 C C . LEU B 1 331 ? 13.547 -15.203 26.078 1 81 331 LEU B C 1
ATOM 6809 O O . LEU B 1 331 ? 12.969 -16.094 25.453 1 81 331 LEU B O 1
ATOM 6813 N N . GLY B 1 332 ? 14.781 -15.258 26.5 1 85.12 332 GLY B N 1
ATOM 6814 C CA . GLY B 1 332 ? 15.562 -16.438 26.156 1 85.12 332 GLY B CA 1
ATOM 6815 C C . GLY B 1 332 ? 16.062 -16.406 24.719 1 85.12 332 GLY B C 1
ATOM 6816 O O . GLY B 1 332 ? 16.328 -15.344 24.172 1 85.12 332 GLY B O 1
ATOM 6817 N N . LEU B 1 333 ? 16.203 -17.641 24.219 1 87.56 333 LEU B N 1
ATOM 6818 C CA . LEU B 1 333 ? 16.766 -17.766 22.875 1 87.56 333 LEU B CA 1
ATOM 6819 C C . LEU B 1 333 ? 15.711 -17.5 21.812 1 87.56 333 LEU B C 1
ATOM 6821 O O . LEU B 1 333 ? 14.742 -18.25 21.688 1 87.56 333 LEU B O 1
ATOM 6825 N N . LEU B 1 334 ? 15.977 -16.422 21.109 1 89.12 334 LEU B N 1
ATOM 6826 C CA . LEU B 1 334 ? 15.023 -16.016 20.078 1 89.12 334 LEU B CA 1
ATOM 6827 C C . LEU B 1 334 ? 15.5 -16.422 18.703 1 89.12 334 LEU B C 1
ATOM 6829 O O . LEU B 1 334 ? 16.688 -16.312 18.391 1 89.12 334 LEU B O 1
ATOM 6833 N N . SER B 1 335 ? 14.539 -16.891 17.938 1 87.25 335 SER B N 1
ATOM 6834 C CA . SER B 1 335 ? 14.867 -17.344 16.594 1 87.25 335 SER B CA 1
ATOM 6835 C C . SER B 1 335 ? 14.664 -16.219 15.578 1 87.25 335 SER B C 1
ATOM 6837 O O . SER B 1 335 ? 14 -15.219 15.867 1 87.25 335 SER B O 1
ATOM 6839 N N . ALA B 1 336 ? 15.227 -16.469 14.344 1 85.25 336 ALA B N 1
ATOM 6840 C CA . ALA B 1 336 ? 15.133 -15.5 13.258 1 85.25 336 ALA B CA 1
ATOM 6841 C C . ALA B 1 336 ? 13.672 -15.25 12.867 1 85.25 336 ALA B C 1
ATOM 6843 O O . ALA B 1 336 ? 13.312 -14.141 12.492 1 85.25 336 ALA B O 1
ATOM 6844 N N . GLU B 1 337 ? 12.852 -16.172 12.977 1 75.81 337 GLU B N 1
ATOM 6845 C CA . GLU B 1 337 ? 11.438 -16.047 12.633 1 75.81 337 GLU B CA 1
ATOM 6846 C C . GLU B 1 337 ? 10.773 -14.945 13.445 1 75.81 337 GLU B C 1
ATOM 6848 O O . GLU B 1 337 ? 9.836 -14.289 12.977 1 75.81 337 GLU B O 1
ATOM 6853 N N . LYS B 1 338 ? 11.305 -14.766 14.547 1 75.56 338 LYS B N 1
ATOM 6854 C CA . LYS B 1 338 ? 10.703 -13.797 15.461 1 75.56 338 LYS B CA 1
ATOM 6855 C C . LYS B 1 338 ? 11.25 -12.398 15.227 1 75.56 338 LYS B C 1
ATOM 6857 O O . LYS B 1 338 ? 10.508 -11.414 15.312 1 75.56 338 LYS B O 1
ATOM 6862 N N . PHE B 1 339 ? 12.547 -12.367 14.969 1 79.19 339 PHE B N 1
ATOM 6863 C CA . PHE B 1 339 ? 13.094 -11.016 14.969 1 79.19 339 PHE B CA 1
ATOM 6864 C C . PHE B 1 339 ? 13.352 -10.523 13.547 1 79.19 339 PHE B C 1
ATOM 6866 O O . PHE B 1 339 ? 13.523 -9.328 13.32 1 79.19 339 PHE B O 1
ATOM 6873 N N . MET B 1 340 ? 13.328 -11.344 12.57 1 78.69 340 MET B N 1
ATOM 6874 C CA . MET B 1 340 ? 13.617 -10.93 11.195 1 78.69 340 MET B CA 1
ATOM 6875 C C . MET B 1 340 ? 12.594 -9.906 10.711 1 78.69 340 MET B C 1
ATOM 6877 O O . MET B 1 340 ? 12.953 -8.891 10.117 1 78.69 340 MET B O 1
ATOM 6881 N N . PRO B 1 341 ? 11.273 -10.188 10.93 1 69.31 341 PRO B N 1
ATOM 6882 C CA . PRO B 1 341 ? 10.273 -9.219 10.477 1 69.31 341 PRO B CA 1
ATOM 6883 C C . PRO B 1 341 ? 10.461 -7.836 11.109 1 69.31 341 PRO B C 1
ATOM 6885 O O . PRO B 1 341 ? 10.078 -6.828 10.508 1 69.31 341 PRO B O 1
ATOM 6888 N N . LEU B 1 342 ? 11.078 -7.848 12.25 1 70 342 LEU B N 1
ATOM 6889 C CA . LEU B 1 342 ? 11.25 -6.605 12.992 1 70 342 LEU B CA 1
ATOM 6890 C C . LEU B 1 342 ? 12.367 -5.766 12.398 1 70 342 LEU B C 1
ATOM 6892 O O . LEU B 1 342 ? 12.375 -4.539 12.539 1 70 342 LEU B O 1
ATOM 6896 N N . ILE B 1 343 ? 13.258 -6.406 11.742 1 73.31 343 ILE B N 1
ATOM 6897 C CA . ILE B 1 343 ? 14.453 -5.668 11.352 1 73.31 343 ILE B CA 1
ATOM 6898 C C . ILE B 1 343 ? 14.461 -5.469 9.836 1 73.31 343 ILE B C 1
ATOM 6900 O O . ILE B 1 343 ? 15.367 -4.84 9.289 1 73.31 343 ILE B O 1
ATOM 6904 N N . GLU B 1 344 ? 13.445 -6.062 9.25 1 66.44 344 GLU B N 1
ATOM 6905 C CA . GLU B 1 344 ? 13.336 -5.844 7.809 1 66.44 344 GLU B CA 1
ATOM 6906 C C . GLU B 1 344 ? 13.227 -4.355 7.484 1 66.44 344 GLU B C 1
ATOM 6908 O O . GLU B 1 344 ? 12.445 -3.635 8.102 1 66.44 344 GLU B O 1
ATOM 6913 N N . GLY B 1 345 ? 14.031 -3.91 6.645 1 59.38 345 GLY B N 1
ATOM 6914 C CA . GLY B 1 345 ? 14.008 -2.506 6.266 1 59.38 345 GLY B CA 1
ATOM 6915 C C . GLY B 1 345 ? 14.93 -1.644 7.105 1 59.38 345 GLY B C 1
ATOM 6916 O O . GLY B 1 345 ? 15.016 -0.432 6.895 1 59.38 345 GLY B O 1
ATOM 6917 N N . THR B 1 346 ? 15.508 -2.312 8.125 1 67.44 346 THR B N 1
ATOM 6918 C CA . THR B 1 346 ? 16.438 -1.582 8.977 1 67.44 346 THR B CA 1
ATOM 6919 C C . THR B 1 346 ? 17.891 -1.879 8.578 1 67.44 346 THR B C 1
ATOM 6921 O O . THR B 1 346 ? 18.141 -2.816 7.82 1 67.44 346 THR B O 1
ATOM 6924 N N . SER B 1 347 ? 18.812 -1.001 9.07 1 70.19 347 SER B N 1
ATOM 6925 C CA . SER B 1 347 ? 20.219 -1.231 8.812 1 70.19 347 SER B CA 1
ATOM 6926 C C . SER B 1 347 ? 20.734 -2.453 9.578 1 70.19 347 SER B C 1
ATOM 6928 O O . SER B 1 347 ? 21.781 -3 9.242 1 70.19 347 SER B O 1
ATOM 6930 N N . LEU B 1 348 ? 19.969 -2.801 10.57 1 77.19 348 LEU B N 1
ATOM 6931 C CA . LEU B 1 348 ? 20.375 -3.947 11.375 1 77.19 348 LEU B CA 1
ATOM 6932 C C . LEU B 1 348 ? 20.453 -5.207 10.523 1 77.19 348 LEU B C 1
ATOM 6934 O O . LEU B 1 348 ? 21.266 -6.094 10.797 1 77.19 348 LEU B O 1
ATOM 6938 N N . ILE B 1 349 ? 19.656 -5.172 9.539 1 78.38 349 ILE B N 1
ATOM 6939 C CA . ILE B 1 349 ? 19.609 -6.363 8.703 1 78.38 349 ILE B CA 1
ATOM 6940 C C . ILE B 1 349 ? 20.938 -6.527 7.977 1 78.38 349 ILE B C 1
ATOM 6942 O O . ILE B 1 349 ? 21.406 -7.652 7.754 1 78.38 349 ILE B O 1
ATOM 6946 N N . HIS B 1 350 ? 21.578 -5.461 7.656 1 78.62 350 HIS B N 1
ATOM 6947 C CA . HIS B 1 350 ? 22.859 -5.512 6.953 1 78.62 350 HIS B CA 1
ATOM 6948 C C . HIS B 1 350 ? 23.969 -5.98 7.879 1 78.62 350 HIS B C 1
ATOM 6950 O O . HIS B 1 350 ? 24.828 -6.781 7.48 1 78.62 350 HIS B O 1
ATOM 6956 N N . ASN B 1 351 ? 23.969 -5.441 9.07 1 83.44 351 ASN B N 1
ATOM 6957 C CA . ASN B 1 351 ? 24.969 -5.867 10.055 1 83.44 351 ASN B CA 1
ATOM 6958 C C . ASN B 1 351 ? 24.812 -7.344 10.406 1 83.44 351 ASN B C 1
ATOM 6960 O O . ASN B 1 351 ? 25.797 -8.055 10.562 1 83.44 351 ASN B O 1
ATOM 6964 N N . LEU B 1 352 ? 23.578 -7.656 10.531 1 87.81 352 LEU B N 1
ATOM 6965 C CA . LEU B 1 352 ? 23.281 -9.055 10.82 1 87.81 352 LEU B CA 1
ATOM 6966 C C . LEU B 1 352 ? 23.766 -9.953 9.688 1 87.81 352 LEU B C 1
ATOM 6968 O O . LEU B 1 352 ? 24.375 -11 9.938 1 87.81 352 LEU B O 1
ATOM 6972 N N . THR B 1 353 ? 23.516 -9.508 8.484 1 87.38 353 THR B N 1
ATOM 6973 C CA . THR B 1 353 ? 23.906 -10.258 7.293 1 87.38 353 THR B CA 1
ATOM 6974 C C . THR B 1 353 ? 25.406 -10.469 7.254 1 87.38 353 THR B C 1
ATOM 6976 O O . THR B 1 353 ? 25.891 -11.578 7.008 1 87.38 353 THR B O 1
ATOM 6979 N N . THR B 1 354 ? 26.109 -9.445 7.516 1 88.5 354 THR B N 1
ATOM 6980 C CA . THR B 1 354 ? 27.562 -9.508 7.48 1 88.5 354 THR B CA 1
ATOM 6981 C C . THR B 1 354 ? 28.078 -10.492 8.523 1 88.5 354 THR B C 1
ATOM 6983 O O . THR B 1 354 ? 28.906 -11.352 8.219 1 88.5 354 THR B O 1
ATOM 6986 N N . LEU B 1 355 ? 27.641 -10.367 9.719 1 89.69 355 LEU B N 1
ATOM 6987 C CA . LEU B 1 355 ? 28.078 -11.227 10.805 1 89.69 355 LEU B CA 1
ATOM 6988 C C . LEU B 1 355 ? 27.688 -12.68 10.547 1 89.69 355 LEU B C 1
ATOM 6990 O O . LEU B 1 355 ? 28.484 -13.594 10.758 1 89.69 355 LEU B O 1
ATOM 6994 N N . MET B 1 356 ? 26.516 -12.852 10.172 1 91.94 356 MET B N 1
ATOM 6995 C CA . MET B 1 356 ? 26 -14.195 9.914 1 91.94 356 MET B CA 1
ATOM 6996 C C . MET B 1 356 ? 26.812 -14.883 8.82 1 91.94 356 MET B C 1
ATOM 6998 O O . MET B 1 356 ? 27.219 -16.031 8.969 1 91.94 356 MET B O 1
ATOM 7002 N N . LEU B 1 357 ? 27.094 -14.188 7.742 1 94.69 357 LEU B N 1
ATOM 7003 C CA . LEU B 1 357 ? 27.812 -14.766 6.613 1 94.69 357 LEU B CA 1
ATOM 7004 C C . LEU B 1 357 ? 29.234 -15.148 7.02 1 94.69 357 LEU B C 1
ATOM 7006 O O . LEU B 1 357 ? 29.734 -16.203 6.609 1 94.69 357 LEU B O 1
ATOM 7010 N N . LYS B 1 358 ? 29.828 -14.281 7.754 1 94.25 358 LYS B N 1
ATOM 7011 C CA . LYS B 1 358 ? 31.172 -14.578 8.219 1 94.25 358 LYS B CA 1
ATOM 7012 C C . LYS B 1 358 ? 31.219 -15.867 9.031 1 94.25 358 LYS B C 1
ATOM 7014 O O . LYS B 1 358 ? 32.062 -16.734 8.797 1 94.25 358 LYS B O 1
ATOM 7019 N N . GLU B 1 359 ? 30.266 -16 9.953 1 94.5 359 GLU B N 1
ATOM 7020 C CA . GLU B 1 359 ? 30.219 -17.188 10.812 1 94.5 359 GLU B CA 1
ATOM 7021 C C . GLU B 1 359 ? 29.859 -18.438 10.016 1 94.5 359 GLU B C 1
ATOM 7023 O O . GLU B 1 359 ? 30.422 -19.5 10.258 1 94.5 359 GLU B O 1
ATOM 7028 N N . VAL B 1 360 ? 29 -18.312 9.109 1 96.88 360 VAL B N 1
ATOM 7029 C CA . VAL B 1 360 ? 28.516 -19.453 8.32 1 96.88 360 VAL B CA 1
ATOM 7030 C C . VAL B 1 360 ? 29.625 -19.953 7.41 1 96.88 360 VAL B C 1
ATOM 7032 O O . VAL B 1 360 ? 29.875 -21.156 7.328 1 96.88 360 VAL B O 1
ATOM 7035 N N . ILE B 1 361 ? 30.328 -19.031 6.73 1 97.12 361 ILE B N 1
ATOM 7036 C CA . ILE B 1 361 ? 31.375 -19.422 5.793 1 97.12 361 ILE B CA 1
ATOM 7037 C C . ILE B 1 361 ? 32.562 -20 6.555 1 97.12 361 ILE B C 1
ATOM 7039 O O . ILE B 1 361 ? 33.188 -20.984 6.117 1 97.12 361 ILE B O 1
ATOM 7043 N N . LYS B 1 362 ? 32.875 -19.391 7.684 1 96.69 362 LYS B N 1
ATOM 7044 C CA . LYS B 1 362 ? 33.938 -19.922 8.539 1 96.69 362 LYS B CA 1
ATOM 7045 C C . LYS B 1 362 ? 33.625 -21.359 8.953 1 96.69 362 LYS B C 1
ATOM 7047 O O . LYS B 1 362 ? 34.469 -22.234 8.883 1 96.69 362 LYS B O 1
ATOM 7052 N N . GLN B 1 363 ? 32.406 -21.578 9.391 1 97 363 GLN B N 1
ATOM 7053 C CA . GLN B 1 363 ? 31.984 -22.906 9.812 1 97 363 GLN B CA 1
ATOM 7054 C C . GLN B 1 363 ? 31.969 -23.891 8.648 1 97 363 GLN B C 1
ATOM 7056 O O . GLN B 1 363 ? 32.312 -25.047 8.805 1 97 363 GLN B O 1
ATOM 7061 N N . LEU B 1 364 ? 31.516 -23.438 7.512 1 97.88 364 LEU B N 1
ATOM 7062 C CA . LEU B 1 364 ? 31.516 -24.25 6.301 1 97.88 364 LEU B CA 1
ATOM 7063 C C . LEU B 1 364 ? 32.938 -24.719 5.969 1 97.88 364 LEU B C 1
ATOM 7065 O O . LEU B 1 364 ? 33.125 -25.875 5.629 1 97.88 364 LEU B O 1
ATOM 7069 N N . ALA B 1 365 ? 33.875 -23.812 6.09 1 97.69 365 ALA B N 1
ATOM 7070 C CA . ALA B 1 365 ? 35.2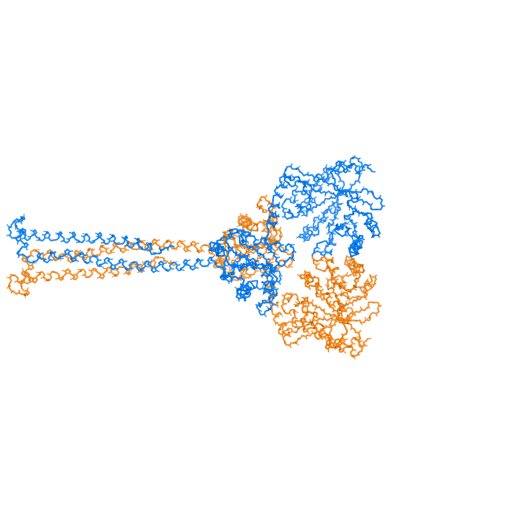81 -24.156 5.848 1 97.69 365 ALA B CA 1
ATOM 7071 C C . ALA B 1 365 ? 35.75 -25.219 6.824 1 97.69 365 ALA B C 1
ATOM 7073 O O . ALA B 1 365 ? 36.469 -26.156 6.434 1 97.69 365 ALA B O 1
ATOM 7074 N N . ALA B 1 366 ? 35.375 -25.109 8.047 1 97.38 366 ALA B N 1
ATOM 7075 C CA . ALA B 1 366 ? 35.75 -26.078 9.07 1 97.38 366 ALA B CA 1
ATOM 7076 C C . ALA B 1 366 ? 35.188 -27.469 8.75 1 97.38 366 ALA B C 1
ATOM 7078 O O . ALA B 1 366 ? 35.875 -28.484 8.93 1 97.38 366 ALA B O 1
ATOM 7079 N N . TRP B 1 367 ? 33.969 -27.547 8.359 1 97.75 367 TRP B N 1
ATOM 7080 C CA . TRP B 1 367 ? 33.344 -28.828 8.008 1 97.75 367 TRP B CA 1
ATOM 7081 C C . TRP B 1 367 ? 34 -29.422 6.777 1 97.75 367 TRP B C 1
ATOM 7083 O O . TRP B 1 367 ? 34.219 -30.641 6.711 1 97.75 367 TRP B O 1
ATOM 7093 N N . HIS B 1 368 ? 34.344 -28.609 5.789 1 97.25 368 HIS B N 1
ATOM 7094 C CA . HIS B 1 368 ? 35.031 -29.094 4.602 1 97.25 368 HIS B CA 1
ATOM 7095 C C . HIS B 1 368 ? 36.406 -29.641 4.953 1 97.25 368 HIS B C 1
ATOM 7097 O O . HIS B 1 368 ? 36.812 -30.688 4.426 1 97.25 368 HIS B O 1
ATOM 7103 N N . ASP B 1 369 ? 37.094 -28.953 5.848 1 96.56 369 ASP B N 1
ATOM 7104 C CA . ASP B 1 369 ? 38.406 -29.391 6.309 1 96.56 369 ASP B CA 1
ATOM 7105 C C . ASP B 1 369 ? 38.312 -30.734 7.031 1 96.56 369 ASP B C 1
ATOM 7107 O O . ASP B 1 369 ? 39.25 -31.547 6.996 1 96.56 369 ASP B O 1
ATOM 7111 N N . ALA B 1 370 ? 37.156 -30.938 7.648 1 96.19 370 ALA B N 1
ATOM 7112 C CA . ALA B 1 370 ? 36.938 -32.188 8.375 1 96.19 370 ALA B CA 1
ATOM 7113 C C . ALA B 1 370 ? 36.5 -33.281 7.438 1 96.19 370 ALA B C 1
ATOM 7115 O O . ALA B 1 370 ? 36.219 -34.406 7.875 1 96.19 370 ALA B O 1
ATOM 7116 N N . GLY B 1 371 ? 36.219 -32.969 6.152 1 95.5 371 GLY B N 1
ATOM 7117 C CA . GLY B 1 371 ? 35.938 -33.969 5.156 1 95.5 371 GLY B CA 1
ATOM 7118 C C . GLY B 1 371 ? 34.469 -34 4.754 1 95.5 371 GLY B C 1
ATOM 7119 O O . GLY B 1 371 ? 34.031 -34.875 3.986 1 95.5 371 GLY B O 1
ATOM 7120 N N . HIS B 1 372 ? 33.688 -33.125 5.277 1 96.06 372 HIS B N 1
ATOM 7121 C CA . HIS B 1 372 ? 32.281 -33.031 4.941 1 96.06 372 HIS B CA 1
ATOM 7122 C C . HIS B 1 372 ? 32 -32 3.867 1 96.06 372 HIS B C 1
ATOM 7124 O O . HIS B 1 372 ? 31.891 -30.797 4.172 1 96.06 372 HIS B O 1
ATOM 7130 N N . LYS B 1 373 ? 31.797 -32.375 2.643 1 95.69 373 LYS B N 1
ATOM 7131 C CA . LYS B 1 373 ? 31.578 -31.469 1.527 1 95.69 373 LYS B CA 1
ATOM 7132 C C . LYS B 1 373 ? 30.094 -31.172 1.345 1 95.69 373 LYS B C 1
ATOM 7134 O O . LYS B 1 373 ? 29.469 -31.641 0.39 1 95.69 373 LYS B O 1
ATOM 7139 N N . ILE B 1 374 ? 29.594 -30.344 2.229 1 97.25 374 ILE B N 1
ATOM 7140 C CA . ILE B 1 374 ? 28.172 -29.969 2.203 1 97.25 374 ILE B CA 1
ATOM 7141 C C . ILE B 1 374 ? 28.047 -28.5 1.836 1 97.25 374 ILE B C 1
ATOM 7143 O O . ILE B 1 374 ? 29.016 -27.75 1.865 1 97.25 374 ILE B O 1
ATOM 7147 N N . PHE B 1 375 ? 26.859 -28.125 1.415 1 97.62 375 PHE B N 1
ATOM 7148 C CA . PHE B 1 375 ? 26.594 -26.703 1.226 1 97.62 375 PHE B CA 1
ATOM 7149 C C . PHE B 1 375 ? 25.875 -26.125 2.439 1 97.62 375 PHE B C 1
ATOM 7151 O O . PHE B 1 375 ? 25.359 -26.859 3.279 1 97.62 375 PHE B O 1
ATOM 7158 N N . VAL B 1 376 ? 25.906 -24.859 2.586 1 98 376 VAL B N 1
ATOM 7159 C CA . VAL B 1 376 ? 25.141 -24.156 3.617 1 98 376 VAL B CA 1
ATOM 7160 C C . VAL B 1 376 ? 24.344 -23.016 2.994 1 98 376 VAL B C 1
ATOM 7162 O O . VAL B 1 376 ? 24.844 -22.312 2.113 1 98 376 VAL B O 1
ATOM 7165 N N . SER B 1 377 ? 23.094 -22.969 3.385 1 96.81 377 SER B N 1
ATOM 7166 C CA . SER B 1 377 ? 22.25 -21.859 2.938 1 96.81 377 SER B CA 1
ATOM 7167 C C . SER B 1 377 ? 22.078 -20.812 4.035 1 96.81 377 SER B C 1
ATOM 7169 O O . SER B 1 377 ? 22.062 -21.156 5.223 1 96.81 377 SER B O 1
ATOM 7171 N N . ALA B 1 378 ? 22 -19.562 3.615 1 93.56 378 ALA B N 1
ATOM 7172 C CA . ALA B 1 378 ? 21.797 -18.453 4.543 1 93.56 378 ALA B CA 1
ATOM 7173 C C . ALA B 1 378 ? 20.656 -17.547 4.07 1 93.56 378 ALA B C 1
ATOM 7175 O O . ALA B 1 378 ? 20.562 -17.234 2.881 1 93.56 378 ALA B O 1
ATOM 7176 N N . ASN B 1 379 ? 19.828 -17.188 5 1 88.06 379 ASN B N 1
ATOM 7177 C CA . ASN B 1 379 ? 18.75 -16.234 4.727 1 88.06 379 ASN B CA 1
ATOM 7178 C C . ASN B 1 379 ? 19.234 -14.797 4.82 1 88.06 379 ASN B C 1
ATOM 7180 O O . ASN B 1 379 ? 19.75 -14.383 5.859 1 88.06 379 ASN B O 1
ATOM 7184 N N . LEU B 1 380 ? 19 -14.062 3.701 1 83.44 380 LEU B N 1
ATOM 7185 C CA . LEU B 1 380 ? 19.562 -12.711 3.707 1 83.44 380 LEU B CA 1
ATOM 7186 C C . LEU B 1 380 ? 18.625 -11.727 3.018 1 83.44 380 LEU B C 1
ATOM 7188 O O . LEU B 1 380 ? 17.656 -12.141 2.361 1 83.44 380 LEU B O 1
ATOM 7192 N N . SER B 1 381 ? 18.922 -10.484 3.264 1 78.5 381 SER B N 1
ATOM 7193 C CA . SER B 1 381 ? 18.266 -9.414 2.51 1 78.5 381 SER B CA 1
ATOM 7194 C C . SER B 1 381 ? 19.172 -8.891 1.402 1 78.5 381 SER B C 1
ATOM 7196 O O . SER B 1 381 ? 20.406 -8.977 1.508 1 78.5 381 SER B O 1
ATOM 7198 N N . VAL B 1 382 ? 18.531 -8.383 0.383 1 80.62 382 VAL B N 1
ATOM 7199 C CA . VAL B 1 382 ? 19.297 -7.902 -0.765 1 80.62 382 VAL B CA 1
ATOM 7200 C C . VAL B 1 382 ? 19.922 -6.547 -0.438 1 80.62 382 VAL B C 1
ATOM 7202 O O . VAL B 1 382 ? 19.266 -5.66 0.099 1 80.62 382 VAL B O 1
ATOM 7205 N N . ASN B 1 383 ? 21.219 -6.488 -0.719 1 78.25 383 ASN B N 1
ATOM 7206 C CA . ASN B 1 383 ? 21.938 -5.223 -0.635 1 78.25 383 ASN B CA 1
ATOM 7207 C C . ASN B 1 383 ? 23.047 -5.129 -1.689 1 78.25 383 ASN B C 1
ATOM 7209 O O . ASN B 1 383 ? 23.625 -6.145 -2.07 1 78.25 383 ASN B O 1
ATOM 7213 N N . ARG B 1 384 ? 23.344 -3.967 -2.098 1 80.56 384 ARG B N 1
ATOM 7214 C CA . ARG B 1 384 ? 24.281 -3.738 -3.191 1 80.56 384 ARG B CA 1
ATOM 7215 C C . ARG B 1 384 ? 25.688 -4.23 -2.828 1 80.56 384 ARG B C 1
ATOM 7217 O O . ARG B 1 384 ? 26.453 -4.637 -3.701 1 80.56 384 ARG B O 1
ATOM 7224 N N . GLY B 1 385 ? 26 -4.195 -1.616 1 88.19 385 GLY B N 1
ATOM 7225 C CA . GLY B 1 385 ? 27.344 -4.566 -1.183 1 88.19 385 GLY B CA 1
ATOM 7226 C C . GLY B 1 385 ? 27.5 -6.055 -0.946 1 88.19 385 GLY B C 1
ATOM 7227 O O . GLY B 1 385 ? 28.609 -6.531 -0.682 1 88.19 385 GLY B O 1
ATOM 7228 N N . LEU B 1 386 ? 26.484 -6.797 -1.142 1 91.94 386 LEU B N 1
ATOM 7229 C CA . LEU B 1 386 ? 26.453 -8.211 -0.787 1 91.94 386 LEU B CA 1
ATOM 7230 C C . LEU B 1 386 ? 27.438 -9.008 -1.634 1 91.94 386 LEU B C 1
ATOM 7232 O O . LEU B 1 386 ? 28.203 -9.82 -1.105 1 91.94 386 LEU B O 1
ATOM 7236 N N . PRO B 1 387 ? 27.531 -8.773 -2.953 1 95.81 387 PRO B N 1
ATOM 7237 C CA . PRO B 1 387 ? 28.453 -9.555 -3.775 1 95.81 387 PRO B CA 1
ATOM 7238 C C . PRO B 1 387 ? 29.922 -9.359 -3.375 1 95.81 387 PRO B C 1
ATOM 7240 O O . PRO B 1 387 ? 30.672 -10.328 -3.287 1 95.81 387 PRO B O 1
ATOM 7243 N N . ASP B 1 388 ? 30.25 -8.102 -3.113 1 96.06 388 ASP B N 1
ATOM 7244 C CA . ASP B 1 388 ? 31.625 -7.812 -2.721 1 96.06 388 ASP B CA 1
ATOM 7245 C C . ASP B 1 388 ? 31.969 -8.477 -1.393 1 96.06 388 ASP B C 1
ATOM 7247 O O . ASP B 1 388 ? 33.062 -9.016 -1.229 1 96.06 388 ASP B O 1
ATOM 7251 N N . LEU B 1 389 ? 31.078 -8.406 -0.529 1 94.81 389 LEU B N 1
ATOM 7252 C CA . LEU B 1 389 ? 31.281 -9.016 0.783 1 94.81 389 LEU B CA 1
ATOM 7253 C C . LEU B 1 389 ? 31.469 -10.523 0.664 1 94.81 389 LEU B C 1
ATOM 7255 O O . LEU B 1 389 ? 32.375 -11.086 1.253 1 94.81 389 LEU B O 1
ATOM 7259 N N . ILE B 1 390 ? 30.656 -11.156 -0.07 1 96.5 390 ILE B N 1
ATOM 7260 C CA . ILE B 1 390 ? 30.672 -12.609 -0.212 1 96.5 390 ILE B CA 1
ATOM 7261 C C . ILE B 1 390 ? 31.953 -13.047 -0.919 1 96.5 390 ILE B C 1
ATOM 7263 O O . ILE B 1 390 ? 32.594 -14.016 -0.512 1 96.5 390 ILE B O 1
ATOM 7267 N N . GLU B 1 391 ? 32.25 -12.336 -1.953 1 96.88 391 GLU B N 1
ATOM 7268 C CA . GLU B 1 391 ? 33.469 -12.656 -2.678 1 96.88 391 GLU B CA 1
ATOM 7269 C C . GLU B 1 391 ? 34.688 -12.609 -1.754 1 96.88 391 GLU B C 1
ATOM 7271 O O . GLU B 1 391 ? 35.531 -13.508 -1.782 1 96.88 391 GLU B O 1
ATOM 7276 N N . LYS B 1 392 ? 34.781 -11.602 -1.011 1 97.06 392 LYS B N 1
ATOM 7277 C CA . LYS B 1 392 ? 35.875 -11.445 -0.072 1 97.06 392 LYS B CA 1
ATOM 7278 C C . LYS B 1 392 ? 35.906 -12.586 0.934 1 97.06 392 LYS B C 1
ATOM 7280 O O . LYS B 1 392 ? 36.969 -13.18 1.172 1 97.06 392 LYS B O 1
ATOM 7285 N N . LEU B 1 393 ? 34.812 -12.93 1.503 1 96.44 393 LEU B N 1
ATOM 7286 C CA . LEU B 1 393 ? 34.75 -13.961 2.529 1 96.44 393 LEU B CA 1
ATOM 7287 C C . LEU B 1 393 ? 35.062 -15.328 1.945 1 96.44 393 LEU B C 1
ATOM 7289 O O . LEU B 1 393 ? 35.781 -16.125 2.574 1 96.44 393 LEU B O 1
ATOM 7293 N N . LEU B 1 394 ? 34.562 -15.641 0.783 1 97.44 394 LEU B N 1
ATOM 7294 C CA . LEU B 1 394 ? 34.844 -16.922 0.14 1 97.44 394 LEU B CA 1
ATOM 7295 C C . LEU B 1 394 ? 36.344 -17.062 -0.153 1 97.44 394 LEU B C 1
ATOM 7297 O O . LEU B 1 394 ? 36.906 -18.156 -0.001 1 97.44 394 LEU B O 1
ATOM 7301 N N . ASN B 1 395 ? 36.938 -15.984 -0.576 1 97.06 395 ASN B N 1
ATOM 7302 C CA . ASN B 1 395 ? 38.375 -16 -0.84 1 97.06 395 ASN B CA 1
ATOM 7303 C C . ASN B 1 395 ? 39.156 -16.172 0.446 1 97.06 395 ASN B C 1
ATOM 7305 O O . ASN B 1 395 ? 40.125 -16.922 0.479 1 97.06 395 ASN B O 1
ATOM 7309 N N . ASP B 1 396 ? 38.781 -15.477 1.454 1 96.81 396 ASP B N 1
ATOM 7310 C CA . ASP B 1 396 ? 39.469 -15.531 2.736 1 96.81 396 ASP B CA 1
ATOM 7311 C C . ASP B 1 396 ? 39.5 -16.953 3.295 1 96.81 396 ASP B C 1
ATOM 7313 O O . ASP B 1 396 ? 40.5 -17.375 3.895 1 96.81 396 ASP B O 1
ATOM 7317 N N . TYR B 1 397 ? 38.406 -17.656 3.105 1 96.88 397 TYR B N 1
ATOM 7318 C CA . TYR B 1 397 ? 38.281 -18.969 3.723 1 96.88 397 TYR B CA 1
ATOM 7319 C C . TYR B 1 397 ? 38.438 -20.078 2.686 1 96.88 397 TYR B C 1
ATOM 7321 O O . TYR B 1 397 ? 38.281 -21.25 2.996 1 96.88 397 TYR B O 1
ATOM 7329 N N . GLU B 1 398 ? 38.656 -19.734 1.436 1 96.38 398 GLU B N 1
ATOM 7330 C CA . GLU B 1 398 ? 38.938 -20.656 0.337 1 96.38 398 GLU B CA 1
ATOM 7331 C C . GLU B 1 398 ? 37.812 -21.641 0.14 1 96.38 398 GLU B C 1
ATOM 7333 O O . GLU B 1 398 ? 38.031 -22.859 0.118 1 96.38 398 GLU B O 1
ATOM 7338 N N . ILE B 1 399 ? 36.656 -21.156 0.017 1 97.06 399 ILE B N 1
ATOM 7339 C CA . ILE B 1 399 ? 35.469 -21.953 -0.227 1 97.06 399 ILE B CA 1
ATOM 7340 C C . ILE B 1 399 ? 34.938 -21.688 -1.642 1 97.06 399 ILE B C 1
ATOM 7342 O O . ILE B 1 399 ? 34.875 -20.547 -2.076 1 97.06 399 ILE B O 1
ATOM 7346 N N . ALA B 1 400 ? 34.688 -22.734 -2.328 1 97.25 400 ALA B N 1
ATOM 7347 C CA . ALA B 1 400 ? 34.094 -22.594 -3.656 1 97.25 400 ALA B CA 1
ATOM 7348 C C . ALA B 1 400 ? 32.656 -22.031 -3.566 1 97.25 400 ALA B C 1
ATOM 7350 O O . ALA B 1 400 ? 31.891 -22.422 -2.688 1 97.25 400 ALA B O 1
ATOM 7351 N N . PRO B 1 401 ? 32.219 -21.156 -4.441 1 97.19 401 PRO B N 1
ATOM 7352 C CA . PRO B 1 401 ? 30.922 -20.469 -4.359 1 97.19 401 PRO B CA 1
ATOM 7353 C C . PRO B 1 401 ? 29.734 -21.422 -4.434 1 97.19 401 PRO B C 1
ATOM 7355 O O . PRO B 1 401 ? 28.672 -21.141 -3.861 1 97.19 401 PRO B O 1
ATOM 7358 N N . GLN B 1 402 ? 29.891 -22.531 -5.055 1 95.56 402 GLN B N 1
ATOM 7359 C CA . GLN B 1 402 ? 28.766 -23.438 -5.266 1 95.56 402 GLN B CA 1
ATOM 7360 C C . GLN B 1 402 ? 28.297 -24.047 -3.943 1 95.56 402 GLN B C 1
ATOM 7362 O O . GLN B 1 402 ? 27.203 -24.609 -3.869 1 95.56 402 GLN B O 1
ATOM 7367 N N . PHE B 1 403 ? 29.156 -23.969 -2.885 1 97.19 403 PHE B N 1
ATOM 7368 C CA . PHE B 1 403 ? 28.812 -24.547 -1.597 1 97.19 403 PHE B CA 1
ATOM 7369 C C . PHE B 1 403 ? 28.062 -23.547 -0.721 1 97.19 403 PHE B C 1
ATOM 7371 O O . PHE B 1 403 ? 27.641 -23.891 0.387 1 97.19 403 PHE B O 1
ATOM 7378 N N . LEU B 1 404 ? 27.875 -22.391 -1.223 1 96.88 404 LEU B N 1
ATOM 7379 C CA . LEU B 1 404 ? 27.078 -21.375 -0.537 1 96.88 404 LEU B CA 1
ATOM 7380 C C . LEU B 1 404 ? 25.781 -21.109 -1.289 1 96.88 404 LEU B C 1
ATOM 7382 O O . LEU B 1 404 ? 25.797 -20.828 -2.488 1 96.88 404 LEU B O 1
ATOM 7386 N N . LYS B 1 405 ? 24.703 -21.25 -0.595 1 97 405 LYS B N 1
ATOM 7387 C CA . LYS B 1 405 ? 23.391 -20.906 -1.134 1 97 405 LYS B CA 1
ATOM 7388 C C . LYS B 1 405 ? 22.781 -19.719 -0.389 1 97 405 LYS B C 1
ATOM 7390 O O . LYS B 1 405 ? 22.906 -19.609 0.832 1 97 405 LYS B O 1
ATOM 7395 N N . LEU B 1 406 ? 22.188 -18.891 -1.111 1 95.88 406 LEU B N 1
ATOM 7396 C CA . LEU B 1 406 ? 21.547 -17.719 -0.5 1 95.88 406 LEU B CA 1
ATOM 7397 C C . LEU B 1 406 ? 20.047 -17.781 -0.687 1 95.88 406 LEU B C 1
ATOM 7399 O O . LEU B 1 406 ? 19.562 -18.016 -1.797 1 95.88 406 LEU B O 1
ATOM 7403 N N . GLU B 1 407 ? 19.375 -17.594 0.407 1 93.81 407 GLU B N 1
ATOM 7404 C CA . GLU B 1 407 ? 17.922 -17.609 0.39 1 93.81 407 GLU B CA 1
ATOM 7405 C C . GLU B 1 407 ? 17.344 -16.219 0.569 1 93.81 407 GLU B C 1
ATOM 7407 O O . GLU B 1 407 ? 17.734 -15.492 1.483 1 93.81 407 GLU B O 1
ATOM 7412 N N . PHE B 1 408 ? 16.438 -15.914 -0.349 1 89.25 408 PHE B N 1
ATOM 7413 C CA . PHE B 1 408 ? 15.75 -14.633 -0.287 1 89.25 408 PHE B CA 1
ATOM 7414 C C . PHE B 1 408 ? 14.234 -14.82 -0.277 1 89.25 408 PHE B C 1
ATOM 7416 O O . PHE B 1 408 ? 13.719 -15.766 -0.876 1 89.25 408 PHE B O 1
ATOM 7423 N N . THR B 1 409 ? 13.602 -13.891 0.404 1 81.19 409 THR B N 1
ATOM 7424 C CA . THR B 1 409 ? 12.141 -13.93 0.35 1 81.19 409 THR B CA 1
ATOM 7425 C C . THR B 1 409 ? 11.625 -13.219 -0.896 1 81.19 409 THR B C 1
ATOM 7427 O O . THR B 1 409 ? 12.312 -12.359 -1.456 1 81.19 409 THR B O 1
ATOM 7430 N N . GLU B 1 410 ? 10.438 -13.602 -1.312 1 78.5 410 GLU B N 1
ATOM 7431 C CA . GLU B 1 410 ? 9.812 -12.953 -2.463 1 78.5 410 GLU B CA 1
ATOM 7432 C C . GLU B 1 410 ? 9.625 -11.461 -2.225 1 78.5 410 GLU B C 1
ATOM 7434 O O . GLU B 1 410 ? 9.812 -10.648 -3.139 1 78.5 410 GLU B O 1
ATOM 7439 N N . ARG B 1 411 ? 9.312 -11.094 -1.103 1 69.56 411 ARG B N 1
ATOM 7440 C CA . ARG B 1 411 ? 9.047 -9.703 -0.736 1 69.56 411 ARG B CA 1
ATOM 7441 C C . ARG B 1 411 ? 10.281 -8.836 -0.942 1 69.56 411 ARG B C 1
ATOM 7443 O O . ARG B 1 411 ? 10.188 -7.727 -1.477 1 69.56 411 ARG B O 1
ATOM 7450 N N . THR B 1 412 ? 11.328 -9.312 -0.499 1 70.44 412 THR B N 1
ATOM 7451 C CA . THR B 1 412 ? 12.578 -8.555 -0.596 1 70.44 412 THR B CA 1
ATOM 7452 C C . THR B 1 412 ? 12.992 -8.383 -2.055 1 70.44 412 THR B C 1
ATOM 7454 O O . THR B 1 412 ? 13.539 -7.34 -2.428 1 70.44 412 THR B O 1
ATOM 7457 N N . CYS B 1 413 ? 12.727 -9.375 -2.826 1 75.44 413 CYS B N 1
ATOM 7458 C CA . CYS B 1 413 ? 13.102 -9.328 -4.234 1 75.44 413 CYS B CA 1
ATOM 7459 C C . CYS B 1 413 ? 12.266 -8.305 -4.988 1 75.44 413 CYS B C 1
ATOM 7461 O O . CYS B 1 413 ? 12.773 -7.617 -5.879 1 75.44 413 CYS B O 1
ATOM 7463 N N . LEU B 1 414 ? 11.031 -8.188 -4.539 1 67.31 414 LEU B N 1
ATOM 7464 C CA . LEU B 1 414 ? 10.094 -7.312 -5.242 1 67.31 414 LEU B CA 1
ATOM 7465 C C . LEU B 1 414 ? 10.266 -5.863 -4.801 1 67.31 414 LEU B C 1
ATOM 7467 O O . LEU B 1 414 ? 10.031 -4.938 -5.578 1 67.31 414 LEU B O 1
ATOM 7471 N N . ALA B 1 415 ? 10.672 -5.641 -3.586 1 62.12 415 ALA B N 1
ATOM 7472 C CA . ALA B 1 415 ? 10.789 -4.297 -3.025 1 62.12 415 ALA B CA 1
ATOM 7473 C C . ALA B 1 415 ? 11.805 -3.463 -3.805 1 62.12 415 ALA B C 1
ATOM 7475 O O . ALA B 1 415 ? 11.586 -2.273 -4.043 1 62.12 415 ALA B O 1
ATOM 7476 N N . GLU B 1 416 ? 12.906 -3.994 -4.25 1 66.31 416 GLU B N 1
ATOM 7477 C CA . GLU B 1 416 ? 13.945 -3.318 -5.023 1 66.31 416 GLU B CA 1
ATOM 7478 C C . GLU B 1 416 ? 14.359 -4.148 -6.234 1 66.31 416 GLU B C 1
ATOM 7480 O O . GLU B 1 416 ? 15.492 -4.617 -6.316 1 66.31 416 GLU B O 1
ATOM 7485 N N . GLN B 1 417 ? 13.562 -4.137 -7.172 1 71.31 417 GLN B N 1
ATOM 7486 C CA . GLN B 1 417 ? 13.734 -5.062 -8.281 1 71.31 417 GLN B CA 1
ATOM 7487 C C . GLN B 1 417 ? 15.023 -4.77 -9.047 1 71.31 417 GLN B C 1
ATOM 7489 O O . GLN B 1 417 ? 15.75 -5.691 -9.43 1 71.31 417 GLN B O 1
ATOM 7494 N N . MET B 1 418 ? 15.305 -3.5 -9.227 1 71 418 MET B N 1
ATOM 7495 C CA . MET B 1 418 ? 16.5 -3.148 -10 1 71 418 MET B CA 1
ATOM 7496 C C . MET B 1 418 ? 17.766 -3.553 -9.258 1 71 418 MET B C 1
ATOM 7498 O O . MET B 1 418 ? 18.672 -4.152 -9.844 1 71 418 MET B O 1
ATOM 7502 N N . VAL B 1 419 ? 17.797 -3.209 -8.055 1 76.75 419 VAL B N 1
ATOM 7503 C CA . VAL B 1 419 ? 18.953 -3.561 -7.23 1 76.75 419 VAL B CA 1
ATOM 7504 C C . VAL B 1 419 ? 19.078 -5.078 -7.137 1 76.75 419 VAL B C 1
ATOM 7506 O O . VAL B 1 419 ? 20.172 -5.625 -7.23 1 76.75 419 VAL B O 1
ATOM 7509 N N . THR B 1 420 ? 17.969 -5.715 -6.98 1 85.88 420 THR B N 1
ATOM 7510 C CA . THR B 1 420 ? 17.938 -7.168 -6.863 1 85.88 420 THR B CA 1
ATOM 7511 C C . THR B 1 420 ? 18.5 -7.824 -8.125 1 85.88 420 THR B C 1
ATOM 7513 O O . THR B 1 420 ? 19.297 -8.758 -8.039 1 85.88 420 THR B O 1
ATOM 7516 N N . SER B 1 421 ? 18.094 -7.312 -9.188 1 88.06 421 SER B N 1
ATOM 7517 C CA . SER B 1 421 ? 18.562 -7.875 -10.453 1 88.06 421 SER B CA 1
ATOM 7518 C C . SER B 1 421 ? 20.078 -7.766 -10.586 1 88.06 421 SER B C 1
ATOM 7520 O O . SER B 1 421 ? 20.734 -8.727 -10.977 1 88.06 421 SER B O 1
ATOM 7522 N N . GLU B 1 422 ? 20.562 -6.629 -10.297 1 90.19 422 GLU B N 1
ATOM 7523 C CA . GLU B 1 422 ? 22 -6.402 -10.391 1 90.19 422 GLU B CA 1
ATOM 7524 C C . GLU B 1 422 ? 22.766 -7.309 -9.43 1 90.19 422 GLU B C 1
ATOM 7526 O O . GLU B 1 422 ? 23.75 -7.941 -9.812 1 90.19 422 GLU B O 1
ATOM 7531 N N . VAL B 1 423 ? 22.344 -7.398 -8.297 1 93.06 423 VAL B N 1
ATOM 7532 C CA . VAL B 1 423 ? 22.984 -8.172 -7.246 1 93.06 423 VAL B CA 1
ATOM 7533 C C . VAL B 1 423 ? 22.922 -9.664 -7.586 1 93.06 423 VAL B C 1
ATOM 7535 O O . VAL B 1 423 ? 23.922 -10.375 -7.488 1 93.06 423 VAL B O 1
ATOM 7538 N N . PHE B 1 424 ? 21.812 -10.109 -7.996 1 95.31 424 PHE B N 1
ATOM 7539 C CA . PHE B 1 424 ? 21.594 -11.516 -8.305 1 95.31 424 PHE B CA 1
ATOM 7540 C C . PHE B 1 424 ? 22.469 -11.945 -9.484 1 95.31 424 PHE B C 1
ATOM 7542 O O . PHE B 1 424 ? 23.031 -13.039 -9.477 1 95.31 424 PHE B O 1
ATOM 7549 N N . GLU B 1 425 ? 22.562 -11.117 -10.414 1 95.31 425 GLU B N 1
ATOM 7550 C CA . GLU B 1 425 ? 23.391 -11.43 -11.578 1 95.31 425 GLU B CA 1
ATOM 7551 C C . GLU B 1 425 ? 24.859 -11.586 -11.188 1 95.31 425 GLU B C 1
ATOM 7553 O O . GLU B 1 425 ? 25.531 -12.516 -11.633 1 95.31 425 GLU B O 1
ATOM 7558 N N . ARG B 1 426 ? 25.297 -10.711 -10.422 1 96.31 426 ARG B N 1
ATOM 7559 C CA . ARG B 1 426 ? 26.688 -10.773 -9.969 1 96.31 426 ARG B CA 1
ATOM 7560 C C . ARG B 1 426 ? 26.938 -12.023 -9.141 1 96.31 426 ARG B C 1
ATOM 7562 O O . ARG B 1 426 ? 27.969 -12.688 -9.297 1 96.31 426 ARG B O 1
ATOM 7569 N N . LEU B 1 427 ? 26.031 -12.297 -8.312 1 96.44 427 LEU B N 1
ATOM 7570 C CA . LEU B 1 427 ? 26.156 -13.477 -7.465 1 96.44 427 LEU B CA 1
ATOM 7571 C C . LEU B 1 427 ? 26.125 -14.75 -8.297 1 96.44 427 LEU B C 1
ATOM 7573 O O . LEU B 1 427 ? 26.906 -15.672 -8.062 1 96.44 427 LEU B O 1
ATOM 7577 N N . SER B 1 428 ? 25.234 -14.758 -9.18 1 96 428 SER B N 1
ATOM 7578 C CA . SER B 1 428 ? 25.125 -15.922 -10.055 1 96 428 SER B CA 1
ATOM 7579 C C . SER B 1 428 ? 26.391 -16.125 -10.883 1 96 428 SER B C 1
ATOM 7581 O O . SER B 1 428 ? 26.828 -17.25 -11.07 1 96 428 SER B O 1
ATOM 7583 N N . THR B 1 429 ? 26.906 -15.094 -11.344 1 95.88 429 THR B N 1
ATOM 7584 C CA . THR B 1 429 ? 28.125 -15.148 -12.133 1 95.88 429 THR B CA 1
ATOM 7585 C C . THR B 1 429 ? 29.281 -15.703 -11.305 1 95.88 429 THR B C 1
ATOM 7587 O O . THR B 1 429 ? 30.156 -16.406 -11.828 1 95.88 429 THR B O 1
ATOM 7590 N N . MET B 1 430 ? 29.25 -15.469 -10.047 1 96 430 MET B N 1
ATOM 7591 C CA . MET B 1 430 ? 30.266 -15.977 -9.117 1 96 430 MET B CA 1
ATOM 7592 C C . MET B 1 430 ? 30.094 -17.469 -8.898 1 96 430 MET B C 1
ATOM 7594 O O . MET B 1 430 ? 31.016 -18.141 -8.414 1 96 430 MET B O 1
ATOM 7598 N N . GLY B 1 431 ? 28.906 -17.938 -9.25 1 96.06 431 GLY B N 1
ATOM 7599 C CA . GLY B 1 431 ? 28.641 -19.359 -9.07 1 96.06 431 GLY B CA 1
ATOM 7600 C C . GLY B 1 431 ? 27.812 -19.672 -7.836 1 96.06 431 GLY B C 1
ATOM 7601 O O . GLY B 1 431 ? 27.641 -20.828 -7.469 1 96.06 431 GLY B O 1
ATOM 7602 N N . ILE B 1 432 ? 27.312 -18.656 -7.191 1 96.19 432 ILE B N 1
ATOM 7603 C CA . ILE B 1 432 ? 26.469 -18.828 -6.004 1 96.19 432 ILE B CA 1
ATOM 7604 C C . ILE B 1 432 ? 25.047 -19.203 -6.422 1 96.19 432 ILE B C 1
ATOM 7606 O O . ILE B 1 432 ? 24.516 -18.656 -7.387 1 96.19 432 ILE B O 1
ATOM 7610 N N . LYS B 1 433 ? 24.5 -20.109 -5.684 1 95.62 433 LYS B N 1
ATOM 7611 C CA . LYS B 1 433 ? 23.141 -20.531 -5.98 1 95.62 433 LYS B CA 1
ATOM 7612 C C . LYS B 1 433 ? 22.125 -19.688 -5.207 1 95.62 433 LYS B C 1
ATOM 7614 O O . LYS B 1 433 ? 22.281 -19.469 -4.004 1 95.62 433 LYS B O 1
ATOM 7619 N N . LEU B 1 434 ? 21.172 -19.25 -5.898 1 95.94 434 LEU B N 1
ATOM 7620 C CA . LEU B 1 434 ? 20.141 -18.375 -5.312 1 95.94 434 LEU B CA 1
ATOM 7621 C C . LEU B 1 434 ? 18.828 -19.141 -5.141 1 95.94 434 LEU B C 1
ATOM 7623 O O . LEU B 1 434 ? 18.391 -19.859 -6.043 1 95.94 434 LEU B O 1
ATOM 7627 N N . CYS B 1 435 ? 18.281 -18.953 -3.959 1 95 435 CYS B N 1
ATOM 7628 C CA . CYS B 1 435 ? 17.062 -19.656 -3.604 1 95 435 CYS B CA 1
ATOM 7629 C C . CYS B 1 435 ? 15.984 -18.688 -3.139 1 95 435 CYS B C 1
ATOM 7631 O O . CYS B 1 435 ? 16.281 -17.719 -2.436 1 95 435 CYS B O 1
ATOM 7633 N N . ILE B 1 436 ? 14.75 -18.969 -3.576 1 92.44 436 ILE B N 1
ATOM 7634 C CA . ILE B 1 436 ? 13.617 -18.188 -3.078 1 92.44 436 ILE B CA 1
ATOM 7635 C C . ILE B 1 436 ? 12.953 -18.938 -1.922 1 92.44 436 ILE B C 1
ATOM 7637 O O . ILE B 1 436 ? 12.5 -20.062 -2.084 1 92.44 436 ILE B O 1
ATOM 7641 N N . ASP B 1 437 ? 12.906 -18.203 -0.798 1 89.56 437 ASP B N 1
ATOM 7642 C CA . ASP B 1 437 ? 12.297 -18.781 0.4 1 89.56 437 ASP B CA 1
ATOM 7643 C C . ASP B 1 437 ? 10.797 -18.484 0.447 1 89.56 437 ASP B C 1
ATOM 7645 O O . ASP B 1 437 ? 10.352 -17.438 -0.017 1 89.56 437 ASP B O 1
ATOM 7649 N N . ASP B 1 438 ? 10.047 -19.453 1.013 1 82.5 438 ASP B N 1
ATOM 7650 C CA . ASP B 1 438 ? 8.602 -19.328 1.173 1 82.5 438 ASP B CA 1
ATOM 7651 C C . ASP B 1 438 ? 7.93 -18.922 -0.141 1 82.5 438 ASP B C 1
ATOM 7653 O O . ASP B 1 438 ? 7.18 -17.953 -0.188 1 82.5 438 ASP B O 1
ATOM 7657 N N . PHE B 1 439 ? 8.195 -19.688 -1.102 1 85.56 439 PHE B N 1
ATOM 7658 C CA . PHE B 1 439 ? 7.711 -19.406 -2.449 1 85.56 439 PHE B CA 1
ATOM 7659 C C . PHE B 1 439 ? 6.188 -19.375 -2.484 1 85.56 439 PHE B C 1
ATOM 7661 O O . PHE B 1 439 ? 5.531 -20.266 -1.932 1 85.56 439 PHE B O 1
ATOM 7668 N N . CYS B 1 440 ? 5.59 -18.344 -3.012 1 76.06 440 CYS B N 1
ATOM 7669 C CA . CYS B 1 440 ? 4.176 -18.109 -3.291 1 76.06 440 CYS B CA 1
ATOM 7670 C C . CYS B 1 440 ? 3.402 -17.859 -2.004 1 76.06 440 CYS B C 1
ATOM 7672 O O . CYS B 1 440 ? 2.176 -17.984 -1.979 1 76.06 440 CYS B O 1
ATOM 7674 N N . SER B 1 441 ? 4.09 -17.672 -0.868 1 68.38 441 SER B N 1
ATOM 7675 C CA . SER B 1 441 ? 3.389 -17.422 0.385 1 68.38 441 SER B CA 1
ATOM 7676 C C . SER B 1 441 ? 2.965 -15.961 0.488 1 68.38 441 SER B C 1
ATOM 7678 O O . SER B 1 441 ? 2.061 -15.625 1.256 1 68.38 441 SER B O 1
ATOM 7680 N N . GLU B 1 442 ? 3.607 -15.25 -0.277 1 62.88 442 GLU B N 1
ATOM 7681 C CA . GLU B 1 442 ? 3.291 -13.828 -0.231 1 62.88 442 GLU B CA 1
ATOM 7682 C C . GLU B 1 442 ? 2.461 -13.406 -1.439 1 62.88 442 GLU B C 1
ATOM 7684 O O . GLU B 1 442 ? 2.197 -14.219 -2.33 1 62.88 442 GLU B O 1
ATOM 7689 N N . ASN B 1 443 ? 1.905 -12.273 -1.314 1 58.78 443 ASN B N 1
ATOM 7690 C CA . ASN B 1 443 ? 0.993 -11.75 -2.328 1 58.78 443 ASN B CA 1
ATOM 7691 C C . ASN B 1 443 ? 1.741 -11.32 -3.588 1 58.78 443 ASN B C 1
ATOM 7693 O O . ASN B 1 443 ? 1.548 -10.211 -4.082 1 58.78 443 ASN B O 1
ATOM 7697 N N . SER B 1 444 ? 2.662 -12.289 -4.035 1 62.66 444 SER B N 1
ATOM 7698 C CA . SER B 1 444 ? 3.359 -11.867 -5.246 1 62.66 444 SER B CA 1
ATOM 7699 C C . SER B 1 444 ? 3.309 -12.953 -6.316 1 62.66 444 SER B C 1
ATOM 7701 O O . SER B 1 444 ? 3.271 -14.148 -5.996 1 62.66 444 SER B O 1
ATOM 7703 N N . SER B 1 445 ? 3.268 -12.422 -7.531 1 69.5 445 SER B N 1
ATOM 7704 C CA . SER B 1 445 ? 3.283 -13.32 -8.68 1 69.5 445 SER B CA 1
ATOM 7705 C C . SER B 1 445 ? 4.668 -13.922 -8.898 1 69.5 445 SER B C 1
ATOM 7707 O O . SER B 1 445 ? 5.68 -13.242 -8.688 1 69.5 445 SER B O 1
ATOM 7709 N N . PHE B 1 446 ? 4.68 -15.219 -9.336 1 77.75 446 PHE B N 1
ATOM 7710 C CA . PHE B 1 446 ? 5.953 -15.891 -9.555 1 77.75 446 PHE B CA 1
ATOM 7711 C C . PHE B 1 446 ? 6.582 -15.445 -10.867 1 77.75 446 PHE B C 1
ATOM 7713 O O . PHE B 1 446 ? 7.766 -15.703 -11.117 1 77.75 446 PHE B O 1
ATOM 7720 N N . ILE B 1 447 ? 5.922 -14.82 -11.719 1 78.62 447 ILE B N 1
ATOM 7721 C CA . ILE B 1 447 ? 6.379 -14.484 -13.062 1 78.62 447 ILE B CA 1
ATOM 7722 C C . ILE B 1 447 ? 7.602 -13.578 -12.984 1 78.62 447 ILE B C 1
ATOM 7724 O O . ILE B 1 447 ? 8.555 -13.734 -13.75 1 78.62 447 ILE B O 1
ATOM 7728 N N . TYR B 1 448 ? 7.594 -12.688 -12.109 1 77.38 448 TYR B N 1
ATOM 7729 C CA . TYR B 1 448 ? 8.711 -11.758 -11.984 1 77.38 448 TYR B CA 1
ATOM 7730 C C . TYR B 1 448 ? 9.992 -12.492 -11.609 1 77.38 448 TYR B C 1
ATOM 7732 O O . TYR B 1 448 ? 11.094 -12.062 -11.953 1 77.38 448 TYR B O 1
ATOM 7740 N N . LEU B 1 449 ? 9.836 -13.547 -10.938 1 84.5 449 LEU B N 1
ATOM 7741 C CA . LEU B 1 449 ? 10.984 -14.312 -10.469 1 84.5 449 LEU B CA 1
ATOM 7742 C C . LEU B 1 449 ? 11.727 -14.945 -11.641 1 84.5 449 LEU B C 1
ATOM 7744 O O . LEU B 1 449 ? 12.898 -15.312 -11.516 1 84.5 449 LEU B O 1
ATOM 7748 N N . THR B 1 450 ? 11.055 -15.102 -12.742 1 87.19 450 THR B N 1
ATOM 7749 C CA . THR B 1 450 ? 11.672 -15.695 -13.922 1 87.19 450 THR B CA 1
ATOM 7750 C C . THR B 1 450 ? 12.734 -14.766 -14.5 1 87.19 450 THR B C 1
ATOM 7752 O O . THR B 1 450 ? 13.562 -15.18 -15.312 1 87.19 450 THR B O 1
ATOM 7755 N N . ASP B 1 451 ? 12.742 -13.555 -14.102 1 85.56 451 ASP B N 1
ATOM 7756 C CA . ASP B 1 451 ? 13.727 -12.586 -14.562 1 85.56 451 ASP B CA 1
ATOM 7757 C C . ASP B 1 451 ? 15.016 -12.68 -13.75 1 85.56 451 ASP B C 1
ATOM 7759 O O . ASP B 1 451 ? 16.031 -12.055 -14.102 1 85.56 451 ASP B O 1
ATOM 7763 N N . PHE B 1 452 ? 14.977 -13.43 -12.742 1 90 452 PHE B N 1
ATOM 7764 C CA . PHE B 1 452 ? 16.141 -13.602 -11.883 1 90 452 PHE B CA 1
ATOM 7765 C C . PHE B 1 452 ? 16.812 -14.953 -12.125 1 90 452 PHE B C 1
ATOM 7767 O O . PHE B 1 452 ? 16.141 -15.922 -12.492 1 90 452 PHE B O 1
ATOM 7774 N N . PRO B 1 453 ? 18.078 -14.945 -11.953 1 93.12 453 PRO B N 1
ATOM 7775 C CA . PRO B 1 453 ? 18.766 -16.234 -12.086 1 93.12 453 PRO B CA 1
ATOM 7776 C C . PRO B 1 453 ? 18.625 -17.109 -10.852 1 93.12 453 PRO B C 1
ATOM 7778 O O . PRO B 1 453 ? 19.625 -17.438 -10.203 1 93.12 453 PRO B O 1
ATOM 7781 N N . ILE B 1 454 ? 17.469 -17.562 -10.633 1 91.75 454 ILE B N 1
ATOM 7782 C CA . ILE B 1 454 ? 17.172 -18.406 -9.477 1 91.75 454 ILE B CA 1
ATOM 7783 C C . ILE B 1 454 ? 17.312 -19.875 -9.852 1 91.75 454 ILE B C 1
ATOM 7785 O O . ILE B 1 454 ? 17 -20.266 -10.984 1 91.75 454 ILE B O 1
ATOM 7789 N N . GLU B 1 455 ? 17.766 -20.641 -8.828 1 91.88 455 GLU B N 1
ATOM 7790 C CA . GLU B 1 455 ? 17.969 -22.062 -9.078 1 91.88 455 GLU B CA 1
ATOM 7791 C C . GLU B 1 455 ? 17.031 -22.906 -8.227 1 91.88 455 GLU B C 1
ATOM 7793 O O . GLU B 1 455 ? 16.641 -24.016 -8.633 1 91.88 455 GLU B O 1
ATOM 7798 N N . ASN B 1 456 ? 16.75 -22.375 -7.094 1 93.44 456 ASN B N 1
ATOM 7799 C CA . ASN B 1 456 ? 15.977 -23.156 -6.133 1 93.44 456 ASN B CA 1
ATOM 7800 C C . ASN B 1 456 ? 14.805 -22.359 -5.562 1 93.44 456 ASN B C 1
ATOM 7802 O O . ASN B 1 456 ? 14.883 -21.141 -5.457 1 93.44 456 ASN B O 1
ATOM 7806 N N . ILE B 1 457 ? 13.742 -23.094 -5.289 1 93.69 457 ILE B N 1
ATOM 7807 C CA . ILE B 1 457 ? 12.641 -22.516 -4.539 1 93.69 457 ILE B CA 1
ATOM 7808 C C . ILE B 1 457 ? 12.297 -23.391 -3.338 1 93.69 457 ILE B C 1
ATOM 7810 O O . ILE B 1 457 ? 12.461 -24.609 -3.389 1 93.69 457 ILE B O 1
ATOM 7814 N N . LYS B 1 458 ? 12.016 -22.828 -2.279 1 95.31 458 LYS B N 1
ATOM 7815 C CA . LYS B 1 458 ? 11.617 -23.547 -1.069 1 95.31 458 LYS B CA 1
ATOM 7816 C C . LYS B 1 458 ? 10.109 -23.453 -0.848 1 95.31 458 LYS B C 1
ATOM 7818 O O . LYS B 1 458 ? 9.547 -22.375 -0.799 1 95.31 458 LYS B O 1
ATOM 7823 N N . VAL B 1 459 ? 9.484 -24.641 -0.725 1 92.69 459 VAL B N 1
ATOM 7824 C CA . VAL B 1 459 ? 8.055 -24.703 -0.432 1 92.69 459 VAL B CA 1
ATOM 7825 C C . VAL B 1 459 ? 7.816 -24.391 1.044 1 92.69 459 VAL B C 1
ATOM 7827 O O . VAL B 1 459 ? 8.484 -24.953 1.918 1 92.69 459 VAL B O 1
ATOM 7830 N N . GLU B 1 460 ? 6.84 -23.594 1.247 1 87.44 460 GLU B N 1
ATOM 7831 C CA . GLU B 1 460 ? 6.574 -23.109 2.596 1 87.44 460 GLU B CA 1
ATOM 7832 C C . GLU B 1 460 ? 6.105 -24.234 3.512 1 87.44 460 GLU B C 1
ATOM 7834 O O . GLU B 1 460 ? 5.344 -25.109 3.09 1 87.44 460 GLU B O 1
ATOM 7839 N N . LYS B 1 461 ? 6.484 -24.125 4.75 1 89.38 461 LYS B N 1
ATOM 7840 C CA . LYS B 1 461 ? 6.289 -25.172 5.758 1 89.38 461 LYS B CA 1
ATOM 7841 C C . LYS B 1 461 ? 4.805 -25.422 6.012 1 89.38 461 LYS B C 1
ATOM 7843 O O . LYS B 1 461 ? 4.387 -26.562 6.215 1 89.38 461 LYS B O 1
ATOM 7848 N N . SER B 1 462 ? 3.98 -24.453 5.988 1 86.38 462 SER B N 1
ATOM 7849 C CA . SER B 1 462 ? 2.568 -24.578 6.336 1 86.38 462 SER B CA 1
ATOM 7850 C C . SER B 1 462 ? 1.833 -25.453 5.328 1 86.38 462 SER B C 1
ATOM 7852 O O . SER B 1 462 ? 0.853 -26.125 5.676 1 86.38 462 SER B O 1
ATOM 7854 N N . PHE B 1 463 ? 2.309 -25.531 4.156 1 88.5 463 PHE B N 1
ATOM 7855 C CA . PHE B 1 463 ? 1.689 -26.359 3.133 1 88.5 463 PHE B CA 1
ATOM 7856 C C . PHE B 1 463 ? 2.123 -27.812 3.285 1 88.5 463 PHE B C 1
ATOM 7858 O O . PHE B 1 463 ? 1.32 -28.734 3.09 1 88.5 463 PHE B O 1
ATOM 7865 N N . VAL B 1 464 ? 3.314 -27.984 3.678 1 92.94 464 VAL B N 1
ATOM 7866 C CA . VAL B 1 464 ? 3.91 -29.312 3.752 1 92.94 464 VAL B CA 1
ATOM 7867 C C . VAL B 1 464 ? 3.422 -30.031 5.008 1 92.94 464 VAL B C 1
ATOM 7869 O O . VAL B 1 464 ? 3.184 -31.234 4.988 1 92.94 464 VAL B O 1
ATOM 7872 N N . LEU B 1 465 ? 3.238 -29.266 6.066 1 90.44 465 LEU B N 1
ATOM 7873 C CA . LEU B 1 465 ? 2.83 -29.844 7.348 1 90.44 465 LEU B CA 1
ATOM 7874 C C . LEU B 1 465 ? 1.491 -30.562 7.219 1 90.44 465 LEU B C 1
ATOM 7876 O O . LEU B 1 465 ? 1.261 -31.562 7.883 1 90.44 465 LEU B O 1
ATOM 7880 N N . LYS B 1 466 ? 0.641 -30.109 6.344 1 87.62 466 LYS B N 1
ATOM 7881 C CA . LYS B 1 466 ? -0.707 -30.656 6.223 1 87.62 466 LYS B CA 1
ATOM 7882 C C . LYS B 1 466 ? -0.881 -31.406 4.902 1 87.62 466 LYS B C 1
ATOM 7884 O O . LYS B 1 466 ? -2.006 -31.703 4.492 1 87.62 466 LYS B O 1
ATOM 7889 N N . ILE B 1 467 ? 0.185 -31.719 4.297 1 91.81 467 ILE B N 1
ATOM 7890 C CA . ILE B 1 467 ? 0.139 -32.25 2.936 1 91.81 467 ILE B CA 1
ATOM 7891 C C . ILE B 1 467 ? -0.554 -33.594 2.928 1 91.81 467 ILE B C 1
ATOM 7893 O O . ILE B 1 467 ? -1.248 -33.938 1.968 1 91.81 467 ILE B O 1
ATOM 7897 N N . ALA B 1 468 ? -0.403 -34.375 4.012 1 88.75 468 ALA B N 1
ATOM 7898 C CA . ALA B 1 468 ? -0.965 -35.75 4.066 1 88.75 468 ALA B CA 1
ATOM 7899 C C . ALA B 1 468 ? -2.426 -35.688 4.504 1 88.75 468 ALA B C 1
ATOM 7901 O O . ALA B 1 468 ? -3.197 -36.594 4.184 1 88.75 468 ALA B O 1
ATOM 7902 N N . LYS B 1 469 ? -2.84 -34.688 5.172 1 89.75 469 LYS B N 1
ATOM 7903 C CA . LYS B 1 469 ? -4.164 -34.688 5.789 1 89.75 469 LYS B CA 1
ATOM 7904 C C . LYS B 1 469 ? -5.102 -33.75 5.031 1 89.75 469 LYS B C 1
ATOM 7906 O O . LYS B 1 469 ? -6.32 -33.844 5.137 1 89.75 469 LYS B O 1
ATOM 7911 N N . ASP B 1 470 ? -4.527 -32.906 4.332 1 91.25 470 ASP B N 1
ATOM 7912 C CA . ASP B 1 470 ? -5.316 -31.875 3.637 1 91.25 470 ASP B CA 1
ATOM 7913 C C . ASP B 1 470 ? -5.121 -31.984 2.125 1 91.25 470 ASP B C 1
ATOM 7915 O O . ASP B 1 470 ? -4.086 -31.562 1.601 1 91.25 470 ASP B O 1
ATOM 7919 N N . ALA B 1 471 ? -6.105 -32.375 1.457 1 90.19 471 ALA B N 1
ATOM 7920 C CA . ALA B 1 471 ? -6.027 -32.594 0.015 1 90.19 471 ALA B CA 1
ATOM 7921 C C . ALA B 1 471 ? -5.742 -31.281 -0.725 1 90.19 471 ALA B C 1
ATOM 7923 O O . ALA B 1 471 ? -5.047 -31.281 -1.742 1 90.19 471 ALA B O 1
ATOM 7924 N N . LYS B 1 472 ? -6.305 -30.281 -0.252 1 88.69 472 LYS B N 1
ATOM 7925 C CA . LYS B 1 472 ? -6.07 -28.984 -0.879 1 88.69 472 LYS B CA 1
ATOM 7926 C C . LYS B 1 472 ? -4.602 -28.594 -0.776 1 88.69 472 LYS B C 1
ATOM 7928 O O . LYS B 1 472 ? -4.012 -28.109 -1.75 1 88.69 472 LYS B O 1
ATOM 7933 N N . LYS B 1 473 ? -4.094 -28.75 0.336 1 89.75 473 LYS B N 1
ATOM 7934 C CA . LYS B 1 473 ? -2.686 -28.422 0.534 1 89.75 473 LYS B CA 1
ATOM 7935 C C . LYS B 1 473 ? -1.785 -29.312 -0.314 1 89.75 473 LYS B C 1
ATOM 7937 O O . LYS B 1 473 ? -0.773 -28.859 -0.848 1 89.75 473 LYS B O 1
ATOM 7942 N N . ALA B 1 474 ? -2.143 -30.547 -0.389 1 92.5 474 ALA B N 1
ATOM 7943 C CA . ALA B 1 474 ? -1.392 -31.469 -1.233 1 92.5 474 ALA B CA 1
ATOM 7944 C C . ALA B 1 474 ? -1.388 -31 -2.688 1 92.5 474 ALA B C 1
ATOM 7946 O O . ALA B 1 474 ? -0.354 -31.047 -3.357 1 92.5 474 ALA B O 1
ATOM 7947 N N . LYS B 1 475 ? -2.494 -30.562 -3.127 1 92.62 475 LYS B N 1
ATOM 7948 C CA . LYS B 1 475 ? -2.613 -30.078 -4.504 1 92.62 475 LYS B CA 1
ATOM 7949 C C . LYS B 1 475 ? -1.774 -28.828 -4.727 1 92.62 475 LYS B C 1
ATOM 7951 O O . LYS B 1 475 ? -1.191 -28.641 -5.797 1 92.62 475 LYS B O 1
ATOM 7956 N N . ILE B 1 476 ? -1.772 -28 -3.771 1 91.31 476 ILE B N 1
ATOM 7957 C CA . ILE B 1 476 ? -0.986 -26.781 -3.857 1 91.31 476 ILE B CA 1
ATOM 7958 C C . ILE B 1 476 ? 0.498 -27.125 -3.959 1 91.31 476 ILE B C 1
ATOM 7960 O O . ILE B 1 476 ? 1.207 -26.594 -4.816 1 91.31 476 ILE B O 1
ATOM 7964 N N . VAL B 1 477 ? 0.931 -28.031 -3.115 1 93.94 477 VAL B N 1
ATOM 7965 C CA . VAL B 1 477 ? 2.332 -28.438 -3.133 1 93.94 477 VAL B CA 1
ATOM 7966 C C . VAL B 1 477 ? 2.668 -29.078 -4.477 1 93.94 477 VAL B C 1
ATOM 7968 O O . VAL B 1 477 ? 3.711 -28.781 -5.066 1 93.94 477 VAL B O 1
ATOM 7971 N N . GLU B 1 478 ? 1.819 -29.891 -4.902 1 94.69 478 GLU B N 1
ATOM 7972 C CA . GLU B 1 478 ? 2.006 -30.516 -6.211 1 94.69 478 GLU B CA 1
ATOM 7973 C C . GLU B 1 478 ? 2.137 -29.453 -7.309 1 94.69 478 GLU B C 1
ATOM 7975 O O . GLU B 1 478 ? 3.021 -29.547 -8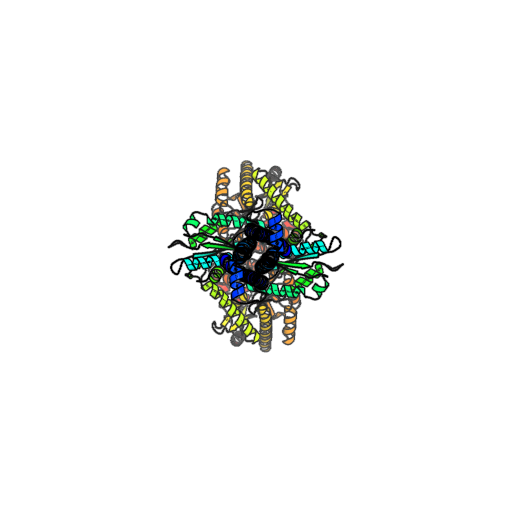.164 1 94.69 478 GLU B O 1
ATOM 7980 N N . ALA B 1 479 ? 1.27 -28.516 -7.281 1 92.75 479 ALA B N 1
ATOM 7981 C CA . ALA B 1 479 ? 1.293 -27.438 -8.266 1 92.75 479 ALA B CA 1
ATOM 7982 C C . ALA B 1 479 ? 2.611 -26.672 -8.211 1 92.75 479 ALA B C 1
ATOM 7984 O O . ALA B 1 479 ? 3.195 -26.359 -9.25 1 92.75 479 ALA B O 1
ATOM 7985 N N . ILE B 1 480 ? 3.059 -26.406 -7.051 1 92.38 480 ILE B N 1
ATOM 7986 C CA . ILE B 1 480 ? 4.293 -25.656 -6.863 1 92.38 480 ILE B CA 1
ATOM 7987 C C . ILE B 1 480 ? 5.477 -26.453 -7.395 1 92.38 480 ILE B C 1
ATOM 7989 O O . ILE B 1 480 ? 6.332 -25.922 -8.109 1 92.38 480 ILE B O 1
ATOM 7993 N N . VAL B 1 481 ? 5.52 -27.703 -7.066 1 93.88 481 VAL B N 1
ATOM 7994 C CA . VAL B 1 481 ? 6.605 -28.578 -7.488 1 93.88 481 VAL B CA 1
ATOM 7995 C C . VAL B 1 481 ? 6.629 -28.672 -9.016 1 93.88 481 VAL B C 1
ATOM 7997 O O . VAL B 1 481 ? 7.688 -28.531 -9.633 1 93.88 481 VAL B O 1
ATOM 8000 N N . LYS B 1 482 ? 5.52 -28.844 -9.57 1 92.88 482 LYS B N 1
ATOM 8001 C CA . LYS B 1 482 ? 5.434 -28.938 -11.031 1 92.88 482 LYS B CA 1
ATOM 8002 C C . LYS B 1 482 ? 5.809 -27.625 -11.695 1 92.88 482 LYS B C 1
ATOM 8004 O O . LYS B 1 482 ? 6.473 -27.625 -12.742 1 92.88 482 LYS B O 1
ATOM 8009 N N . LEU B 1 483 ? 5.34 -26.609 -11.141 1 92.19 483 LEU B N 1
ATOM 8010 C CA . LEU B 1 483 ? 5.695 -25.281 -11.641 1 92.19 483 LEU B CA 1
ATOM 8011 C C . LEU B 1 483 ? 7.207 -25.078 -11.625 1 92.19 483 LEU B C 1
ATOM 8013 O O . LEU B 1 483 ? 7.785 -24.625 -12.609 1 92.19 483 LEU B O 1
ATOM 8017 N N . ALA B 1 484 ? 7.793 -25.391 -10.531 1 93.12 484 ALA B N 1
ATOM 8018 C CA . ALA B 1 484 ? 9.242 -25.25 -10.383 1 93.12 484 ALA B CA 1
ATOM 8019 C C . ALA B 1 484 ? 9.977 -26.078 -11.43 1 93.12 484 ALA B C 1
ATOM 8021 O O . ALA B 1 484 ? 10.891 -25.578 -12.094 1 93.12 484 ALA B O 1
ATOM 8022 N N . GLN B 1 485 ? 9.555 -27.25 -11.594 1 92.25 485 GLN B N 1
ATOM 8023 C CA . GLN B 1 485 ? 10.18 -28.141 -12.555 1 92.25 485 GLN B CA 1
ATOM 8024 C C . GLN B 1 485 ? 10.047 -27.609 -13.977 1 92.25 485 GLN B C 1
ATOM 8026 O O . GLN B 1 485 ? 11 -27.672 -14.758 1 92.25 485 GLN B O 1
ATOM 8031 N N . THR B 1 486 ? 8.914 -27.125 -14.266 1 92.44 486 THR B N 1
ATOM 8032 C CA . THR B 1 486 ? 8.656 -26.578 -15.594 1 92.44 486 THR B CA 1
ATOM 8033 C C . THR B 1 486 ? 9.562 -25.391 -15.883 1 92.44 486 THR B C 1
ATOM 8035 O O . THR B 1 486 ? 10.047 -25.219 -17 1 92.44 486 THR B O 1
ATOM 8038 N N . LEU B 1 487 ? 9.812 -24.625 -14.891 1 92.81 487 LEU B N 1
ATOM 8039 C CA . LEU B 1 487 ? 10.602 -23.406 -15.062 1 92.81 487 LEU B CA 1
ATOM 8040 C C . LEU B 1 487 ? 12.094 -23.703 -14.891 1 92.81 487 LEU B C 1
ATOM 8042 O O . LEU B 1 487 ? 12.922 -22.797 -15 1 92.81 487 LEU B O 1
ATOM 8046 N N . GLY B 1 488 ? 12.375 -24.891 -14.562 1 91.81 488 GLY B N 1
ATOM 8047 C CA . GLY B 1 488 ? 13.766 -25.297 -14.422 1 91.81 488 GLY B CA 1
ATOM 8048 C C . GLY B 1 488 ? 14.328 -25.016 -13.039 1 91.81 488 GLY B C 1
ATOM 8049 O O . GLY B 1 488 ? 15.547 -24.875 -12.883 1 91.81 488 GLY B O 1
ATOM 8050 N N . TRP B 1 489 ? 13.508 -24.812 -12.086 1 93.62 489 TRP B N 1
ATOM 8051 C CA . TRP B 1 489 ? 13.93 -24.609 -10.703 1 93.62 489 TRP B CA 1
ATOM 8052 C C . TRP B 1 489 ? 13.891 -25.922 -9.93 1 93.62 489 TRP B C 1
ATOM 8054 O O . TRP B 1 489 ? 13.133 -26.828 -10.281 1 93.62 489 TRP B O 1
ATOM 8064 N N . GLU B 1 490 ? 14.727 -26.031 -8.914 1 94.44 490 GLU B N 1
ATOM 8065 C CA . GLU B 1 490 ? 14.734 -27.203 -8.047 1 94.44 490 GLU B CA 1
ATOM 8066 C C . GLU B 1 490 ? 13.953 -26.938 -6.766 1 94.44 490 GLU B C 1
ATOM 8068 O O . GLU B 1 490 ? 14.312 -26.062 -5.977 1 94.44 490 GLU B O 1
ATOM 8073 N N . PRO B 1 491 ? 12.875 -27.719 -6.578 1 94.62 491 PRO B N 1
ATOM 8074 C CA . PRO B 1 491 ? 12.07 -27.484 -5.379 1 94.62 491 PRO B CA 1
ATOM 8075 C C . PRO B 1 491 ? 12.648 -28.156 -4.137 1 94.62 491 PRO B C 1
ATOM 8077 O O . PRO B 1 491 ? 13.18 -29.266 -4.223 1 94.62 491 PRO B O 1
ATOM 8080 N N . LEU B 1 492 ? 12.664 -27.484 -3.025 1 96 492 LEU B N 1
ATOM 8081 C CA . LEU B 1 492 ? 12.977 -27.969 -1.688 1 96 492 LEU B CA 1
ATOM 8082 C C . LEU B 1 492 ? 11.789 -27.812 -0.753 1 96 492 LEU B C 1
ATOM 8084 O O . LEU B 1 492 ? 11.164 -26.75 -0.72 1 96 492 LEU B O 1
ATOM 8088 N N . ALA B 1 493 ? 11.414 -28.891 -0.091 1 96.06 493 ALA B N 1
ATOM 8089 C CA . ALA B 1 493 ? 10.258 -28.828 0.8 1 96.06 493 ALA B CA 1
ATOM 8090 C C . ALA B 1 493 ? 10.688 -28.594 2.244 1 96.06 493 ALA B C 1
ATOM 8092 O O . ALA B 1 493 ? 11.555 -29.312 2.762 1 96.06 493 ALA B O 1
ATOM 8093 N N . ASP B 1 494 ? 10.141 -27.594 2.82 1 94.75 494 ASP B N 1
ATOM 8094 C CA . ASP B 1 494 ? 10.375 -27.312 4.23 1 94.75 494 ASP B CA 1
ATOM 8095 C C . ASP B 1 494 ? 9.211 -27.781 5.094 1 94.75 494 ASP B C 1
ATOM 8097 O O . ASP B 1 494 ? 8.07 -27.812 4.641 1 94.75 494 ASP B O 1
ATOM 8101 N N . GLY B 1 495 ? 9.5 -28.328 6.305 1 93.75 495 GLY B N 1
ATOM 8102 C CA . GLY B 1 495 ? 8.453 -28.641 7.258 1 93.75 495 GLY B CA 1
ATOM 8103 C C . GLY B 1 495 ? 8.047 -30.109 7.234 1 93.75 495 GLY B C 1
ATOM 8104 O O . GLY B 1 495 ? 6.93 -30.453 7.633 1 93.75 495 GLY B O 1
ATOM 8105 N N . ILE B 1 496 ? 8.938 -30.906 6.781 1 95.88 496 ILE B N 1
ATOM 8106 C CA . ILE B 1 496 ? 8.648 -32.344 6.801 1 95.88 496 ILE B CA 1
ATOM 8107 C C . ILE B 1 496 ? 8.609 -32.844 8.242 1 95.88 496 ILE B C 1
ATOM 8109 O O . ILE B 1 496 ? 9.617 -32.812 8.945 1 95.88 496 ILE B O 1
ATOM 8113 N N . ALA B 1 497 ? 7.41 -33.281 8.664 1 93.94 497 ALA B N 1
ATOM 8114 C CA . ALA B 1 497 ? 7.242 -33.594 10.078 1 93.94 497 ALA B CA 1
ATOM 8115 C C . ALA B 1 497 ? 7.055 -35.094 10.297 1 93.94 497 ALA B C 1
ATOM 8117 O O . ALA B 1 497 ? 7.273 -35.594 11.398 1 93.94 497 ALA B O 1
ATOM 8118 N N . ASP B 1 498 ? 6.656 -35.844 9.242 1 93.19 498 ASP B N 1
ATOM 8119 C CA . ASP B 1 498 ? 6.379 -37.25 9.422 1 93.19 498 ASP B CA 1
ATOM 8120 C C . ASP B 1 498 ? 6.645 -38.031 8.133 1 93.19 498 ASP B C 1
ATOM 8122 O O . ASP B 1 498 ? 6.953 -37.438 7.094 1 93.19 498 ASP B O 1
ATOM 8126 N N . GLN B 1 499 ? 6.523 -39.312 8.258 1 94.12 499 GLN B N 1
ATOM 8127 C CA . GLN B 1 499 ? 6.84 -40.219 7.156 1 94.12 499 GLN B CA 1
ATOM 8128 C C . GLN B 1 499 ? 5.844 -40.062 6.012 1 94.12 499 GLN B C 1
ATOM 8130 O O . GLN B 1 499 ? 6.211 -40.188 4.84 1 94.12 499 GLN B O 1
ATOM 8135 N N . ASN B 1 500 ? 4.645 -39.844 6.34 1 94.38 500 ASN B N 1
ATOM 8136 C CA . ASN B 1 500 ? 3.623 -39.656 5.312 1 94.38 500 ASN B CA 1
ATOM 8137 C C . ASN B 1 500 ? 3.922 -38.469 4.414 1 94.38 500 ASN B C 1
ATOM 8139 O O . ASN B 1 500 ? 3.783 -38.562 3.193 1 94.38 500 ASN B O 1
ATOM 8143 N N . ALA B 1 501 ? 4.254 -37.375 5.016 1 94.62 501 ALA B N 1
ATOM 8144 C CA . ALA B 1 501 ? 4.621 -36.188 4.25 1 94.62 501 ALA B CA 1
ATOM 8145 C C . ALA B 1 501 ? 5.832 -36.469 3.363 1 94.62 501 ALA B C 1
ATOM 8147 O O . ALA B 1 501 ? 5.863 -36.062 2.203 1 94.62 501 ALA B O 1
ATOM 8148 N N . LEU B 1 502 ? 6.809 -37.219 3.945 1 95.19 502 LEU B N 1
ATOM 8149 C CA . LEU B 1 502 ? 8.023 -37.562 3.213 1 95.19 502 LEU B CA 1
ATOM 8150 C C . LEU B 1 502 ? 7.691 -38.375 1.964 1 95.19 502 LEU B C 1
ATOM 8152 O O . LEU B 1 502 ? 8.172 -38.062 0.872 1 95.19 502 LEU B O 1
ATOM 8156 N N . GLU B 1 503 ? 6.883 -39.312 2.082 1 95 503 GLU B N 1
ATOM 8157 C CA . GLU B 1 503 ? 6.516 -40.188 0.975 1 95 503 GLU B CA 1
ATOM 8158 C C . GLU B 1 503 ? 5.738 -39.438 -0.096 1 95 503 GLU B C 1
ATOM 8160 O O . GLU B 1 503 ? 5.973 -39.625 -1.292 1 95 503 GLU B O 1
ATOM 8165 N N . LYS B 1 504 ? 4.836 -38.625 0.346 1 94.56 504 LYS B N 1
ATOM 8166 C CA . LYS B 1 504 ? 4.055 -37.812 -0.599 1 94.56 504 LYS B CA 1
ATOM 8167 C C . LYS B 1 504 ? 4.953 -36.906 -1.421 1 94.56 504 LYS B C 1
ATOM 8169 O O . LYS B 1 504 ? 4.758 -36.75 -2.629 1 94.56 504 LYS B O 1
ATOM 8174 N N . LEU B 1 505 ? 5.859 -36.312 -0.779 1 95.88 505 LEU B N 1
ATOM 8175 C CA . LEU B 1 505 ? 6.77 -35.406 -1.446 1 95.88 505 LEU B CA 1
ATOM 8176 C C . LEU B 1 505 ? 7.668 -36.125 -2.432 1 95.88 505 LEU B C 1
ATOM 8178 O O . LEU B 1 505 ? 7.949 -35.625 -3.521 1 95.88 505 LEU B O 1
ATOM 8182 N N . ARG B 1 506 ? 8.109 -37.312 -2.053 1 94.5 506 ARG B N 1
ATOM 8183 C CA . ARG B 1 506 ? 8.891 -38.156 -2.955 1 94.5 506 ARG B CA 1
ATOM 8184 C C . ARG B 1 506 ? 8.094 -38.5 -4.211 1 94.5 506 ARG B C 1
ATOM 8186 O O . ARG B 1 506 ? 8.625 -38.438 -5.324 1 94.5 506 ARG B O 1
ATOM 8193 N N . ASP B 1 507 ? 6.91 -38.781 -3.977 1 93.88 507 ASP B N 1
ATOM 8194 C CA . ASP B 1 507 ? 6.027 -39.125 -5.082 1 93.88 507 ASP B CA 1
ATOM 8195 C C . ASP B 1 507 ? 5.816 -37.938 -6.023 1 93.88 507 ASP B C 1
ATOM 8197 O O . ASP B 1 507 ? 5.633 -38.125 -7.227 1 93.88 507 ASP B O 1
ATOM 8201 N N . LEU B 1 508 ? 5.867 -36.781 -5.469 1 92.94 508 LEU B N 1
ATOM 8202 C CA . LEU B 1 508 ? 5.645 -35.562 -6.258 1 92.94 508 LEU B CA 1
ATOM 8203 C C . LEU B 1 508 ? 6.914 -35.156 -6.996 1 92.94 508 LEU B C 1
ATOM 8205 O O . LEU B 1 508 ? 6.887 -34.25 -7.84 1 92.94 508 LEU B O 1
ATOM 8209 N N . GLY B 1 509 ? 8.047 -35.781 -6.645 1 91.31 509 GLY B N 1
ATOM 8210 C CA . GLY B 1 509 ? 9.281 -35.5 -7.367 1 91.31 509 GLY B CA 1
ATOM 8211 C C . GLY B 1 509 ? 10.164 -34.469 -6.684 1 91.31 509 GLY B C 1
ATOM 8212 O O . GLY B 1 509 ? 11.062 -33.906 -7.309 1 91.31 509 GLY B O 1
ATOM 8213 N N . CYS B 1 510 ? 9.891 -34.219 -5.438 1 94.06 510 CYS B N 1
ATOM 8214 C CA . CYS B 1 510 ? 10.766 -33.344 -4.695 1 94.06 510 CYS B CA 1
ATOM 8215 C C . CYS B 1 510 ? 12.078 -34.031 -4.34 1 94.06 510 CYS B C 1
ATOM 8217 O O . CYS B 1 510 ? 12.078 -35.125 -3.777 1 94.06 510 CYS B O 1
ATOM 8219 N N . LEU B 1 511 ? 13.188 -33.375 -4.641 1 92.62 511 LEU B N 1
ATOM 8220 C CA . LEU B 1 511 ? 14.484 -34.031 -4.48 1 92.62 511 LEU B CA 1
ATOM 8221 C C . LEU B 1 511 ? 15.055 -33.781 -3.088 1 92.62 511 LEU B C 1
ATOM 8223 O O . LEU B 1 511 ? 15.719 -34.656 -2.514 1 92.62 511 LEU B O 1
ATOM 8227 N N . TYR B 1 512 ? 14.781 -32.562 -2.537 1 96.06 512 TYR B N 1
ATOM 8228 C CA . TYR B 1 512 ? 15.391 -32.188 -1.272 1 96.06 512 TYR B CA 1
ATOM 8229 C C . TYR B 1 512 ? 14.328 -31.734 -0.274 1 96.06 512 TYR B C 1
ATOM 8231 O O . TYR B 1 512 ? 13.227 -31.344 -0.664 1 96.06 512 TYR B O 1
ATOM 8239 N N . GLY B 1 513 ? 14.672 -31.844 0.962 1 96.81 513 GLY B N 1
ATOM 8240 C CA . GLY B 1 513 ? 13.75 -31.406 1.993 1 96.81 513 GLY B CA 1
ATOM 8241 C C . GLY B 1 513 ? 14.406 -31.234 3.35 1 96.81 513 GLY B C 1
ATOM 8242 O O . GLY B 1 513 ? 15.562 -31.594 3.537 1 96.81 513 GLY B O 1
ATOM 8243 N N . GLN B 1 514 ? 13.695 -30.578 4.195 1 96.75 514 GLN B N 1
ATOM 8244 C CA . GLN B 1 514 ? 14.094 -30.359 5.582 1 96.75 514 GLN B CA 1
ATOM 8245 C C . GLN B 1 514 ? 12.875 -30.312 6.504 1 96.75 514 GLN B C 1
ATOM 8247 O O . GLN B 1 514 ? 11.742 -30.156 6.039 1 96.75 514 GLN B O 1
ATOM 8252 N N . GLY B 1 515 ? 13.117 -30.594 7.816 1 95.06 515 GLY B N 1
ATOM 8253 C CA . GLY B 1 515 ? 12.031 -30.547 8.781 1 95.06 515 GLY B CA 1
ATOM 8254 C C . GLY B 1 515 ? 12.32 -31.359 10.039 1 95.06 515 GLY B C 1
ATOM 8255 O O . GLY B 1 515 ? 13.398 -31.938 10.172 1 95.06 515 GLY B O 1
ATOM 8256 N N . LEU B 1 516 ? 11.375 -31.391 10.875 1 94.44 516 LEU B N 1
ATOM 8257 C CA . LEU B 1 516 ? 11.516 -32 12.195 1 94.44 516 LEU B CA 1
ATOM 8258 C C . LEU B 1 516 ? 11.68 -33.5 12.078 1 94.44 516 LEU B C 1
ATOM 8260 O O . LEU B 1 516 ? 12.211 -34.156 12.984 1 94.44 516 LEU B O 1
ATOM 8264 N N . TYR B 1 517 ? 11.219 -34.031 11.023 1 94.88 517 TYR B N 1
ATOM 8265 C CA . TYR B 1 517 ? 11.367 -35.469 10.789 1 94.88 517 TYR B CA 1
ATOM 8266 C C . TYR B 1 517 ? 12.836 -35.875 10.797 1 94.88 517 TYR B C 1
ATOM 8268 O O . TYR B 1 517 ? 13.188 -36.969 11.242 1 94.88 517 TYR B O 1
ATOM 8276 N N . PHE B 1 518 ? 13.664 -35.062 10.328 1 95.38 518 PHE B N 1
ATOM 8277 C CA . PHE B 1 518 ? 15.094 -35.344 10.242 1 95.38 518 PHE B CA 1
ATOM 8278 C C . PHE B 1 518 ? 15.828 -34.75 11.445 1 95.38 518 PHE B C 1
ATOM 8280 O O . PHE B 1 518 ? 16.625 -35.438 12.086 1 95.38 518 PHE B O 1
ATOM 8287 N N . SER B 1 519 ? 15.578 -33.438 11.656 1 95.62 519 SER B N 1
ATOM 8288 C CA . SER B 1 519 ? 16.203 -32.75 12.789 1 95.62 519 SER B CA 1
ATOM 8289 C C . SER B 1 519 ? 15.672 -31.344 12.953 1 95.62 519 SER B C 1
ATOM 8291 O O . SER B 1 519 ? 15.266 -30.719 11.977 1 95.62 519 SER B O 1
ATOM 8293 N N . ARG B 1 520 ? 15.617 -30.922 14.172 1 94.31 520 ARG B N 1
ATOM 8294 C CA . ARG B 1 520 ? 15.453 -29.484 14.398 1 94.31 520 ARG B CA 1
ATOM 8295 C C . ARG B 1 520 ? 16.734 -28.719 14.078 1 94.31 520 ARG B C 1
ATOM 8297 O O . ARG B 1 520 ? 17.766 -29.328 13.758 1 94.31 520 ARG B O 1
ATOM 8304 N N . ALA B 1 521 ? 16.625 -27.438 14.016 1 95.38 521 ALA B N 1
ATOM 8305 C CA . ALA B 1 521 ? 17.859 -26.672 13.93 1 95.38 521 ALA B CA 1
ATOM 8306 C C . ALA B 1 521 ? 18.734 -26.875 15.172 1 95.38 521 ALA B C 1
ATOM 8308 O O . ALA B 1 521 ? 18.234 -26.781 16.297 1 95.38 521 ALA B O 1
ATOM 8309 N N . VAL B 1 522 ? 19.906 -27.156 14.93 1 96.44 522 VAL B N 1
ATOM 8310 C CA . VAL B 1 522 ? 20.781 -27.5 16.047 1 96.44 522 VAL B CA 1
ATOM 8311 C C . VAL B 1 522 ? 22.062 -26.672 15.992 1 96.44 522 VAL B C 1
ATOM 8313 O O . VAL B 1 522 ? 22.344 -26.031 14.977 1 96.44 522 VAL B O 1
ATOM 8316 N N . ASN B 1 523 ? 22.844 -26.656 17.125 1 95.31 523 ASN B N 1
ATOM 8317 C CA . ASN B 1 523 ? 24.094 -25.922 17.172 1 95.31 523 ASN B CA 1
ATOM 8318 C C . ASN B 1 523 ? 25.188 -26.625 16.391 1 95.31 523 ASN B C 1
ATOM 8320 O O . ASN B 1 523 ? 24.969 -27.703 15.844 1 95.31 523 ASN B O 1
ATOM 8324 N N . VAL B 1 524 ? 26.328 -26.047 16.297 1 96.5 524 VAL B N 1
ATOM 8325 C CA . VAL B 1 524 ? 27.438 -26.516 15.477 1 96.5 524 VAL B CA 1
ATOM 8326 C C . VAL B 1 524 ? 27.859 -27.906 15.922 1 96.5 524 VAL B C 1
ATOM 8328 O O . VAL B 1 524 ? 28.062 -28.797 15.086 1 96.5 524 VAL B O 1
ATOM 8331 N N . ALA B 1 525 ? 27.938 -28.109 17.219 1 96.06 525 ALA B N 1
ATOM 8332 C CA . ALA B 1 525 ? 28.406 -29.375 17.766 1 96.06 525 ALA B CA 1
ATOM 8333 C C . ALA B 1 525 ? 27.438 -30.5 17.406 1 96.06 525 ALA B C 1
ATOM 8335 O O . ALA B 1 525 ? 27.859 -31.578 16.969 1 96.06 525 ALA B O 1
ATOM 8336 N N . GLU B 1 526 ? 26.203 -30.25 17.641 1 96.69 526 GLU B N 1
ATOM 8337 C CA . GLU B 1 526 ? 25.172 -31.25 17.344 1 96.69 526 GLU B CA 1
ATOM 8338 C C . GLU B 1 526 ? 25.109 -31.531 15.844 1 96.69 526 GLU B C 1
ATOM 8340 O O . GLU B 1 526 ? 24.938 -32.688 15.438 1 96.69 526 GLU B O 1
ATOM 8345 N N . PHE B 1 527 ? 25.281 -30.578 15.055 1 97.44 527 PHE B N 1
ATOM 8346 C CA . PHE B 1 527 ? 25.234 -30.766 13.609 1 97.44 527 PHE B CA 1
ATOM 8347 C C . PHE B 1 527 ? 26.422 -31.578 13.133 1 97.44 527 PHE B C 1
ATOM 8349 O O . PHE B 1 527 ? 26.297 -32.438 12.266 1 97.44 527 PHE B O 1
ATOM 8356 N N . THR B 1 528 ? 27.547 -31.25 13.656 1 96.88 528 THR B N 1
ATOM 8357 C CA . THR B 1 528 ? 28.75 -31.984 13.312 1 96.88 528 THR B CA 1
ATOM 8358 C C . THR B 1 528 ? 28.594 -33.469 13.625 1 96.88 528 THR B C 1
ATOM 8360 O O . THR B 1 528 ? 29.047 -34.344 12.867 1 96.88 528 THR B O 1
ATOM 8363 N N . SER B 1 529 ? 27.891 -33.688 14.727 1 96.25 529 SER B N 1
ATOM 8364 C CA . SER B 1 529 ? 27.625 -35.062 15.109 1 96.25 529 SER B CA 1
ATOM 8365 C C . SER B 1 529 ? 26.688 -35.75 14.109 1 96.25 529 SER B C 1
ATOM 8367 O O . SER B 1 529 ? 26.828 -36.938 13.828 1 96.25 529 SER B O 1
ATOM 8369 N N . LEU B 1 530 ? 25.734 -35 13.617 1 95.88 530 LEU B N 1
ATOM 8370 C CA . LEU B 1 530 ? 24.797 -35.531 12.625 1 95.88 530 LEU B CA 1
ATOM 8371 C C . LEU B 1 530 ? 25.516 -35.875 11.328 1 95.88 530 LEU B C 1
ATOM 8373 O O . LEU B 1 530 ? 25.156 -36.844 10.648 1 95.88 530 LEU B O 1
ATOM 8377 N N . LEU B 1 531 ? 26.5 -35.094 10.953 1 95.38 531 LEU B N 1
ATOM 8378 C CA . LEU B 1 531 ? 27.25 -35.312 9.719 1 95.38 531 LEU B CA 1
ATOM 8379 C C . LEU B 1 531 ? 28.062 -36.594 9.789 1 95.38 531 LEU B C 1
ATOM 8381 O O . LEU B 1 531 ? 28.297 -37.25 8.766 1 95.38 531 LEU B O 1
ATOM 8385 N N . LYS B 1 532 ? 28.453 -37 10.969 1 89.94 532 LYS B N 1
ATOM 8386 C CA . LYS B 1 532 ? 29.266 -38.188 11.156 1 89.94 532 LYS B CA 1
ATOM 8387 C C . LYS B 1 532 ? 28.422 -39.469 11.07 1 89.94 532 LYS B C 1
ATOM 8389 O O . LYS B 1 532 ? 28.938 -40.531 10.75 1 89.94 532 LYS B O 1
ATOM 8394 N N . LYS B 1 533 ? 27.219 -39.344 11.328 1 80.69 533 LYS B N 1
ATOM 8395 C CA . LYS B 1 533 ? 26.328 -40.5 11.25 1 80.69 533 LYS B CA 1
ATOM 8396 C C . LYS B 1 533 ? 25.938 -40.812 9.812 1 80.69 533 LYS B C 1
ATOM 8398 O O . LYS B 1 533 ? 25.797 -41.969 9.43 1 80.69 533 LYS B O 1
#

Sequence (1066 aa):
MNIKSNLAYSSVILKGHVNRYAFLGLLISVGSILIASCIVSYQLTGSVSLGGFIQAQRSNPAIWILDLTPFMFVYWGQAFCYGLVNKAESLLVDKTKELLNISGNLELKLKYDSLTNLPNNRLLNEKIRLAIEQLGSQGELAVIVIKINDLNYNFSSFNTNNIVKQFAEKLKSVLIDPYMLKASLGINMVARLQSDEFAILMPRLKKDLEINELLIHLLTLLNSNLMVDGININLATTVGAAIYPIHGEEDDVLLNHAIIAVYQARKENKSYAIYSPEMEEDLINNRIVMNELQRSIENKDLKIYYQPIVELANGQIVGAESSARFEHPELGLLSAEKFMPLIEGTSLIHNLTTLMLKEVIKQLAAWHDAGHKIFVSANLSVNRGLPDLIEKLLNDYEIAPQFLKLEFTERTCLAEQMVTSEVFERLSTMGIKLCIDDFCSENSSFIYLTDFPIENIKVEKSFVLKIAKDAKKAKIVEAIVKLAQTLGWEPLADGIADQNALEKLRDLGCLYGQGLYFSRAVNVAEFTSLLKKMNIKSNLAYSSVILKGHVNRYAFLGLLISVGSILIASCIVSYQLTGSVSLGGFIQAQRSNPAIWILDLTPFMFVYWGQAFCYGLVNKAESLLVDKTKELLNISGNLELKLKYDSLTNLPNNRLLNEKIRLAIEQLGSQGELAVIVIKINDLNYNFSSFNTNNIVKQFAEKLKSVLIDPYMLKASLGINMVARLQSDEFAILMPRLKKDLEINELLIHLLTLLNSNLMVDGININLATTVGAAIYPIHGEEDDVLLNHAIIAVYQARKENKSYAIYSPEMEEDLINNRIVMNELQRSIENKDLKIYYQPIVELANGQIVGAESSARFEHPELGLLSAEKFMPLIEGTSLIHNLTTLMLKEVIKQLAAWHDAGHKIFVSANLSVNRGLPDLIEKLLNDYEIAPQFLKLEFTERTCLAEQMVTSEVFERLSTMGIKLCIDDFCSENSSFIYLTDFPIENIKVEKSFVLKIAKDAKKAKIVEAIVKLAQTLGWEPLADGIADQNALEKLRDLGCLYGQGLYFSRAVNVAEFTSLLKK